Protein AF-A0ABD3RWS7-F1 (afdb_monomer_lite)

Organism: NCBI:txid382380

Radius of gyration: 50.82 Å; chains: 1; bounding box: 144×101×139 Å

Structure (mmCIF, N/CA/C/O backbone):
data_AF-A0ABD3RWS7-F1
#
_entry.id   AF-A0ABD3RWS7-F1
#
loop_
_atom_site.group_PDB
_atom_site.id
_atom_site.type_symbol
_atom_site.label_atom_id
_atom_site.label_alt_id
_atom_site.label_comp_id
_atom_site.label_asym_id
_atom_site.label_entity_id
_atom_site.label_seq_id
_atom_site.pdbx_PDB_ins_code
_atom_site.Cartn_x
_atom_site.Cartn_y
_atom_site.Cartn_z
_atom_site.occupancy
_atom_site.B_iso_or_equiv
_atom_site.auth_seq_id
_atom_site.auth_comp_id
_atom_site.auth_asym_id
_atom_site.auth_atom_id
_atom_site.pdbx_PDB_model_num
ATOM 1 N N . MET A 1 1 ? -53.230 1.427 -37.555 1.00 32.00 1 MET A N 1
ATOM 2 C CA . MET A 1 1 ? -52.772 2.805 -37.859 1.00 32.00 1 MET A CA 1
ATOM 3 C C . MET A 1 1 ? -53.613 3.784 -37.054 1.00 32.00 1 MET A C 1
ATOM 5 O O . MET A 1 1 ? -54.792 3.477 -36.909 1.00 32.00 1 MET A O 1
ATOM 9 N N . PRO A 1 2 ? -53.109 4.969 -36.666 1.00 50.69 2 PRO A N 1
ATOM 10 C CA . PRO A 1 2 ? -51.752 5.346 -36.219 1.00 50.69 2 PRO A CA 1
ATOM 11 C C . PRO A 1 2 ? -51.763 5.625 -34.684 1.00 50.69 2 PRO A C 1
ATOM 13 O O . PRO A 1 2 ? -52.795 6.000 -34.147 1.00 50.69 2 PRO A O 1
ATOM 16 N N . SER A 1 3 ? -50.764 5.333 -33.844 1.00 35.28 3 SER A N 1
ATOM 17 C CA . SER A 1 3 ? -49.322 5.664 -33.816 1.00 35.28 3 SER A CA 1
ATOM 18 C C . SER A 1 3 ? -48.985 7.128 -33.469 1.00 35.28 3 SER A C 1
ATOM 20 O O . SER A 1 3 ? -48.864 7.964 -34.362 1.00 35.28 3 SER A O 1
ATOM 22 N N . LEU A 1 4 ? -48.729 7.398 -32.182 1.00 39.44 4 LEU A N 1
ATOM 23 C CA . LEU A 1 4 ? -47.983 8.562 -31.680 1.00 39.44 4 LEU A CA 1
ATOM 24 C C . LEU A 1 4 ? -47.090 8.123 -30.503 1.00 39.44 4 LEU A C 1
ATOM 26 O O . LEU A 1 4 ? -47.588 7.621 -29.500 1.00 39.44 4 LEU A O 1
ATOM 30 N N . HIS A 1 5 ? -45.776 8.316 -30.640 1.00 29.91 5 HIS A N 1
ATOM 31 C CA . HIS A 1 5 ? -44.750 8.076 -29.615 1.00 29.91 5 HIS A CA 1
ATOM 32 C C . HIS A 1 5 ? -44.073 9.413 -29.268 1.00 29.91 5 HIS A C 1
ATOM 34 O O . HIS A 1 5 ? -43.698 10.135 -30.196 1.00 29.91 5 HIS A O 1
ATOM 40 N N . PRO A 1 6 ? -43.817 9.730 -27.987 1.00 49.00 6 PRO A N 1
ATOM 41 C CA . PRO A 1 6 ? -42.828 10.733 -27.612 1.00 49.00 6 PRO A CA 1
ATOM 42 C C . PRO A 1 6 ? -41.425 10.105 -27.520 1.00 49.00 6 PRO A C 1
ATOM 44 O O . PRO A 1 6 ? -41.260 8.986 -27.033 1.00 49.00 6 PRO A O 1
ATOM 47 N N . ARG A 1 7 ? -40.405 10.836 -27.987 1.00 31.69 7 ARG A N 1
ATOM 48 C CA . ARG A 1 7 ? -38.985 10.472 -27.845 1.00 31.69 7 ARG A CA 1
ATOM 49 C C . ARG A 1 7 ? -38.515 10.685 -26.402 1.00 31.69 7 ARG A C 1
ATOM 51 O O . ARG A 1 7 ? -38.758 11.749 -25.843 1.00 31.69 7 ARG A O 1
ATOM 58 N N . SER A 1 8 ? -37.748 9.739 -25.868 1.00 33.56 8 SER A N 1
ATOM 59 C CA . SER A 1 8 ? -36.838 9.959 -24.737 1.00 33.56 8 SER A CA 1
ATOM 60 C C . SER A 1 8 ? -35.396 9.923 -25.241 1.00 33.56 8 SER A C 1
ATOM 62 O O . SER A 1 8 ? -34.985 8.933 -25.847 1.00 33.56 8 SER A O 1
ATOM 64 N N . GLU A 1 9 ? -34.626 10.981 -25.002 1.00 32.50 9 GLU A N 1
ATOM 65 C CA . GLU A 1 9 ? -33.213 11.039 -25.381 1.00 32.50 9 GLU A CA 1
ATOM 66 C C . GLU A 1 9 ? -32.362 10.218 -24.401 1.00 32.50 9 GLU A C 1
ATOM 68 O O . GLU A 1 9 ? -32.265 10.540 -23.219 1.00 32.50 9 GLU A O 1
ATOM 73 N N . SER A 1 10 ? -31.738 9.144 -24.889 1.00 32.00 10 SER A N 1
ATOM 74 C CA . SER A 1 10 ? -30.767 8.356 -24.127 1.00 32.00 10 SER A CA 1
ATOM 75 C C . SER A 1 10 ? -29.351 8.876 -24.379 1.00 32.00 10 SER A C 1
ATOM 77 O O . SER A 1 10 ? -28.794 8.684 -25.463 1.00 32.00 10 SER A O 1
ATOM 79 N N . MET A 1 11 ? -28.751 9.508 -23.372 1.00 31.16 11 MET A N 1
ATOM 80 C CA . MET A 1 11 ? -27.372 9.993 -23.426 1.00 31.16 11 MET A CA 1
ATOM 81 C C . MET A 1 11 ? -26.392 8.817 -23.256 1.00 31.16 11 MET A C 1
ATOM 83 O O . MET A 1 11 ? -26.106 8.386 -22.143 1.00 31.16 11 MET A O 1
ATOM 87 N N . ILE A 1 12 ? -25.905 8.268 -24.372 1.00 31.70 12 ILE A N 1
ATOM 88 C CA . ILE A 1 12 ? -24.903 7.188 -24.387 1.00 31.70 12 ILE A CA 1
ATOM 89 C C . ILE A 1 12 ? -23.497 7.805 -24.240 1.00 31.70 12 ILE A C 1
ATOM 91 O O . ILE A 1 12 ? -23.168 8.715 -25.007 1.00 31.70 12 ILE A O 1
ATOM 95 N N . PRO A 1 13 ? -22.632 7.325 -23.321 1.00 34.03 13 PRO A N 1
ATOM 96 C CA . PRO A 1 13 ? -21.254 7.802 -23.228 1.00 34.03 13 PRO A CA 1
ATOM 97 C C . PRO A 1 13 ? -20.461 7.450 -24.493 1.00 34.03 13 PRO A C 1
ATOM 99 O O . PRO A 1 13 ? -20.461 6.302 -24.943 1.00 34.03 13 PRO A O 1
ATOM 102 N N . ARG A 1 14 ? -19.743 8.425 -25.062 1.00 31.91 14 ARG A N 1
ATOM 103 C CA . ARG A 1 14 ? -18.815 8.175 -26.174 1.00 31.91 14 ARG A CA 1
ATOM 104 C C . ARG A 1 14 ? -17.658 7.292 -25.702 1.00 31.91 14 ARG A C 1
ATOM 106 O O . ARG A 1 14 ? -16.770 7.760 -24.999 1.00 31.91 14 ARG A O 1
ATOM 113 N N . ARG A 1 15 ? -17.640 6.042 -26.166 1.00 31.73 15 ARG A N 1
ATOM 114 C CA . ARG A 1 15 ? -16.469 5.158 -26.117 1.00 31.73 15 ARG A CA 1
ATOM 115 C C . ARG A 1 15 ? -15.353 5.794 -26.957 1.00 31.73 15 ARG A C 1
ATOM 117 O O . ARG A 1 15 ? -15.526 5.987 -28.160 1.00 31.73 15 ARG A O 1
ATOM 124 N N . THR A 1 16 ? -14.247 6.172 -26.327 1.00 36.28 16 THR A N 1
ATOM 125 C CA . THR A 1 16 ? -13.119 6.860 -26.967 1.00 36.28 16 THR A CA 1
ATOM 126 C C . THR A 1 16 ? -12.395 5.944 -27.957 1.00 36.28 16 THR A C 1
ATOM 128 O O . THR A 1 16 ? -11.835 4.914 -27.591 1.00 36.28 16 THR A O 1
ATOM 131 N N . GLN A 1 17 ? -12.388 6.326 -29.237 1.00 35.00 17 GLN A N 1
ATOM 132 C CA . GLN A 1 17 ? -11.600 5.665 -30.281 1.00 35.00 17 GLN A CA 1
ATOM 133 C C . GLN A 1 17 ? -10.139 6.150 -30.245 1.00 35.00 17 GLN A C 1
ATOM 135 O O . GLN A 1 17 ? -9.739 6.966 -31.070 1.00 35.00 17 GLN A O 1
ATOM 140 N N . SER A 1 18 ? -9.335 5.649 -29.304 1.00 41.00 18 SER A N 1
ATOM 141 C CA . SER A 1 18 ? -7.865 5.808 -29.319 1.00 41.00 18 SER A CA 1
ATOM 142 C C . SER A 1 18 ? -7.128 4.528 -29.746 1.00 41.00 18 SER A C 1
ATOM 144 O O . SER A 1 18 ? -6.090 4.600 -30.395 1.00 41.00 18 SER A O 1
ATOM 146 N N . SER A 1 19 ? -7.708 3.350 -29.487 1.00 38.34 19 SER A N 1
ATOM 147 C CA . SER A 1 19 ? -7.075 2.031 -29.684 1.00 38.34 19 SER A CA 1
ATOM 148 C C . SER A 1 19 ? -6.775 1.618 -31.139 1.00 38.34 19 SER A C 1
ATOM 150 O O . SER A 1 19 ? -6.079 0.625 -31.339 1.00 38.34 19 SER A O 1
ATOM 152 N N . ILE A 1 20 ? -7.292 2.315 -32.157 1.00 39.31 20 ILE A N 1
ATOM 153 C CA . ILE A 1 20 ? -7.091 1.919 -33.568 1.00 39.31 20 ILE A CA 1
ATOM 154 C C . ILE A 1 20 ? -5.843 2.583 -34.180 1.00 39.31 20 ILE A C 1
ATOM 156 O O . ILE A 1 20 ? -5.241 2.016 -35.083 1.00 39.31 20 ILE A O 1
ATOM 160 N N . ARG A 1 21 ? -5.390 3.732 -33.657 1.00 38.69 21 ARG A N 1
ATOM 161 C CA . ARG A 1 21 ? -4.356 4.553 -34.318 1.00 38.69 21 ARG A CA 1
ATOM 162 C C . ARG A 1 21 ? -2.904 4.131 -34.043 1.00 38.69 21 ARG A C 1
ATOM 164 O O . ARG A 1 21 ? -2.014 4.598 -34.742 1.00 38.69 21 ARG A O 1
ATOM 171 N N . SER A 1 22 ? -2.646 3.255 -33.066 1.00 44.41 22 SER A N 1
ATOM 172 C CA . SER A 1 22 ? -1.286 2.755 -32.783 1.00 44.41 22 SER A CA 1
ATOM 173 C C . SER A 1 22 ? -0.865 1.570 -33.660 1.00 44.41 22 SER A C 1
ATOM 175 O O . SER A 1 22 ? 0.329 1.318 -33.799 1.00 44.41 22 SER A O 1
ATOM 177 N N . ARG A 1 23 ? -1.811 0.861 -34.297 1.00 40.34 23 ARG A N 1
ATOM 178 C CA . ARG A 1 23 ? -1.483 -0.235 -35.228 1.00 40.34 23 ARG A CA 1
ATOM 179 C C . ARG A 1 23 ? -0.907 0.259 -36.554 1.00 40.34 23 ARG A C 1
ATOM 181 O O . ARG A 1 23 ? -0.039 -0.409 -37.104 1.00 40.34 23 ARG A O 1
ATOM 188 N N . ASP A 1 24 ? -1.329 1.432 -37.017 1.00 43.31 24 ASP A N 1
ATOM 189 C CA . ASP A 1 24 ? -0.859 1.993 -38.288 1.00 43.31 24 ASP A CA 1
ATOM 190 C C . ASP A 1 24 ? 0.594 2.505 -38.183 1.00 43.31 24 ASP A C 1
ATOM 192 O O . ASP A 1 24 ? 1.385 2.314 -39.102 1.00 43.31 24 ASP A O 1
ATOM 196 N N . ALA A 1 25 ? 0.993 3.060 -37.030 1.00 47.25 25 ALA A N 1
ATOM 197 C CA . ALA A 1 25 ? 2.363 3.538 -36.801 1.00 47.25 25 ALA A CA 1
ATOM 198 C C . ALA A 1 25 ? 3.408 2.402 -36.743 1.00 47.25 25 ALA A C 1
ATOM 200 O O . ALA A 1 25 ? 4.542 2.576 -37.188 1.00 47.25 25 ALA A O 1
ATOM 201 N N . ALA A 1 26 ? 3.027 1.224 -36.237 1.00 42.00 26 ALA A N 1
ATOM 202 C CA . ALA A 1 26 ? 3.905 0.053 -36.216 1.00 42.00 26 ALA A CA 1
ATOM 203 C C . ALA A 1 26 ? 4.176 -0.508 -37.629 1.00 42.00 26 ALA A C 1
ATOM 205 O O . ALA A 1 26 ? 5.263 -1.023 -37.886 1.00 42.00 26 ALA A O 1
ATOM 206 N N . ALA A 1 27 ? 3.217 -0.376 -38.554 1.00 46.56 27 ALA A N 1
ATOM 207 C CA . ALA A 1 27 ? 3.355 -0.858 -39.928 1.00 46.56 27 ALA A CA 1
ATOM 208 C C . ALA A 1 27 ? 4.358 -0.027 -40.756 1.00 46.56 27 ALA A C 1
ATOM 210 O O . ALA A 1 27 ? 5.146 -0.594 -41.516 1.00 46.56 27 ALA A O 1
ATOM 211 N N . ASP A 1 28 ? 4.384 1.299 -40.574 1.00 48.34 28 ASP A N 1
ATOM 212 C CA . ASP A 1 28 ? 5.324 2.185 -41.283 1.00 48.34 28 ASP A CA 1
ATOM 213 C C . ASP A 1 28 ? 6.779 2.018 -40.803 1.00 48.34 28 ASP A C 1
ATOM 215 O O . ASP A 1 28 ? 7.719 2.135 -41.598 1.00 48.34 28 ASP A O 1
ATOM 219 N N . ALA A 1 29 ? 6.997 1.695 -39.523 1.00 49.06 29 ALA A N 1
ATOM 220 C CA . ALA A 1 29 ? 8.332 1.382 -39.008 1.00 49.06 29 ALA A CA 1
ATOM 221 C C . ALA A 1 29 ? 8.896 0.095 -39.641 1.00 49.06 29 ALA A C 1
ATOM 223 O O . ALA A 1 29 ? 10.037 0.075 -40.114 1.00 49.06 29 ALA A O 1
ATOM 224 N N . ASP A 1 30 ? 8.078 -0.958 -39.720 1.00 51.56 30 ASP A N 1
ATOM 225 C CA . ASP A 1 30 ? 8.487 -2.257 -40.263 1.00 51.56 30 ASP A CA 1
ATOM 226 C C . ASP A 1 30 ? 8.760 -2.185 -41.780 1.00 51.56 30 ASP A C 1
ATOM 228 O O . ASP A 1 30 ? 9.719 -2.777 -42.280 1.00 51.56 30 ASP A O 1
ATOM 232 N N . HIS A 1 31 ? 8.016 -1.360 -42.532 1.00 64.62 31 HIS A N 1
ATOM 233 C CA . HIS A 1 31 ? 8.267 -1.180 -43.969 1.00 64.62 31 HIS A CA 1
ATOM 234 C C . HIS A 1 31 ? 9.617 -0.492 -44.267 1.00 64.62 31 HIS A C 1
ATOM 236 O O . HIS A 1 31 ? 10.305 -0.862 -45.231 1.00 64.62 31 HIS A O 1
ATOM 242 N N . ASN A 1 32 ? 10.038 0.460 -43.427 1.00 59.16 32 ASN A N 1
ATOM 243 C CA . ASN A 1 32 ? 11.356 1.095 -43.528 1.00 59.16 32 ASN A CA 1
ATOM 244 C C . ASN A 1 32 ? 12.488 0.118 -43.162 1.00 59.16 32 ASN A C 1
ATOM 246 O O . ASN A 1 32 ? 13.497 0.055 -43.868 1.00 59.16 32 ASN A O 1
ATOM 250 N N . ILE A 1 33 ? 12.296 -0.704 -42.124 1.00 57.50 33 ILE A N 1
ATOM 251 C CA . ILE A 1 33 ? 13.251 -1.750 -41.722 1.00 57.50 33 ILE A CA 1
ATOM 252 C C . ILE A 1 33 ? 13.393 -2.819 -42.816 1.00 57.50 33 ILE A C 1
ATOM 254 O O . ILE A 1 33 ? 14.517 -3.172 -43.175 1.00 57.50 33 ILE A O 1
ATOM 258 N N . GLN A 1 34 ? 12.291 -3.279 -43.418 1.00 68.88 34 GLN A N 1
ATOM 259 C CA . GLN A 1 34 ? 12.309 -4.206 -44.560 1.00 68.88 34 GLN A CA 1
ATOM 260 C C . GLN A 1 34 ? 13.024 -3.613 -45.781 1.00 68.88 34 GLN A C 1
ATOM 262 O O . GLN A 1 34 ? 13.798 -4.310 -46.435 1.00 68.88 34 GLN A O 1
ATOM 267 N N . SER A 1 35 ? 12.819 -2.325 -46.072 1.00 67.88 35 SER A N 1
ATOM 268 C CA . SER A 1 35 ? 13.487 -1.644 -47.192 1.00 67.88 35 SER A CA 1
ATOM 269 C C . SER A 1 35 ? 14.997 -1.521 -46.964 1.00 67.88 35 SER A C 1
ATOM 271 O O . SER A 1 35 ? 15.782 -1.792 -47.875 1.00 67.88 35 SER A O 1
ATOM 273 N N . LEU A 1 36 ? 15.422 -1.202 -45.736 1.00 63.28 36 LEU A N 1
ATOM 274 C CA . LEU A 1 36 ? 16.834 -1.182 -45.353 1.00 63.28 36 LEU A CA 1
ATOM 275 C C . LEU A 1 36 ? 17.449 -2.591 -45.407 1.00 63.28 36 LEU A C 1
ATOM 277 O O . LEU A 1 36 ? 18.509 -2.770 -46.000 1.00 63.28 36 LEU A O 1
ATOM 281 N N . LEU A 1 37 ? 16.767 -3.610 -44.870 1.00 61.09 37 LEU A N 1
ATOM 282 C CA . LEU A 1 37 ? 17.191 -5.014 -44.944 1.00 61.09 37 LEU A CA 1
ATOM 283 C C . LEU A 1 37 ? 17.291 -5.523 -46.383 1.00 61.09 37 LEU A C 1
ATOM 285 O O . LEU A 1 37 ? 18.223 -6.260 -46.700 1.00 61.09 37 LEU A O 1
ATOM 289 N N . PHE A 1 38 ? 16.369 -5.132 -47.265 1.00 74.56 38 PHE A N 1
ATOM 290 C CA . PHE A 1 38 ? 16.441 -5.451 -48.688 1.00 74.56 38 PHE A CA 1
ATOM 291 C C . PHE A 1 38 ? 17.668 -4.804 -49.336 1.00 74.56 38 PHE A C 1
ATOM 293 O O . PHE A 1 38 ? 18.395 -5.479 -50.059 1.00 74.56 38 PHE A O 1
ATOM 300 N N . LEU A 1 39 ? 17.952 -3.535 -49.031 1.00 68.56 39 LEU A N 1
ATOM 301 C CA . LEU A 1 39 ? 19.107 -2.819 -49.574 1.00 68.56 39 LEU A CA 1
ATOM 302 C C . LEU A 1 39 ? 20.436 -3.390 -49.047 1.00 68.56 39 LEU A C 1
ATOM 304 O O . LEU A 1 39 ? 21.374 -3.581 -49.822 1.00 68.56 39 LEU A O 1
ATOM 308 N N . VAL A 1 40 ? 20.501 -3.774 -47.768 1.00 66.06 40 VAL A N 1
ATOM 309 C CA . VAL A 1 40 ? 21.649 -4.484 -47.174 1.00 66.06 40 VAL A CA 1
ATOM 310 C C . VAL A 1 40 ? 21.832 -5.864 -47.802 1.00 66.06 40 VAL A C 1
ATOM 312 O O . VAL A 1 40 ? 22.942 -6.194 -48.211 1.00 66.06 40 VAL A O 1
ATOM 315 N N . ARG A 1 41 ? 20.760 -6.653 -47.963 1.00 70.06 41 ARG A N 1
ATOM 316 C CA . ARG A 1 41 ? 20.810 -7.955 -48.653 1.00 70.06 41 ARG A CA 1
ATOM 317 C C . ARG A 1 41 ? 21.243 -7.807 -50.108 1.00 70.06 41 ARG A C 1
ATOM 319 O O . ARG A 1 41 ? 22.081 -8.579 -50.553 1.00 70.06 41 ARG A O 1
ATOM 326 N N . ALA A 1 42 ? 20.738 -6.807 -50.829 1.00 70.50 42 ALA A N 1
ATOM 327 C CA . ALA A 1 42 ? 21.148 -6.523 -52.199 1.00 70.50 42 ALA A CA 1
ATOM 328 C C . ALA A 1 42 ? 22.637 -6.150 -52.266 1.00 70.50 42 ALA A C 1
ATOM 330 O O . ALA A 1 42 ? 23.364 -6.724 -53.068 1.00 70.50 42 ALA A O 1
ATOM 331 N N . THR A 1 43 ? 23.117 -5.268 -51.385 1.00 66.62 43 THR A N 1
ATOM 332 C CA . THR A 1 43 ? 24.534 -4.864 -51.336 1.00 66.62 43 THR A CA 1
ATOM 333 C C . THR A 1 43 ? 25.438 -6.040 -50.953 1.00 66.62 43 THR A C 1
ATOM 335 O O . THR A 1 43 ? 26.476 -6.242 -51.574 1.00 66.62 43 THR A O 1
ATOM 338 N N . PHE A 1 44 ? 25.024 -6.873 -49.994 1.00 65.56 44 PHE A N 1
ATOM 339 C CA . PHE A 1 44 ? 25.741 -8.084 -49.590 1.00 65.56 44 PHE A CA 1
ATOM 340 C C . PHE A 1 44 ? 25.774 -9.138 -50.706 1.00 65.56 44 PHE A C 1
ATOM 342 O O . PHE A 1 44 ? 26.819 -9.732 -50.946 1.00 65.56 44 PHE A O 1
ATOM 349 N N . VAL A 1 45 ? 24.679 -9.320 -51.452 1.00 71.12 45 VAL A N 1
ATOM 350 C CA . VAL A 1 45 ? 24.647 -10.173 -52.652 1.00 71.12 45 VAL A CA 1
ATOM 351 C C . VAL A 1 45 ? 25.529 -9.594 -53.761 1.00 71.12 45 VAL A C 1
ATOM 353 O O . VAL A 1 45 ? 26.281 -10.345 -54.366 1.00 71.12 45 VAL A O 1
ATOM 356 N N . PHE A 1 46 ? 25.534 -8.278 -53.996 1.00 67.12 46 PHE A N 1
ATOM 357 C CA . PHE A 1 46 ? 26.452 -7.651 -54.956 1.00 67.12 46 PHE A CA 1
ATOM 358 C C . PHE A 1 46 ? 27.926 -7.811 -54.550 1.00 67.12 46 PHE A C 1
ATOM 360 O O . PHE A 1 46 ? 28.761 -8.087 -55.411 1.00 67.12 46 PHE A O 1
ATOM 367 N N . LEU A 1 47 ? 28.251 -7.709 -53.258 1.00 60.16 47 LEU A N 1
ATOM 368 C CA . LEU A 1 47 ? 29.601 -7.935 -52.734 1.00 60.16 47 LEU A CA 1
ATOM 369 C C . LEU A 1 47 ? 30.010 -9.414 -52.796 1.00 60.16 47 LEU A C 1
ATOM 371 O O . LEU A 1 47 ? 31.125 -9.713 -53.224 1.00 60.16 47 LEU A O 1
ATOM 375 N N . LEU A 1 48 ? 29.122 -10.350 -52.445 1.00 60.59 48 LEU A N 1
ATOM 376 C CA . LEU A 1 48 ? 29.376 -11.789 -52.568 1.00 60.59 48 LEU A CA 1
ATOM 377 C C . LEU A 1 48 ? 29.497 -12.221 -54.029 1.00 60.59 48 LEU A C 1
ATOM 379 O O . LEU A 1 48 ? 30.443 -12.921 -54.370 1.00 60.59 48 LEU A O 1
ATOM 383 N N . CYS A 1 49 ? 28.599 -11.793 -54.915 1.00 59.91 49 CYS A N 1
ATOM 384 C CA . CYS A 1 49 ? 28.679 -12.121 -56.337 1.00 59.91 49 CYS A CA 1
ATOM 385 C C . CYS A 1 49 ? 29.893 -11.457 -57.004 1.00 59.91 49 CYS A C 1
ATOM 387 O O . CYS A 1 49 ? 30.562 -12.109 -57.799 1.00 59.91 49 CYS A O 1
ATOM 389 N N . GLY A 1 50 ? 30.230 -10.211 -56.652 1.00 55.88 50 GLY A N 1
ATOM 390 C CA . GLY A 1 50 ? 31.422 -9.523 -57.159 1.00 55.88 50 GLY A CA 1
ATOM 391 C C . GLY A 1 50 ? 32.731 -10.180 -56.712 1.00 55.88 50 GLY A C 1
ATOM 392 O O . GLY A 1 50 ? 33.606 -10.441 -57.539 1.00 55.88 50 GLY A O 1
ATOM 393 N N . SER A 1 51 ? 32.850 -10.522 -55.425 1.00 49.44 51 SER A N 1
ATOM 394 C CA . SER A 1 51 ? 34.017 -11.243 -54.894 1.00 49.44 51 SER A CA 1
ATOM 395 C C . SER A 1 51 ? 34.095 -12.687 -55.398 1.00 49.44 51 SER A C 1
ATOM 397 O O . SER A 1 51 ? 35.181 -13.137 -55.751 1.00 49.44 51 SER A O 1
ATOM 399 N N . SER A 1 52 ? 32.966 -13.389 -55.541 1.00 46.62 52 SER A N 1
ATOM 400 C CA . SER A 1 52 ? 32.917 -14.744 -56.115 1.00 46.62 52 SER A CA 1
ATOM 401 C C . SER A 1 52 ? 33.260 -14.764 -57.604 1.00 46.62 52 SER A C 1
ATOM 403 O O . SER A 1 52 ? 33.901 -15.703 -58.062 1.00 46.62 52 SER A O 1
ATOM 405 N N . TYR A 1 53 ? 32.883 -13.733 -58.369 1.00 55.00 53 TYR A N 1
ATOM 406 C CA . TYR A 1 53 ? 33.263 -13.611 -59.779 1.00 55.00 53 TYR A CA 1
ATOM 407 C C . TYR A 1 53 ? 34.774 -13.374 -59.934 1.00 55.00 53 TYR A C 1
ATOM 409 O O . TYR A 1 53 ? 35.410 -13.977 -60.798 1.00 55.00 53 TYR A O 1
ATOM 417 N N . LEU A 1 54 ? 35.377 -12.567 -59.052 1.00 49.75 54 LEU A N 1
ATOM 418 C CA . LEU A 1 54 ? 36.830 -12.363 -59.008 1.00 49.75 54 LEU A CA 1
ATOM 419 C C . LEU A 1 54 ? 37.591 -13.610 -58.515 1.00 49.75 54 LEU A C 1
ATOM 421 O O . LEU A 1 54 ? 38.573 -14.004 -59.139 1.00 49.75 54 LEU A O 1
ATOM 425 N N . ALA A 1 55 ? 37.125 -14.276 -57.455 1.00 46.31 55 ALA A N 1
ATOM 426 C CA . ALA A 1 55 ? 37.775 -15.464 -56.892 1.00 46.31 55 ALA A CA 1
ATOM 427 C C . ALA A 1 55 ? 37.616 -16.714 -57.781 1.00 46.31 55 ALA A C 1
ATOM 429 O O . ALA A 1 55 ? 38.582 -17.442 -58.020 1.00 46.31 55 ALA A O 1
ATOM 430 N N . GLY A 1 56 ? 36.420 -16.932 -58.338 1.00 43.72 56 GLY A N 1
ATOM 431 C CA . GLY A 1 56 ? 36.131 -18.018 -59.281 1.00 43.72 56 GLY A CA 1
ATOM 432 C C . GLY A 1 56 ? 36.855 -17.877 -60.623 1.00 43.72 56 GLY A C 1
ATOM 433 O O . GLY A 1 56 ? 37.022 -18.866 -61.330 1.00 43.72 56 GLY A O 1
ATOM 434 N N . SER A 1 57 ? 37.350 -16.677 -60.947 1.00 51.97 57 SER A N 1
ATOM 435 C CA . SER A 1 57 ? 38.233 -16.451 -62.097 1.00 51.97 57 SER A CA 1
ATOM 436 C C . SER A 1 57 ? 39.685 -16.895 -61.856 1.00 51.97 57 SER A C 1
ATOM 438 O O . SER A 1 57 ? 40.457 -16.916 -62.812 1.00 51.97 57 SER A O 1
ATOM 440 N N . MET A 1 58 ? 40.088 -17.217 -60.614 1.00 47.19 58 MET A N 1
ATOM 441 C CA . MET A 1 58 ? 41.502 -17.458 -60.270 1.00 47.19 58 MET A CA 1
ATOM 442 C C . MET A 1 58 ? 41.802 -18.745 -59.486 1.00 47.19 58 MET A C 1
ATOM 444 O O . MET A 1 58 ? 42.916 -19.252 -59.600 1.00 47.19 58 MET A O 1
ATOM 448 N N . LEU A 1 59 ? 40.853 -19.332 -58.748 1.00 43.75 59 LEU A N 1
ATOM 449 C CA . LEU A 1 59 ? 41.092 -20.571 -57.983 1.00 43.75 59 LEU A CA 1
ATOM 450 C C . LEU A 1 59 ? 40.688 -21.843 -58.740 1.00 43.75 59 LEU A C 1
ATOM 452 O O . LEU A 1 59 ? 39.801 -22.595 -58.343 1.00 43.75 59 LEU A O 1
ATOM 456 N N . GLY A 1 60 ? 41.406 -22.096 -59.833 1.00 35.69 60 GLY A N 1
ATOM 457 C CA . GLY A 1 60 ? 41.349 -23.345 -60.587 1.00 35.69 60 GLY A CA 1
ATOM 458 C C . GLY A 1 60 ? 42.639 -24.164 -60.500 1.00 35.69 60 GLY A C 1
ATOM 459 O O . GLY A 1 60 ? 43.253 -24.350 -61.550 1.00 35.69 60 GLY A O 1
ATOM 460 N N . ARG A 1 61 ? 43.044 -24.634 -59.298 1.00 37.03 61 ARG A N 1
ATOM 461 C CA . ARG A 1 61 ? 43.915 -25.825 -59.083 1.00 37.03 61 ARG A CA 1
ATOM 462 C C . ARG A 1 61 ? 44.144 -26.232 -57.600 1.00 37.03 61 ARG A C 1
ATOM 464 O O . ARG A 1 61 ? 44.666 -25.448 -56.822 1.00 37.03 61 ARG A O 1
ATOM 471 N N . ASP A 1 62 ? 43.793 -27.493 -57.311 1.00 36.75 62 ASP A N 1
ATOM 472 C CA . ASP A 1 62 ? 44.416 -28.522 -56.435 1.00 36.75 62 ASP A CA 1
ATOM 473 C C . ASP A 1 62 ? 44.518 -28.414 -54.870 1.00 36.75 62 ASP A C 1
ATOM 475 O O . ASP A 1 62 ? 45.334 -27.685 -54.324 1.00 36.75 62 ASP A O 1
ATOM 479 N N . ALA A 1 63 ? 43.685 -29.237 -54.184 1.00 31.73 63 ALA A N 1
ATOM 480 C CA . ALA A 1 63 ? 43.895 -30.245 -53.087 1.00 31.73 63 ALA A CA 1
ATOM 481 C C . ALA A 1 63 ? 45.191 -30.292 -52.195 1.00 31.73 63 ALA A C 1
ATOM 483 O O . ALA A 1 63 ? 46.253 -29.930 -52.676 1.00 31.73 63 ALA A O 1
ATOM 484 N N . SER A 1 64 ? 45.277 -30.873 -50.962 1.00 33.00 64 SER A N 1
ATOM 485 C CA . SER A 1 64 ? 44.350 -31.488 -49.945 1.00 33.00 64 SER A CA 1
ATOM 486 C C . SER A 1 64 ? 45.102 -32.055 -48.684 1.00 33.00 64 SER A C 1
ATOM 488 O O . SER A 1 64 ? 46.219 -32.516 -48.883 1.00 33.00 64 SER A O 1
ATOM 490 N N . SER A 1 65 ? 44.442 -32.219 -47.503 1.00 33.75 65 SER A N 1
ATOM 491 C CA . SER A 1 65 ? 44.744 -33.155 -46.342 1.00 33.75 65 SER A CA 1
ATOM 492 C C . SER A 1 65 ? 46.111 -33.052 -45.585 1.00 33.75 65 SER A C 1
ATOM 494 O O . SER A 1 65 ? 47.060 -32.530 -46.149 1.00 33.75 65 SER A O 1
ATOM 496 N N . ASP A 1 66 ? 46.363 -33.516 -44.332 1.00 32.03 66 ASP A N 1
ATOM 497 C CA . ASP A 1 66 ? 45.592 -34.172 -43.229 1.00 32.03 66 ASP A CA 1
ATOM 498 C C . ASP A 1 66 ? 46.306 -34.037 -41.826 1.00 32.03 66 ASP A C 1
ATOM 500 O O . ASP A 1 66 ? 47.336 -33.376 -41.725 1.00 32.03 66 ASP A O 1
ATOM 504 N N . ARG A 1 67 ? 45.772 -34.674 -40.759 1.00 32.53 67 ARG A N 1
ATOM 505 C CA . ARG A 1 67 ? 46.099 -34.616 -39.294 1.00 32.53 67 ARG A CA 1
ATOM 506 C C . ARG A 1 67 ? 47.238 -35.536 -38.758 1.00 32.53 67 ARG A C 1
ATOM 508 O O . ARG A 1 67 ? 47.522 -36.560 -39.371 1.00 32.53 67 ARG A O 1
ATOM 515 N N . GLY A 1 68 ? 47.684 -35.336 -37.491 1.00 33.00 68 GLY A N 1
ATOM 516 C CA . GLY A 1 68 ? 47.952 -36.473 -36.554 1.00 33.00 68 GLY A CA 1
ATOM 517 C C . GLY A 1 68 ? 48.954 -36.331 -35.366 1.00 33.00 68 GLY A C 1
ATOM 518 O O . GLY A 1 68 ? 50.152 -36.237 -35.583 1.00 33.00 68 GLY A O 1
ATOM 519 N N . ALA A 1 69 ? 48.460 -36.450 -34.118 1.00 33.16 69 ALA A N 1
ATOM 520 C CA . ALA A 1 69 ? 49.109 -36.333 -32.781 1.00 33.16 69 ALA A CA 1
ATOM 521 C C . ALA A 1 69 ? 50.099 -37.442 -32.287 1.00 33.16 69 ALA A C 1
ATOM 523 O O . ALA A 1 69 ? 50.107 -38.532 -32.855 1.00 33.16 69 ALA A O 1
ATOM 524 N N . THR A 1 70 ? 50.827 -37.226 -31.152 1.00 30.20 70 THR A N 1
ATOM 525 C CA . THR A 1 70 ? 50.764 -37.999 -29.845 1.00 30.20 70 THR A CA 1
ATOM 526 C C . THR A 1 70 ? 51.971 -37.857 -28.853 1.00 30.20 70 THR A C 1
ATOM 528 O O . THR A 1 70 ? 53.109 -37.838 -29.298 1.00 30.20 70 THR A O 1
ATOM 531 N N . GLN A 1 71 ? 51.681 -37.891 -27.522 1.00 28.06 71 GLN A N 1
ATOM 532 C CA . GLN A 1 71 ? 52.500 -38.296 -26.318 1.00 28.06 71 GLN A CA 1
ATOM 533 C C . GLN A 1 71 ? 53.857 -37.592 -25.978 1.00 28.06 71 GLN A C 1
ATOM 535 O O . GLN A 1 71 ? 54.555 -37.142 -26.874 1.00 28.06 71 GLN A O 1
ATOM 540 N N . GLY A 1 72 ? 54.348 -37.491 -24.718 1.00 26.33 72 GLY A N 1
ATOM 541 C CA . GLY A 1 72 ? 53.818 -37.805 -23.364 1.00 26.33 72 GLY A CA 1
ATOM 542 C C . GLY A 1 72 ? 54.913 -37.839 -22.243 1.00 26.33 72 GLY A C 1
ATOM 543 O O . GLY A 1 72 ? 56.052 -38.160 -22.559 1.00 26.33 72 GLY A O 1
ATOM 544 N N . GLU A 1 73 ? 54.537 -37.569 -20.969 1.00 25.55 73 GLU A N 1
ATOM 545 C CA . GLU A 1 73 ? 55.240 -37.873 -19.668 1.00 25.55 73 GLU A CA 1
ATOM 546 C C . GLU A 1 73 ? 56.632 -37.181 -19.401 1.00 25.55 73 GLU A C 1
ATOM 548 O O . GLU A 1 73 ? 57.209 -36.612 -20.321 1.00 25.55 73 GLU A O 1
ATOM 553 N N . ASP A 1 74 ? 57.254 -37.070 -18.200 1.00 22.80 74 ASP A N 1
ATOM 554 C CA . ASP A 1 74 ? 57.055 -37.618 -16.828 1.00 22.80 74 ASP A CA 1
ATOM 555 C C . ASP A 1 74 ? 57.854 -36.812 -15.724 1.00 22.80 74 ASP A C 1
ATOM 557 O O . ASP A 1 74 ? 58.724 -36.023 -16.087 1.00 22.80 74 ASP A O 1
ATOM 561 N N . VAL A 1 75 ? 57.641 -37.088 -14.409 1.00 25.09 75 VAL A N 1
ATOM 562 C CA . VAL A 1 75 ? 58.438 -36.761 -13.158 1.00 25.09 75 VAL A CA 1
ATOM 563 C C . VAL A 1 75 ? 58.867 -35.292 -12.829 1.00 25.09 75 VAL A C 1
ATOM 565 O O . VAL A 1 75 ? 59.193 -34.514 -13.708 1.00 25.09 75 VAL A O 1
ATOM 568 N N . GLY A 1 76 ? 59.020 -34.800 -11.576 1.00 23.86 76 GLY A N 1
ATOM 569 C CA . GLY A 1 76 ? 58.707 -35.282 -10.210 1.00 23.86 76 GLY A CA 1
ATOM 570 C C . GLY A 1 76 ? 59.692 -34.811 -9.086 1.00 23.86 76 GLY A C 1
ATOM 571 O O . GLY A 1 76 ? 60.877 -34.639 -9.339 1.00 23.86 76 GLY A O 1
ATOM 572 N N . VAL A 1 77 ? 59.213 -34.736 -7.822 1.00 23.78 77 VAL A N 1
ATOM 573 C CA . VAL A 1 77 ? 59.957 -34.806 -6.513 1.00 23.78 77 VAL A CA 1
ATOM 574 C C . VAL A 1 77 ? 60.671 -33.566 -5.876 1.00 23.78 77 VAL A C 1
ATOM 576 O O . VAL A 1 77 ? 61.811 -33.264 -6.199 1.00 23.78 77 VAL A O 1
ATOM 579 N N . GLY A 1 78 ? 60.108 -33.072 -4.747 1.00 23.30 78 GLY A N 1
ATOM 580 C CA . GLY A 1 78 ? 60.808 -32.748 -3.463 1.00 23.30 78 GLY A CA 1
ATOM 581 C C . GLY A 1 78 ? 61.679 -31.467 -3.323 1.00 23.30 78 GLY A C 1
ATOM 582 O O . GLY A 1 78 ? 61.939 -30.800 -4.308 1.00 23.30 78 GLY A O 1
ATOM 583 N N . ARG A 1 79 ? 62.230 -31.063 -2.148 1.00 22.75 79 ARG A N 1
ATOM 584 C CA . ARG A 1 79 ? 61.988 -31.332 -0.692 1.00 22.75 79 ARG A CA 1
ATOM 585 C C . ARG A 1 79 ? 62.952 -30.455 0.182 1.00 22.75 79 ARG A C 1
ATOM 587 O O . ARG A 1 79 ? 64.118 -30.371 -0.179 1.00 22.75 79 ARG A O 1
ATOM 594 N N . LEU A 1 80 ? 62.541 -29.990 1.386 1.00 23.14 80 LEU A N 1
ATOM 595 C CA . LEU A 1 80 ? 63.345 -29.258 2.432 1.00 23.14 80 LEU A CA 1
ATOM 596 C C . LEU A 1 80 ? 63.786 -27.814 2.041 1.00 23.14 80 LEU A C 1
ATOM 598 O O . LEU A 1 80 ? 63.770 -27.506 0.861 1.00 23.14 80 LEU A O 1
ATOM 602 N N . ILE A 1 81 ? 64.127 -26.837 2.913 1.00 25.92 81 ILE A N 1
ATOM 603 C CA . ILE A 1 81 ? 64.788 -26.724 4.253 1.00 25.92 81 ILE A CA 1
ATOM 604 C C . ILE A 1 81 ? 64.169 -25.477 4.980 1.00 25.92 81 ILE A C 1
ATOM 606 O O . ILE A 1 81 ? 63.942 -24.486 4.303 1.00 25.92 81 ILE A O 1
ATOM 610 N N . ARG A 1 82 ? 63.662 -25.487 6.234 1.00 23.83 82 ARG A N 1
ATOM 611 C CA . ARG A 1 82 ? 64.270 -25.446 7.606 1.00 23.83 82 ARG A CA 1
ATOM 612 C C . ARG A 1 82 ? 64.857 -24.086 8.083 1.00 23.83 82 ARG A C 1
ATOM 614 O O . ARG A 1 82 ? 65.727 -23.542 7.418 1.00 23.83 82 ARG A O 1
ATOM 621 N N . GLY A 1 83 ? 64.482 -23.665 9.303 1.00 23.56 83 GLY A N 1
ATOM 622 C CA . GLY A 1 83 ? 65.049 -22.556 10.109 1.00 23.56 83 GLY A CA 1
ATOM 623 C C . GLY A 1 83 ? 63.922 -21.682 10.699 1.00 23.56 83 GLY A C 1
ATOM 624 O O . GLY A 1 83 ? 63.159 -21.127 9.920 1.00 23.56 83 GLY A O 1
ATOM 625 N N . ASP A 1 84 ? 63.584 -21.705 11.997 1.00 23.97 84 ASP A N 1
ATOM 626 C CA . ASP A 1 84 ? 64.336 -21.275 13.208 1.00 23.97 84 ASP A CA 1
ATOM 627 C C . ASP A 1 84 ? 64.586 -19.746 13.245 1.00 23.97 84 ASP A C 1
ATOM 629 O O . ASP A 1 84 ? 65.020 -19.194 12.241 1.00 23.97 84 ASP A O 1
ATOM 633 N N . ALA A 1 85 ? 64.416 -18.992 14.345 1.00 25.39 85 ALA A N 1
ATOM 634 C CA . ALA A 1 85 ? 63.834 -19.236 15.681 1.00 25.39 85 ALA A CA 1
ATOM 635 C C . ALA A 1 85 ? 63.708 -17.884 16.456 1.00 25.39 85 ALA A C 1
ATOM 637 O O . ALA A 1 85 ? 64.068 -16.840 15.919 1.00 25.39 85 ALA A O 1
ATOM 638 N N . SER A 1 86 ? 63.307 -17.932 17.741 1.00 26.36 86 SER A N 1
ATOM 639 C CA . SER A 1 86 ? 63.249 -16.850 18.766 1.00 26.36 86 SER A CA 1
ATOM 640 C C . SER A 1 86 ? 62.205 -15.730 18.556 1.00 26.36 86 SER A C 1
ATOM 642 O O . SER A 1 86 ? 62.158 -15.149 17.481 1.00 26.36 86 SER A O 1
ATOM 644 N N . ASP A 1 87 ? 61.275 -15.391 19.464 1.00 27.36 87 ASP A N 1
ATOM 645 C CA . ASP A 1 87 ? 61.094 -15.547 20.935 1.00 27.36 87 ASP A CA 1
ATOM 646 C C . ASP A 1 87 ? 61.681 -14.408 21.805 1.00 27.36 87 ASP A C 1
ATOM 648 O O . ASP A 1 87 ? 62.674 -13.781 21.443 1.00 27.36 87 ASP A O 1
ATOM 652 N N . THR A 1 88 ? 61.065 -14.198 22.979 1.00 27.66 88 THR A N 1
ATOM 653 C CA . THR A 1 88 ? 61.263 -13.150 24.012 1.00 27.66 88 THR A CA 1
ATOM 654 C C . THR A 1 88 ? 60.739 -11.738 23.686 1.00 27.66 88 THR A C 1
ATOM 656 O O . THR A 1 88 ? 60.783 -11.300 22.544 1.00 27.66 88 THR A O 1
ATOM 659 N N . SER A 1 89 ? 60.345 -10.876 24.636 1.00 27.53 89 SER A N 1
ATOM 660 C CA . SER A 1 89 ? 59.504 -10.953 25.857 1.00 27.53 89 SER A CA 1
ATOM 661 C C . SER A 1 89 ? 59.787 -9.720 26.738 1.00 27.53 89 SER A C 1
ATOM 663 O O . SER A 1 89 ? 60.950 -9.428 26.994 1.00 27.53 89 SER A O 1
ATOM 665 N N . MET A 1 90 ? 58.732 -9.142 27.321 1.00 27.89 90 MET A N 1
ATOM 666 C CA . MET A 1 90 ? 58.706 -8.405 28.604 1.00 27.89 90 MET A CA 1
ATOM 667 C C . MET A 1 90 ? 59.359 -7.006 28.790 1.00 27.89 90 MET A C 1
ATOM 669 O O . MET A 1 90 ? 60.559 -6.802 28.665 1.00 27.89 90 MET A O 1
ATOM 673 N N . ASP A 1 91 ? 58.487 -6.119 29.296 1.00 27.91 91 ASP A N 1
ATOM 674 C CA . ASP A 1 91 ? 58.613 -5.306 30.525 1.00 27.91 91 ASP A CA 1
ATOM 675 C C . ASP A 1 91 ? 59.107 -3.834 30.570 1.00 27.91 91 ASP A C 1
ATOM 677 O O . ASP A 1 91 ? 60.258 -3.483 30.349 1.00 27.91 91 ASP A O 1
ATOM 681 N N . GLU A 1 92 ? 58.161 -3.023 31.080 1.00 28.62 92 GLU A N 1
ATOM 682 C CA . GLU A 1 92 ? 58.246 -2.034 32.175 1.00 28.62 92 GLU A CA 1
ATOM 683 C C . GLU A 1 92 ? 58.969 -0.661 32.076 1.00 28.62 92 GLU A C 1
ATOM 685 O O . GLU A 1 92 ? 60.188 -0.557 32.009 1.00 28.62 92 GLU A O 1
ATOM 690 N N . ARG A 1 93 ? 58.167 0.371 32.446 1.00 29.55 93 ARG A N 1
ATOM 691 C CA . ARG A 1 93 ? 58.483 1.559 33.302 1.00 29.55 93 ARG A CA 1
ATOM 692 C C . ARG A 1 93 ? 59.349 2.689 32.683 1.00 29.55 93 ARG A C 1
ATOM 694 O O . ARG A 1 93 ? 60.375 2.437 32.088 1.00 29.55 93 ARG A O 1
ATOM 701 N N . ARG A 1 94 ? 59.108 4.000 32.887 1.00 30.67 94 ARG A N 1
ATOM 702 C CA . ARG A 1 94 ? 58.401 4.776 33.940 1.00 30.67 94 ARG A CA 1
ATOM 703 C C . ARG A 1 94 ? 58.457 6.294 33.621 1.00 30.67 94 ARG A C 1
ATOM 705 O O . ARG A 1 94 ? 59.481 6.718 33.108 1.00 30.67 94 ARG A O 1
ATOM 712 N N . SER A 1 95 ? 57.524 7.090 34.183 1.00 27.92 95 SER A N 1
ATOM 713 C CA . SER A 1 95 ? 57.679 8.530 34.568 1.00 27.92 95 SER A CA 1
ATOM 714 C C . SER A 1 95 ? 57.884 9.558 33.425 1.00 27.92 95 SER A C 1
ATOM 716 O O . SER A 1 95 ? 58.679 9.321 32.536 1.00 27.92 95 SER A O 1
ATOM 718 N N . GLY A 1 96 ? 57.292 10.761 33.367 1.00 28.44 96 GLY A N 1
ATOM 719 C CA . GLY A 1 96 ? 56.412 11.581 34.231 1.00 28.44 96 GLY A CA 1
ATOM 720 C C . GLY A 1 96 ? 56.443 13.043 33.690 1.00 28.44 96 GLY A C 1
ATOM 721 O O . GLY A 1 96 ? 57.104 13.276 32.686 1.00 28.44 96 GLY A O 1
ATOM 722 N N . ASN A 1 97 ? 55.865 14.110 34.260 1.00 30.56 97 ASN A N 1
ATOM 723 C CA . ASN A 1 97 ? 54.865 14.339 35.321 1.00 30.56 97 ASN A CA 1
ATOM 724 C C . ASN A 1 97 ? 54.708 15.879 35.512 1.00 30.56 97 ASN A C 1
ATOM 726 O O . ASN A 1 97 ? 55.746 16.490 35.741 1.00 30.56 97 ASN A O 1
ATOM 730 N N . HIS A 1 98 ? 53.496 16.485 35.508 1.00 30.14 98 HIS A N 1
ATOM 731 C CA . HIS A 1 98 ? 53.116 17.638 36.382 1.00 30.14 98 HIS A CA 1
ATOM 732 C C . HIS A 1 98 ? 51.713 18.276 36.155 1.00 30.14 98 HIS A C 1
ATOM 734 O O . HIS A 1 98 ? 51.447 18.907 35.141 1.00 30.14 98 HIS A O 1
ATOM 740 N N . ASN A 1 99 ? 50.889 18.218 37.211 1.00 31.73 99 ASN A N 1
ATOM 741 C CA . ASN A 1 99 ? 50.093 19.287 37.857 1.00 31.73 99 ASN A CA 1
ATOM 742 C C . ASN A 1 99 ? 49.382 20.417 37.068 1.00 31.73 99 ASN A C 1
ATOM 744 O O . ASN A 1 99 ? 50.006 21.382 36.636 1.00 31.73 99 ASN A O 1
ATOM 748 N N . THR A 1 100 ? 48.070 20.538 37.314 1.00 32.47 100 THR A N 1
ATOM 749 C CA . THR A 1 100 ? 47.541 21.575 38.240 1.00 32.47 100 THR A CA 1
ATOM 750 C C . THR A 1 100 ? 46.232 21.108 38.901 1.00 32.47 100 THR A C 1
ATOM 752 O O . THR A 1 100 ? 45.637 20.131 38.458 1.00 32.47 100 THR A O 1
ATOM 755 N N . ARG A 1 101 ? 45.848 21.710 40.039 1.00 31.67 101 ARG A N 1
ATOM 756 C CA . ARG A 1 101 ? 44.921 21.120 41.029 1.00 31.67 101 ARG A CA 1
ATOM 757 C C . ARG A 1 101 ? 43.858 22.115 41.503 1.00 31.67 101 ARG A C 1
ATOM 759 O O . ARG A 1 101 ? 44.215 23.207 41.934 1.00 31.67 101 ARG A O 1
ATOM 766 N N . ALA A 1 102 ? 42.605 21.667 41.572 1.00 29.44 102 ALA A N 1
ATOM 767 C CA . ALA A 1 102 ? 41.586 22.192 42.482 1.00 29.44 102 ALA A CA 1
ATOM 768 C C . ALA A 1 102 ? 40.683 21.029 42.938 1.00 29.44 102 ALA A C 1
ATOM 770 O O . ALA A 1 102 ? 40.106 20.332 42.109 1.00 29.44 102 ALA A O 1
ATOM 771 N N . ASP A 1 103 ? 40.620 20.784 44.249 1.00 35.22 103 ASP A N 1
ATOM 772 C CA . ASP A 1 103 ? 39.798 19.730 44.860 1.00 35.22 103 ASP A CA 1
ATOM 773 C C . ASP A 1 103 ? 38.353 20.199 45.071 1.00 35.22 103 ASP A C 1
ATOM 775 O O . ASP A 1 103 ? 38.140 21.317 45.534 1.00 35.22 103 ASP A O 1
ATOM 779 N N . CYS A 1 104 ? 37.390 19.297 44.854 1.00 28.98 104 CYS A N 1
ATOM 780 C CA . CYS A 1 104 ? 36.129 19.211 45.604 1.00 28.98 104 CYS A CA 1
ATOM 781 C C . CYS A 1 104 ? 35.494 17.826 45.383 1.00 28.98 104 CYS A C 1
ATOM 783 O O . CYS A 1 104 ? 34.649 17.646 44.510 1.00 28.98 104 CYS A O 1
ATOM 785 N N . LYS A 1 105 ? 35.910 16.831 46.178 1.00 40.00 105 LYS A N 1
ATOM 786 C CA . LYS A 1 105 ? 35.138 15.591 46.347 1.00 40.00 105 LYS A CA 1
ATOM 787 C C . LYS A 1 105 ? 34.069 15.817 47.413 1.00 40.00 105 LYS A C 1
ATOM 789 O O . LYS A 1 105 ? 34.417 16.066 48.562 1.00 40.00 105 LYS A O 1
ATOM 794 N N . MET A 1 106 ? 32.810 15.656 47.030 1.00 42.75 106 MET A N 1
ATOM 795 C CA . MET A 1 106 ? 31.708 15.293 47.922 1.00 42.75 106 MET A CA 1
ATOM 796 C C . MET A 1 106 ? 31.236 13.924 47.419 1.00 42.75 106 MET A C 1
ATOM 798 O O . MET A 1 106 ? 31.081 13.773 46.205 1.00 42.75 106 MET A O 1
ATOM 802 N N . THR A 1 107 ? 31.114 12.910 48.278 1.00 63.62 107 THR A N 1
ATOM 803 C CA . THR A 1 107 ? 30.673 11.578 47.819 1.00 63.62 107 THR A CA 1
ATOM 804 C C . THR A 1 107 ? 29.150 11.501 47.775 1.00 63.62 107 THR A C 1
ATOM 806 O O . THR A 1 107 ? 28.459 12.188 48.531 1.00 63.62 107 THR A O 1
ATOM 809 N N . ASP A 1 108 ? 28.605 10.663 46.890 1.00 56.16 108 ASP A N 1
ATOM 810 C CA . ASP A 1 108 ? 27.152 10.552 46.687 1.00 56.16 108 ASP A CA 1
ATOM 811 C C . ASP A 1 108 ? 26.396 10.143 47.969 1.00 56.16 108 ASP A C 1
ATOM 813 O O . ASP A 1 108 ? 25.225 10.478 48.148 1.00 56.16 108 ASP A O 1
ATOM 817 N N . GLU A 1 109 ? 27.081 9.493 48.914 1.00 64.31 109 GLU A N 1
ATOM 818 C CA . GLU A 1 109 ? 26.553 9.137 50.235 1.00 64.31 109 GLU A CA 1
ATOM 819 C C . GLU A 1 109 ? 26.217 10.371 51.096 1.00 64.31 109 GLU A C 1
ATOM 821 O O . GLU A 1 109 ? 25.171 10.392 51.751 1.00 64.31 109 GLU A O 1
ATOM 826 N N . GLU A 1 110 ? 27.028 11.436 51.045 1.00 63.34 110 GLU A N 1
ATOM 827 C CA . GLU A 1 110 ? 26.748 12.692 51.761 1.00 63.34 110 GLU A CA 1
ATOM 828 C C . GLU A 1 110 ? 25.527 13.416 51.167 1.00 63.34 110 GLU A C 1
ATOM 830 O O . GLU A 1 110 ? 24.730 14.019 51.893 1.00 63.34 110 GLU A O 1
ATOM 835 N N . LEU A 1 111 ? 25.330 13.312 49.846 1.00 62.00 111 LEU A N 1
ATOM 836 C CA . LEU A 1 111 ? 24.182 13.895 49.149 1.00 62.00 111 LEU A CA 1
ATOM 837 C C . LEU A 1 111 ? 22.870 13.168 49.501 1.00 62.00 111 LEU A C 1
ATOM 839 O O . LEU A 1 111 ? 21.834 13.811 49.704 1.00 62.00 111 LEU A O 1
ATOM 843 N N . ILE A 1 112 ? 22.921 11.837 49.630 1.00 70.81 112 ILE A N 1
ATOM 844 C CA . ILE A 1 112 ? 21.783 11.004 50.043 1.00 70.81 112 ILE A CA 1
ATOM 845 C C . ILE A 1 112 ? 21.390 11.296 51.501 1.00 70.81 112 ILE A C 1
ATOM 847 O O . ILE A 1 112 ? 20.197 11.452 51.793 1.00 70.81 112 ILE A O 1
ATOM 851 N N . GLU A 1 113 ? 22.356 11.444 52.418 1.00 72.56 113 GLU A N 1
ATOM 852 C CA . GLU A 1 113 ? 22.044 11.769 53.818 1.00 72.56 113 GLU A CA 1
ATOM 853 C C . GLU A 1 113 ? 21.411 13.167 53.964 1.00 72.56 113 GLU A C 1
ATOM 855 O O . GLU A 1 113 ? 20.468 13.358 54.746 1.00 72.56 113 GLU A O 1
ATOM 860 N N . LEU A 1 114 ? 21.862 14.142 53.163 1.00 72.12 114 LEU A N 1
ATOM 861 C CA . LEU A 1 114 ? 21.296 15.493 53.139 1.00 72.12 114 LEU A CA 1
ATOM 862 C C . LEU A 1 114 ? 19.812 15.483 52.722 1.00 72.12 114 LEU A C 1
ATOM 864 O O . LEU A 1 114 ? 18.970 16.111 53.375 1.00 72.12 114 LEU A O 1
ATOM 868 N N . TYR A 1 115 ? 19.477 14.720 51.676 1.00 74.25 115 TYR A N 1
ATOM 869 C CA . TYR A 1 115 ? 18.107 14.591 51.170 1.00 74.25 115 TYR A CA 1
ATOM 870 C C . TYR A 1 115 ? 17.173 13.908 52.182 1.00 74.25 115 TYR A C 1
ATOM 872 O O . TYR A 1 115 ? 16.040 14.355 52.397 1.00 74.25 115 TYR A O 1
ATOM 880 N N . ALA A 1 116 ? 17.661 12.868 52.868 1.00 75.12 116 ALA A N 1
ATOM 881 C CA . ALA A 1 116 ? 16.905 12.164 53.902 1.00 75.12 116 ALA A CA 1
ATOM 882 C C . ALA A 1 116 ? 16.550 13.076 55.095 1.00 75.12 116 ALA A C 1
ATOM 884 O O . ALA A 1 116 ? 15.417 13.044 55.592 1.00 75.12 116 ALA A O 1
ATOM 885 N N . ARG A 1 117 ? 17.478 13.944 55.531 1.00 76.38 117 ARG A N 1
ATOM 886 C CA . ARG A 1 117 ? 17.221 14.915 56.613 1.00 76.38 117 ARG A CA 1
ATOM 887 C C . ARG A 1 117 ? 16.167 15.960 56.225 1.00 76.38 117 ARG A C 1
ATOM 889 O O . ARG A 1 117 ? 15.327 16.302 57.062 1.00 76.38 117 ARG A O 1
ATOM 896 N N . MET A 1 118 ? 16.158 16.429 54.973 1.00 79.69 118 MET A N 1
ATOM 897 C CA . MET A 1 118 ? 15.197 17.436 54.495 1.00 79.69 118 MET A CA 1
ATOM 898 C C . MET A 1 118 ? 13.736 16.950 54.526 1.00 79.69 118 MET A C 1
ATOM 900 O O . MET A 1 118 ? 12.861 17.668 55.018 1.00 79.69 118 MET A O 1
ATOM 904 N N . GLU A 1 119 ? 13.448 15.727 54.068 1.00 79.44 119 GLU A N 1
ATOM 905 C CA . GLU A 1 119 ? 12.078 15.184 54.119 1.00 79.44 119 GLU A CA 1
ATOM 906 C C . GLU A 1 119 ? 11.616 14.851 55.551 1.00 79.44 119 GLU A C 1
ATOM 908 O O . GLU A 1 119 ? 10.431 14.984 55.881 1.00 79.44 119 GLU A O 1
ATOM 913 N N . LEU A 1 120 ? 12.538 14.497 56.455 1.00 81.19 120 LEU A N 1
ATOM 914 C CA . LEU A 1 120 ? 12.194 14.268 57.860 1.00 81.19 120 LEU A CA 1
ATOM 915 C C . LEU A 1 120 ? 11.785 15.572 58.579 1.00 81.19 120 LEU A C 1
ATOM 917 O O . LEU A 1 120 ? 10.827 15.580 59.358 1.00 81.19 120 LEU A O 1
ATOM 921 N N . GLU A 1 121 ? 12.467 16.685 58.287 1.00 75.94 121 GLU A N 1
ATOM 922 C CA . GLU A 1 121 ? 12.098 18.037 58.741 1.00 75.94 121 GLU A CA 1
ATOM 923 C C . GLU A 1 121 ? 10.718 18.459 58.208 1.00 75.94 121 GLU A C 1
ATOM 925 O O . GLU A 1 121 ? 9.862 18.923 58.966 1.00 75.94 121 GLU A O 1
ATOM 930 N N . LYS A 1 122 ? 10.455 18.232 56.917 1.00 80.62 122 LYS A N 1
ATOM 931 C CA . LYS A 1 122 ? 9.179 18.561 56.262 1.00 80.62 122 LYS A CA 1
ATOM 932 C C . LYS A 1 122 ? 7.996 17.821 56.901 1.00 80.62 122 LYS A C 1
ATOM 934 O O . LYS A 1 122 ? 6.983 18.446 57.229 1.00 80.62 122 LYS A O 1
ATOM 939 N N . LYS A 1 123 ? 8.148 16.524 57.202 1.00 73.62 123 LYS A N 1
ATOM 940 C CA . LYS A 1 123 ? 7.141 15.732 57.940 1.00 73.62 123 LYS A CA 1
ATOM 941 C C . LYS A 1 123 ? 6.958 16.191 59.395 1.00 73.62 123 LYS A C 1
ATOM 943 O O . LYS A 1 123 ? 5.830 16.182 59.892 1.00 73.62 123 LYS A O 1
ATOM 948 N N . LYS A 1 124 ? 8.018 16.648 60.077 1.00 77.06 124 LYS A N 1
ATOM 949 C CA . LYS A 1 124 ? 7.912 17.253 61.423 1.00 77.06 124 LYS A CA 1
ATOM 950 C C . LYS A 1 124 ? 7.156 18.585 61.411 1.00 77.06 124 LYS A C 1
ATOM 952 O O . LYS A 1 124 ? 6.380 18.834 62.332 1.00 77.06 124 LYS A O 1
ATOM 957 N N . ARG A 1 125 ? 7.331 19.416 60.378 1.00 70.38 125 ARG A N 1
ATOM 958 C CA . ARG A 1 125 ? 6.600 20.690 60.223 1.00 70.38 125 ARG A CA 1
ATOM 959 C C . ARG A 1 125 ? 5.115 20.461 59.935 1.00 70.38 125 ARG A C 1
ATOM 961 O O . ARG A 1 125 ? 4.286 21.067 60.606 1.00 70.38 125 ARG A O 1
ATOM 968 N N . ALA A 1 126 ? 4.773 19.511 59.061 1.00 64.88 126 ALA A N 1
ATOM 969 C CA . ALA A 1 126 ? 3.379 19.134 58.798 1.00 64.88 126 ALA A CA 1
ATOM 970 C C . ALA A 1 126 ? 2.631 18.673 60.068 1.00 64.88 126 ALA A C 1
ATOM 972 O O . ALA A 1 126 ? 1.488 19.063 60.288 1.00 64.88 126 ALA A O 1
ATOM 973 N N . ARG A 1 127 ? 3.291 17.915 60.959 1.00 61.59 127 ARG A N 1
ATOM 974 C CA . ARG A 1 127 ? 2.702 17.487 62.245 1.00 61.59 127 ARG A CA 1
ATOM 975 C C . ARG A 1 127 ? 2.529 18.604 63.282 1.00 61.59 127 ARG A C 1
ATOM 977 O O . ARG A 1 127 ? 1.777 18.410 64.228 1.00 61.59 127 ARG A O 1
ATOM 984 N N . ARG A 1 128 ? 3.206 19.748 63.136 1.00 58.62 128 ARG A N 1
ATOM 985 C CA . ARG A 1 128 ? 3.096 20.894 64.062 1.00 58.62 128 ARG A CA 1
ATOM 986 C C . ARG A 1 128 ? 2.033 21.921 63.656 1.00 58.62 128 ARG A C 1
ATOM 988 O O . ARG A 1 128 ? 1.722 22.787 64.459 1.00 58.62 128 ARG A O 1
ATOM 995 N N . ALA A 1 129 ? 1.478 21.822 62.447 1.00 53.84 129 ALA A N 1
ATOM 996 C CA . ALA A 1 129 ? 0.509 22.781 61.906 1.00 53.84 129 ALA A CA 1
ATOM 997 C C . ALA A 1 129 ? -0.965 22.324 61.998 1.00 53.84 129 ALA A C 1
ATOM 999 O O . ALA A 1 129 ? -1.844 23.019 61.503 1.00 53.84 129 ALA A O 1
ATOM 1000 N N . GLY A 1 130 ? -1.242 21.152 62.584 1.00 49.34 130 GLY A N 1
ATOM 1001 C CA . GLY A 1 130 ? -2.567 20.510 62.564 1.00 49.34 130 GLY A CA 1
ATOM 1002 C C . GLY A 1 130 ? -3.231 20.346 63.932 1.00 49.34 130 GLY A C 1
ATOM 1003 O O . GLY A 1 130 ? -3.895 19.336 64.145 1.00 49.34 130 GLY A O 1
ATOM 1004 N N . GLY A 1 131 ? -2.998 21.262 64.877 1.00 55.47 131 GLY A N 1
ATOM 1005 C CA . GLY A 1 131 ? -3.416 21.090 66.270 1.00 55.47 131 GLY A CA 1
ATOM 1006 C C . GLY A 1 131 ? -3.997 22.336 66.928 1.00 55.47 131 GLY A C 1
ATOM 1007 O O . GLY A 1 131 ? -3.347 22.869 67.813 1.00 55.47 131 GLY A O 1
ATOM 1008 N N . GLU A 1 132 ? -5.200 22.751 66.516 1.00 48.75 132 GLU A N 1
ATOM 1009 C CA . GLU A 1 132 ? -6.230 23.426 67.339 1.00 48.75 132 GLU A CA 1
ATOM 1010 C C . GLU A 1 132 ? -7.491 23.669 66.481 1.00 48.75 132 GLU A C 1
ATOM 1012 O O . GLU A 1 132 ? -7.362 24.096 65.336 1.00 48.75 132 GLU A O 1
ATOM 1017 N N . GLY A 1 133 ? -8.701 23.400 67.006 1.00 44.78 133 GLY A N 1
ATOM 1018 C CA . GLY A 1 133 ? -9.958 23.775 66.321 1.00 44.78 133 GLY A CA 1
ATOM 1019 C C . GLY A 1 133 ? -11.101 22.746 66.251 1.00 44.78 133 GLY A C 1
ATOM 1020 O O . GLY A 1 133 ? -11.564 22.463 65.157 1.00 44.78 133 GLY A O 1
ATOM 1021 N N . ASP A 1 134 ? -11.552 22.252 67.410 1.00 42.09 134 ASP A N 1
ATOM 1022 C CA . ASP A 1 134 ? -12.969 22.072 67.816 1.00 42.09 134 ASP A CA 1
ATOM 1023 C C . ASP A 1 134 ? -14.026 21.292 66.965 1.00 42.09 134 ASP A C 1
ATOM 1025 O O . ASP A 1 134 ? -13.997 21.173 65.746 1.00 42.09 134 ASP A O 1
ATOM 1029 N N . SER A 1 135 ? -15.071 20.853 67.678 1.00 45.88 135 SER A N 1
ATOM 1030 C CA . SER A 1 135 ? -16.398 20.386 67.242 1.00 45.88 135 SER A CA 1
ATOM 1031 C C . SER A 1 135 ? -16.540 18.952 66.694 1.00 45.88 135 SER A C 1
ATOM 1033 O O . SER A 1 135 ? -16.383 18.658 65.514 1.00 45.88 135 SER A O 1
ATOM 1035 N N . THR A 1 136 ? -16.968 18.056 67.597 1.00 54.53 136 THR A N 1
ATOM 1036 C CA . THR A 1 136 ? -17.703 16.798 67.328 1.00 54.53 136 THR A CA 1
ATOM 1037 C C . THR A 1 136 ? -17.225 15.983 66.119 1.00 54.53 136 THR A C 1
ATOM 1039 O O . THR A 1 136 ? -17.792 16.090 65.033 1.00 54.53 136 THR A O 1
ATOM 1042 N N . GLY A 1 137 ? -16.228 15.116 66.329 1.00 59.94 137 GLY A N 1
ATOM 1043 C CA . GLY A 1 137 ? -15.598 14.291 65.291 1.00 59.94 137 GLY A CA 1
ATOM 1044 C C . GLY A 1 137 ? -16.548 13.339 64.554 1.00 59.94 137 GLY A C 1
ATOM 1045 O O . GLY A 1 137 ? -16.613 12.154 64.867 1.00 59.94 137 GLY A O 1
ATOM 1046 N N . ARG A 1 138 ? -17.254 13.860 63.547 1.00 81.88 138 ARG A N 1
ATOM 1047 C CA . ARG A 1 138 ? -18.022 13.102 62.556 1.00 81.88 138 ARG A CA 1
ATOM 1048 C C . ARG A 1 138 ? -17.194 13.000 61.285 1.00 81.88 138 ARG A C 1
ATOM 1050 O O . ARG A 1 138 ? -17.100 13.952 60.510 1.00 81.88 138 ARG A O 1
ATOM 1057 N N . THR A 1 139 ? -16.576 11.846 61.078 1.00 91.25 139 THR A N 1
ATOM 1058 C CA . THR A 1 139 ? -15.797 11.576 59.869 1.00 91.25 139 THR A CA 1
ATOM 1059 C C . THR A 1 139 ? -16.744 11.517 58.671 1.00 91.25 139 THR A C 1
ATOM 1061 O O . THR A 1 139 ? -17.655 10.692 58.637 1.00 91.25 139 THR A O 1
ATOM 1064 N N . ARG A 1 140 ? -16.555 12.395 57.679 1.00 93.62 140 ARG A N 1
ATOM 1065 C CA . ARG A 1 140 ? -17.238 12.261 56.381 1.00 93.62 140 ARG A CA 1
ATOM 1066 C C . ARG A 1 140 ? -16.829 10.939 55.742 1.00 93.62 140 ARG A C 1
ATOM 1068 O O . ARG A 1 140 ? -15.640 10.625 55.720 1.00 93.62 140 ARG A O 1
ATOM 1075 N N . ARG A 1 141 ? -17.791 10.203 55.182 1.00 94.38 141 ARG A N 1
ATOM 1076 C CA . ARG A 1 141 ? -17.546 8.904 54.536 1.00 94.38 141 ARG A CA 1
ATOM 1077 C C . ARG A 1 141 ? -16.581 9.028 53.352 1.00 94.38 141 ARG A C 1
ATOM 1079 O O . ARG A 1 141 ? -15.780 8.129 53.115 1.00 94.38 141 ARG A O 1
ATOM 1086 N N . PHE A 1 142 ? -16.608 10.174 52.669 1.00 95.19 142 PHE A N 1
ATOM 1087 C CA . PHE A 1 142 ? -15.638 10.557 51.645 1.00 95.19 142 PHE A CA 1
ATOM 1088 C C . PHE A 1 142 ? -14.990 11.906 52.001 1.00 95.19 142 PHE A C 1
ATOM 1090 O O . PHE A 1 142 ? -15.712 12.866 52.295 1.00 95.19 142 PHE A O 1
ATOM 1097 N N . PRO A 1 143 ? -13.647 12.036 51.985 1.00 92.25 143 PRO A N 1
ATOM 1098 C CA . PRO A 1 143 ? -12.995 13.304 52.300 1.00 92.25 143 PRO A CA 1
ATOM 1099 C C . PRO A 1 143 ? -13.323 14.369 51.247 1.00 92.25 143 PRO A C 1
ATOM 1101 O O . PRO A 1 143 ? -13.006 14.217 50.066 1.00 92.25 143 PRO A O 1
ATOM 1104 N N . SER A 1 144 ? -13.916 15.485 51.674 1.00 88.69 144 SER A N 1
ATOM 1105 C CA . SER A 1 144 ? -14.331 16.574 50.776 1.00 88.69 144 SER A CA 1
ATOM 1106 C C . SER A 1 144 ? -13.164 17.195 49.999 1.00 88.69 144 SER A C 1
ATOM 1108 O O . SER A 1 144 ? -13.343 17.615 48.858 1.00 88.69 144 SER A O 1
ATOM 1110 N N . SER A 1 145 ? -11.960 17.199 50.578 1.00 88.69 145 SER A N 1
ATOM 1111 C CA . SER A 1 145 ? -10.739 17.747 49.974 1.00 88.69 145 SER A CA 1
ATOM 1112 C C . SER A 1 145 ? -10.189 16.933 48.798 1.00 88.69 145 SER A C 1
ATOM 1114 O O . SER A 1 145 ? -9.554 17.515 47.921 1.00 88.69 145 SER A O 1
ATOM 1116 N N . THR A 1 146 ? -10.419 15.615 48.756 1.00 89.25 146 THR A N 1
ATOM 1117 C CA . THR A 1 146 ? -9.888 14.726 47.704 1.00 89.25 146 THR A CA 1
ATOM 1118 C C . THR A 1 146 ? -10.977 14.134 46.814 1.00 89.25 146 THR A C 1
ATOM 1120 O O . THR A 1 146 ? -10.768 14.015 45.609 1.00 89.25 146 THR A O 1
ATOM 1123 N N . MET A 1 147 ? -12.141 13.792 47.374 1.00 89.31 147 MET A N 1
ATOM 1124 C CA . MET A 1 147 ? -13.224 13.107 46.661 1.00 89.31 147 MET A CA 1
ATOM 1125 C C . MET A 1 147 ? -14.469 13.965 46.425 1.00 89.31 147 MET A C 1
ATOM 1127 O O . MET A 1 147 ? -15.239 13.633 45.530 1.00 89.31 147 MET A O 1
ATOM 1131 N N . GLY A 1 148 ? -14.645 15.094 47.122 1.00 84.94 148 GLY A N 1
ATOM 1132 C CA . GLY A 1 148 ? -15.882 15.897 47.088 1.00 84.94 148 GLY A CA 1
ATOM 1133 C C . GLY A 1 148 ? -16.288 16.490 45.725 1.00 84.94 148 GLY A C 1
ATOM 1134 O O . GLY A 1 148 ? -17.380 17.037 45.600 1.00 84.94 148 GLY A O 1
ATOM 1135 N N . LYS A 1 149 ? -15.446 16.379 44.687 1.00 84.88 149 LYS A N 1
ATOM 1136 C CA . LYS A 1 149 ? -15.805 16.701 43.289 1.00 84.88 149 LYS A CA 1
ATOM 1137 C C . LYS A 1 149 ? -16.433 15.532 42.519 1.00 84.88 149 LYS A C 1
ATOM 1139 O O . LYS A 1 149 ? -17.074 15.767 41.501 1.00 84.88 149 LYS A O 1
ATOM 1144 N N . SER A 1 150 ? -16.223 14.302 42.982 1.00 86.69 150 SER A N 1
ATOM 1145 C CA . SER A 1 150 ? -16.607 13.061 42.296 1.00 86.69 150 SER A CA 1
ATOM 1146 C C . SER A 1 150 ? -17.586 12.215 43.111 1.00 86.69 150 SER A C 1
ATOM 1148 O O . SER A 1 150 ? -18.370 11.473 42.528 1.00 86.69 150 SER A O 1
ATOM 1150 N N . LEU A 1 151 ? -17.531 12.295 44.445 1.00 93.75 151 LEU A N 1
ATOM 1151 C CA . LEU A 1 151 ? -18.333 11.485 45.355 1.00 93.75 151 LEU A CA 1
ATOM 1152 C C . LEU A 1 151 ? -18.486 12.189 46.712 1.00 93.75 151 LEU A C 1
ATOM 1154 O O . LEU A 1 151 ? -17.494 12.502 47.369 1.00 93.75 151 LEU A O 1
ATOM 1158 N N . ASN A 1 152 ? -19.732 12.423 47.124 1.00 95.50 152 ASN A N 1
ATOM 1159 C CA . ASN A 1 152 ? -20.092 13.078 48.385 1.00 95.50 152 ASN A CA 1
ATOM 1160 C C . ASN A 1 152 ? -20.872 12.163 49.348 1.00 95.50 152 ASN A C 1
ATOM 1162 O O . ASN A 1 152 ? -20.867 12.421 50.547 1.00 95.50 152 ASN A O 1
ATOM 1166 N N . GLY A 1 153 ? -21.489 11.077 48.867 1.00 96.56 153 GLY A N 1
ATOM 1167 C CA . GLY A 1 153 ? -22.182 10.106 49.722 1.00 96.56 153 GLY A CA 1
ATOM 1168 C C . GLY A 1 153 ? -22.562 8.812 49.000 1.00 96.56 153 GLY A C 1
ATOM 1169 O O . GLY A 1 153 ? -22.419 8.716 47.779 1.00 96.56 153 GLY A O 1
ATOM 1170 N N . VAL A 1 154 ? -23.051 7.813 49.744 1.00 97.56 154 VAL A N 1
ATOM 1171 C CA . VAL A 1 154 ? -23.520 6.520 49.199 1.00 97.56 154 VAL A CA 1
ATOM 1172 C C . VAL A 1 154 ? -24.646 5.900 50.042 1.00 97.56 154 VAL A C 1
ATOM 1174 O O . VAL A 1 154 ? -24.607 5.982 51.268 1.00 97.56 154 VAL A O 1
ATOM 1177 N N . VAL A 1 155 ? -25.613 5.240 49.390 1.00 97.69 155 VAL A N 1
ATOM 1178 C CA . VAL A 1 155 ? -26.555 4.277 50.012 1.00 97.69 155 VAL A CA 1
ATOM 1179 C C . VAL A 1 155 ? -26.429 2.890 49.378 1.00 97.69 155 VAL A C 1
ATOM 1181 O O . VAL A 1 155 ? -25.938 2.753 48.255 1.00 97.69 155 VAL A O 1
ATOM 1184 N N . ARG A 1 156 ? -26.937 1.873 50.083 1.00 96.44 156 ARG A N 1
ATOM 1185 C CA . ARG A 1 156 ? -27.290 0.564 49.519 1.00 96.44 156 ARG A CA 1
ATOM 1186 C C . ARG A 1 156 ? -28.784 0.496 49.231 1.00 96.44 156 ARG A C 1
ATOM 1188 O O . ARG A 1 156 ? -29.585 1.014 50.004 1.00 96.44 156 ARG A O 1
ATOM 1195 N N . VAL A 1 157 ? -29.143 -0.183 48.152 1.00 95.06 157 VAL A N 1
ATOM 1196 C CA . VAL A 1 157 ? -30.520 -0.470 47.746 1.00 95.06 157 VAL A CA 1
ATOM 1197 C C . VAL A 1 157 ? -30.578 -1.930 47.316 1.00 95.06 157 VAL A C 1
ATOM 1199 O O . VAL A 1 157 ? -29.681 -2.387 46.614 1.00 95.06 157 VAL A O 1
ATOM 1202 N N . LYS A 1 158 ? -31.611 -2.682 47.699 1.00 93.25 158 LYS A N 1
ATOM 1203 C CA . LYS A 1 158 ? -31.723 -4.083 47.270 1.00 93.25 158 LYS A CA 1
ATOM 1204 C C . LYS A 1 158 ? -31.846 -4.183 45.748 1.00 93.25 158 LYS A C 1
ATOM 1206 O O . LYS A 1 158 ? -32.631 -3.451 45.145 1.00 93.25 158 LYS A O 1
ATOM 1211 N N . LYS A 1 159 ? -31.114 -5.127 45.147 1.00 88.56 159 LYS A N 1
ATOM 1212 C CA . LYS A 1 159 ? -31.140 -5.421 43.702 1.00 88.56 159 LYS A CA 1
ATOM 1213 C C . LYS A 1 159 ? -32.546 -5.716 43.185 1.00 88.56 159 LYS A C 1
ATOM 1215 O O . LYS A 1 159 ? -32.940 -5.152 42.172 1.00 88.56 159 LYS A O 1
ATOM 1220 N N . ASP A 1 160 ? -33.310 -6.560 43.873 1.00 86.75 160 ASP A N 1
ATOM 1221 C CA . ASP A 1 160 ? -34.655 -6.916 43.409 1.00 86.75 160 ASP A CA 1
ATOM 1222 C C . ASP A 1 160 ? -35.598 -5.699 43.445 1.00 86.75 160 ASP A C 1
ATOM 1224 O O . ASP A 1 160 ? -36.229 -5.400 42.434 1.00 86.75 160 ASP A O 1
ATOM 1228 N N . ASP A 1 161 ? -35.599 -4.927 44.539 1.00 91.44 161 ASP A N 1
ATOM 1229 C CA . ASP A 1 161 ? -36.411 -3.711 44.682 1.00 91.44 161 ASP A CA 1
ATOM 1230 C C . ASP A 1 161 ? -36.085 -2.663 43.590 1.00 91.44 161 ASP A C 1
ATOM 1232 O O . ASP A 1 161 ? -36.992 -2.053 43.019 1.00 91.44 161 ASP A O 1
ATOM 1236 N N . ILE A 1 162 ? -34.799 -2.428 43.272 1.00 91.31 162 ILE A N 1
ATOM 1237 C CA . ILE A 1 162 ? -34.405 -1.431 42.253 1.00 91.31 162 ILE A CA 1
ATOM 1238 C C . ILE A 1 162 ? -34.700 -1.907 40.824 1.00 91.31 162 ILE A C 1
ATOM 1240 O O . ILE A 1 162 ? -35.061 -1.083 39.985 1.00 91.31 162 ILE A O 1
ATOM 1244 N N . ASN A 1 163 ? -34.617 -3.215 40.564 1.00 84.69 163 ASN A N 1
ATOM 1245 C CA . ASN A 1 163 ? -35.005 -3.821 39.286 1.00 84.69 163 ASN A CA 1
ATOM 1246 C C . ASN A 1 163 ? -36.531 -3.872 39.096 1.00 84.69 163 ASN A C 1
ATOM 1248 O O . ASN A 1 163 ? -37.003 -3.887 37.964 1.00 84.69 163 ASN A O 1
ATOM 1252 N N . GLU A 1 164 ? -37.312 -3.910 40.181 1.00 87.44 164 GLU A N 1
ATOM 1253 C CA . GLU A 1 164 ? -38.774 -3.788 40.122 1.00 87.44 164 GLU A CA 1
ATOM 1254 C C . GLU A 1 164 ? -39.211 -2.329 39.896 1.00 87.44 164 GLU A C 1
ATOM 1256 O O . GLU A 1 164 ? -40.183 -2.088 39.180 1.00 87.44 164 GLU A O 1
ATOM 1261 N N . LEU A 1 165 ? -38.482 -1.346 40.445 1.00 90.50 165 LEU A N 1
ATOM 1262 C CA . LEU A 1 165 ? -38.779 0.075 40.219 1.00 90.50 165 LEU A CA 1
ATOM 1263 C C . LEU A 1 165 ? -38.339 0.579 38.830 1.00 90.50 165 LEU A C 1
ATOM 1265 O O . LEU A 1 165 ? -39.022 1.428 38.254 1.00 90.50 165 LEU A O 1
ATOM 1269 N N . PHE A 1 166 ? -37.214 0.090 38.299 1.00 88.12 166 PHE A N 1
ATOM 1270 C CA . PHE A 1 166 ? -36.643 0.539 37.026 1.00 88.12 166 PHE A CA 1
ATOM 1271 C C . PHE A 1 166 ? -36.452 -0.620 36.041 1.00 88.12 166 PHE A C 1
ATOM 1273 O O . PHE A 1 166 ? -35.633 -1.511 36.258 1.00 88.12 166 PHE A O 1
ATOM 1280 N N . ASP A 1 167 ? -37.144 -0.558 34.900 1.00 81.50 167 ASP A N 1
ATOM 1281 C CA . ASP A 1 167 ? -36.926 -1.495 33.793 1.00 81.50 167 ASP A CA 1
ATOM 1282 C C . ASP A 1 167 ? -35.602 -1.194 33.071 1.00 81.50 167 ASP A C 1
ATOM 1284 O O . ASP A 1 167 ? -35.509 -0.328 32.198 1.00 81.50 167 ASP A O 1
ATOM 1288 N N . PHE A 1 168 ? -34.560 -1.932 33.444 1.00 79.06 168 PHE A N 1
ATOM 1289 C CA . PHE A 1 168 ? -33.241 -1.846 32.824 1.00 79.06 168 PHE A CA 1
ATOM 1290 C C . PHE A 1 168 ? -33.135 -2.547 31.456 1.00 79.06 168 PHE A C 1
ATOM 1292 O O . PHE A 1 168 ? -32.050 -2.563 30.869 1.00 79.06 168 PHE A O 1
ATOM 1299 N N . GLY A 1 169 ? -34.213 -3.140 30.930 1.00 63.62 169 GLY A N 1
ATOM 1300 C CA . GLY A 1 169 ? -34.265 -3.748 29.595 1.00 63.62 169 GLY A CA 1
ATOM 1301 C C . GLY A 1 169 ? -33.435 -5.026 29.409 1.00 63.62 169 GLY A C 1
ATOM 1302 O O . GLY A 1 169 ? -33.398 -5.570 28.308 1.00 63.62 169 GLY A O 1
ATOM 1303 N N . ASN A 1 170 ? -32.783 -5.517 30.467 1.00 63.03 170 ASN A N 1
ATOM 1304 C CA . ASN A 1 170 ? -32.088 -6.800 30.505 1.00 63.03 170 ASN A CA 1
ATOM 1305 C C . ASN A 1 170 ? -32.868 -7.765 31.413 1.00 63.03 170 ASN A C 1
ATOM 1307 O O . ASN A 1 170 ? -33.309 -7.344 32.485 1.00 63.03 170 ASN A O 1
ATOM 1311 N N . PRO A 1 171 ? -32.995 -9.058 31.065 1.00 56.22 171 PRO A N 1
ATOM 1312 C CA . PRO A 1 171 ? -33.476 -10.064 32.003 1.00 56.22 171 PRO A CA 1
ATOM 1313 C C . PRO A 1 171 ? -32.424 -10.259 33.104 1.00 56.22 171 PRO A C 1
ATOM 1315 O O . PRO A 1 171 ? -31.422 -10.943 32.909 1.00 56.22 171 PRO A O 1
ATOM 1318 N N . ILE A 1 172 ? -32.631 -9.614 34.251 1.00 70.69 172 ILE A N 1
ATOM 1319 C CA . ILE A 1 172 ? -31.759 -9.751 35.419 1.00 70.69 172 ILE A CA 1
ATOM 1320 C C . ILE A 1 172 ? -32.249 -10.940 36.244 1.00 70.69 172 ILE A C 1
ATOM 1322 O O . ILE A 1 172 ? -33.425 -11.014 36.607 1.00 70.69 172 ILE A O 1
ATOM 1326 N N . GLU A 1 173 ? -31.348 -11.870 36.557 1.00 69.75 173 GLU A N 1
ATOM 1327 C CA . GLU A 1 173 ? -31.638 -12.950 37.498 1.00 69.75 173 GLU A CA 1
ATOM 1328 C C . GLU A 1 173 ? -31.969 -12.346 38.868 1.00 69.75 173 GLU A C 1
ATOM 1330 O O . GLU A 1 173 ? -31.166 -11.586 39.428 1.00 69.75 173 GLU A O 1
ATOM 1335 N N . ARG A 1 174 ? -33.160 -12.671 39.394 1.00 75.00 174 ARG A N 1
ATOM 1336 C CA . ARG A 1 174 ? -33.542 -12.332 40.772 1.00 75.00 174 ARG A CA 1
ATOM 1337 C C . ARG A 1 174 ? -32.469 -12.848 41.714 1.00 75.00 174 ARG A C 1
ATOM 1339 O O . ARG A 1 174 ? -32.010 -13.978 41.545 1.00 75.00 174 ARG A O 1
ATOM 1346 N N . GLY A 1 175 ? -32.073 -12.015 42.667 1.00 66.00 175 GLY A N 1
ATOM 1347 C CA . GLY A 1 175 ? -31.058 -12.410 43.629 1.00 66.00 175 GLY A CA 1
ATOM 1348 C C . GLY A 1 175 ? -31.522 -13.563 44.517 1.00 66.00 175 GLY A C 1
ATOM 1349 O O . GLY A 1 175 ? -32.710 -13.878 44.608 1.00 66.00 175 GLY A O 1
ATOM 1350 N N . GLU A 1 176 ? -30.591 -14.131 45.278 1.00 72.75 176 GLU A N 1
ATOM 1351 C CA . GLU A 1 176 ? -30.926 -15.019 46.402 1.00 72.75 176 GLU A CA 1
ATOM 1352 C C . GLU A 1 176 ? -31.516 -14.230 47.598 1.00 72.75 176 GLU A C 1
ATOM 1354 O O . GLU A 1 176 ? -31.717 -14.773 48.685 1.00 72.75 176 GLU A O 1
ATOM 1359 N N . GLY A 1 177 ? -31.779 -12.928 47.425 1.00 63.97 177 GLY A N 1
ATOM 1360 C CA . GLY A 1 177 ? -32.240 -12.013 48.469 1.00 63.97 177 GLY A CA 1
ATOM 1361 C C . GLY A 1 177 ? -31.157 -11.663 49.494 1.00 63.97 177 GLY A C 1
ATOM 1362 O O . GLY A 1 177 ? -31.476 -11.185 50.586 1.00 63.97 177 GLY A O 1
ATOM 1363 N N . THR A 1 178 ? -29.881 -11.922 49.183 1.00 69.31 178 THR A N 1
ATOM 1364 C CA . THR A 1 178 ? -28.768 -11.680 50.110 1.00 69.31 178 THR A CA 1
ATOM 1365 C C . THR A 1 178 ? -28.252 -10.234 50.019 1.00 69.31 178 THR A C 1
ATOM 1367 O O . THR A 1 178 ? -28.212 -9.668 48.927 1.00 69.31 178 THR A O 1
ATOM 1370 N N . PRO A 1 179 ? -27.755 -9.633 51.122 1.00 64.88 179 PRO A N 1
ATOM 1371 C CA . PRO A 1 179 ? -27.164 -8.284 51.097 1.00 64.88 179 PRO A CA 1
ATOM 1372 C C . PRO A 1 179 ? -25.881 -8.159 50.257 1.00 64.88 179 PRO A C 1
ATOM 1374 O O . PRO A 1 179 ? -25.338 -7.067 50.121 1.00 64.88 179 PRO A O 1
ATOM 1377 N N . VAL A 1 180 ? -25.355 -9.277 49.742 1.00 67.94 180 VAL A N 1
ATOM 1378 C CA . VAL A 1 180 ? -24.166 -9.321 48.875 1.00 67.94 180 VAL A CA 1
ATOM 1379 C C . VAL A 1 180 ? -24.481 -8.751 47.488 1.00 67.94 180 VAL A C 1
ATOM 1381 O O . VAL A 1 180 ? -23.582 -8.279 46.799 1.00 67.94 180 VAL A O 1
ATOM 1384 N N . GLU A 1 181 ? -25.757 -8.756 47.101 1.00 80.25 181 GLU A N 1
ATOM 1385 C CA . GLU A 1 181 ? -26.231 -8.276 45.805 1.00 80.25 181 GLU A CA 1
ATOM 1386 C C . GLU A 1 181 ? -26.788 -6.842 45.850 1.00 80.25 181 GLU A C 1
ATOM 1388 O O . GLU A 1 181 ? -27.292 -6.369 44.837 1.00 80.25 181 GLU A O 1
ATOM 1393 N N . ASP A 1 182 ? -26.717 -6.134 46.986 1.00 90.00 182 ASP A N 1
ATOM 1394 C CA . ASP A 1 182 ? -27.197 -4.747 47.101 1.00 90.00 182 ASP A CA 1
ATOM 1395 C C . ASP A 1 182 ? -26.543 -3.827 46.043 1.00 90.00 182 ASP A C 1
ATOM 1397 O O . ASP A 1 182 ? -25.318 -3.729 45.933 1.00 90.00 182 ASP A O 1
ATOM 1401 N N . ALA A 1 183 ? -27.363 -3.070 45.314 1.00 91.25 183 ALA A N 1
ATOM 1402 C CA . ALA A 1 183 ? -26.911 -1.993 44.446 1.00 91.25 183 ALA A CA 1
ATOM 1403 C C . ALA A 1 183 ? -26.391 -0.804 45.276 1.00 91.25 183 ALA A C 1
ATOM 1405 O O . ALA A 1 183 ? -26.981 -0.419 46.289 1.00 91.25 183 ALA A O 1
ATOM 1406 N N . LEU A 1 184 ? -25.304 -0.175 44.819 1.00 95.94 184 LEU A N 1
ATOM 1407 C CA . LEU A 1 184 ? -24.742 1.033 45.429 1.00 95.94 184 LEU A CA 1
ATOM 1408 C C . LEU A 1 184 ? -25.156 2.275 44.636 1.00 95.94 184 LEU A C 1
ATOM 1410 O O . LEU A 1 184 ? -24.777 2.423 43.474 1.00 95.94 184 LEU A O 1
ATOM 1414 N N . VAL A 1 185 ? -25.872 3.202 45.276 1.00 95.94 185 VAL A N 1
ATOM 1415 C CA . VAL A 1 185 ? -26.202 4.507 44.680 1.00 95.94 185 VAL A CA 1
ATOM 1416 C C . VAL A 1 185 ? -25.204 5.542 45.189 1.00 95.94 185 VAL A C 1
ATOM 1418 O O . VAL A 1 185 ? -25.149 5.842 46.383 1.00 95.94 185 VAL A O 1
ATOM 1421 N N . LEU A 1 186 ? -24.381 6.051 44.271 1.00 96.25 186 LEU A N 1
ATOM 1422 C CA . LEU A 1 186 ? -23.254 6.947 44.531 1.00 96.25 186 LEU A CA 1
ATOM 1423 C C . LEU A 1 186 ? -23.627 8.398 44.193 1.00 96.25 186 LEU A C 1
ATOM 1425 O O . LEU A 1 186 ? -23.826 8.741 43.027 1.00 96.25 186 LEU A O 1
ATOM 1429 N N . TYR A 1 187 ? -23.677 9.273 45.198 1.00 96.44 187 TYR A N 1
ATOM 1430 C CA . TYR A 1 187 ? -24.083 10.668 45.017 1.00 96.44 187 TYR A CA 1
ATOM 1431 C C . TYR A 1 187 ? -22.875 11.564 44.744 1.00 96.44 187 TYR A C 1
ATOM 1433 O O . TYR A 1 187 ? -22.007 11.747 45.599 1.00 96.44 187 TYR A O 1
ATOM 1441 N N . GLN A 1 188 ? -22.841 12.193 43.568 1.00 94.19 188 GLN A N 1
ATOM 1442 C CA . GLN A 1 188 ? -21.792 13.157 43.205 1.00 94.19 188 GLN A CA 1
ATOM 1443 C C . GLN A 1 188 ? -21.975 14.529 43.877 1.00 94.19 188 GLN A C 1
ATOM 1445 O O . GLN A 1 188 ? -21.035 15.318 43.925 1.00 94.19 188 GLN A O 1
ATOM 1450 N N . LYS A 1 189 ? -23.170 14.825 44.400 1.00 94.00 189 LYS A N 1
ATOM 1451 C CA . LYS A 1 189 ? -23.593 16.135 44.916 1.00 94.00 189 LYS A CA 1
ATOM 1452 C C . LYS A 1 189 ? -24.461 15.983 46.166 1.00 94.00 189 LYS A C 1
ATOM 1454 O O . LYS A 1 189 ? -25.225 15.025 46.248 1.00 94.00 189 LYS A O 1
ATOM 1459 N N . GLY A 1 190 ? -24.370 16.931 47.101 1.00 95.31 190 GLY A N 1
ATOM 1460 C CA . GLY A 1 190 ? -25.145 16.911 48.353 1.00 95.31 190 GLY A CA 1
ATOM 1461 C C . GLY A 1 190 ? -26.623 17.278 48.178 1.00 95.31 190 GLY A C 1
ATOM 1462 O O . GLY A 1 190 ? -27.467 16.916 48.994 1.00 95.31 190 GLY A O 1
ATOM 1463 N N . GLU A 1 191 ? -26.955 17.959 47.084 1.00 95.75 191 GLU A N 1
ATOM 1464 C CA . GLU A 1 191 ? -28.326 18.265 46.673 1.00 95.75 191 GLU A CA 1
ATOM 1465 C C . GLU A 1 191 ? -29.087 17.014 46.205 1.00 95.75 191 GLU A C 1
ATOM 1467 O O . GLU A 1 191 ? -30.308 16.986 46.282 1.00 95.75 191 GLU A O 1
ATOM 1472 N N . ALA A 1 192 ? -28.371 15.970 45.768 1.00 96.25 192 ALA A N 1
ATOM 1473 C CA . ALA A 1 192 ? -28.959 14.704 45.331 1.00 96.25 192 ALA A CA 1
ATOM 1474 C C . ALA A 1 192 ? -29.214 13.713 46.484 1.00 96.25 192 ALA A C 1
ATOM 1476 O O . ALA A 1 192 ? -29.767 12.644 46.244 1.00 96.25 192 ALA A O 1
ATOM 1477 N N . PHE A 1 193 ? -28.800 14.031 47.718 1.00 97.50 193 PHE A N 1
ATOM 1478 C CA . PHE A 1 193 ? -29.078 13.185 48.882 1.00 97.50 193 PHE A CA 1
ATOM 1479 C C . PHE A 1 193 ? -30.589 13.123 49.167 1.00 97.50 193 PHE A C 1
ATOM 1481 O O . PHE A 1 193 ? -31.276 14.128 48.953 1.00 97.50 193 PHE A O 1
ATOM 1488 N N . PRO A 1 194 ? -31.101 12.018 49.740 1.00 96.38 194 PRO A N 1
ATOM 1489 C CA . PRO A 1 194 ? -32.458 11.971 50.270 1.00 96.38 194 PRO A CA 1
ATOM 1490 C C . PRO A 1 194 ? -32.732 13.125 51.249 1.00 96.38 194 PRO A C 1
ATOM 1492 O O . PRO A 1 194 ? -31.862 13.563 52.007 1.00 96.38 194 PRO A O 1
ATOM 1495 N N . THR A 1 195 ? -33.954 13.634 51.197 1.00 95.62 195 THR A N 1
ATOM 1496 C CA . THR A 1 195 ? -34.504 14.723 52.020 1.00 95.62 195 THR A CA 1
ATOM 1497 C C . THR A 1 195 ? -35.715 14.285 52.838 1.00 95.62 195 THR A C 1
ATOM 1499 O O . THR A 1 195 ? -36.035 14.930 53.832 1.00 95.62 195 THR A O 1
ATOM 1502 N N . SER A 1 196 ? -36.373 13.190 52.454 1.00 93.94 196 SER A N 1
ATOM 1503 C CA . SER A 1 196 ? -37.488 12.596 53.197 1.00 93.94 196 SER A CA 1
ATOM 1504 C C . SER A 1 196 ? -37.079 11.989 54.551 1.00 93.94 196 SER A C 1
ATOM 1506 O O . SER A 1 196 ? -37.910 11.937 55.459 1.00 93.94 196 SER A O 1
ATOM 1508 N N . ASP A 1 197 ? -35.809 11.605 54.730 1.00 94.94 197 ASP A N 1
ATOM 1509 C CA . ASP A 1 197 ? -35.239 11.156 56.008 1.00 94.94 197 ASP A CA 1
ATOM 1510 C C . ASP A 1 197 ? -33.901 11.862 56.306 1.00 94.94 197 ASP A C 1
ATOM 1512 O O . ASP A 1 197 ? -32.863 11.580 55.704 1.00 94.94 197 ASP A O 1
ATOM 1516 N N . GLU A 1 198 ? -33.922 12.772 57.285 1.00 95.62 198 GLU A N 1
ATOM 1517 C CA . GLU A 1 198 ? -32.758 13.540 57.749 1.00 95.62 198 GLU A CA 1
ATOM 1518 C C . GLU A 1 198 ? -31.676 12.660 58.409 1.00 95.62 198 GLU A C 1
ATOM 1520 O O . GLU A 1 198 ? -30.488 12.988 58.363 1.00 95.62 198 GLU A O 1
ATOM 1525 N N . LYS A 1 199 ? -32.045 11.514 59.002 1.00 95.94 199 LYS A N 1
ATOM 1526 C CA . LYS A 1 199 ? -31.061 10.562 59.543 1.00 95.94 199 LYS A CA 1
ATOM 1527 C C . LYS A 1 199 ? -30.352 9.841 58.408 1.00 95.94 199 LYS A C 1
ATOM 1529 O O . LYS A 1 199 ? -29.126 9.774 58.421 1.00 95.94 199 LYS A O 1
ATOM 1534 N N . LEU A 1 200 ? -31.102 9.368 57.410 1.00 96.88 200 LEU A N 1
ATOM 1535 C CA . LEU A 1 200 ? -30.528 8.766 56.208 1.00 96.88 200 LEU A CA 1
ATOM 1536 C C . LEU A 1 200 ? -29.599 9.758 55.498 1.00 96.88 200 LEU A C 1
ATOM 1538 O O . LEU A 1 200 ? -28.450 9.419 55.225 1.00 96.88 200 LEU A O 1
ATOM 1542 N N . ARG A 1 201 ? -30.054 11.001 55.282 1.00 96.50 201 ARG A N 1
ATOM 1543 C CA . ARG A 1 201 ? -29.252 12.103 54.723 1.00 96.50 201 ARG A CA 1
ATOM 1544 C C . ARG A 1 201 ? -27.907 12.252 55.438 1.00 96.50 201 ARG A C 1
ATOM 1546 O O . ARG A 1 201 ? -26.868 12.359 54.790 1.00 96.50 201 ARG A O 1
ATOM 1553 N N . HIS A 1 202 ? -27.917 12.208 56.769 1.00 95.69 202 HIS A N 1
ATOM 1554 C CA . HIS A 1 202 ? -26.704 12.276 57.575 1.00 95.69 202 HIS A CA 1
ATOM 1555 C C . HIS A 1 202 ? -25.802 11.035 57.404 1.00 95.69 202 HIS A C 1
ATOM 1557 O O . HIS A 1 202 ? -24.606 11.188 57.161 1.00 95.69 202 HIS A O 1
ATOM 1563 N N . SER A 1 203 ? -26.345 9.816 57.484 1.00 96.50 203 SER A N 1
ATOM 1564 C CA . SER A 1 203 ? -25.588 8.553 57.334 1.00 96.50 203 SER A CA 1
ATOM 1565 C C . SER A 1 203 ? -25.043 8.306 55.912 1.00 96.50 203 SER A C 1
ATOM 1567 O O . SER A 1 203 ? -24.128 7.495 55.717 1.00 96.50 203 SER A O 1
ATOM 1569 N N . VAL A 1 204 ? -25.589 9.005 54.911 1.00 96.94 204 VAL A N 1
ATOM 1570 C CA . VAL A 1 204 ? -25.104 9.026 53.520 1.00 96.94 204 VAL A CA 1
ATOM 1571 C C . VAL A 1 204 ? -23.792 9.800 53.383 1.00 96.94 204 VAL A C 1
ATOM 1573 O O . VAL A 1 204 ? -22.885 9.336 52.688 1.00 96.94 204 VAL A O 1
ATOM 1576 N N . GLU A 1 205 ? -23.680 10.956 54.042 1.00 96.69 205 GLU A N 1
ATOM 1577 C CA . GLU A 1 205 ? -22.506 11.842 53.977 1.00 96.69 205 GLU A CA 1
ATOM 1578 C C . GLU A 1 205 ? -21.437 11.495 55.030 1.00 96.69 205 GLU A C 1
ATOM 1580 O O . GLU A 1 205 ? -20.233 11.612 54.776 1.00 96.69 205 GLU A O 1
ATOM 1585 N N . TYR A 1 206 ? -21.859 11.040 56.211 1.00 95.81 206 TYR A N 1
ATOM 1586 C CA . TYR A 1 206 ? -21.001 10.774 57.363 1.00 95.81 206 TYR A CA 1
ATOM 1587 C C . TYR A 1 206 ? -20.953 9.284 57.703 1.00 95.81 206 TYR A C 1
ATOM 1589 O O . TYR A 1 206 ? -21.934 8.562 57.540 1.00 95.81 206 TYR A O 1
ATOM 1597 N N . ASP A 1 207 ? -19.802 8.824 58.192 1.00 93.81 207 ASP A N 1
ATOM 1598 C CA . ASP A 1 207 ? -19.683 7.487 58.760 1.00 93.81 207 ASP A CA 1
ATOM 1599 C C . ASP A 1 207 ? -20.134 7.512 60.225 1.00 93.81 207 ASP A C 1
ATOM 1601 O O . ASP A 1 207 ? -19.495 8.114 61.089 1.00 93.81 207 ASP A O 1
ATOM 1605 N N . ASP A 1 208 ? -21.278 6.888 60.486 1.00 93.12 208 ASP A N 1
ATOM 1606 C CA . ASP A 1 208 ? -21.893 6.731 61.806 1.00 93.12 208 ASP A CA 1
ATOM 1607 C C . ASP A 1 208 ? -21.509 5.403 62.488 1.00 93.12 208 ASP A C 1
ATOM 1609 O O . ASP A 1 208 ? -21.982 5.106 63.585 1.00 93.12 208 ASP A O 1
ATOM 1613 N N . GLY A 1 209 ? -20.647 4.604 61.846 1.00 92.88 209 GLY A N 1
ATOM 1614 C CA . GLY A 1 209 ? -20.264 3.263 62.289 1.00 92.88 209 GLY A CA 1
ATOM 1615 C C . GLY A 1 209 ? -21.263 2.163 61.907 1.00 92.88 209 GLY A C 1
ATOM 1616 O O . GLY A 1 209 ? -20.987 0.992 62.159 1.00 92.88 209 GLY A O 1
ATOM 1617 N N . GLY A 1 210 ? -22.391 2.499 61.269 1.00 92.44 210 GLY A N 1
ATOM 1618 C CA . GLY A 1 210 ? -23.397 1.546 60.784 1.00 92.44 210 GLY A CA 1
ATOM 1619 C C . GLY A 1 210 ? -23.070 0.900 59.430 1.00 92.44 210 GLY A C 1
ATOM 1620 O O . GLY A 1 210 ? -23.859 0.105 58.918 1.00 92.44 210 GLY A O 1
ATOM 1621 N N . GLY A 1 211 ? -21.923 1.235 58.829 1.00 93.12 211 GLY A N 1
ATOM 1622 C CA . GLY A 1 211 ? -21.605 0.891 57.441 1.00 93.12 211 GLY A CA 1
ATOM 1623 C C . GLY A 1 211 ? -22.386 1.761 56.451 1.00 93.12 211 GLY A C 1
ATOM 1624 O O . GLY A 1 211 ? -22.815 2.861 56.787 1.00 93.12 211 GLY A O 1
ATOM 1625 N N . ILE A 1 212 ? -22.558 1.297 55.209 1.00 96.38 212 ILE A N 1
ATOM 1626 C CA . ILE A 1 212 ? -23.358 2.027 54.211 1.00 96.38 212 ILE A CA 1
ATOM 1627 C C . ILE A 1 212 ? -24.851 1.827 54.529 1.00 96.38 212 ILE A C 1
ATOM 1629 O O . ILE A 1 212 ? -25.289 0.664 54.562 1.00 96.38 212 ILE A O 1
ATOM 1633 N N . PRO A 1 213 ? -25.640 2.903 54.728 1.00 96.75 213 PRO A N 1
ATOM 1634 C CA . PRO A 1 213 ? -27.044 2.785 55.102 1.00 96.75 213 PRO A CA 1
ATOM 1635 C C . PRO A 1 213 ? -27.872 2.156 53.966 1.00 96.75 213 PRO A C 1
ATOM 1637 O O . PRO A 1 213 ? -27.726 2.565 52.808 1.00 96.75 213 PRO A O 1
ATOM 1640 N N . PRO A 1 214 ? -28.728 1.161 54.265 1.00 96.50 214 PRO A N 1
ATOM 1641 C CA . PRO A 1 214 ? -29.701 0.641 53.315 1.00 96.50 214 PRO A CA 1
ATOM 1642 C C . PRO A 1 214 ? -30.915 1.576 53.223 1.00 96.50 214 PRO A C 1
ATOM 1644 O O . PRO A 1 214 ? -31.333 2.161 54.221 1.00 96.50 214 PRO A O 1
ATOM 1647 N N . THR A 1 215 ? -31.510 1.684 52.040 1.00 97.12 215 THR A N 1
ATOM 1648 C CA . THR A 1 215 ? -32.776 2.391 51.812 1.00 97.12 215 THR A CA 1
ATOM 1649 C C . THR A 1 215 ? -33.534 1.766 50.635 1.00 97.12 215 THR A C 1
ATOM 1651 O O . THR A 1 215 ? -32.993 0.919 49.921 1.00 97.12 215 THR A O 1
ATOM 1654 N N . ASP A 1 216 ? -34.791 2.155 50.437 1.00 96.44 216 ASP A N 1
ATOM 1655 C CA . ASP A 1 216 ? -35.572 1.731 49.277 1.00 96.44 216 ASP A CA 1
ATOM 1656 C C . ASP A 1 216 ? -35.187 2.530 48.006 1.00 96.44 216 ASP A C 1
ATOM 1658 O O . ASP A 1 216 ? -34.684 3.658 48.099 1.00 96.44 216 ASP A O 1
ATOM 1662 N N . PRO A 1 217 ? -35.424 1.990 46.796 1.00 95.81 217 PRO A N 1
ATOM 1663 C CA . PRO A 1 217 ? -34.965 2.623 45.561 1.00 95.81 217 PRO A CA 1
ATOM 1664 C C . PRO A 1 217 ? -35.634 3.969 45.257 1.00 95.81 217 PRO A C 1
ATOM 1666 O O . PRO A 1 217 ? -35.050 4.801 44.560 1.00 95.81 217 PRO A O 1
ATOM 1669 N N . LYS A 1 218 ? -36.848 4.207 45.771 1.00 96.19 218 LYS A N 1
ATOM 1670 C CA . LYS A 1 218 ? -37.589 5.453 45.553 1.00 96.19 218 LYS A CA 1
ATOM 1671 C C . LYS A 1 218 ? -37.009 6.566 46.424 1.00 96.19 218 LYS A C 1
ATOM 1673 O O . LYS A 1 218 ? -36.724 7.642 45.905 1.00 96.19 218 LYS A O 1
ATOM 1678 N N . THR A 1 219 ? -36.748 6.287 47.699 1.00 96.94 219 THR A N 1
ATOM 1679 C CA . THR A 1 219 ? -36.050 7.209 48.610 1.00 96.94 219 THR A CA 1
ATOM 1680 C C . THR A 1 219 ? -34.618 7.484 48.139 1.00 96.94 219 THR A C 1
ATOM 1682 O O . THR A 1 219 ? -34.172 8.627 48.179 1.00 96.94 219 THR A O 1
ATOM 1685 N N . ALA A 1 220 ? -33.902 6.480 47.615 1.00 96.88 220 ALA A N 1
ATOM 1686 C CA . ALA A 1 220 ? -32.555 6.665 47.058 1.00 96.88 220 ALA A CA 1
ATOM 1687 C C . ALA A 1 220 ? -32.491 7.592 45.829 1.00 96.88 220 ALA A C 1
ATOM 1689 O O . ALA A 1 220 ? -31.436 8.153 45.540 1.00 96.88 220 ALA A O 1
ATOM 1690 N N . THR A 1 221 ? -33.584 7.724 45.071 1.00 96.38 221 THR A N 1
ATOM 1691 C CA . THR A 1 221 ? -33.589 8.426 43.774 1.00 96.38 221 THR A CA 1
ATOM 1692 C C . THR A 1 221 ? -34.480 9.669 43.733 1.00 96.38 221 THR A C 1
ATOM 1694 O O . THR A 1 221 ? -34.534 10.335 42.698 1.00 96.38 221 THR A O 1
ATOM 1697 N N . GLU A 1 222 ? -35.133 10.042 44.844 1.00 95.00 222 GLU A N 1
ATOM 1698 C CA . GLU A 1 222 ? -36.113 11.144 44.888 1.00 95.00 222 GLU A CA 1
ATOM 1699 C C . GLU A 1 222 ? -35.548 12.471 44.339 1.00 95.00 222 GLU A C 1
ATOM 1701 O O . GLU A 1 222 ? -36.180 13.121 43.496 1.00 95.00 222 GLU A O 1
ATOM 1706 N N . ASN A 1 223 ? -34.306 12.797 44.715 1.00 95.62 223 ASN A N 1
ATOM 1707 C CA . ASN A 1 223 ? -33.591 14.022 44.342 1.00 95.62 223 ASN A CA 1
ATOM 1708 C C . ASN A 1 223 ? -32.583 13.824 43.192 1.00 95.62 223 ASN A C 1
ATOM 1710 O O . ASN A 1 223 ? -31.752 14.693 42.927 1.00 95.62 223 ASN A O 1
ATOM 1714 N N . CYS A 1 224 ? -32.634 12.692 42.482 1.00 94.94 224 CYS A N 1
ATOM 1715 C CA . CYS A 1 224 ? -31.773 12.449 41.326 1.00 94.94 224 CYS A CA 1
ATOM 1716 C C . CYS A 1 224 ? -32.397 12.999 40.033 1.00 94.94 224 CYS A C 1
ATOM 1718 O O . CYS A 1 224 ? -33.368 12.450 39.516 1.00 94.94 224 CYS A O 1
ATOM 1720 N N . ASP A 1 225 ? -31.794 14.041 39.458 1.00 91.69 225 ASP A N 1
ATOM 1721 C CA . ASP A 1 225 ? -32.143 14.556 38.120 1.00 91.69 225 ASP A CA 1
ATOM 1722 C C . ASP A 1 225 ? -31.728 13.608 36.981 1.00 91.69 225 ASP A C 1
ATOM 1724 O O . ASP A 1 225 ? -32.376 13.531 35.931 1.00 91.69 225 ASP A O 1
ATOM 1728 N N . ALA A 1 226 ? -30.622 12.893 37.192 1.00 89.00 226 ALA A N 1
ATOM 1729 C CA . ALA A 1 226 ? -30.086 11.888 36.290 1.00 89.00 226 ALA A CA 1
ATOM 1730 C C . ALA A 1 226 ? -29.389 10.773 37.079 1.00 89.00 226 ALA A C 1
ATOM 1732 O O . ALA A 1 226 ? -28.759 11.033 38.105 1.00 89.00 226 ALA A O 1
ATOM 1733 N N . MET A 1 227 ? -29.463 9.544 36.570 1.00 91.56 227 MET A N 1
ATOM 1734 C CA . MET A 1 227 ? -28.823 8.362 37.146 1.00 91.56 227 MET A CA 1
ATOM 1735 C C . MET A 1 227 ? -28.059 7.602 36.056 1.00 91.56 227 MET A C 1
ATOM 1737 O O . MET A 1 227 ? -28.573 7.367 34.963 1.00 91.56 227 MET A O 1
ATOM 1741 N N . ASN A 1 228 ? -26.817 7.229 36.363 1.00 86.88 228 ASN A N 1
ATOM 1742 C CA . ASN A 1 228 ? -25.946 6.437 35.500 1.00 86.88 228 ASN A CA 1
ATOM 1743 C C . ASN A 1 228 ? -25.797 5.043 36.114 1.00 86.88 228 ASN A C 1
ATOM 1745 O O . ASN A 1 228 ? -25.331 4.929 37.246 1.00 86.88 228 ASN A O 1
ATOM 1749 N N . VAL A 1 229 ? -26.180 4.002 35.379 1.00 85.62 229 VAL A N 1
ATOM 1750 C CA . VAL A 1 229 ? -26.209 2.619 35.873 1.00 85.62 229 VAL A CA 1
ATOM 1751 C C . VAL A 1 229 ? -25.113 1.802 35.198 1.00 85.62 229 VAL A C 1
ATOM 1753 O O . VAL A 1 229 ? -24.983 1.806 33.971 1.00 85.62 229 VAL A O 1
ATOM 1756 N N . ILE A 1 230 ? -24.321 1.113 36.020 1.00 87.38 230 ILE A N 1
ATOM 1757 C CA . ILE A 1 230 ? -23.237 0.215 35.618 1.00 87.38 230 ILE A CA 1
ATOM 1758 C C . ILE A 1 230 ? -23.577 -1.167 36.170 1.00 87.38 230 ILE A C 1
ATOM 1760 O O . ILE A 1 230 ? -23.636 -1.341 37.385 1.00 87.38 230 ILE A O 1
ATOM 1764 N N . PHE A 1 231 ? -23.774 -2.147 35.291 1.00 81.44 231 PHE A N 1
ATOM 1765 C CA . PHE A 1 231 ? -23.915 -3.539 35.709 1.00 81.44 231 PHE A CA 1
ATOM 1766 C C . PHE A 1 231 ? -22.533 -4.122 35.981 1.00 81.44 231 PHE A C 1
ATOM 1768 O O . PHE A 1 231 ? -21.684 -4.169 35.090 1.00 81.44 231 PHE A O 1
ATOM 1775 N N . THR A 1 232 ? -22.314 -4.559 37.217 1.00 81.94 232 THR A N 1
ATOM 1776 C CA . THR A 1 232 ? -21.123 -5.303 37.624 1.00 81.94 232 THR A CA 1
ATOM 1777 C C . THR A 1 232 ? -21.538 -6.698 38.054 1.00 81.94 232 THR A C 1
ATOM 1779 O O . THR A 1 232 ? -22.389 -6.834 38.928 1.00 81.94 232 THR A O 1
ATOM 1782 N N . ASP A 1 233 ? -20.897 -7.708 37.485 1.00 76.25 233 ASP A N 1
ATOM 1783 C CA . ASP A 1 233 ? -20.962 -9.092 37.951 1.00 76.25 233 ASP A CA 1
ATOM 1784 C C . ASP A 1 233 ? -19.576 -9.508 38.475 1.00 76.25 233 ASP A C 1
ATOM 1786 O O . ASP A 1 233 ? -18.561 -8.968 38.021 1.00 76.25 233 ASP A O 1
ATOM 1790 N N . ASN A 1 234 ? -19.541 -10.454 39.417 1.00 70.56 234 ASN A N 1
ATOM 1791 C CA . ASN A 1 234 ? -18.334 -11.147 39.871 1.00 70.56 234 ASN A CA 1
ATOM 1792 C C . ASN A 1 234 ? -18.499 -12.665 39.664 1.00 70.56 234 ASN A C 1
ATOM 1794 O O . ASN A 1 234 ? -18.665 -13.420 40.635 1.00 70.56 234 ASN A O 1
ATOM 1798 N N . PRO A 1 235 ? -18.463 -13.130 38.401 1.00 61.22 235 PRO A N 1
ATOM 1799 C CA . PRO A 1 235 ? -18.745 -14.516 38.070 1.00 61.22 235 PRO A CA 1
ATOM 1800 C C . PRO A 1 235 ? -17.685 -15.434 38.687 1.00 61.22 235 PRO A C 1
ATOM 1802 O O . PRO A 1 235 ? -16.522 -15.453 38.283 1.00 61.22 235 PRO A O 1
ATOM 1805 N N . GLY A 1 236 ? -18.101 -16.237 39.669 1.00 58.34 236 GLY A N 1
ATOM 1806 C CA . GLY A 1 236 ? -17.234 -17.203 40.347 1.00 58.34 236 GLY A CA 1
ATOM 1807 C C . GLY A 1 236 ? -16.497 -16.686 41.587 1.00 58.34 236 GLY A C 1
ATOM 1808 O O . GLY A 1 236 ? -15.517 -17.315 41.980 1.00 58.34 236 GLY A O 1
ATOM 1809 N N . ASN A 1 237 ? -16.964 -15.600 42.220 1.00 67.06 237 ASN A N 1
ATOM 1810 C CA . ASN A 1 237 ? -16.438 -15.095 43.502 1.00 67.06 237 ASN A CA 1
ATOM 1811 C C . ASN A 1 237 ? -14.922 -14.800 43.455 1.00 67.06 237 ASN A C 1
ATOM 1813 O O . ASN A 1 237 ? -14.141 -15.191 44.326 1.00 67.06 237 ASN A O 1
ATOM 1817 N N . THR A 1 238 ? -14.491 -14.143 42.379 1.00 59.53 238 THR A N 1
ATOM 1818 C CA . THR A 1 238 ? -13.089 -13.787 42.149 1.00 59.53 238 THR A CA 1
ATOM 1819 C C . THR A 1 238 ? -12.702 -12.517 42.915 1.00 59.53 238 THR A C 1
ATOM 1821 O O . THR A 1 238 ? -13.554 -11.753 43.376 1.00 59.53 238 THR A O 1
ATOM 1824 N N . ARG A 1 239 ? -11.395 -12.258 43.062 1.00 69.75 239 ARG A N 1
ATOM 1825 C CA . ARG A 1 239 ? -10.874 -11.016 43.667 1.00 69.75 239 ARG A CA 1
ATOM 1826 C C . ARG A 1 239 ? -10.944 -9.859 42.662 1.00 69.75 239 ARG A C 1
ATOM 1828 O O . ARG A 1 239 ? -9.922 -9.422 42.140 1.00 69.75 239 ARG A O 1
ATOM 1835 N N . GLN A 1 240 ? -12.158 -9.405 42.373 1.00 62.31 240 GLN A N 1
ATOM 1836 C CA . GLN A 1 240 ? -12.442 -8.356 41.400 1.00 62.31 240 GLN A CA 1
ATOM 1837 C C . GLN A 1 240 ? -12.521 -6.975 42.063 1.00 62.31 240 GLN A C 1
ATOM 1839 O O . GLN A 1 240 ? -13.126 -6.813 43.121 1.00 62.31 240 GLN A O 1
ATOM 1844 N N . CYS A 1 241 ? -11.943 -5.968 41.407 1.00 70.50 241 CYS A N 1
ATOM 1845 C CA . CYS A 1 241 ? -12.029 -4.563 41.801 1.00 70.50 241 CYS A CA 1
ATOM 1846 C C . CYS A 1 241 ? -12.680 -3.755 40.673 1.00 70.50 241 CYS A C 1
ATOM 1848 O O . CYS A 1 241 ? -12.296 -3.900 39.514 1.00 70.50 241 CYS A O 1
ATOM 1850 N N . THR A 1 242 ? -13.611 -2.863 41.014 1.00 76.88 242 THR A N 1
ATOM 1851 C CA . THR A 1 242 ? -14.282 -1.976 40.051 1.00 76.88 242 THR A CA 1
ATOM 1852 C C . THR A 1 242 ? -13.796 -0.543 40.241 1.00 76.88 242 THR A C 1
ATOM 1854 O O . THR A 1 242 ? -13.902 0.008 41.335 1.00 76.88 242 THR A O 1
ATOM 1857 N N . ALA A 1 243 ? -13.285 0.078 39.176 1.00 76.00 243 ALA A N 1
ATOM 1858 C CA . ALA A 1 243 ? -12.867 1.478 39.174 1.00 76.00 243 ALA A CA 1
ATOM 1859 C C . ALA A 1 243 ? -13.874 2.339 38.397 1.00 76.00 243 ALA A C 1
ATOM 1861 O O . ALA A 1 243 ? -14.145 2.079 37.226 1.00 76.00 243 ALA A O 1
ATOM 1862 N N . ILE A 1 244 ? -14.401 3.385 39.037 1.00 78.25 244 ILE A N 1
ATOM 1863 C CA . ILE A 1 244 ? -15.289 4.371 38.406 1.00 78.25 244 ILE A CA 1
ATOM 1864 C C . ILE A 1 244 ? -14.473 5.642 38.165 1.00 78.25 244 ILE A C 1
ATOM 1866 O O . ILE A 1 244 ? -14.123 6.355 39.105 1.00 78.25 244 ILE A O 1
ATOM 1870 N N . ILE A 1 245 ? -14.145 5.909 36.900 1.00 66.81 245 ILE A N 1
ATOM 1871 C CA . ILE A 1 245 ? -13.333 7.060 36.488 1.00 66.81 245 ILE A CA 1
ATOM 1872 C C . ILE A 1 245 ? -14.266 8.166 35.982 1.00 66.81 245 ILE A C 1
ATOM 1874 O O . ILE A 1 245 ? -15.085 7.944 35.092 1.00 66.81 245 ILE A O 1
ATOM 1878 N N . GLY A 1 246 ? -14.153 9.365 36.560 1.00 67.69 246 GLY A N 1
ATOM 1879 C CA . GLY A 1 246 ? -14.929 10.532 36.132 1.00 67.69 246 GLY A CA 1
ATOM 1880 C C . GLY A 1 246 ? -14.572 10.998 34.714 1.00 67.69 246 GLY A C 1
ATOM 1881 O O . GLY A 1 246 ? -13.483 10.729 34.215 1.00 67.69 246 GLY A O 1
ATOM 1882 N N . ASN A 1 247 ? -15.483 11.742 34.083 1.00 57.44 247 ASN A N 1
ATOM 1883 C CA . ASN A 1 247 ? -15.339 12.333 32.741 1.00 57.44 247 ASN A CA 1
ATOM 1884 C C . ASN A 1 247 ? -15.178 11.347 31.561 1.00 57.44 247 ASN A C 1
ATOM 1886 O O . ASN A 1 247 ? -14.934 11.797 30.444 1.00 57.44 247 ASN A O 1
ATOM 1890 N N . PHE A 1 248 ? -15.351 10.037 31.762 1.00 54.97 248 PHE A N 1
ATOM 1891 C CA . PHE A 1 248 ? -15.337 9.054 30.674 1.00 54.97 248 PHE A CA 1
ATOM 1892 C C . PHE A 1 248 ? -16.763 8.610 30.303 1.00 54.97 248 PHE A C 1
ATOM 1894 O O . PHE A 1 248 ? -17.405 7.861 31.041 1.00 54.97 248 PHE A O 1
ATOM 1901 N N . GLU A 1 249 ? -17.272 9.056 29.149 1.00 57.12 249 GLU A N 1
ATOM 1902 C CA . GLU A 1 249 ? -18.552 8.581 28.601 1.00 57.12 249 GLU A CA 1
ATOM 1903 C C . GLU A 1 249 ? -18.395 7.156 28.037 1.00 57.12 249 GLU A C 1
ATOM 1905 O O . GLU A 1 249 ? -18.063 6.953 26.871 1.00 57.12 249 GLU A O 1
ATOM 1910 N N . SER A 1 250 ? -18.617 6.145 28.882 1.00 54.19 250 SER A N 1
ATOM 1911 C CA . SER A 1 250 ? -18.544 4.733 28.483 1.00 54.19 250 SER A CA 1
ATOM 1912 C C . SER A 1 250 ? -19.842 4.239 27.835 1.00 54.19 250 SER A C 1
ATOM 1914 O O . SER A 1 250 ? -20.938 4.397 28.374 1.00 54.19 250 SER A O 1
ATOM 1916 N N . TYR A 1 251 ? -19.709 3.532 26.709 1.00 59.50 251 TYR A N 1
ATOM 1917 C CA . TYR A 1 251 ? -20.813 2.933 25.945 1.00 59.50 251 TYR A CA 1
ATOM 1918 C C . TYR A 1 251 ? -21.577 1.807 26.670 1.00 59.50 251 TYR A C 1
ATOM 1920 O O . TYR A 1 251 ? -22.571 1.311 26.134 1.00 59.50 251 TYR A O 1
ATOM 1928 N N . HIS A 1 252 ? -21.121 1.409 27.861 1.00 65.44 252 HIS A N 1
ATOM 1929 C CA . HIS A 1 252 ? -21.724 0.369 28.703 1.00 65.44 252 HIS A CA 1
ATOM 1930 C C . HIS A 1 252 ? -22.596 0.929 29.843 1.00 65.44 252 HIS A C 1
ATOM 1932 O O . HIS A 1 252 ? -23.183 0.156 30.593 1.00 65.44 252 HIS A O 1
ATOM 1938 N N . VAL A 1 253 ? -22.693 2.256 29.977 1.00 75.38 253 VAL A N 1
ATOM 1939 C CA . VAL A 1 253 ? -23.486 2.920 31.022 1.00 75.38 253 VAL A CA 1
ATOM 1940 C C . VAL A 1 253 ? -24.900 3.189 30.508 1.00 75.38 253 VAL A C 1
ATOM 1942 O O . VAL A 1 253 ? -25.076 3.838 29.474 1.00 75.38 253 VAL A O 1
ATOM 1945 N N . GLN A 1 254 ? -25.922 2.726 31.231 1.00 74.44 254 GLN A N 1
ATOM 1946 C CA . GLN A 1 254 ? -27.301 3.149 30.968 1.00 74.44 254 GLN A CA 1
ATOM 1947 C C . GLN A 1 254 ? -27.562 4.501 31.634 1.00 74.44 254 GLN A C 1
ATOM 1949 O O . GLN A 1 254 ? -27.208 4.702 32.796 1.00 74.44 254 GLN A O 1
ATOM 1954 N N . ARG A 1 255 ? -28.195 5.426 30.906 1.00 80.50 255 ARG A N 1
ATOM 1955 C CA . ARG A 1 255 ? -28.467 6.790 31.372 1.00 80.50 255 ARG A CA 1
ATOM 1956 C C . ARG A 1 255 ? -29.965 7.001 31.545 1.00 80.50 255 ARG A C 1
ATOM 1958 O O . ARG A 1 255 ? -30.734 6.825 30.603 1.00 80.50 255 ARG A O 1
ATOM 1965 N N . TRP A 1 256 ? -30.346 7.429 32.737 1.00 83.44 256 TRP A N 1
ATOM 1966 C CA . TRP A 1 256 ? -31.708 7.769 33.129 1.00 83.44 256 TRP A CA 1
ATOM 1967 C C . TRP A 1 256 ? -31.775 9.262 33.438 1.00 83.44 256 TRP A C 1
ATOM 1969 O O . TRP A 1 256 ? -30.839 9.801 34.030 1.00 83.44 256 TRP A O 1
ATOM 1979 N N . MET A 1 257 ? -32.838 9.950 33.025 1.00 83.88 257 MET A N 1
ATOM 1980 C CA . MET A 1 257 ? -33.018 11.392 33.251 1.00 83.88 257 MET A CA 1
ATOM 1981 C C . MET A 1 257 ? -34.491 11.721 33.498 1.00 83.88 257 MET A C 1
ATOM 1983 O O . MET A 1 257 ? -35.365 11.084 32.914 1.00 83.88 257 MET A O 1
ATOM 1987 N N . LYS A 1 258 ? -34.775 12.734 34.323 1.00 84.56 258 LYS A N 1
ATOM 1988 C CA . LYS A 1 258 ? -36.137 13.253 34.524 1.00 84.56 258 LYS A CA 1
ATOM 1989 C C . LYS A 1 258 ? -36.548 14.162 33.356 1.00 84.56 258 LYS A C 1
ATOM 1991 O O . LYS A 1 258 ? -36.405 15.382 33.426 1.00 84.56 258 LYS A O 1
ATOM 1996 N N . VAL A 1 259 ? -36.967 13.574 32.234 1.00 82.44 259 VAL A N 1
ATOM 1997 C CA . VAL A 1 259 ? -37.286 14.287 30.978 1.00 82.44 259 VAL A CA 1
ATOM 1998 C C . VAL A 1 259 ? -38.516 13.703 30.287 1.00 82.44 259 VAL A C 1
ATOM 2000 O O . VAL A 1 259 ? -38.772 12.506 30.362 1.00 82.44 259 VAL A O 1
ATOM 2003 N N . ASP A 1 260 ? -39.246 14.533 29.545 1.00 84.38 260 ASP A N 1
ATOM 2004 C CA . ASP A 1 260 ? -40.273 14.066 28.617 1.00 84.38 260 ASP A CA 1
ATOM 2005 C C . ASP A 1 260 ? -39.586 13.555 27.343 1.00 84.38 260 ASP A C 1
ATOM 2007 O O . ASP A 1 260 ? -39.088 14.335 26.526 1.00 84.38 260 ASP A O 1
ATOM 2011 N N . THR A 1 261 ? -39.541 12.233 27.175 1.00 75.69 261 THR A N 1
ATOM 2012 C CA . THR A 1 261 ? -38.947 11.570 26.004 1.00 75.69 261 THR A CA 1
ATOM 2013 C C . THR A 1 261 ? -39.811 11.660 24.745 1.00 75.69 261 THR A C 1
ATOM 2015 O O . THR A 1 261 ? -39.284 11.465 23.651 1.00 75.69 261 THR A O 1
ATOM 2018 N N . VAL A 1 262 ? -41.100 11.992 24.858 1.00 74.75 262 VAL A N 1
ATOM 2019 C CA . VAL A 1 262 ? -42.013 12.168 23.717 1.00 74.75 262 VAL A CA 1
ATOM 2020 C C . VAL A 1 262 ? -41.792 13.539 23.078 1.00 74.75 262 VAL A C 1
ATOM 2022 O O . VAL A 1 262 ? -41.639 13.643 21.859 1.00 74.75 262 VAL A O 1
ATOM 2025 N N . HIS A 1 263 ? -41.709 14.587 23.900 1.00 77.56 263 HIS A N 1
ATOM 2026 C CA . HIS A 1 263 ? -41.538 15.974 23.454 1.00 77.56 263 HIS A CA 1
ATOM 2027 C C . HIS A 1 263 ? -40.082 16.467 23.492 1.00 77.56 263 HIS A C 1
ATOM 2029 O O . HIS A 1 263 ? -39.790 17.551 22.988 1.00 77.56 263 HIS A O 1
ATOM 2035 N N . SER A 1 264 ? -39.155 15.661 24.022 1.00 71.00 264 SER A N 1
ATOM 2036 C CA . SER A 1 264 ? -37.726 15.969 24.161 1.00 71.00 264 SER A CA 1
ATOM 2037 C C . SER A 1 264 ? -37.454 17.209 25.033 1.00 71.00 264 SER A C 1
ATOM 2039 O O . SER A 1 264 ? -36.760 18.137 24.606 1.00 71.00 264 SER A O 1
ATOM 2041 N N . SER A 1 265 ? -37.998 17.236 26.256 1.00 78.88 265 SER A N 1
ATOM 2042 C CA . SER A 1 265 ? -37.854 18.374 27.180 1.00 78.88 265 SER A CA 1
ATOM 2043 C C . SER A 1 265 ? -36.440 18.537 27.761 1.00 78.88 265 SER A C 1
ATOM 2045 O O . SER A 1 265 ? -35.617 17.617 27.778 1.00 78.88 265 SER A O 1
ATOM 2047 N N . THR A 1 266 ? -36.170 19.710 28.338 1.00 81.44 266 THR A N 1
ATOM 2048 C CA . THR A 1 266 ? -35.109 19.856 29.347 1.00 81.44 266 THR A CA 1
ATOM 2049 C C . THR A 1 266 ? -35.407 18.989 30.574 1.00 81.44 266 THR A C 1
ATOM 2051 O O . THR A 1 266 ? -36.546 18.555 30.763 1.00 81.44 266 THR A O 1
ATOM 2054 N N . VAL A 1 267 ? -34.396 18.762 31.419 1.00 80.44 267 VAL A N 1
ATOM 2055 C CA . VAL A 1 267 ? -34.589 18.122 32.730 1.00 80.44 267 VAL A CA 1
ATOM 2056 C C . VAL A 1 267 ? -35.653 18.891 33.515 1.00 80.44 267 VAL A C 1
ATOM 2058 O O . VAL A 1 267 ? -35.539 20.108 33.668 1.00 80.44 267 VAL A O 1
ATOM 2061 N N . ASN A 1 268 ? -36.685 18.183 33.970 1.00 84.25 268 ASN A N 1
ATOM 2062 C CA . ASN A 1 268 ? -37.728 18.691 34.851 1.00 84.25 268 ASN A CA 1
ATOM 2063 C C . ASN A 1 268 ? -37.763 17.809 36.115 1.00 84.25 268 ASN A C 1
ATOM 2065 O O . ASN A 1 268 ? -38.181 16.656 36.007 1.00 84.25 268 ASN A O 1
ATOM 2069 N N . PRO A 1 269 ? -37.373 18.325 37.298 1.00 84.56 269 PRO A N 1
ATOM 2070 C CA . PRO A 1 269 ? -37.341 17.561 38.550 1.00 84.56 269 PRO A CA 1
ATOM 2071 C C . PRO A 1 269 ? -38.672 16.909 38.968 1.00 84.56 269 PRO A C 1
ATOM 2073 O O . PRO A 1 269 ? -38.652 15.965 39.763 1.00 84.56 269 PRO A O 1
ATOM 2076 N N . GLU A 1 270 ? -39.802 17.395 38.440 1.00 88.88 270 GLU A N 1
ATOM 2077 C CA . GLU A 1 270 ? -41.156 16.874 38.687 1.00 88.88 270 GLU A CA 1
ATOM 2078 C C . GLU A 1 270 ? -41.479 15.588 37.902 1.00 88.88 270 GLU A C 1
ATOM 2080 O O . GLU A 1 270 ? -42.426 14.879 38.243 1.00 88.88 270 GLU A O 1
ATOM 2085 N N . LEU A 1 271 ? -40.721 15.277 36.844 1.00 88.31 271 LEU A N 1
ATOM 2086 C CA . LEU A 1 271 ? -40.920 14.069 36.039 1.00 88.31 271 LEU A CA 1
ATOM 2087 C C . LEU A 1 271 ? -40.227 12.848 36.673 1.00 88.31 271 LEU A C 1
ATOM 2089 O O . LEU A 1 271 ? -39.212 12.998 37.358 1.00 88.31 271 LEU A O 1
ATOM 2093 N N . PRO A 1 272 ? -40.721 11.619 36.433 1.00 87.56 272 PRO A N 1
ATOM 2094 C CA . PRO A 1 272 ? -40.000 10.410 36.819 1.00 87.56 272 PRO A CA 1
ATOM 2095 C C . PRO A 1 272 ? -38.695 10.267 36.023 1.00 87.56 272 PRO A C 1
ATOM 2097 O O . PRO A 1 272 ? -38.585 10.731 34.886 1.00 87.56 272 PRO A O 1
ATOM 2100 N N . LEU A 1 273 ? -37.710 9.578 36.606 1.00 83.88 273 LEU A N 1
ATOM 2101 C CA . LEU A 1 273 ? -36.519 9.136 35.877 1.00 83.88 273 LEU A CA 1
ATOM 2102 C C . LEU A 1 273 ? -36.935 8.145 34.783 1.00 83.88 273 LEU A C 1
ATOM 2104 O O . LEU A 1 273 ? -37.536 7.114 35.077 1.00 83.88 273 LEU A O 1
ATOM 2108 N N . VAL A 1 274 ? -36.574 8.434 33.534 1.00 85.75 274 VAL A N 1
ATOM 2109 C CA . VAL A 1 274 ? -36.817 7.554 32.382 1.00 85.75 274 VAL A CA 1
ATOM 2110 C C . VAL A 1 274 ? -35.519 7.256 31.640 1.00 85.75 274 VAL A C 1
ATOM 2112 O O . VAL A 1 274 ? -34.615 8.095 31.583 1.00 85.75 274 VAL A O 1
ATOM 2115 N N . LEU A 1 275 ? -35.418 6.055 31.067 1.00 82.06 275 LEU A N 1
ATOM 2116 C CA . LEU A 1 275 ? -34.279 5.637 30.255 1.00 82.06 275 LEU A CA 1
ATOM 2117 C C . LEU A 1 275 ? -34.176 6.529 29.007 1.00 82.06 275 LEU A C 1
ATOM 2119 O O . LEU A 1 275 ? -35.113 6.616 28.210 1.00 82.06 275 LEU A O 1
ATOM 2123 N N . VAL A 1 276 ? -33.026 7.179 28.812 1.00 78.06 276 VAL A N 1
ATOM 2124 C CA . VAL A 1 276 ? -32.780 8.043 27.650 1.00 78.06 276 VAL A CA 1
ATOM 2125 C C . VAL A 1 276 ? -31.791 7.419 26.673 1.00 78.06 276 VAL A C 1
ATOM 2127 O O . VAL A 1 276 ? -30.821 6.759 27.042 1.00 78.06 276 VAL A O 1
ATOM 2130 N N . SER A 1 277 ? -32.009 7.663 25.379 1.00 71.00 277 SER A N 1
ATOM 2131 C CA . SER A 1 277 ? -31.067 7.229 24.344 1.00 71.00 277 SER A CA 1
ATOM 2132 C C . SER A 1 277 ? -29.702 7.909 24.513 1.00 71.00 277 SER A C 1
ATOM 2134 O O . SER A 1 277 ? -29.637 9.080 24.886 1.00 71.00 277 SER A O 1
ATOM 2136 N N . ARG A 1 278 ? -28.620 7.220 24.130 1.00 68.19 278 ARG A N 1
ATOM 2137 C CA . ARG A 1 278 ? -27.220 7.680 24.271 1.00 68.19 278 ARG A CA 1
ATOM 2138 C C . ARG A 1 278 ? -26.941 9.092 23.723 1.00 68.19 278 ARG A C 1
ATOM 2140 O O . ARG A 1 278 ? -26.034 9.757 24.199 1.00 68.19 278 ARG A O 1
ATOM 2147 N N . GLY A 1 279 ? -27.716 9.552 22.737 1.00 59.97 279 GLY A N 1
ATOM 2148 C CA . GLY A 1 279 ? -27.594 10.884 22.133 1.00 59.97 279 GLY A CA 1
ATOM 2149 C C . GLY A 1 279 ? -28.393 12.004 22.815 1.00 59.97 279 GLY A C 1
ATOM 2150 O O . GLY A 1 279 ? -28.479 13.090 22.242 1.00 59.97 279 GLY A O 1
ATOM 2151 N N . TYR A 1 280 ? -29.008 11.769 23.981 1.00 63.53 280 TYR A N 1
ATOM 2152 C CA . TYR A 1 280 ? -29.814 12.765 24.701 1.00 63.53 280 TYR A CA 1
ATOM 2153 C C . TYR A 1 280 ? -28.928 13.796 25.426 1.00 63.53 280 TYR A C 1
ATOM 2155 O O . TYR A 1 280 ? -28.812 13.825 26.651 1.00 63.53 280 TYR A O 1
ATOM 2163 N N . ALA A 1 281 ? -28.256 14.641 24.645 1.00 58.09 281 ALA A N 1
ATOM 2164 C CA . ALA A 1 281 ? -27.464 15.755 25.150 1.00 58.09 281 ALA A CA 1
ATOM 2165 C C . ALA A 1 281 ? -28.366 16.965 25.437 1.00 58.09 281 ALA A C 1
ATOM 2167 O O . ALA A 1 281 ? -29.015 17.499 24.534 1.00 58.09 281 ALA A O 1
ATOM 2168 N N . GLN A 1 282 ? -28.381 17.421 26.691 1.00 54.25 282 GLN A N 1
ATOM 2169 C CA . GLN A 1 282 ? -29.073 18.643 27.089 1.00 54.25 282 GLN A CA 1
ATOM 2170 C C . GLN A 1 282 ? -28.355 19.853 26.476 1.00 54.25 282 GLN A C 1
ATOM 2172 O O . GLN A 1 282 ? -27.208 20.144 26.810 1.00 54.25 282 GLN A O 1
ATOM 2177 N N . ILE A 1 283 ? -29.019 20.548 25.553 1.00 51.72 283 ILE A N 1
ATOM 2178 C CA . ILE A 1 283 ? -28.435 21.701 24.866 1.00 51.72 283 ILE A CA 1
ATOM 2179 C C . ILE A 1 283 ? -28.635 22.966 25.705 1.00 51.72 283 ILE A C 1
ATOM 2181 O O . ILE A 1 283 ? -29.766 23.346 26.007 1.00 51.72 283 ILE A O 1
ATOM 2185 N N . GLY A 1 284 ? -27.533 23.643 26.041 1.00 47.62 284 GLY A N 1
ATOM 2186 C CA . GLY A 1 284 ? -27.569 24.990 26.614 1.00 47.62 284 GLY A CA 1
ATOM 2187 C C . GLY A 1 284 ? -28.222 25.992 25.653 1.00 47.62 284 GLY A C 1
ATOM 2188 O O . GLY A 1 284 ? -28.060 25.879 24.439 1.00 47.62 284 GLY A O 1
ATOM 2189 N N . HIS A 1 285 ? -28.975 26.951 26.202 1.00 46.12 285 HIS A N 1
ATOM 2190 C CA . HIS A 1 285 ? -29.828 27.908 25.481 1.00 46.12 285 HIS A CA 1
ATOM 2191 C C . HIS A 1 285 ? -29.331 28.311 24.073 1.00 46.12 285 HIS A C 1
ATOM 2193 O O . HIS A 1 285 ? -28.425 29.128 23.937 1.00 46.12 285 HIS A O 1
ATOM 2199 N N . GLY A 1 286 ? -29.997 27.807 23.022 1.00 48.50 286 GLY A N 1
ATOM 2200 C CA . GLY A 1 286 ? -29.948 28.398 21.674 1.00 48.50 286 GLY A CA 1
ATOM 2201 C C . GLY A 1 286 ? -29.648 27.460 20.497 1.00 48.50 286 GLY A C 1
ATOM 2202 O O . GLY A 1 286 ? -29.996 27.801 19.367 1.00 48.50 286 GLY A O 1
ATOM 2203 N N . MET A 1 287 ? -29.057 26.279 20.706 1.00 47.09 287 MET A N 1
ATOM 2204 C CA . MET A 1 287 ? -28.785 25.334 19.605 1.00 47.09 287 MET A CA 1
ATOM 2205 C C . MET A 1 287 ? -29.944 24.347 19.361 1.00 47.09 287 MET A C 1
ATOM 2207 O O . MET A 1 287 ? -30.596 23.873 20.288 1.00 47.09 287 MET A O 1
ATOM 2211 N N . LYS A 1 288 ? -30.208 24.012 18.090 1.00 48.81 288 LYS A N 1
ATOM 2212 C CA . LYS A 1 288 ? -31.261 23.050 17.709 1.00 48.81 288 LYS A CA 1
ATOM 2213 C C . LYS A 1 288 ? -30.831 21.608 18.011 1.00 48.81 288 LYS A C 1
ATOM 2215 O O . LYS A 1 288 ? -29.699 21.221 17.723 1.00 48.81 288 LYS A O 1
ATOM 2220 N N . THR A 1 289 ? -31.756 20.809 18.542 1.00 47.59 289 THR A N 1
ATOM 2221 C CA . THR A 1 289 ? -31.542 19.422 18.984 1.00 47.59 289 THR A CA 1
ATOM 2222 C C . THR A 1 289 ? -31.032 18.502 17.871 1.00 47.59 289 THR A C 1
ATOM 2224 O O . THR A 1 289 ? -31.708 18.265 16.871 1.00 47.59 289 THR A O 1
ATOM 2227 N N . ARG A 1 290 ? -29.820 17.951 18.056 1.00 46.62 290 ARG A N 1
ATOM 2228 C CA . ARG A 1 290 ? -29.245 16.901 17.189 1.00 46.62 290 ARG A CA 1
ATOM 2229 C C . ARG A 1 290 ? -29.497 15.474 17.688 1.00 46.62 290 ARG A C 1
ATOM 2231 O O . ARG A 1 290 ? -29.397 14.547 16.891 1.00 46.62 290 ARG A O 1
ATOM 2238 N N . GLY A 1 291 ? -29.873 15.298 18.954 1.00 49.50 291 GLY A N 1
ATOM 2239 C CA . GLY A 1 291 ? -30.422 14.048 19.478 1.00 49.50 291 GLY A CA 1
ATOM 2240 C C . GLY A 1 291 ? -31.939 14.145 19.591 1.00 49.50 291 GLY A C 1
ATOM 2241 O O . GLY A 1 291 ? -32.435 14.841 20.469 1.00 49.50 291 GLY A O 1
ATOM 2242 N N . LYS A 1 292 ? -32.678 13.463 18.710 1.00 51.84 292 LYS A N 1
ATOM 2243 C CA . LYS A 1 292 ? -34.091 13.143 18.963 1.00 51.84 292 LYS A CA 1
ATOM 2244 C C . LYS A 1 292 ? -34.162 11.876 19.815 1.00 51.84 292 LYS A C 1
ATOM 2246 O O . LYS A 1 292 ? -33.293 11.013 19.696 1.00 51.84 292 LYS A O 1
ATOM 2251 N N . ALA A 1 293 ? -35.213 11.737 20.620 1.00 52.03 293 ALA A N 1
ATOM 2252 C CA . ALA A 1 293 ? -35.532 10.474 21.273 1.00 52.03 293 ALA A CA 1
ATOM 2253 C C . ALA A 1 293 ? -35.836 9.405 20.204 1.00 52.03 293 ALA A C 1
ATOM 2255 O O . ALA A 1 293 ? -36.887 9.416 19.565 1.00 52.03 293 ALA A O 1
ATOM 2256 N N . ASN A 1 294 ? -34.888 8.497 19.967 1.00 47.06 294 ASN A N 1
ATOM 2257 C CA . ASN A 1 294 ? -34.923 7.565 18.831 1.00 47.06 294 ASN A CA 1
ATOM 2258 C C . ASN A 1 294 ? -35.815 6.321 19.043 1.00 47.06 294 ASN A C 1
ATOM 2260 O O . ASN A 1 294 ? -35.666 5.342 18.318 1.00 47.06 294 ASN A O 1
ATOM 2264 N N . PHE A 1 295 ? -36.754 6.364 19.994 1.00 48.75 295 PHE A N 1
ATOM 2265 C CA . PHE A 1 295 ? -37.705 5.280 20.278 1.00 48.75 295 PHE A CA 1
ATOM 2266 C C . PHE A 1 295 ? -39.167 5.752 20.314 1.00 48.75 295 PHE A C 1
ATOM 2268 O O . PHE A 1 295 ? -39.989 5.209 21.045 1.00 48.75 295 PHE A O 1
ATOM 2275 N N . ILE A 1 296 ? -39.530 6.727 19.472 1.00 47.91 296 ILE A N 1
ATOM 2276 C CA . ILE A 1 296 ? -40.936 6.853 19.066 1.00 47.91 296 ILE A CA 1
ATOM 2277 C C . ILE A 1 296 ? -41.275 5.576 18.289 1.00 47.91 296 ILE A C 1
ATOM 2279 O O . ILE A 1 296 ? -40.750 5.370 17.190 1.00 47.91 296 ILE A O 1
ATOM 2283 N N . ALA A 1 297 ? -42.126 4.718 18.861 1.00 51.56 297 ALA A N 1
ATOM 2284 C CA . ALA A 1 297 ? -42.695 3.575 18.153 1.00 51.56 297 ALA A CA 1
ATOM 2285 C C . ALA A 1 297 ? -43.269 4.087 16.818 1.00 51.56 297 ALA A C 1
ATOM 2287 O O . ALA A 1 297 ? -44.073 5.024 16.848 1.00 51.56 297 ALA A O 1
ATOM 2288 N N . PRO A 1 298 ? -42.827 3.577 15.648 1.00 53.44 298 PRO A N 1
ATOM 2289 C CA . PRO A 1 298 ? -43.178 4.213 14.387 1.00 53.44 298 PRO A CA 1
ATOM 2290 C C . PRO A 1 298 ? -44.702 4.224 14.239 1.00 53.44 298 PRO A C 1
ATOM 2292 O O . PRO A 1 298 ? -45.305 3.168 14.445 1.00 53.44 298 PRO A O 1
ATOM 2295 N N . PRO A 1 299 ? -45.327 5.373 13.911 1.00 55.59 299 PRO A N 1
ATOM 2296 C CA . PRO A 1 299 ? -46.777 5.500 13.938 1.00 55.59 299 PRO A CA 1
ATOM 2297 C C . PRO A 1 299 ? -47.419 4.385 13.113 1.00 55.59 299 PRO A C 1
ATOM 2299 O O . PRO A 1 299 ? -47.051 4.155 11.957 1.00 55.59 299 PRO A O 1
ATOM 2302 N N . SER A 1 300 ? -48.354 3.674 13.743 1.00 54.09 300 SER A N 1
ATOM 2303 C CA . SER A 1 300 ? -49.039 2.501 13.189 1.00 54.09 300 SER A CA 1
ATOM 2304 C C . SER A 1 300 ? -49.838 2.827 11.926 1.00 54.09 300 SER A C 1
ATOM 2306 O O . SER A 1 300 ? -50.087 1.945 11.104 1.00 54.09 300 SER A O 1
ATOM 2308 N N . GLU A 1 301 ? -50.209 4.093 11.741 1.00 51.47 301 GLU A N 1
ATOM 2309 C CA . GLU A 1 301 ? -51.081 4.549 10.667 1.00 51.47 301 GLU A CA 1
ATOM 2310 C C . GLU A 1 301 ? -50.292 5.179 9.509 1.00 51.47 301 GLU A C 1
ATOM 2312 O O . GLU A 1 301 ? -49.741 6.276 9.605 1.00 51.47 301 GLU A O 1
ATOM 2317 N N . GLY A 1 302 ? -50.263 4.473 8.374 1.00 62.62 302 GLY A N 1
ATOM 2318 C CA . GLY A 1 302 ? -49.759 4.986 7.098 1.00 62.62 302 GLY A CA 1
ATOM 2319 C C . GLY A 1 302 ? -49.051 3.930 6.247 1.00 62.62 302 GLY A C 1
ATOM 2320 O O . GLY A 1 302 ? -48.207 3.181 6.734 1.00 62.62 302 GLY A O 1
ATOM 2321 N N . LYS A 1 303 ? -49.320 3.913 4.930 1.00 56.72 303 LYS A N 1
ATOM 2322 C CA . LYS A 1 303 ? -48.671 2.995 3.960 1.00 56.72 303 LYS A CA 1
ATOM 2323 C C . LYS A 1 303 ? -47.141 3.133 3.881 1.00 56.72 303 LYS A C 1
ATOM 2325 O O . LYS A 1 303 ? -46.481 2.278 3.301 1.00 56.72 303 LYS A O 1
ATOM 2330 N N . SER A 1 304 ? -46.585 4.204 4.441 1.00 56.62 304 SER A N 1
ATOM 2331 C CA . SER A 1 304 ? -45.152 4.496 4.513 1.00 56.62 304 SER A CA 1
ATOM 2332 C C . SER A 1 304 ? -44.548 4.277 5.906 1.00 56.62 304 SER A C 1
ATOM 2334 O O . SER A 1 304 ? -43.420 4.718 6.136 1.00 56.62 304 SER A O 1
ATOM 2336 N N . SER A 1 305 ? -45.256 3.632 6.847 1.00 68.81 305 SER A N 1
ATOM 2337 C CA . SER A 1 305 ? -44.662 3.329 8.153 1.00 68.81 305 SER A CA 1
ATOM 2338 C C . SER A 1 305 ? -43.462 2.379 7.978 1.00 68.81 305 SER A C 1
ATOM 2340 O O . SER A 1 305 ? -43.525 1.431 7.183 1.00 68.81 305 SER A O 1
ATOM 2342 N N . PRO A 1 306 ? -42.347 2.597 8.705 1.00 66.94 306 PRO A N 1
ATOM 2343 C CA . PRO A 1 306 ? -41.222 1.668 8.705 1.00 66.94 306 PRO A CA 1
ATOM 2344 C C . PRO A 1 306 ? -41.651 0.232 9.024 1.00 66.94 306 PRO A C 1
ATOM 2346 O O . PRO A 1 306 ? -41.141 -0.694 8.404 1.00 66.94 306 PRO A O 1
ATOM 2349 N N . VAL A 1 307 ? -42.632 0.052 9.918 1.00 69.06 307 VAL A N 1
ATOM 2350 C CA . VAL A 1 307 ? -43.176 -1.263 10.292 1.00 69.06 307 VAL A CA 1
ATOM 2351 C C . VAL A 1 307 ? -43.770 -1.980 9.081 1.00 69.06 307 VAL A C 1
ATOM 2353 O O . VAL A 1 307 ? -43.378 -3.111 8.822 1.00 69.06 307 VAL A O 1
ATOM 2356 N N . MET A 1 308 ? -44.613 -1.327 8.272 1.00 73.94 308 MET A N 1
ATOM 2357 C CA . MET A 1 308 ? -45.163 -1.951 7.056 1.00 73.94 308 MET A CA 1
ATOM 2358 C C . MET A 1 308 ? -44.076 -2.256 6.018 1.00 73.94 308 MET A C 1
ATOM 2360 O O . MET A 1 308 ? -44.150 -3.262 5.317 1.00 73.94 308 MET A O 1
ATOM 2364 N N . LYS A 1 309 ? -43.019 -1.436 5.943 1.00 75.75 309 LYS A N 1
ATOM 2365 C CA . LYS A 1 309 ? -41.862 -1.722 5.082 1.00 75.75 309 LYS A CA 1
ATOM 2366 C C . LYS A 1 309 ? -41.067 -2.949 5.548 1.00 75.75 309 LYS A C 1
ATOM 2368 O O . LYS A 1 309 ? -40.577 -3.688 4.699 1.00 75.75 309 LYS A O 1
ATOM 2373 N N . HIS A 1 310 ? -40.932 -3.159 6.857 1.00 73.50 310 HIS A N 1
ATOM 2374 C CA . HIS A 1 310 ? -40.326 -4.370 7.415 1.00 73.50 310 HIS A CA 1
ATOM 2375 C C . HIS A 1 310 ? -41.250 -5.581 7.229 1.00 73.50 310 HIS A C 1
ATOM 2377 O O . HIS A 1 310 ? -40.808 -6.596 6.706 1.00 73.50 310 HIS A O 1
ATOM 2383 N N . TRP A 1 311 ? -42.547 -5.452 7.513 1.00 79.00 311 TRP A N 1
ATOM 2384 C CA . TRP A 1 311 ? -43.534 -6.515 7.302 1.00 79.00 311 TRP A CA 1
ATOM 2385 C C . TRP A 1 311 ? -43.558 -7.021 5.854 1.00 79.00 311 TRP A C 1
ATOM 2387 O O . TRP A 1 311 ? -43.521 -8.223 5.617 1.00 79.00 311 TRP A O 1
ATOM 2397 N N . ASN A 1 312 ? -43.503 -6.117 4.871 1.00 82.12 312 ASN A N 1
ATOM 2398 C CA . ASN A 1 312 ? -43.436 -6.482 3.452 1.00 82.12 312 ASN A CA 1
ATOM 2399 C C . ASN A 1 312 ? -42.133 -7.203 3.044 1.00 82.12 312 ASN A C 1
ATOM 2401 O O . ASN A 1 312 ? -42.105 -7.807 1.977 1.00 82.12 312 ASN A O 1
ATOM 2405 N N . ARG A 1 313 ? -41.063 -7.137 3.851 1.00 79.12 313 ARG A N 1
ATOM 2406 C CA . ARG A 1 313 ? -39.828 -7.926 3.660 1.00 79.12 313 ARG A CA 1
ATOM 2407 C C . ARG A 1 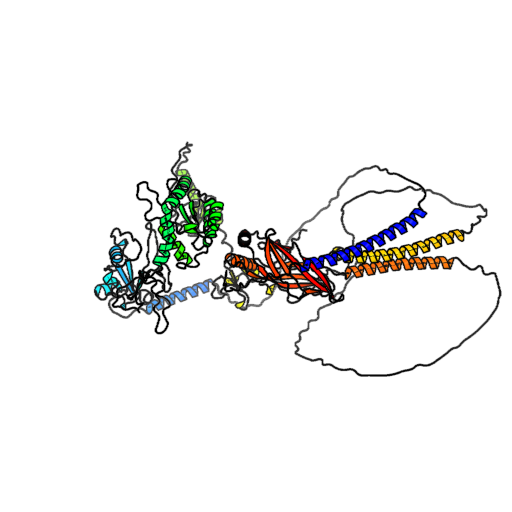313 ? -39.890 -9.289 4.344 1.00 79.12 313 ARG A C 1
ATOM 2409 O O . ARG A 1 313 ? -39.316 -10.239 3.837 1.00 79.12 313 ARG A O 1
ATOM 2416 N N . LEU A 1 314 ? -40.602 -9.375 5.465 1.00 80.31 314 LEU A N 1
ATOM 2417 C CA . LEU A 1 314 ? -40.803 -10.616 6.216 1.00 80.31 314 LEU A CA 1
ATOM 2418 C C . LEU A 1 314 ? -41.897 -11.500 5.611 1.00 80.31 314 LEU A C 1
ATOM 2420 O O . LEU A 1 314 ? -41.884 -12.711 5.797 1.00 80.31 314 LEU A O 1
ATOM 2424 N N . LEU A 1 315 ? -42.848 -10.911 4.882 1.00 86.06 315 LEU A N 1
ATOM 2425 C CA . LEU A 1 315 ? -43.942 -11.647 4.257 1.00 86.06 315 LEU A CA 1
ATOM 2426 C C . LEU A 1 315 ? -43.443 -12.733 3.275 1.00 86.06 315 LEU A C 1
ATOM 2428 O O . LEU A 1 315 ? -43.909 -13.860 3.424 1.00 86.06 315 LEU A O 1
ATOM 2432 N N . PRO A 1 316 ? -42.474 -12.480 2.365 1.00 85.69 316 PRO A N 1
ATOM 2433 C CA . PRO A 1 316 ? -41.820 -13.538 1.588 1.00 85.69 316 PRO A CA 1
ATOM 2434 C C . PRO A 1 316 ? -41.202 -14.651 2.445 1.00 85.69 316 PRO A C 1
ATOM 2436 O O . PRO A 1 316 ? -41.360 -15.823 2.114 1.00 85.69 316 PRO A O 1
ATOM 2439 N N . PHE A 1 317 ? -40.565 -14.320 3.572 1.00 85.56 317 PHE A N 1
ATOM 2440 C CA . PHE A 1 317 ? -39.948 -15.322 4.446 1.00 85.56 317 PHE A CA 1
ATOM 2441 C C . PHE A 1 317 ? -41.007 -16.233 5.075 1.00 85.56 317 PHE A C 1
ATOM 2443 O O . PHE A 1 317 ? -40.919 -17.453 4.969 1.00 85.56 317 PHE A O 1
ATOM 2450 N N . PHE A 1 318 ? -42.071 -15.654 5.639 1.00 86.50 318 PHE A N 1
ATOM 2451 C CA . PHE A 1 318 ? -43.181 -16.429 6.199 1.00 86.50 318 PHE A CA 1
ATOM 2452 C C . PHE A 1 318 ? -43.982 -17.202 5.142 1.00 86.50 318 PHE A C 1
ATOM 2454 O O . PHE A 1 318 ? -44.532 -18.251 5.458 1.00 86.50 318 PHE A O 1
ATOM 2461 N N . GLN A 1 319 ? -44.047 -16.719 3.898 1.00 90.81 319 GLN A N 1
ATOM 2462 C CA . GLN A 1 319 ? -44.702 -17.426 2.789 1.00 90.81 319 GLN A CA 1
ATOM 2463 C C . GLN A 1 319 ? -43.901 -18.630 2.278 1.00 90.81 319 GLN A C 1
ATOM 2465 O O . GLN A 1 319 ? -44.500 -19.548 1.729 1.00 90.81 319 GLN A O 1
ATOM 2470 N N . ASN A 1 320 ? -42.579 -18.637 2.469 1.00 90.25 320 ASN A N 1
ATOM 2471 C CA . ASN A 1 320 ? -41.686 -19.707 2.017 1.00 90.25 320 ASN A CA 1
ATOM 2472 C C . ASN A 1 320 ? -41.142 -20.580 3.166 1.00 90.25 320 ASN A C 1
ATOM 2474 O O . ASN A 1 320 ? -40.339 -21.474 2.912 1.00 90.25 320 ASN A O 1
ATOM 2478 N N . VAL A 1 321 ? -41.567 -20.349 4.417 1.00 90.50 321 VAL A N 1
ATOM 2479 C CA . VAL A 1 321 ? -40.966 -20.969 5.614 1.00 90.50 321 VAL A CA 1
ATOM 2480 C C . VAL A 1 321 ? -40.939 -22.499 5.567 1.00 90.50 321 VAL A C 1
ATOM 2482 O O . VAL A 1 321 ? -39.938 -23.086 5.963 1.00 90.50 321 VAL A O 1
ATOM 2485 N N . ASP A 1 322 ? -41.973 -23.144 5.024 1.00 91.69 322 ASP A N 1
ATOM 2486 C CA . ASP A 1 322 ? -42.014 -24.606 4.903 1.00 91.69 322 ASP A CA 1
ATOM 2487 C C . ASP A 1 322 ? -40.944 -25.125 3.921 1.00 91.69 322 ASP A C 1
ATOM 2489 O O . ASP A 1 322 ? -40.230 -26.072 4.241 1.00 91.69 322 ASP A O 1
ATOM 2493 N N . SER A 1 323 ? -40.740 -24.444 2.784 1.00 93.06 323 SER A N 1
ATOM 2494 C CA . SER A 1 323 ? -39.669 -24.773 1.824 1.00 93.06 323 SER A CA 1
ATOM 2495 C C . SER A 1 323 ? -38.282 -24.568 2.436 1.00 93.06 323 SER A C 1
ATOM 2497 O O . SER A 1 323 ? -37.411 -25.420 2.292 1.00 93.06 323 SER A O 1
ATOM 2499 N N . ILE A 1 324 ? -38.096 -23.466 3.174 1.00 92.62 324 ILE A N 1
ATOM 2500 C CA . ILE A 1 324 ? -36.846 -23.164 3.888 1.00 92.62 324 ILE A CA 1
ATOM 2501 C C . ILE A 1 324 ? -36.536 -24.264 4.914 1.00 92.62 324 ILE A C 1
ATOM 2503 O O . ILE A 1 324 ? -35.382 -24.662 5.072 1.00 92.62 324 ILE A O 1
ATOM 2507 N N . LEU A 1 325 ? -37.554 -24.763 5.623 1.00 92.12 325 LEU A N 1
ATOM 2508 C CA . LEU A 1 325 ? -37.403 -25.836 6.604 1.00 92.12 325 LEU A CA 1
ATOM 2509 C C . LEU A 1 325 ? -37.083 -27.186 5.956 1.00 92.12 325 LEU A C 1
ATOM 2511 O O . LEU A 1 325 ? -36.252 -27.912 6.504 1.00 92.12 325 LEU A O 1
ATOM 2515 N N . ASP A 1 326 ? -37.690 -27.512 4.814 1.00 94.50 326 ASP A N 1
ATOM 2516 C CA . ASP A 1 326 ? -37.388 -28.735 4.064 1.00 94.50 326 ASP A CA 1
ATOM 2517 C C . ASP A 1 326 ? -35.940 -28.727 3.537 1.00 94.50 326 ASP A C 1
ATOM 2519 O O . ASP A 1 326 ? -35.197 -29.682 3.789 1.00 94.50 326 ASP A O 1
ATOM 2523 N N . ASP A 1 327 ? -35.488 -27.627 2.926 1.00 94.31 327 ASP A N 1
ATOM 2524 C CA . ASP A 1 327 ? -34.106 -27.477 2.445 1.00 94.31 327 ASP A CA 1
ATOM 2525 C C . ASP A 1 327 ? -33.084 -27.518 3.600 1.00 94.31 327 ASP A C 1
ATOM 2527 O O . ASP A 1 327 ? -32.079 -28.242 3.552 1.00 94.31 327 ASP A O 1
ATOM 2531 N N . LEU A 1 328 ? -33.354 -26.792 4.695 1.00 95.50 328 LEU A N 1
ATOM 2532 C CA . LEU A 1 328 ? -32.514 -26.821 5.897 1.00 95.50 328 LEU A CA 1
ATOM 2533 C C . LEU A 1 328 ? -32.480 -28.207 6.549 1.00 95.50 328 LEU A C 1
ATOM 2535 O O . LEU A 1 328 ? -31.444 -28.582 7.098 1.00 95.50 328 LEU A O 1
ATOM 2539 N N . SER A 1 329 ? -33.562 -28.987 6.484 1.00 95.94 329 SER A N 1
ATOM 2540 C CA . SER A 1 329 ? -33.650 -30.336 7.062 1.00 95.94 329 SER A CA 1
ATOM 2541 C C . SER A 1 329 ? -32.509 -31.234 6.578 1.00 95.94 329 SER A C 1
ATOM 2543 O O . SER A 1 329 ? -31.863 -31.916 7.379 1.00 95.94 329 SER A O 1
ATOM 2545 N N . ASP A 1 330 ? -32.210 -31.208 5.279 1.00 94.94 330 ASP A N 1
ATOM 2546 C CA . ASP A 1 330 ? -31.175 -32.048 4.669 1.00 94.94 330 ASP A CA 1
ATOM 2547 C C . ASP A 1 330 ? -29.749 -31.531 4.879 1.00 94.94 330 ASP A C 1
ATOM 2549 O O . ASP A 1 330 ? -28.802 -32.325 4.874 1.00 94.94 330 ASP A O 1
ATOM 2553 N N . ILE A 1 331 ? -29.577 -30.231 5.123 1.00 97.25 331 ILE A N 1
ATOM 2554 C CA . ILE A 1 331 ? -28.297 -29.654 5.553 1.00 97.25 331 ILE A CA 1
ATOM 2555 C C . ILE A 1 331 ? -28.041 -30.021 7.021 1.00 97.25 331 ILE A C 1
ATOM 2557 O O . ILE A 1 331 ? -27.003 -30.602 7.346 1.00 97.25 331 ILE A O 1
ATOM 2561 N N . LEU A 1 332 ? -29.017 -29.774 7.901 1.00 96.44 332 LEU A N 1
ATOM 2562 C CA . LEU A 1 332 ? -28.939 -30.030 9.343 1.00 96.44 332 LEU A CA 1
ATOM 2563 C C . LEU A 1 332 ? -28.652 -31.506 9.657 1.00 96.44 332 LEU A C 1
ATOM 2565 O O . LEU A 1 332 ? -27.803 -31.784 10.504 1.00 96.44 332 LEU A O 1
ATOM 2569 N N . LYS A 1 333 ? -29.257 -32.459 8.930 1.00 96.50 333 LYS A N 1
ATOM 2570 C CA . LYS A 1 333 ? -28.951 -33.903 9.051 1.00 96.50 333 LYS A CA 1
ATOM 2571 C C . LYS A 1 333 ? -27.475 -34.242 8.795 1.00 96.50 333 LYS A C 1
ATOM 2573 O O . LYS A 1 333 ? -26.977 -35.208 9.368 1.00 96.50 333 LYS A O 1
ATOM 2578 N N . LYS A 1 334 ? -26.777 -33.484 7.939 1.00 96.75 334 LYS A N 1
ATOM 2579 C CA . LYS A 1 334 ? -25.363 -33.719 7.583 1.00 96.75 334 LYS A CA 1
ATOM 2580 C C . LYS A 1 334 ? -24.406 -33.086 8.594 1.00 96.75 334 LYS A C 1
ATOM 2582 O O . LYS A 1 334 ? -23.391 -33.696 8.941 1.00 96.75 334 LYS A O 1
ATOM 2587 N N . ILE A 1 335 ? -24.723 -31.879 9.066 1.00 97.31 335 ILE A N 1
ATOM 2588 C CA . ILE A 1 335 ? -23.820 -31.078 9.907 1.00 97.31 335 ILE A CA 1
ATOM 2589 C C . ILE A 1 335 ? -24.035 -31.250 11.408 1.00 97.31 335 ILE A C 1
ATOM 2591 O O . ILE A 1 335 ? -23.108 -31.019 12.177 1.00 97.31 335 ILE A O 1
ATOM 2595 N N . ALA A 1 336 ? -25.217 -31.676 11.861 1.00 96.25 336 ALA A N 1
ATOM 2596 C CA . ALA A 1 336 ? -25.463 -31.838 13.290 1.00 96.25 336 ALA A CA 1
ATOM 2597 C C . ALA A 1 336 ? -24.431 -32.790 13.921 1.00 96.25 336 ALA A C 1
ATOM 2599 O O . ALA A 1 336 ? -24.194 -33.909 13.450 1.00 96.25 336 ALA A O 1
ATOM 2600 N N . ARG A 1 337 ? -23.807 -32.341 15.013 1.00 95.56 337 ARG A N 1
ATOM 2601 C CA . ARG A 1 337 ? -22.910 -33.147 15.850 1.00 95.56 337 ARG A CA 1
ATOM 2602 C C . ARG A 1 337 ? -23.466 -33.122 17.260 1.00 95.56 337 ARG A C 1
ATOM 2604 O O . ARG A 1 337 ? -23.651 -32.052 17.826 1.00 95.56 337 ARG A O 1
ATOM 2611 N N . ASN A 1 338 ? -23.785 -34.291 17.815 1.00 94.12 338 ASN A N 1
ATOM 2612 C CA . ASN A 1 338 ? -24.404 -34.421 19.142 1.00 94.12 338 ASN A CA 1
ATOM 2613 C C . ASN A 1 338 ? -25.691 -33.575 19.311 1.00 94.12 338 ASN A C 1
ATOM 2615 O O . ASN A 1 338 ? -25.924 -33.001 20.370 1.00 94.12 338 ASN A O 1
ATOM 2619 N N . ASN A 1 339 ? -26.512 -33.480 18.255 1.00 91.50 339 ASN A N 1
ATOM 2620 C CA . ASN A 1 339 ? -27.699 -32.609 18.159 1.00 91.50 339 ASN A CA 1
ATOM 2621 C C . ASN A 1 339 ? -27.422 -31.098 18.328 1.00 91.50 339 ASN A C 1
ATOM 2623 O O . ASN A 1 339 ? -28.347 -30.337 18.601 1.00 91.50 339 ASN A O 1
ATOM 2627 N N . ALA A 1 340 ? -26.176 -30.655 18.136 1.00 93.06 340 ALA A N 1
ATOM 2628 C CA . ALA A 1 340 ? -25.784 -29.251 18.129 1.00 93.06 340 ALA A CA 1
ATOM 2629 C C . ALA A 1 340 ? -25.324 -28.802 16.731 1.00 93.06 340 ALA A C 1
ATOM 2631 O O . ALA A 1 340 ? -24.679 -29.557 15.995 1.00 93.06 340 ALA A O 1
ATOM 2632 N N . VAL A 1 341 ? -25.645 -27.550 16.400 1.00 95.50 341 VAL A N 1
ATOM 2633 C CA . VAL A 1 341 ? -25.215 -26.817 15.201 1.00 95.50 341 VAL A CA 1
ATOM 2634 C C . VAL A 1 341 ? -24.875 -25.394 15.637 1.00 95.50 341 VAL A C 1
ATOM 2636 O O . VAL A 1 341 ? -25.620 -24.792 16.410 1.00 95.50 341 VAL A O 1
ATOM 2639 N N . VAL A 1 342 ? -23.755 -24.858 15.157 1.00 94.88 342 VAL A N 1
ATOM 2640 C CA . VAL A 1 342 ? -23.380 -23.452 15.357 1.00 94.88 342 VAL A CA 1
ATOM 2641 C C . VAL A 1 342 ? -23.892 -22.662 14.163 1.00 94.88 342 VAL A C 1
ATOM 2643 O O . VAL A 1 342 ? -23.535 -22.967 13.029 1.00 94.88 342 VAL A O 1
ATOM 2646 N N . VAL A 1 343 ? -24.730 -21.657 14.407 1.00 96.12 343 VAL A N 1
ATOM 2647 C CA . VAL A 1 343 ? -25.319 -20.828 13.350 1.00 96.12 343 VAL A CA 1
ATOM 2648 C C . VAL A 1 343 ? -24.626 -19.471 13.307 1.00 96.12 343 VAL A C 1
ATOM 2650 O O . VAL A 1 343 ? -24.519 -18.792 14.327 1.00 96.12 343 VAL A O 1
ATOM 2653 N N . LEU A 1 344 ? -24.174 -19.076 12.119 1.00 96.00 344 LEU A N 1
ATOM 2654 C CA . LEU A 1 344 ? -23.581 -17.774 11.826 1.00 96.00 344 LEU A CA 1
ATOM 2655 C C . LEU A 1 344 ? -24.392 -17.076 10.729 1.00 96.00 344 LEU A C 1
ATOM 2657 O O . LEU A 1 344 ? -24.875 -17.725 9.805 1.00 96.00 344 LEU A O 1
ATOM 2661 N N . THR A 1 345 ? -24.479 -15.751 10.775 1.00 94.00 345 THR A N 1
ATOM 2662 C CA . THR A 1 345 ? -24.954 -14.926 9.652 1.00 94.00 345 THR A CA 1
ATOM 2663 C C . THR A 1 345 ? -23.815 -14.011 9.232 1.00 94.00 345 THR A C 1
ATOM 2665 O O . THR A 1 345 ? -23.114 -13.480 10.093 1.00 94.00 345 THR A O 1
ATOM 2668 N N . CYS A 1 346 ? -23.594 -13.857 7.929 1.00 94.75 346 CYS A N 1
ATOM 2669 C CA . CYS A 1 346 ? -22.464 -13.097 7.399 1.00 94.75 346 CYS A CA 1
ATOM 2670 C C . CYS A 1 346 ? -22.868 -12.350 6.122 1.00 94.75 346 CYS A C 1
ATOM 2672 O O . CYS A 1 346 ? -23.657 -12.867 5.332 1.00 94.75 346 CYS A O 1
ATOM 2674 N N . ASN A 1 347 ? -22.309 -11.162 5.901 1.00 94.00 347 ASN A N 1
ATOM 2675 C CA . ASN A 1 347 ? -22.379 -10.456 4.620 1.00 94.00 347 ASN A CA 1
ATOM 2676 C C . ASN A 1 347 ? -20.989 -10.214 4.032 1.00 94.00 347 ASN A C 1
ATOM 2678 O O . ASN A 1 347 ? -19.983 -10.415 4.717 1.00 94.00 347 ASN A O 1
ATOM 2682 N N . MET A 1 348 ? -20.918 -9.723 2.791 1.00 93.06 348 MET A N 1
ATOM 2683 C CA . MET A 1 348 ? -19.631 -9.507 2.120 1.00 93.06 348 MET A CA 1
ATOM 2684 C C . MET A 1 348 ? -18.706 -8.558 2.900 1.00 93.06 348 MET A C 1
ATOM 2686 O O . MET A 1 348 ? -17.489 -8.715 2.869 1.00 93.06 348 MET A O 1
ATOM 2690 N N . GLY A 1 349 ? -19.254 -7.611 3.665 1.00 89.25 349 GLY A N 1
ATOM 2691 C CA . GLY A 1 349 ? -18.483 -6.767 4.582 1.00 89.25 349 GLY A CA 1
ATOM 2692 C C . GLY A 1 349 ? -17.883 -7.497 5.794 1.00 89.25 349 GLY A C 1
ATOM 2693 O O . GLY A 1 349 ? -16.868 -7.069 6.329 1.00 89.25 349 GLY A O 1
ATOM 2694 N N . GLN A 1 350 ? -18.476 -8.611 6.220 1.00 91.44 350 GLN A N 1
ATOM 2695 C CA . GLN A 1 350 ? -18.010 -9.455 7.328 1.00 91.44 350 GLN A CA 1
ATOM 2696 C C . GLN A 1 350 ? -17.184 -10.671 6.861 1.00 91.44 350 GLN A C 1
ATOM 2698 O O . GLN A 1 350 ? -16.646 -11.402 7.694 1.00 91.44 350 GLN A O 1
ATOM 2703 N N . SER A 1 351 ? -17.024 -10.859 5.547 1.00 91.88 351 SER A N 1
ATOM 2704 C CA . SER A 1 351 ? -16.229 -11.920 4.904 1.00 91.88 351 SER A CA 1
ATOM 2705 C C . SER A 1 351 ? -14.848 -12.143 5.542 1.00 91.88 351 SER A C 1
ATOM 2707 O O . SER A 1 351 ? -14.499 -13.273 5.888 1.00 91.88 351 SER A O 1
ATOM 2709 N N . MET A 1 352 ? -14.088 -11.070 5.793 1.00 88.38 352 MET A N 1
ATOM 2710 C CA . MET A 1 352 ? -12.772 -11.139 6.444 1.00 88.38 352 MET A CA 1
ATOM 2711 C C . MET A 1 352 ? -12.837 -11.702 7.871 1.00 88.38 352 MET A C 1
ATOM 2713 O O . MET A 1 352 ? -11.950 -12.450 8.278 1.00 88.38 352 MET A O 1
ATOM 2717 N N . LEU A 1 353 ? -13.886 -11.383 8.639 1.00 92.00 353 LEU A N 1
ATOM 2718 C CA . LEU A 1 353 ? -14.081 -11.934 9.985 1.00 92.00 353 LEU A CA 1
ATOM 2719 C C . LEU A 1 353 ? -14.414 -13.428 9.923 1.00 92.00 353 LEU A C 1
ATOM 2721 O O . LEU A 1 353 ? -13.877 -14.193 10.723 1.00 92.00 353 LEU A O 1
ATOM 2725 N N . LEU A 1 354 ? -15.234 -13.852 8.955 1.00 95.62 354 LEU A N 1
ATOM 2726 C CA . LEU A 1 354 ? -15.563 -15.262 8.733 1.00 95.62 354 LEU A CA 1
ATOM 2727 C C . LEU A 1 354 ? -14.325 -16.081 8.332 1.00 95.62 354 LEU A C 1
ATOM 2729 O O . LEU A 1 354 ? -14.090 -17.151 8.894 1.00 95.62 354 LEU A O 1
ATOM 2733 N N . MET A 1 355 ? -13.499 -15.555 7.423 1.00 95.00 355 MET A N 1
ATOM 2734 C CA . MET A 1 355 ? -12.235 -16.176 7.016 1.00 95.00 355 MET A CA 1
ATOM 2735 C C . MET A 1 355 ? -11.245 -16.269 8.183 1.00 95.00 355 MET A C 1
ATOM 2737 O O . MET A 1 355 ? -10.716 -17.347 8.461 1.00 95.00 355 MET A O 1
ATOM 2741 N N . ASN A 1 356 ? -11.048 -15.175 8.927 1.00 94.00 356 ASN A N 1
ATOM 2742 C CA . ASN A 1 356 ? -10.194 -15.166 10.115 1.00 94.00 356 ASN A CA 1
ATOM 2743 C C . ASN A 1 356 ? -10.681 -16.163 11.175 1.00 94.00 356 ASN A C 1
ATOM 2745 O O . ASN A 1 356 ? -9.870 -16.895 11.745 1.00 94.00 356 ASN A O 1
ATOM 2749 N N . PHE A 1 357 ? -11.993 -16.243 11.410 1.00 96.31 357 PHE A N 1
ATOM 2750 C CA . PHE A 1 357 ? -12.597 -17.230 12.301 1.00 96.31 357 PHE A CA 1
ATOM 2751 C C . PHE A 1 357 ? -12.311 -18.664 11.833 1.00 96.31 357 PHE A C 1
ATOM 2753 O O . PHE A 1 357 ? -11.731 -19.435 12.599 1.00 96.31 357 PHE A O 1
ATOM 2760 N N . ALA A 1 358 ? -12.639 -19.013 10.584 1.00 96.38 358 ALA A N 1
ATOM 2761 C CA . ALA A 1 358 ? -12.473 -20.366 10.052 1.00 96.38 358 ALA A CA 1
ATOM 2762 C C . ALA A 1 358 ? -11.002 -20.822 10.077 1.00 96.38 358 ALA A C 1
ATOM 2764 O O . ALA A 1 358 ? -10.693 -21.911 10.567 1.00 96.38 358 ALA A O 1
ATOM 2765 N N . CYS A 1 359 ? -10.074 -19.968 9.636 1.00 94.38 359 CYS A N 1
ATOM 2766 C CA . CYS A 1 359 ? -8.639 -20.254 9.658 1.00 94.38 359 CYS A CA 1
ATOM 2767 C C . CYS A 1 359 ? -8.090 -20.375 11.091 1.00 94.38 359 CYS A C 1
ATOM 2769 O O . CYS A 1 359 ? -7.333 -21.302 11.391 1.00 94.38 359 CYS A O 1
ATOM 2771 N N . SER A 1 360 ? -8.493 -19.483 12.004 1.00 93.19 360 SER A N 1
ATOM 2772 C CA . SER A 1 360 ? -8.062 -19.519 13.410 1.00 93.19 360 SER A CA 1
ATOM 2773 C C . SER A 1 360 ? -8.620 -20.735 14.158 1.00 93.19 360 SER A C 1
ATOM 2775 O O . SER A 1 360 ? -7.923 -21.333 14.980 1.00 93.19 360 SER A O 1
ATOM 2777 N N . ALA A 1 361 ? -9.856 -21.135 13.853 1.00 94.75 361 ALA A N 1
ATOM 2778 C CA . ALA A 1 361 ? -10.498 -22.313 14.416 1.00 94.75 361 ALA A CA 1
ATOM 2779 C C . ALA A 1 361 ? -9.842 -23.609 13.901 1.00 94.75 361 ALA A C 1
ATOM 2781 O O . ALA A 1 361 ? -9.411 -24.433 14.711 1.00 94.75 361 ALA A O 1
ATOM 2782 N N . ARG A 1 362 ? -9.630 -23.734 12.581 1.00 95.06 362 ARG A N 1
ATOM 2783 C CA . ARG A 1 362 ? -8.905 -24.864 11.969 1.00 95.06 362 ARG A CA 1
ATOM 2784 C C . ARG A 1 362 ? -7.483 -25.006 12.522 1.00 95.06 362 ARG A C 1
ATOM 2786 O O . ARG A 1 362 ? -7.088 -26.107 12.891 1.00 95.06 362 ARG A O 1
ATOM 2793 N N . ARG A 1 363 ? -6.734 -23.902 12.667 1.00 92.69 363 ARG A N 1
ATOM 2794 C CA . ARG A 1 363 ? -5.377 -23.902 13.259 1.00 92.69 363 ARG A CA 1
ATOM 2795 C C . ARG A 1 363 ? -5.349 -24.400 14.712 1.00 92.69 363 ARG A C 1
ATOM 2797 O O . ARG A 1 363 ? -4.328 -24.917 15.152 1.00 92.69 363 ARG A O 1
ATOM 2804 N N . ARG A 1 364 ? -6.449 -24.250 15.456 1.00 96.50 364 ARG A N 1
ATOM 2805 C CA . ARG A 1 364 ? -6.610 -24.758 16.831 1.00 96.50 364 ARG A CA 1
ATOM 2806 C C . ARG A 1 364 ? -7.223 -26.165 16.900 1.00 96.50 364 ARG A C 1
ATOM 2808 O O . ARG A 1 364 ? -7.469 -26.647 18.000 1.00 96.50 364 ARG A O 1
ATOM 2815 N N . GLY A 1 365 ? -7.466 -26.820 15.762 1.00 94.19 365 GLY A N 1
ATOM 2816 C CA . GLY A 1 365 ? -8.045 -28.165 15.708 1.00 94.19 365 GLY A CA 1
ATOM 2817 C C . GLY A 1 365 ? -9.551 -28.228 15.981 1.00 94.19 365 GLY A C 1
ATOM 2818 O O . GLY A 1 365 ? -10.054 -29.302 16.301 1.00 94.19 365 GLY A O 1
ATOM 2819 N N . PHE A 1 366 ? -10.283 -27.113 15.868 1.00 94.19 366 PHE A N 1
ATOM 2820 C CA . PHE A 1 366 ? -11.745 -27.147 15.936 1.00 94.19 366 PHE A CA 1
ATOM 2821 C C . PHE A 1 366 ? -12.331 -27.736 14.646 1.00 94.19 366 PHE A C 1
ATOM 2823 O O . PHE A 1 366 ? -12.005 -27.278 13.548 1.00 94.19 366 PHE A O 1
ATOM 2830 N N . ASP A 1 367 ? -13.220 -28.722 14.789 1.00 95.12 367 ASP A N 1
ATOM 2831 C CA . ASP A 1 367 ? -14.066 -29.200 13.693 1.00 95.12 367 ASP A CA 1
ATOM 2832 C C . ASP A 1 367 ? -15.053 -28.093 13.295 1.00 95.12 367 ASP A C 1
ATOM 2834 O O . ASP A 1 367 ? -15.734 -27.523 14.147 1.00 95.12 367 ASP A O 1
ATOM 2838 N N . LEU A 1 368 ? -15.106 -27.781 12.000 1.00 97.06 368 LEU A N 1
ATOM 2839 C CA . LEU A 1 368 ? -16.021 -26.790 11.424 1.00 97.06 368 LEU A CA 1
ATOM 2840 C C . LEU A 1 368 ? -17.257 -27.450 10.790 1.00 97.06 368 LEU A C 1
ATOM 2842 O O . LEU A 1 368 ? -18.175 -26.757 10.358 1.00 97.06 368 LEU A O 1
ATOM 2846 N N . GLY A 1 369 ? -17.308 -28.786 10.748 1.00 96.88 369 GLY A N 1
ATOM 2847 C CA . GLY A 1 369 ? -18.370 -29.563 10.111 1.00 96.88 369 GLY A CA 1
ATOM 2848 C C . GLY A 1 369 ? -19.740 -29.478 10.790 1.00 96.88 369 GLY A C 1
ATOM 2849 O O . GLY A 1 369 ? -20.688 -30.063 10.272 1.00 96.88 369 GLY A O 1
ATOM 2850 N N . ASN A 1 370 ? -19.856 -28.768 11.919 1.00 97.19 370 ASN A N 1
ATOM 2851 C CA . ASN A 1 370 ? -21.115 -28.446 12.599 1.00 97.19 370 ASN A CA 1
ATOM 2852 C C . ASN A 1 370 ? -21.532 -26.968 12.481 1.00 97.19 370 ASN A C 1
ATOM 2854 O O . ASN A 1 370 ? -22.446 -26.541 13.192 1.00 97.19 370 ASN A O 1
ATOM 2858 N N . ILE A 1 371 ? -20.867 -26.190 11.623 1.00 97.81 371 ILE A N 1
ATOM 2859 C CA . ILE A 1 371 ? -21.128 -24.761 11.435 1.00 97.81 371 ILE A CA 1
ATOM 2860 C C . ILE A 1 371 ? -21.987 -24.546 10.185 1.00 97.81 371 ILE A C 1
ATOM 2862 O O . ILE A 1 371 ? -21.628 -24.986 9.093 1.00 97.81 371 ILE A O 1
ATOM 2866 N N . LEU A 1 372 ? -23.104 -23.835 10.359 1.00 98.00 372 LEU A N 1
ATOM 2867 C CA . LEU A 1 372 ? -23.993 -23.371 9.299 1.00 98.00 372 LEU A CA 1
ATOM 2868 C C . LEU A 1 372 ? -23.893 -21.852 9.160 1.00 98.00 372 LEU A C 1
ATOM 2870 O O . LEU A 1 372 ? -24.166 -21.119 10.111 1.00 98.00 372 LEU A O 1
ATOM 2874 N N . VAL A 1 373 ? -23.548 -21.380 7.968 1.00 97.69 373 VAL A N 1
ATOM 2875 C CA . VAL A 1 373 ? -23.531 -19.960 7.616 1.00 97.69 373 VAL A CA 1
ATOM 2876 C C . VAL A 1 373 ? -24.780 -19.624 6.804 1.00 97.69 373 VAL A C 1
ATOM 2878 O O . VAL A 1 373 ? -25.074 -20.268 5.801 1.00 97.69 373 VAL A O 1
ATOM 2881 N N . PHE A 1 374 ? -25.483 -18.573 7.209 1.00 96.81 374 PHE A N 1
ATOM 2882 C CA . PHE A 1 374 ? -26.506 -17.888 6.425 1.00 96.81 374 PHE A CA 1
ATOM 2883 C C . PHE A 1 374 ? -25.866 -16.642 5.786 1.00 96.81 374 PHE A C 1
ATOM 2885 O O . PHE A 1 374 ? -25.805 -15.587 6.428 1.00 96.81 374 PHE A O 1
ATOM 2892 N N . PRO A 1 375 ? -25.284 -16.751 4.579 1.00 96.31 375 PRO A N 1
ATOM 2893 C CA . PRO A 1 375 ? -24.760 -15.603 3.851 1.00 96.31 375 PRO A CA 1
ATOM 2894 C C . PRO A 1 375 ? -25.903 -14.696 3.376 1.00 96.31 375 PRO A C 1
ATOM 2896 O O . PRO A 1 375 ? -26.933 -15.179 2.918 1.00 96.31 375 PRO A O 1
ATOM 2899 N N . SER A 1 376 ? -25.730 -13.376 3.421 1.00 94.25 376 SER A N 1
ATOM 2900 C CA . SER A 1 376 ? -26.712 -12.439 2.849 1.00 94.25 376 SER A CA 1
ATOM 2901 C C . SER A 1 376 ? -26.592 -12.260 1.334 1.00 94.25 376 SER A C 1
ATOM 2903 O O . SER A 1 376 ? -27.454 -11.654 0.701 1.00 94.25 376 SER A O 1
ATOM 2905 N N . ASP A 1 377 ? -25.504 -12.743 0.743 1.00 94.50 377 ASP A N 1
ATOM 2906 C CA . ASP A 1 377 ? -25.145 -12.537 -0.654 1.00 94.50 377 ASP A CA 1
ATOM 2907 C C . ASP A 1 377 ? -24.341 -13.724 -1.200 1.00 94.50 377 ASP A C 1
ATOM 2909 O O . ASP A 1 377 ? -23.734 -14.487 -0.443 1.00 94.50 377 ASP A O 1
ATOM 2913 N N . ILE A 1 378 ? -24.378 -13.898 -2.524 1.00 95.56 378 ILE A N 1
ATOM 2914 C CA . ILE A 1 378 ? -23.770 -15.046 -3.204 1.00 95.56 378 ILE A CA 1
ATOM 2915 C C . ILE A 1 378 ? -22.245 -15.082 -3.025 1.00 95.56 378 ILE A C 1
ATOM 2917 O O . ILE A 1 378 ? -21.688 -16.152 -2.812 1.00 95.56 378 ILE A O 1
ATOM 2921 N N . GLU A 1 379 ? -21.585 -13.922 -2.987 1.00 95.44 379 GLU A N 1
ATOM 2922 C CA . GLU A 1 379 ? -20.138 -13.811 -2.780 1.00 95.44 379 GLU A CA 1
ATOM 2923 C C . GLU A 1 379 ? -19.721 -14.366 -1.402 1.00 95.44 379 GLU A C 1
ATOM 2925 O O . GLU A 1 379 ? -18.757 -15.125 -1.283 1.00 95.44 379 GLU A O 1
ATOM 2930 N N . THR A 1 380 ? -20.489 -14.063 -0.349 1.00 95.75 380 THR A N 1
ATOM 2931 C CA . THR A 1 380 ? -20.261 -14.629 0.992 1.00 95.75 380 THR A CA 1
ATOM 2932 C C . THR A 1 380 ? -20.585 -16.122 1.052 1.00 95.75 380 THR A C 1
ATOM 2934 O O . THR A 1 380 ? -19.960 -16.849 1.828 1.00 95.75 380 THR A O 1
ATOM 2937 N N . ARG A 1 381 ? -21.539 -16.602 0.240 1.00 97.19 381 ARG A N 1
ATOM 2938 C CA . ARG A 1 381 ? -21.848 -18.035 0.125 1.00 97.19 381 ARG A CA 1
ATOM 2939 C C . ARG A 1 381 ? -20.664 -18.803 -0.457 1.00 97.19 381 ARG A C 1
ATOM 2941 O O . ARG A 1 381 ? -20.216 -19.766 0.159 1.00 97.19 381 ARG A O 1
ATOM 2948 N N . GLU A 1 382 ? -20.143 -18.347 -1.591 1.00 97.44 382 GLU A N 1
ATOM 2949 C CA . GLU A 1 382 ? -18.996 -18.953 -2.276 1.00 97.44 382 GLU A CA 1
ATOM 2950 C C . GLU A 1 382 ? -17.752 -18.970 -1.376 1.00 97.44 382 GLU A C 1
ATOM 2952 O O . GLU A 1 382 ? -17.083 -19.998 -1.263 1.00 97.44 382 GLU A O 1
ATOM 2957 N N . LEU A 1 383 ? -17.491 -17.878 -0.644 1.00 96.44 383 LEU A N 1
ATOM 2958 C CA . LEU A 1 383 ? -16.411 -17.830 0.344 1.00 96.44 383 LEU A CA 1
ATOM 2959 C C . LEU A 1 383 ? -16.609 -18.843 1.484 1.00 96.44 383 LEU A C 1
ATOM 2961 O O . LEU A 1 383 ? -15.668 -19.540 1.857 1.00 96.44 383 LEU A O 1
ATOM 2965 N N . ALA A 1 384 ? -17.810 -18.929 2.062 1.00 97.69 384 ALA A N 1
ATOM 2966 C CA . ALA A 1 384 ? -18.093 -19.855 3.158 1.00 97.69 384 ALA A CA 1
ATOM 2967 C C . ALA A 1 384 ? -17.970 -21.328 2.716 1.00 97.69 384 ALA A C 1
ATOM 2969 O O . ALA A 1 384 ? -17.360 -22.129 3.430 1.00 97.69 384 ALA A O 1
ATOM 2970 N N . GLU A 1 385 ? -18.465 -21.660 1.519 1.00 97.69 385 GLU A N 1
ATOM 2971 C CA . GLU A 1 385 ? -18.299 -22.975 0.882 1.00 97.69 385 GLU A CA 1
ATOM 2972 C C . GLU A 1 385 ? -16.817 -23.289 0.621 1.00 97.69 385 GLU A C 1
ATOM 2974 O O . GLU A 1 385 ? -16.343 -24.364 0.992 1.00 97.69 385 GLU A O 1
ATOM 2979 N N . GLY A 1 386 ? -16.048 -22.333 0.083 1.00 96.44 386 GLY A N 1
ATOM 2980 C CA . GLY A 1 386 ? -14.602 -22.467 -0.138 1.00 96.44 386 GLY A CA 1
ATOM 2981 C C . GLY A 1 386 ? -13.787 -22.631 1.152 1.00 96.44 386 GLY A C 1
ATOM 2982 O O . GLY A 1 386 ? -12.771 -23.327 1.172 1.00 96.44 386 GLY A O 1
ATOM 2983 N N . LEU A 1 387 ? -14.261 -22.068 2.268 1.00 96.75 387 LEU A N 1
ATOM 2984 C CA . LEU A 1 387 ? -13.696 -22.301 3.601 1.00 96.75 387 LEU A CA 1
ATOM 2985 C C . LEU A 1 387 ? -14.070 -23.675 4.185 1.00 96.75 387 LEU A C 1
ATOM 2987 O O . LEU A 1 387 ? -13.514 -24.054 5.219 1.00 96.75 387 LEU A O 1
ATOM 2991 N N . GLY A 1 388 ? -14.948 -24.445 3.537 1.00 96.56 388 GLY A N 1
ATOM 2992 C CA . GLY A 1 388 ? -15.423 -25.750 4.003 1.00 96.56 388 GLY A CA 1
ATOM 2993 C C . GLY A 1 388 ? -16.495 -25.667 5.094 1.00 96.56 388 GLY A C 1
ATOM 2994 O O . GLY A 1 388 ? -16.607 -26.586 5.904 1.00 96.56 388 GLY A O 1
ATOM 2995 N N . LEU A 1 389 ? -17.241 -24.560 5.150 1.00 97.94 389 LEU A N 1
ATOM 2996 C CA . LEU A 1 389 ? -18.405 -24.386 6.020 1.00 97.94 389 LEU A CA 1
ATOM 2997 C C . LEU A 1 389 ? -19.674 -24.790 5.262 1.00 97.94 389 LEU A C 1
ATOM 2999 O O . LEU A 1 389 ? -19.750 -24.625 4.045 1.00 97.94 389 LEU A O 1
ATOM 3003 N N . ALA A 1 390 ? -20.693 -25.283 5.967 1.00 98.12 390 ALA A N 1
ATOM 3004 C CA . ALA A 1 390 ? -21.997 -25.471 5.342 1.00 98.12 390 ALA A CA 1
ATOM 3005 C C . ALA A 1 390 ? -22.729 -24.132 5.228 1.00 98.12 390 ALA A C 1
ATOM 3007 O O . ALA A 1 390 ? -22.640 -23.280 6.114 1.00 98.12 390 ALA A O 1
ATOM 3008 N N . THR A 1 391 ? -23.485 -23.966 4.152 1.00 97.81 391 THR A N 1
ATOM 3009 C CA . THR A 1 391 ? -24.201 -22.737 3.809 1.00 97.81 391 THR A CA 1
ATOM 3010 C C . THR A 1 391 ? -25.686 -23.007 3.612 1.00 97.81 391 THR A C 1
ATOM 3012 O O . THR A 1 391 ? -26.084 -24.079 3.158 1.00 97.81 391 THR A O 1
ATOM 3015 N N . TYR A 1 392 ? -26.515 -22.009 3.911 1.00 97.50 392 TYR A N 1
ATOM 3016 C CA . TYR A 1 392 ? -27.880 -21.929 3.400 1.00 97.50 392 TYR A CA 1
ATOM 3017 C C . TYR A 1 392 ? -28.128 -20.528 2.841 1.00 97.50 392 TYR A C 1
ATOM 3019 O O . TYR A 1 392 ? -28.126 -19.552 3.590 1.00 97.50 392 TYR A O 1
ATOM 3027 N N . TYR A 1 393 ? -28.330 -20.435 1.525 1.00 96.25 393 TYR A N 1
ATOM 3028 C CA . TYR A 1 393 ? -28.622 -19.183 0.833 1.00 96.25 393 TYR A CA 1
ATOM 3029 C C . TYR A 1 393 ? -29.946 -19.284 0.089 1.00 96.25 393 TYR A C 1
ATOM 3031 O O . TYR A 1 393 ? -30.094 -20.113 -0.805 1.00 96.25 393 TYR A O 1
ATOM 3039 N N . ASP A 1 394 ? -30.862 -18.384 0.421 1.00 94.56 394 ASP A N 1
ATOM 3040 C CA . ASP A 1 394 ? -32.112 -18.184 -0.299 1.00 94.56 394 ASP A CA 1
ATOM 3041 C C . ASP A 1 394 ? -32.093 -16.784 -0.918 1.00 94.56 394 ASP A C 1
ATOM 3043 O O . ASP A 1 394 ? -32.200 -15.778 -0.214 1.00 94.56 394 ASP A O 1
ATOM 3047 N N . GLU A 1 395 ? -31.946 -16.712 -2.240 1.00 93.56 395 GLU A N 1
ATOM 3048 C CA . GLU A 1 395 ? -31.899 -15.447 -2.976 1.00 93.56 395 GLU A CA 1
ATOM 3049 C C . GLU A 1 395 ? -33.188 -14.622 -2.801 1.00 93.56 395 GLU A C 1
ATOM 3051 O O . GLU A 1 395 ? -33.120 -13.393 -2.726 1.00 93.56 395 GLU A O 1
ATOM 3056 N N . MET A 1 396 ? -34.353 -15.269 -2.665 1.00 90.31 396 MET A N 1
ATOM 3057 C CA . MET A 1 396 ? -35.642 -14.582 -2.550 1.00 90.31 396 MET A CA 1
ATOM 3058 C C . MET A 1 396 ? -35.757 -13.819 -1.229 1.00 90.31 396 MET A C 1
ATOM 3060 O O . MET A 1 396 ? -36.238 -12.683 -1.207 1.00 90.31 396 MET A O 1
ATOM 3064 N N . ASN A 1 397 ? -35.291 -14.426 -0.137 1.00 89.25 397 ASN A N 1
ATOM 3065 C CA . ASN A 1 397 ? -35.369 -13.837 1.198 1.00 89.25 397 ASN A CA 1
ATOM 3066 C C . ASN A 1 397 ? -34.122 -13.023 1.575 1.00 89.25 397 ASN A C 1
ATOM 3068 O O . ASN A 1 397 ? -34.240 -11.986 2.228 1.00 89.25 397 ASN A O 1
ATOM 3072 N N . MET A 1 398 ? -32.933 -13.439 1.133 1.00 90.19 398 MET A N 1
ATOM 3073 C CA . MET A 1 398 ? -31.658 -12.836 1.540 1.00 90.19 398 MET A CA 1
ATOM 3074 C C . MET A 1 398 ? -31.080 -11.870 0.504 1.00 90.19 398 MET A C 1
ATOM 3076 O O . MET A 1 398 ? -30.426 -10.906 0.891 1.00 90.19 398 MET A O 1
ATOM 3080 N N . GLY A 1 399 ? -31.388 -12.013 -0.790 1.00 87.25 399 GLY A N 1
ATOM 3081 C CA . GLY A 1 399 ? -30.814 -11.182 -1.862 1.00 87.25 399 GLY A CA 1
ATOM 3082 C C . GLY A 1 399 ? -31.116 -9.675 -1.778 1.00 87.25 399 GLY A C 1
ATOM 3083 O O . GLY A 1 399 ? -30.474 -8.876 -2.459 1.00 87.25 399 GLY A O 1
ATOM 3084 N N . THR A 1 400 ? -32.060 -9.251 -0.925 1.00 87.62 400 THR A N 1
ATOM 3085 C CA . THR A 1 400 ? -32.361 -7.823 -0.672 1.00 87.62 400 THR A CA 1
ATOM 3086 C C . THR A 1 400 ? -31.620 -7.218 0.532 1.00 87.62 400 THR A C 1
ATOM 3088 O O . THR A 1 400 ? -31.766 -6.017 0.812 1.00 87.62 400 THR A O 1
ATOM 3091 N N . LEU A 1 401 ? -30.831 -8.025 1.246 1.00 87.50 401 LEU A N 1
ATOM 3092 C CA . LEU A 1 401 ? -29.987 -7.598 2.359 1.00 87.50 401 LEU A CA 1
ATOM 3093 C C . LEU A 1 401 ? -28.754 -6.813 1.855 1.00 87.50 401 LEU A C 1
ATOM 3095 O O . LEU A 1 401 ? -28.302 -6.990 0.722 1.00 87.50 401 LEU A O 1
ATOM 3099 N N . PRO A 1 402 ? -28.199 -5.890 2.661 1.00 86.00 402 PRO A N 1
ATOM 3100 C CA . PRO A 1 402 ? -27.058 -5.087 2.246 1.00 86.00 402 PRO A CA 1
ATOM 3101 C C . PRO A 1 402 ? -25.755 -5.894 2.325 1.00 86.00 402 PRO A C 1
ATOM 3103 O O . PRO A 1 402 ? -25.328 -6.283 3.410 1.00 86.00 402 PRO A O 1
ATOM 3106 N N . LYS A 1 403 ? -25.076 -6.048 1.180 1.00 89.19 403 LYS A N 1
ATOM 3107 C CA . LYS A 1 403 ? -23.763 -6.719 1.086 1.00 89.19 403 LYS A CA 1
ATOM 3108 C C . LYS A 1 403 ? -22.660 -6.035 1.910 1.00 89.19 403 LYS A C 1
ATOM 3110 O O . LYS A 1 403 ? -21.740 -6.680 2.395 1.00 89.19 403 LYS A O 1
ATOM 3115 N N . GLY A 1 404 ? -22.718 -4.707 2.034 1.00 81.56 404 GLY A N 1
ATOM 3116 C CA . GLY A 1 404 ? -21.685 -3.914 2.709 1.00 81.56 404 GLY A CA 1
ATOM 3117 C C . GLY A 1 404 ? -21.753 -3.998 4.235 1.00 81.56 404 GLY A C 1
ATOM 3118 O O . GLY A 1 404 ? -22.835 -4.093 4.814 1.00 81.56 404 GLY A O 1
ATOM 3119 N N . GLU A 1 405 ? -20.599 -3.893 4.891 1.00 82.38 405 GLU A N 1
ATOM 3120 C CA . GLU A 1 405 ? -20.490 -3.877 6.354 1.00 82.38 405 GLU A CA 1
ATOM 3121 C C . GLU A 1 405 ? -21.335 -2.772 7.014 1.00 82.38 405 GLU A C 1
ATOM 3123 O O . GLU A 1 405 ? -21.685 -1.747 6.412 1.00 82.38 405 GLU A O 1
ATOM 3128 N N . ALA A 1 406 ? -21.633 -2.975 8.295 1.00 72.56 406 ALA A N 1
ATOM 3129 C CA . ALA A 1 406 ? -22.036 -1.902 9.187 1.00 72.56 406 ALA A CA 1
ATOM 3130 C C . ALA A 1 406 ? -20.799 -1.087 9.587 1.00 72.56 406 ALA A C 1
ATOM 3132 O O . ALA A 1 406 ? -19.951 -1.570 10.332 1.00 72.56 406 ALA A O 1
ATOM 3133 N N . ARG A 1 407 ? -20.725 0.173 9.153 1.00 64.50 407 ARG A N 1
ATOM 3134 C CA . ARG A 1 407 ? -19.641 1.103 9.522 1.00 64.50 407 ARG A CA 1
ATOM 3135 C C . ARG A 1 407 ? -19.740 1.569 10.971 1.00 64.50 407 ARG A C 1
ATOM 3137 O O . ARG A 1 407 ? -18.772 2.076 11.530 1.00 64.50 407 ARG A O 1
ATOM 3144 N N . ARG A 1 408 ? -20.933 1.485 11.565 1.00 57.28 408 ARG A N 1
ATOM 3145 C CA . ARG A 1 408 ? -21.172 1.755 12.989 1.00 57.28 408 ARG A CA 1
ATOM 3146 C C . ARG A 1 408 ? -22.422 1.038 13.484 1.00 57.28 408 ARG A C 1
ATOM 3148 O O . ARG A 1 408 ? -23.395 0.871 12.747 1.00 57.28 408 ARG A O 1
ATOM 3155 N N . TYR A 1 409 ? -22.417 0.698 14.770 1.00 44.91 409 TYR A N 1
ATOM 3156 C CA . TYR A 1 409 ? -23.581 0.151 15.463 1.00 44.91 409 TYR A CA 1
ATOM 3157 C C . TYR A 1 409 ? -24.811 1.052 15.257 1.00 44.91 409 TYR A C 1
ATOM 3159 O O . TYR A 1 409 ? -24.733 2.272 15.426 1.00 44.91 409 TYR A O 1
ATOM 3167 N N . GLY A 1 410 ? -25.941 0.460 14.867 1.00 53.22 410 GLY A N 1
ATOM 3168 C CA . GLY A 1 410 ? -27.180 1.192 14.586 1.00 53.22 410 GLY A CA 1
ATOM 3169 C C . GLY A 1 410 ? -27.207 1.992 13.274 1.00 53.22 410 GLY A C 1
ATOM 3170 O O . GLY A 1 410 ? -28.126 2.787 13.078 1.00 53.22 410 GLY A O 1
ATOM 3171 N N . ASP A 1 411 ? -26.250 1.818 12.350 1.00 63.12 411 ASP A N 1
ATOM 3172 C CA . ASP A 1 411 ? -26.412 2.355 10.991 1.00 63.12 411 ASP A CA 1
ATOM 3173 C C . ASP A 1 411 ? -27.475 1.600 10.172 1.00 63.12 411 ASP A C 1
ATOM 3175 O O . ASP A 1 411 ? -28.136 0.679 10.652 1.00 63.12 411 ASP A O 1
ATOM 3179 N N . LYS A 1 412 ? -27.689 2.020 8.922 1.00 70.44 412 LYS A N 1
ATOM 3180 C CA . LYS A 1 412 ? -28.724 1.448 8.053 1.00 70.44 412 LYS A CA 1
ATOM 3181 C C . LYS A 1 412 ? -28.437 -0.005 7.646 1.00 70.44 412 LYS A C 1
ATOM 3183 O O . LYS A 1 412 ? -29.398 -0.726 7.404 1.00 70.44 412 LYS A O 1
ATOM 3188 N N . ASN A 1 413 ? -27.174 -0.427 7.575 1.00 73.38 413 ASN A N 1
ATOM 3189 C CA . ASN A 1 413 ? -26.809 -1.807 7.254 1.00 73.38 413 ASN A CA 1
ATOM 3190 C C . ASN A 1 413 ? -26.961 -2.678 8.505 1.00 73.38 413 ASN A C 1
ATOM 3192 O O . ASN A 1 413 ? -27.671 -3.681 8.459 1.00 73.38 413 ASN A O 1
ATOM 3196 N N . PHE A 1 414 ? -26.423 -2.220 9.643 1.00 66.38 414 PHE A N 1
ATOM 3197 C CA . PHE A 1 414 ? -26.599 -2.862 10.950 1.00 66.38 414 PHE A CA 1
ATOM 3198 C C . PHE A 1 414 ? -28.078 -3.057 11.297 1.00 66.38 414 PHE A C 1
ATOM 3200 O O . PHE A 1 414 ? -28.503 -4.139 11.677 1.00 66.38 414 PHE A O 1
ATOM 3207 N N . SER A 1 415 ? -28.885 -2.010 11.115 1.00 67.31 415 SER A N 1
ATOM 3208 C CA . SER A 1 415 ? -30.319 -2.021 11.427 1.00 67.31 415 SER A CA 1
ATOM 3209 C C . SER A 1 415 ? -31.160 -2.804 10.415 1.00 67.31 415 SER A C 1
ATOM 3211 O O . SER A 1 415 ? -32.380 -2.862 10.580 1.00 67.31 415 SER A O 1
ATOM 3213 N N . VAL A 1 416 ? -30.565 -3.332 9.343 1.00 71.75 416 VAL A N 1
ATOM 3214 C CA . VAL A 1 416 ? -31.208 -4.320 8.470 1.00 71.75 416 VAL A CA 1
ATOM 3215 C C . VAL A 1 416 ? -30.753 -5.713 8.899 1.00 71.75 416 VAL A C 1
ATOM 3217 O O . VAL A 1 416 ? -31.605 -6.460 9.359 1.00 71.75 416 VAL A O 1
ATOM 3220 N N . LEU A 1 417 ? -29.442 -6.005 8.920 1.00 64.88 417 LEU A N 1
ATOM 3221 C CA . LEU A 1 417 ? -28.941 -7.313 9.375 1.00 64.88 417 LEU A CA 1
ATOM 3222 C C . LEU A 1 417 ? -29.466 -7.694 10.765 1.00 64.88 417 LEU A C 1
ATOM 3224 O O . LEU A 1 417 ? -30.101 -8.728 10.894 1.00 64.88 417 LEU A O 1
ATOM 3228 N N . GLY A 1 418 ? -29.260 -6.849 11.782 1.00 57.84 418 GLY A N 1
ATOM 3229 C CA . GLY A 1 418 ? -29.583 -7.172 13.176 1.00 57.84 418 GLY A CA 1
ATOM 3230 C C . GLY A 1 418 ? -31.054 -7.535 13.400 1.00 57.84 418 GLY A C 1
ATOM 3231 O O . GLY A 1 418 ? -31.355 -8.502 14.096 1.00 57.84 418 GLY A O 1
ATOM 3232 N N . ARG A 1 419 ? -31.973 -6.814 12.743 1.00 60.50 419 ARG A N 1
ATOM 3233 C CA . ARG A 1 419 ? -33.420 -7.067 12.858 1.00 60.50 419 ARG A CA 1
ATOM 3234 C C . ARG A 1 419 ? -33.892 -8.279 12.066 1.00 60.50 419 ARG A C 1
ATOM 3236 O O . ARG A 1 419 ? -34.879 -8.890 12.461 1.00 60.50 419 ARG A O 1
ATOM 3243 N N . ASP A 1 420 ? -33.196 -8.627 10.990 1.00 55.53 420 ASP A N 1
ATOM 3244 C CA . ASP A 1 420 ? -33.505 -9.822 10.211 1.00 55.53 420 ASP A CA 1
ATOM 3245 C C . ASP A 1 420 ? -32.843 -11.075 10.858 1.00 55.53 420 ASP A C 1
ATOM 3247 O O . ASP A 1 420 ? -33.413 -12.162 10.803 1.00 55.53 420 ASP A O 1
ATOM 3251 N N . THR A 1 421 ? -31.725 -10.936 11.597 1.00 50.66 421 THR A N 1
ATOM 3252 C CA . THR A 1 421 ? -31.094 -12.029 12.377 1.00 50.66 421 THR A CA 1
ATOM 3253 C C . THR A 1 421 ? -31.798 -12.373 13.691 1.00 50.66 421 THR A C 1
ATOM 3255 O O . THR A 1 421 ? -31.863 -13.548 14.050 1.00 50.66 421 THR A O 1
ATOM 3258 N N . GLU A 1 422 ? -32.359 -11.391 14.408 1.00 46.28 422 GLU A N 1
ATOM 3259 C CA . GLU A 1 422 ? -33.074 -11.620 15.681 1.00 46.28 422 GLU A CA 1
ATOM 3260 C C . GLU A 1 422 ? -34.337 -12.492 15.525 1.00 46.28 422 GLU A C 1
ATOM 3262 O O . GLU A 1 422 ? -34.876 -12.987 16.514 1.00 46.28 422 GLU A O 1
ATOM 3267 N N . MET A 1 423 ? -34.811 -12.717 14.294 1.00 50.06 423 MET A N 1
ATOM 3268 C CA . MET A 1 423 ? -36.069 -13.418 14.025 1.00 50.06 423 MET A CA 1
ATOM 3269 C C . MET A 1 423 ? -35.954 -14.947 13.935 1.00 50.06 423 MET A C 1
ATOM 3271 O O . MET A 1 423 ? -36.970 -15.640 14.003 1.00 50.06 423 MET A O 1
ATOM 3275 N N . PHE A 1 424 ? -34.740 -15.492 13.820 1.00 49.88 424 PHE A N 1
ATOM 3276 C CA . PHE A 1 424 ? -34.521 -16.924 13.581 1.00 49.88 424 PHE A CA 1
ATOM 3277 C C . PHE A 1 424 ? -34.792 -17.904 14.754 1.00 49.88 424 PHE A C 1
ATOM 3279 O O . PHE A 1 424 ? -35.057 -19.067 14.449 1.00 49.88 424 PHE A O 1
ATOM 3286 N N . PRO A 1 425 ? -34.774 -17.539 16.060 1.00 37.72 425 PRO A N 1
ATOM 3287 C CA . PRO A 1 425 ? -34.887 -18.543 17.133 1.00 37.72 425 PRO A CA 1
ATOM 3288 C C . PRO A 1 425 ? -36.242 -18.639 17.859 1.00 37.72 425 PRO A C 1
ATOM 3290 O O . PRO A 1 425 ? -36.420 -19.546 18.667 1.00 37.72 425 PRO A O 1
ATOM 3293 N N . GLY A 1 426 ? -37.193 -17.726 17.630 1.00 33.25 426 GLY A N 1
ATOM 3294 C CA . GLY A 1 426 ? -38.304 -17.510 18.574 1.00 33.25 426 GLY A CA 1
ATOM 3295 C C . GLY A 1 426 ? -39.383 -18.605 18.665 1.00 33.25 426 GLY A C 1
ATOM 3296 O O . GLY A 1 426 ? -39.785 -18.964 19.766 1.00 33.25 426 GLY A O 1
ATOM 3297 N N . ASN A 1 427 ? -39.895 -19.109 17.532 1.00 30.81 427 ASN A N 1
ATOM 3298 C CA . ASN A 1 427 ? -41.179 -19.848 17.502 1.00 30.81 427 ASN A CA 1
ATOM 3299 C C . ASN A 1 427 ? -41.181 -21.177 16.715 1.00 30.81 427 ASN A C 1
ATOM 3301 O O . ASN A 1 427 ? -42.216 -21.836 16.638 1.00 30.81 427 ASN A O 1
ATOM 3305 N N . ILE A 1 428 ? -40.059 -21.588 16.118 1.00 40.03 428 ILE A N 1
ATOM 3306 C CA . ILE A 1 428 ? -40.061 -22.603 15.044 1.00 40.03 428 ILE A CA 1
ATOM 3307 C C . ILE A 1 428 ? -40.050 -24.068 15.546 1.00 40.03 428 ILE A C 1
ATOM 3309 O O . ILE A 1 428 ? -40.382 -24.972 14.784 1.00 40.03 428 ILE A O 1
ATOM 3313 N N . MET A 1 429 ? -39.754 -24.347 16.825 1.00 32.72 429 MET A N 1
ATOM 3314 C CA . MET A 1 429 ? -39.690 -25.732 17.342 1.00 32.72 429 MET A CA 1
ATOM 3315 C C . MET A 1 429 ? -40.464 -25.967 18.649 1.00 32.72 429 MET A C 1
ATOM 3317 O O . MET A 1 429 ? -39.890 -26.121 19.723 1.00 32.72 429 MET A O 1
ATOM 3321 N N . THR A 1 430 ? -41.790 -26.103 18.547 1.00 29.92 430 THR A N 1
ATOM 3322 C CA . THR A 1 430 ? -42.667 -26.551 19.649 1.00 29.92 430 THR A CA 1
ATOM 3323 C C . THR A 1 430 ? -43.148 -28.002 19.481 1.00 29.92 430 THR A C 1
ATOM 3325 O O . THR A 1 430 ? -44.345 -28.283 19.436 1.00 29.92 430 THR A O 1
ATOM 3328 N N . LYS A 1 431 ? -42.210 -28.964 19.433 1.00 26.53 431 LYS A N 1
ATOM 3329 C CA . LYS A 1 431 ? -42.442 -30.391 19.772 1.00 26.53 431 LYS A CA 1
ATOM 3330 C C . LYS A 1 431 ? -41.117 -31.104 20.121 1.00 26.53 431 LYS A C 1
ATOM 3332 O O . LYS A 1 431 ? -40.055 -30.649 19.707 1.00 26.53 431 LYS A O 1
ATOM 3337 N N . PRO A 1 432 ? -41.131 -32.157 20.962 1.00 32.59 432 PRO A N 1
ATOM 3338 C CA . PRO A 1 432 ? -40.088 -32.286 21.983 1.00 32.59 432 PRO A CA 1
ATOM 3339 C C . PRO A 1 432 ? -38.901 -33.185 21.600 1.00 32.59 432 PRO A C 1
ATOM 3341 O O . PRO A 1 432 ? -38.883 -34.367 21.944 1.00 32.59 432 PRO A O 1
ATOM 3344 N N . ARG A 1 433 ? -37.850 -32.601 21.010 1.00 28.64 433 ARG A N 1
ATOM 3345 C CA . ARG A 1 433 ? -36.448 -33.019 21.228 1.00 28.64 433 ARG A CA 1
ATOM 3346 C C . ARG A 1 433 ? -35.559 -31.774 21.272 1.00 28.64 433 ARG A C 1
ATOM 3348 O O . ARG A 1 433 ? -35.551 -31.005 20.322 1.00 28.64 433 ARG A O 1
ATOM 3355 N N . MET A 1 434 ? -34.861 -31.563 22.391 1.00 26.22 434 MET A N 1
ATOM 3356 C CA . MET A 1 434 ? -34.045 -30.363 22.615 1.00 26.22 434 MET A CA 1
ATOM 3357 C C . MET A 1 434 ? -32.903 -30.250 21.598 1.00 26.22 434 MET A C 1
ATOM 3359 O O . MET A 1 434 ? -32.057 -31.139 21.516 1.00 26.22 434 MET A O 1
ATOM 3363 N N . ILE A 1 435 ? -32.868 -29.119 20.895 1.00 29.73 435 ILE A N 1
ATOM 3364 C CA . ILE A 1 435 ? -31.717 -28.596 20.158 1.00 29.73 435 ILE A CA 1
ATOM 3365 C C . ILE A 1 435 ? -31.477 -27.195 20.728 1.00 29.73 435 ILE A C 1
ATOM 3367 O O . ILE A 1 435 ? -32.326 -26.318 20.580 1.00 29.73 435 ILE A O 1
ATOM 3371 N N . SER A 1 436 ? -30.358 -26.988 21.425 1.00 23.59 436 SER A N 1
ATOM 3372 C CA . SER A 1 436 ? -29.972 -25.659 21.916 1.00 23.59 436 SER A CA 1
ATOM 3373 C C . SER A 1 436 ? -29.196 -24.914 20.836 1.00 23.59 436 SER A C 1
ATOM 3375 O O . SER A 1 436 ? -28.135 -25.369 20.414 1.00 23.59 436 SER A O 1
ATOM 3377 N N . ILE A 1 437 ? -29.705 -23.751 20.433 1.00 30.05 437 ILE A N 1
ATOM 3378 C CA . ILE A 1 437 ? -29.009 -22.809 19.552 1.00 30.05 437 ILE A CA 1
ATOM 3379 C C . ILE A 1 437 ? -28.350 -21.744 20.435 1.00 30.05 437 ILE A C 1
ATOM 3381 O O . ILE A 1 437 ? -29.029 -21.090 21.224 1.00 30.05 437 ILE A O 1
ATOM 3385 N N . ILE A 1 438 ? -27.032 -21.576 20.308 1.00 28.06 438 ILE A N 1
ATOM 3386 C CA . ILE A 1 438 ? -26.259 -20.538 21.005 1.00 28.06 438 ILE A CA 1
ATOM 3387 C C . ILE A 1 438 ? -25.800 -19.515 19.964 1.00 28.06 438 ILE A C 1
ATOM 3389 O O . ILE A 1 438 ? -25.029 -19.853 19.067 1.00 28.06 438 ILE A O 1
ATOM 3393 N N . PHE A 1 439 ? -26.252 -18.267 20.094 1.00 29.44 439 PHE A N 1
ATOM 3394 C CA . PHE A 1 439 ? -25.768 -17.156 19.272 1.00 29.44 439 PHE A CA 1
ATOM 3395 C C . PHE A 1 439 ? -24.463 -16.607 19.850 1.00 29.44 439 PHE A C 1
ATOM 3397 O O . PHE A 1 439 ? -24.415 -16.199 21.009 1.00 29.44 439 PHE A O 1
ATOM 3404 N N . PHE A 1 440 ? -23.412 -16.558 19.030 1.00 31.58 440 PHE A N 1
ATOM 3405 C CA . PHE A 1 440 ? -22.129 -15.960 19.397 1.00 31.58 440 PHE A CA 1
ATOM 3406 C C . PHE A 1 440 ? -21.952 -14.578 18.756 1.00 31.58 440 PHE A C 1
ATOM 3408 O O . PHE A 1 440 ? -21.431 -14.449 17.650 1.00 31.58 440 PHE A O 1
ATOM 3415 N N . THR A 1 441 ? -22.276 -13.521 19.501 1.00 31.47 441 THR A N 1
ATOM 3416 C CA . THR A 1 441 ? -21.509 -12.268 19.402 1.00 31.47 441 THR A CA 1
ATOM 3417 C C . THR A 1 441 ? -20.166 -12.488 20.096 1.00 31.47 441 THR A C 1
ATOM 3419 O O . THR A 1 441 ? -20.133 -12.945 21.236 1.00 31.47 441 THR A O 1
ATOM 3422 N N . VAL A 1 442 ? -19.054 -12.220 19.405 1.00 30.91 442 VAL A N 1
ATOM 3423 C CA . VAL A 1 442 ? -17.714 -12.668 19.826 1.00 30.91 442 VAL A CA 1
ATOM 3424 C C . VAL A 1 442 ? -17.272 -12.028 21.151 1.00 30.91 442 VAL A C 1
ATOM 3426 O O . VAL A 1 442 ? -16.798 -10.895 21.186 1.00 30.91 442 VAL A O 1
ATOM 3429 N N . GLY A 1 443 ? -17.359 -12.808 22.229 1.00 26.44 443 GLY A N 1
ATOM 3430 C CA . GLY A 1 443 ? -16.711 -12.575 23.518 1.00 26.44 443 GLY A CA 1
ATOM 3431 C C . GLY A 1 443 ? -16.101 -13.889 24.006 1.00 26.44 443 GLY A C 1
ATOM 3432 O O . GLY A 1 443 ? -16.818 -14.859 24.238 1.00 26.44 443 GLY A O 1
ATOM 3433 N N . ILE A 1 444 ? -14.771 -13.958 24.095 1.00 29.30 444 ILE A N 1
ATOM 3434 C CA . ILE A 1 444 ? -14.051 -15.203 24.402 1.00 29.30 444 ILE A CA 1
ATOM 3435 C C . ILE A 1 444 ? -13.990 -15.411 25.918 1.00 29.30 444 ILE A C 1
ATOM 3437 O O . ILE A 1 444 ? -13.389 -14.607 26.626 1.00 29.30 444 ILE A O 1
ATOM 3441 N N . LEU A 1 445 ? -14.525 -16.535 26.399 1.00 24.30 445 LEU A N 1
ATOM 3442 C CA . LEU A 1 445 ? -14.345 -17.005 27.774 1.00 24.30 445 LEU A CA 1
ATOM 3443 C C . LEU A 1 445 ? -14.069 -18.515 27.765 1.00 24.30 445 LEU A C 1
ATOM 3445 O O . LEU A 1 445 ? -14.925 -19.325 27.414 1.00 24.30 445 LEU A O 1
ATOM 3449 N N . LEU A 1 446 ? -12.833 -18.889 28.102 1.00 27.81 446 LEU A N 1
ATOM 3450 C CA . LEU A 1 446 ? -12.368 -20.277 28.123 1.00 27.81 446 LEU A CA 1
ATOM 3451 C C . LEU A 1 446 ? -12.698 -20.939 29.46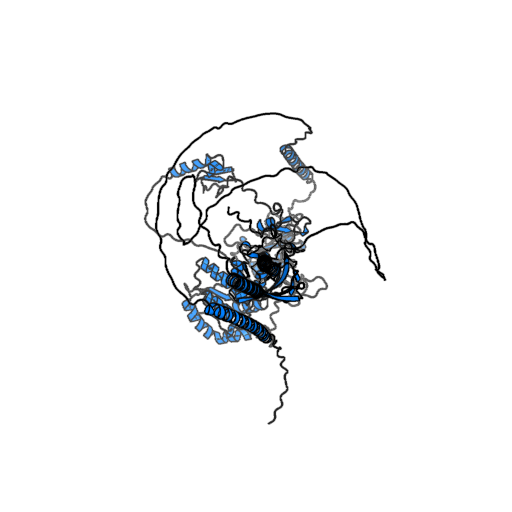6 1.00 27.81 446 LEU A C 1
ATOM 3453 O O . LEU A 1 446 ? -12.329 -20.426 30.521 1.00 27.81 446 LEU A O 1
ATOM 3457 N N . ARG A 1 447 ? -13.302 -22.132 29.428 1.00 25.08 447 ARG A N 1
ATOM 3458 C CA . ARG A 1 447 ? -13.415 -23.029 30.588 1.00 25.08 447 ARG A CA 1
ATOM 3459 C C . ARG A 1 447 ? -13.073 -24.457 30.159 1.00 25.08 447 ARG A C 1
ATOM 3461 O O . ARG A 1 447 ? -13.788 -25.051 29.359 1.00 25.08 447 ARG A O 1
ATOM 3468 N N . LEU A 1 448 ? -11.968 -24.990 30.677 1.00 32.41 448 LEU A N 1
ATOM 3469 C CA . LEU A 1 448 ? -11.536 -26.376 30.468 1.00 32.41 448 LEU A CA 1
ATOM 3470 C C . LEU A 1 448 ? -12.066 -27.269 31.605 1.00 32.41 448 LEU A C 1
ATOM 3472 O O . LEU A 1 448 ? -11.848 -26.925 32.768 1.00 32.41 448 LEU A O 1
ATOM 3476 N N . PRO A 1 449 ? -12.691 -28.422 31.314 1.00 34.69 449 PRO A N 1
ATOM 3477 C CA . PRO A 1 449 ? -12.828 -29.523 32.261 1.00 34.69 449 PRO A CA 1
ATOM 3478 C C . PRO A 1 449 ? -11.776 -30.621 32.007 1.00 34.69 449 PRO A C 1
ATOM 3480 O O . PRO A 1 449 ? -11.262 -30.776 30.900 1.00 34.69 449 PRO A O 1
ATOM 3483 N N . GLY A 1 450 ? -11.427 -31.362 33.061 1.00 31.23 450 GLY A N 1
ATOM 3484 C CA . GLY A 1 450 ? -10.276 -32.270 33.075 1.00 31.23 450 GLY A CA 1
ATOM 3485 C C . GLY A 1 450 ? -10.446 -33.580 32.296 1.00 31.23 450 GLY A C 1
ATOM 3486 O O . GLY A 1 450 ? -11.548 -34.103 32.135 1.00 31.23 450 GLY A O 1
ATOM 3487 N N . ILE A 1 451 ? -9.311 -34.143 31.874 1.00 30.47 451 ILE A N 1
ATOM 3488 C CA . ILE A 1 451 ? -9.213 -35.473 31.261 1.00 30.47 451 ILE A CA 1
ATOM 3489 C C . ILE A 1 451 ? -9.216 -36.542 32.361 1.00 30.47 451 ILE A C 1
ATOM 3491 O O . ILE A 1 451 ? -8.411 -36.494 33.292 1.00 30.47 451 ILE A O 1
ATOM 3495 N N . ALA A 1 452 ? -10.112 -37.521 32.238 1.00 30.17 452 ALA A N 1
ATOM 3496 C CA . ALA A 1 452 ? -10.182 -38.664 33.140 1.00 30.17 452 ALA A CA 1
ATOM 3497 C C . ALA A 1 452 ? -9.127 -39.737 32.804 1.00 30.17 452 ALA A C 1
ATOM 3499 O O . ALA A 1 452 ? -8.764 -39.954 31.650 1.00 30.17 452 ALA A O 1
ATOM 3500 N N . SER A 1 453 ? -8.665 -40.420 33.852 1.00 31.17 453 SER A N 1
ATOM 3501 C CA . SER A 1 453 ? -7.633 -41.463 33.831 1.00 31.17 453 SER A CA 1
ATOM 3502 C C . SER A 1 453 ? -7.909 -42.614 32.849 1.00 31.17 453 SER A C 1
ATOM 3504 O O . SER A 1 453 ? -9.000 -43.182 32.835 1.00 31.17 453 SER A O 1
ATOM 3506 N N . SER A 1 454 ? -6.865 -43.038 32.126 1.00 28.56 454 SER A N 1
ATOM 3507 C CA . SER A 1 454 ? -6.754 -44.398 31.582 1.00 28.56 454 SER A CA 1
ATOM 3508 C C . SER A 1 454 ? -5.563 -45.119 32.234 1.00 28.56 454 SER A C 1
ATOM 3510 O O . SER A 1 454 ? -4.626 -44.482 32.719 1.00 28.56 454 SER A O 1
ATOM 3512 N N . ARG A 1 455 ? -5.645 -46.448 32.328 1.00 37.00 455 ARG A N 1
ATOM 3513 C CA . ARG A 1 455 ? -4.959 -47.262 33.344 1.00 37.00 455 ARG A CA 1
ATOM 3514 C C . ARG A 1 455 ? -4.096 -48.339 32.686 1.00 37.00 455 ARG A C 1
ATOM 3516 O O . ARG A 1 455 ? -4.648 -49.305 32.168 1.00 37.00 455 ARG A O 1
ATOM 3523 N N . SER A 1 456 ? -2.768 -48.257 32.791 1.00 30.12 456 SER A N 1
ATOM 3524 C CA . SER A 1 456 ? -1.893 -49.386 32.436 1.00 30.12 456 SER A CA 1
ATOM 3525 C C . SER A 1 456 ? -0.585 -49.440 33.231 1.00 30.12 456 SER A C 1
ATOM 3527 O O . SER A 1 456 ? 0.263 -48.574 33.069 1.00 30.12 456 SER A O 1
ATOM 3529 N N . HIS A 1 457 ? -0.449 -50.527 34.000 1.00 30.05 457 HIS A N 1
ATOM 3530 C CA . HIS A 1 457 ? 0.781 -51.240 34.383 1.00 30.05 457 HIS A CA 1
ATOM 3531 C C . HIS A 1 457 ? 1.928 -50.447 35.035 1.00 30.05 457 HIS A C 1
ATOM 3533 O O . HIS A 1 457 ? 2.571 -49.598 34.430 1.00 30.05 457 HIS A O 1
ATOM 3539 N N . GLY A 1 458 ? 2.215 -50.795 36.292 1.00 32.41 458 GLY A N 1
ATOM 3540 C CA . GLY A 1 458 ? 3.289 -50.191 37.072 1.00 32.41 458 GLY A CA 1
ATOM 3541 C C . GLY A 1 458 ? 4.621 -50.929 36.959 1.00 32.41 458 GLY A C 1
ATOM 3542 O O . GLY A 1 458 ? 4.667 -52.131 36.707 1.00 32.41 458 GLY A O 1
ATOM 3543 N N . HIS A 1 459 ? 5.689 -50.194 37.257 1.00 30.36 459 HIS A N 1
ATOM 3544 C CA . HIS A 1 459 ? 6.910 -50.741 37.832 1.00 30.36 459 HIS A CA 1
ATOM 3545 C C . HIS A 1 459 ? 7.097 -50.090 39.203 1.00 30.36 459 HIS A C 1
ATOM 3547 O O . HIS A 1 459 ? 7.120 -48.866 39.323 1.00 30.36 459 HIS A O 1
ATOM 3553 N N . GLU A 1 460 ? 7.164 -50.914 40.241 1.00 33.91 460 GLU A N 1
ATOM 3554 C CA . GLU A 1 460 ? 7.251 -50.476 41.629 1.00 33.91 460 GLU A CA 1
ATOM 3555 C C . GLU A 1 460 ? 8.710 -50.139 41.969 1.00 33.91 460 GLU A C 1
ATOM 3557 O O . GLU A 1 460 ? 9.557 -51.023 42.072 1.00 33.91 460 GLU A O 1
ATOM 3562 N N . VAL A 1 461 ? 9.014 -48.844 42.103 1.00 35.50 461 VAL A N 1
ATOM 3563 C CA . VAL A 1 461 ? 10.301 -48.346 42.611 1.00 35.50 461 VAL A CA 1
ATOM 3564 C C . VAL A 1 461 ? 10.020 -47.530 43.865 1.00 35.50 461 VAL A C 1
ATOM 3566 O O . VAL A 1 461 ? 9.710 -46.343 43.805 1.00 35.50 461 VAL A O 1
ATOM 3569 N N . THR A 1 462 ? 10.106 -48.186 45.019 1.00 35.59 462 THR A N 1
ATOM 3570 C CA . THR A 1 462 ? 9.979 -47.548 46.332 1.00 35.59 462 THR A CA 1
ATOM 3571 C C . THR A 1 462 ? 11.299 -46.895 46.744 1.00 35.59 462 THR A C 1
ATOM 3573 O O . THR A 1 462 ? 12.020 -47.425 47.590 1.00 35.59 462 THR A O 1
ATOM 3576 N N . THR A 1 463 ? 11.627 -45.737 46.166 1.00 41.53 463 THR A N 1
ATOM 3577 C CA . THR A 1 463 ? 12.581 -44.803 46.789 1.00 41.53 463 THR A CA 1
ATOM 3578 C C . THR A 1 463 ? 11.922 -44.143 47.997 1.00 41.53 463 THR A C 1
ATOM 3580 O O . THR A 1 463 ? 10.753 -43.753 47.958 1.00 41.53 463 THR A O 1
ATOM 3583 N N . SER A 1 464 ? 12.647 -44.066 49.113 1.00 41.03 464 SER A N 1
ATOM 3584 C CA . SER A 1 464 ? 12.059 -43.605 50.373 1.00 41.03 464 SER A CA 1
ATOM 3585 C C . SER A 1 464 ? 11.884 -42.083 50.389 1.00 41.03 464 SER A C 1
ATOM 3587 O O . SER A 1 464 ? 12.739 -41.344 49.904 1.00 41.03 464 SER A O 1
ATOM 3589 N N . ILE A 1 465 ? 10.808 -41.593 51.014 1.00 51.31 465 ILE A N 1
ATOM 3590 C CA . ILE A 1 465 ? 10.523 -40.148 51.147 1.00 51.31 465 ILE A CA 1
ATOM 3591 C C . ILE A 1 465 ? 11.671 -39.389 51.853 1.00 51.31 465 ILE A C 1
ATOM 3593 O O . ILE A 1 465 ? 11.874 -38.201 51.604 1.00 51.31 465 ILE A O 1
ATOM 3597 N N . ASN A 1 466 ? 12.483 -40.085 52.655 1.00 47.38 466 ASN A N 1
ATOM 3598 C CA . ASN A 1 466 ? 13.643 -39.511 53.336 1.00 47.38 466 ASN A CA 1
ATOM 3599 C C . ASN A 1 466 ? 14.793 -39.125 52.379 1.00 47.38 466 ASN A C 1
ATOM 3601 O O . ASN A 1 466 ? 15.553 -38.218 52.708 1.00 47.38 466 ASN A O 1
ATOM 3605 N N . GLU A 1 467 ? 14.909 -39.741 51.195 1.00 51.03 467 GLU A N 1
ATOM 3606 C CA . GLU A 1 467 ? 15.901 -39.343 50.174 1.00 51.03 467 GLU A CA 1
ATOM 3607 C C . GLU A 1 467 ? 15.472 -38.112 49.360 1.00 51.03 467 GLU A C 1
ATOM 3609 O O . GLU A 1 467 ? 16.309 -37.459 48.738 1.00 51.03 467 GLU A O 1
ATOM 3614 N N . LEU A 1 468 ? 14.177 -37.765 49.352 1.00 50.41 468 LEU A N 1
ATOM 3615 C CA . LEU A 1 468 ? 13.721 -36.517 48.732 1.00 50.41 468 LEU A CA 1
ATOM 3616 C C . LEU A 1 468 ? 13.999 -35.305 49.626 1.00 50.41 468 LEU A C 1
ATOM 3618 O O . LEU A 1 468 ? 14.410 -34.268 49.108 1.00 50.41 468 LEU A O 1
ATOM 3622 N N . TYR A 1 469 ? 13.828 -35.437 50.945 1.00 53.03 469 TYR A N 1
ATOM 3623 C CA . TYR A 1 469 ? 14.093 -34.343 51.885 1.00 53.03 469 TYR A CA 1
ATOM 3624 C C . TYR A 1 469 ? 15.578 -33.960 51.939 1.00 53.03 469 TYR A C 1
ATOM 3626 O O . TYR A 1 469 ? 15.899 -32.778 51.849 1.00 53.03 469 TYR A O 1
ATOM 3634 N N . SER A 1 470 ? 16.494 -34.936 51.953 1.00 53.81 470 SER A N 1
ATOM 3635 C CA . SER A 1 470 ? 17.946 -34.674 51.939 1.00 53.81 470 SER A CA 1
ATOM 3636 C C . SER A 1 470 ? 18.457 -33.998 50.658 1.00 53.81 470 SER A C 1
ATOM 3638 O O . SER A 1 470 ? 19.605 -33.560 50.608 1.00 53.81 470 SER A O 1
ATOM 3640 N N . ARG A 1 471 ? 17.623 -33.891 49.614 1.00 52.91 471 ARG A N 1
ATOM 3641 C CA . ARG A 1 471 ? 17.967 -33.231 48.348 1.00 52.91 471 ARG A CA 1
ATOM 3642 C C . ARG A 1 471 ? 17.568 -31.752 48.303 1.00 52.91 471 ARG A C 1
ATOM 3644 O O . ARG A 1 471 ? 18.078 -31.028 47.450 1.00 52.91 471 ARG A O 1
ATOM 3651 N N . TRP A 1 472 ? 16.685 -31.296 49.196 1.00 57.00 472 TRP A N 1
ATOM 3652 C CA . TRP A 1 472 ? 16.179 -29.915 49.207 1.00 57.00 472 TRP A CA 1
ATOM 3653 C C . TRP A 1 472 ? 17.126 -28.956 49.945 1.00 57.00 472 TRP A C 1
ATOM 3655 O O . TRP A 1 472 ? 17.335 -27.840 49.472 1.00 57.00 472 TRP A O 1
ATOM 3665 N N . ASP A 1 473 ? 17.798 -29.427 51.002 1.00 60.97 473 ASP A N 1
ATOM 3666 C CA . ASP A 1 473 ? 18.785 -28.650 51.778 1.00 60.97 473 ASP A CA 1
ATOM 3667 C C . ASP A 1 473 ? 20.028 -28.225 50.962 1.00 60.97 473 ASP A C 1
ATOM 3669 O O . ASP A 1 473 ? 20.776 -27.337 51.373 1.00 60.97 473 ASP A O 1
ATOM 3673 N N . SER A 1 474 ? 20.249 -28.828 49.786 1.00 76.31 474 SER A N 1
ATOM 3674 C CA . SER A 1 474 ? 21.403 -28.526 48.924 1.00 76.31 474 SER A CA 1
ATOM 3675 C C . SER A 1 474 ? 21.312 -27.193 48.173 1.00 76.31 474 SER A C 1
ATOM 3677 O O . SER A 1 474 ? 22.344 -26.656 47.789 1.00 76.31 474 SER A O 1
ATOM 3679 N N . CYS A 1 475 ? 20.116 -26.624 47.970 1.00 86.44 475 CYS A N 1
ATOM 3680 C CA . CYS A 1 475 ? 20.010 -25.334 47.277 1.00 86.44 475 CYS A CA 1
ATOM 3681 C C . CYS A 1 475 ? 20.347 -24.153 48.202 1.00 86.44 475 CYS A C 1
ATOM 3683 O O . CYS A 1 475 ? 20.980 -23.195 47.767 1.00 86.44 475 CYS A O 1
ATOM 3685 N N . SER A 1 476 ? 19.999 -24.238 49.490 1.00 86.38 476 SER A N 1
ATOM 3686 C CA . SER A 1 476 ? 20.233 -23.175 50.481 1.00 86.38 476 SER A CA 1
ATOM 3687 C C . SER A 1 476 ? 21.708 -22.900 50.800 1.00 86.38 476 SER A C 1
ATOM 3689 O O . SER A 1 476 ? 22.003 -21.909 51.459 1.00 86.38 476 SER A O 1
ATOM 3691 N N . THR A 1 477 ? 22.640 -23.744 50.344 1.00 88.44 477 THR A N 1
ATOM 3692 C CA . THR A 1 477 ? 24.087 -23.540 50.532 1.00 88.44 477 THR A CA 1
ATOM 3693 C C . THR A 1 477 ? 24.741 -22.655 49.465 1.00 88.44 477 THR A C 1
ATOM 3695 O O . THR A 1 477 ? 25.934 -22.381 49.565 1.00 88.44 477 THR A O 1
ATOM 3698 N N . HIS A 1 478 ? 24.004 -22.207 48.442 1.00 91.50 478 HIS A N 1
ATOM 3699 C CA . HIS A 1 478 ? 24.533 -21.308 47.411 1.00 91.50 478 HIS A CA 1
ATOM 3700 C C . HIS A 1 478 ? 24.245 -19.841 47.759 1.00 91.50 478 HIS A C 1
ATOM 3702 O O . HIS A 1 478 ? 23.122 -19.365 47.607 1.00 91.50 478 HIS A O 1
ATOM 3708 N N . GLU A 1 479 ? 25.278 -19.116 48.194 1.00 90.69 479 GLU A N 1
ATOM 3709 C CA . GLU A 1 479 ? 25.176 -17.716 48.646 1.00 90.69 479 GLU A CA 1
ATOM 3710 C C . GLU A 1 479 ? 25.131 -16.681 47.504 1.00 90.69 479 GLU A C 1
ATOM 3712 O O . GLU A 1 479 ? 24.921 -15.496 47.754 1.00 90.69 479 GLU A O 1
ATOM 3717 N N . ASN A 1 480 ? 25.332 -17.094 46.247 1.00 90.88 480 ASN A N 1
ATOM 3718 C CA . ASN A 1 480 ? 25.285 -16.202 45.087 1.00 90.88 480 ASN A CA 1
ATOM 3719 C C . ASN A 1 480 ? 24.494 -16.804 43.914 1.00 90.88 480 ASN A C 1
ATOM 3721 O O . ASN A 1 480 ? 24.373 -18.023 43.765 1.00 90.88 480 ASN A O 1
ATOM 3725 N N . CYS A 1 481 ? 23.972 -15.924 43.056 1.00 89.75 481 CYS A N 1
ATOM 3726 C CA . CYS A 1 481 ? 23.120 -16.300 41.929 1.00 89.75 481 CYS A CA 1
ATOM 3727 C C . CYS A 1 481 ? 23.824 -17.238 40.932 1.00 89.75 481 CYS A C 1
ATOM 3729 O O . CYS A 1 481 ? 23.209 -18.187 40.439 1.00 89.75 481 CYS A O 1
ATOM 3731 N N . THR A 1 482 ? 25.106 -17.007 40.641 1.00 91.62 482 THR A N 1
ATOM 3732 C CA . THR A 1 482 ? 25.863 -17.771 39.637 1.00 91.62 482 THR A CA 1
ATOM 3733 C C . THR A 1 482 ? 26.028 -19.234 40.053 1.00 91.62 482 THR A C 1
ATOM 3735 O O . THR A 1 482 ? 25.691 -20.129 39.279 1.00 91.62 482 THR A O 1
ATOM 3738 N N . ASP A 1 483 ? 26.438 -19.490 41.299 1.00 91.56 483 ASP A N 1
ATOM 3739 C CA . ASP A 1 483 ? 26.488 -20.848 41.854 1.00 91.56 483 ASP A CA 1
ATOM 3740 C C . ASP A 1 483 ? 25.088 -21.466 41.906 1.00 91.56 483 ASP A C 1
ATOM 3742 O O . ASP A 1 483 ? 24.885 -22.592 41.451 1.00 91.56 483 ASP A O 1
ATOM 3746 N N . CYS A 1 484 ? 24.094 -20.707 42.372 1.00 92.56 484 CYS A N 1
ATOM 3747 C CA . CYS A 1 484 ? 22.717 -21.178 42.474 1.00 92.56 484 CYS A CA 1
ATOM 3748 C C . CYS A 1 484 ? 22.122 -21.635 41.130 1.00 92.56 484 CYS A C 1
ATOM 3750 O O . CYS A 1 484 ? 21.426 -22.648 41.057 1.00 92.56 484 CYS A O 1
ATOM 3752 N N . THR A 1 485 ? 22.385 -20.895 40.051 1.00 88.19 485 THR A N 1
ATOM 3753 C CA . THR A 1 485 ? 21.864 -21.203 38.709 1.00 88.19 485 THR A CA 1
ATOM 3754 C C . THR A 1 485 ? 22.680 -22.258 37.966 1.00 88.19 485 THR A C 1
ATOM 3756 O O . THR A 1 485 ? 22.149 -22.876 37.042 1.00 88.19 485 THR A O 1
ATOM 3759 N N . SER A 1 486 ? 23.916 -22.538 38.399 1.00 89.62 486 SER A N 1
ATOM 3760 C CA . SER A 1 486 ? 24.705 -23.671 37.897 1.00 89.62 486 SER A CA 1
ATOM 3761 C C . SER A 1 486 ? 24.103 -25.036 38.284 1.00 89.62 486 SER A C 1
ATOM 3763 O O . SER A 1 486 ? 24.263 -26.020 37.558 1.00 89.62 486 SER A O 1
ATOM 3765 N N . HIS A 1 487 ? 23.340 -25.098 39.382 1.00 90.81 487 HIS A N 1
ATOM 3766 C CA . HIS A 1 487 ? 22.664 -26.311 39.838 1.00 90.81 487 HIS A CA 1
ATOM 3767 C C . HIS A 1 487 ? 21.263 -26.458 39.223 1.00 90.81 487 HIS A C 1
ATOM 3769 O O . HIS A 1 487 ? 20.331 -25.722 39.536 1.00 90.81 487 HIS A O 1
ATOM 3775 N N . VAL A 1 488 ? 21.078 -27.490 38.391 1.00 90.12 488 VAL A N 1
ATOM 3776 C CA . VAL A 1 488 ? 19.848 -27.741 37.604 1.00 90.12 488 VAL A CA 1
ATOM 3777 C C . VAL A 1 488 ? 18.543 -27.848 38.414 1.00 90.12 488 VAL A C 1
ATOM 3779 O O . VAL A 1 488 ? 17.459 -27.627 37.867 1.00 90.12 488 VAL A O 1
ATOM 3782 N N . THR A 1 489 ? 18.632 -28.185 39.704 1.00 91.56 489 THR A N 1
ATOM 3783 C CA . THR A 1 489 ? 17.501 -28.292 40.644 1.00 91.56 489 THR A CA 1
ATOM 3784 C C . THR A 1 489 ? 17.187 -26.995 41.390 1.00 91.56 489 THR A C 1
ATOM 3786 O O . THR A 1 489 ? 16.145 -26.920 42.040 1.00 91.56 489 THR A O 1
ATOM 3789 N N . CYS A 1 490 ? 18.047 -25.982 41.301 1.00 93.19 490 CYS A N 1
ATOM 3790 C CA . CYS A 1 490 ? 17.960 -24.751 42.074 1.00 93.19 490 CYS A CA 1
ATOM 3791 C C . CYS A 1 490 ? 17.637 -23.535 41.182 1.00 93.19 490 CYS A C 1
ATOM 3793 O O . CYS A 1 490 ? 17.618 -23.609 39.946 1.00 93.19 490 CYS A O 1
ATOM 3795 N N . HIS A 1 491 ? 17.277 -22.417 41.807 1.00 92.38 491 HIS A N 1
ATOM 3796 C CA . HIS A 1 491 ? 17.044 -21.139 41.143 1.00 92.38 491 HIS A CA 1
ATOM 3797 C C . HIS A 1 491 ? 17.195 -19.978 42.131 1.00 92.38 491 HIS A C 1
ATOM 3799 O O . HIS A 1 491 ? 16.879 -20.119 43.312 1.00 92.38 491 HIS A O 1
ATOM 3805 N N . TRP A 1 492 ? 17.663 -18.830 41.644 1.00 93.56 492 TRP A N 1
ATOM 3806 C CA . TRP A 1 492 ? 17.806 -17.625 42.456 1.00 93.56 492 TRP A CA 1
ATOM 3807 C C . TRP A 1 492 ? 16.493 -16.844 42.493 1.00 93.56 492 TRP A C 1
ATOM 3809 O O . TRP A 1 492 ? 15.906 -16.590 41.435 1.00 93.56 492 TRP A O 1
ATOM 3819 N N . CYS A 1 493 ? 16.033 -16.460 43.683 1.00 91.62 493 CYS A N 1
ATOM 3820 C CA . CYS A 1 493 ? 14.866 -15.601 43.842 1.00 91.62 493 CYS A CA 1
ATOM 3821 C C . CYS A 1 493 ? 15.293 -14.172 44.190 1.00 91.62 493 CYS A C 1
ATOM 3823 O O . CYS A 1 493 ? 15.837 -13.898 45.255 1.00 91.62 493 CYS A O 1
ATOM 3825 N N . ASP A 1 494 ? 14.989 -13.242 43.287 1.00 86.88 494 ASP A N 1
ATOM 3826 C CA . ASP A 1 494 ? 15.305 -11.812 43.425 1.00 86.88 494 ASP A CA 1
ATOM 3827 C C . ASP A 1 494 ? 14.514 -11.130 44.562 1.00 86.88 494 ASP A C 1
ATOM 3829 O O . ASP A 1 494 ? 14.831 -10.020 44.980 1.00 86.88 494 ASP A O 1
ATOM 3833 N N . HIS A 1 495 ? 13.458 -11.783 45.067 1.00 84.75 495 HIS A N 1
ATOM 3834 C CA . HIS A 1 495 ? 12.614 -11.238 46.132 1.00 84.75 495 HIS A CA 1
ATOM 3835 C C . HIS A 1 495 ? 13.282 -11.287 47.512 1.00 84.75 495 HIS A C 1
ATOM 3837 O O . HIS A 1 495 ? 13.095 -10.369 48.310 1.00 84.75 495 HIS A O 1
ATOM 3843 N N . ASP A 1 496 ? 14.052 -12.342 47.790 1.00 88.56 496 ASP A N 1
ATOM 3844 C CA . ASP A 1 496 ? 14.753 -12.551 49.061 1.00 88.56 496 ASP A CA 1
ATOM 3845 C C . ASP A 1 496 ? 16.279 -12.678 48.914 1.00 88.56 496 ASP A C 1
ATOM 3847 O O . ASP A 1 496 ? 16.974 -12.795 49.922 1.00 88.56 496 ASP A O 1
ATOM 3851 N N . ASN A 1 497 ? 16.806 -12.575 47.685 1.00 90.19 497 ASN A N 1
ATOM 3852 C CA . ASN A 1 497 ? 18.223 -12.752 47.350 1.00 90.19 497 ASN A CA 1
ATOM 3853 C C . ASN A 1 497 ? 18.789 -14.081 47.873 1.00 90.19 497 ASN A C 1
ATOM 3855 O O . ASN A 1 497 ? 19.891 -14.126 48.421 1.00 90.19 497 ASN A O 1
ATOM 3859 N N . ALA A 1 498 ? 18.019 -15.160 47.713 1.00 92.19 498 ALA A N 1
ATOM 3860 C CA . ALA A 1 498 ? 18.402 -16.495 48.146 1.00 92.19 498 ALA A CA 1
ATOM 3861 C C . ALA A 1 498 ? 18.211 -17.553 47.049 1.00 92.19 498 ALA A C 1
ATOM 3863 O O . ALA A 1 498 ? 17.464 -17.384 46.077 1.00 92.19 498 ALA A O 1
ATOM 3864 N N . CYS A 1 499 ? 18.906 -18.677 47.225 1.00 92.88 499 CYS A N 1
ATOM 3865 C CA . CYS A 1 499 ? 18.824 -19.827 46.340 1.00 92.88 499 CYS A CA 1
ATOM 3866 C C . CYS A 1 499 ? 17.801 -20.858 46.835 1.00 92.88 499 CYS A C 1
ATOM 3868 O O . CYS A 1 499 ? 17.901 -21.369 47.950 1.00 92.88 499 CYS A O 1
ATOM 3870 N N . HIS A 1 500 ? 16.844 -21.215 45.977 1.00 91.56 500 HIS A N 1
ATOM 3871 C CA . HIS A 1 500 ? 15.727 -22.102 46.310 1.00 91.56 500 HIS A CA 1
ATOM 3872 C C . HIS A 1 500 ? 15.646 -23.305 45.373 1.00 91.56 500 HIS A C 1
ATOM 3874 O O . HIS A 1 500 ? 15.965 -23.219 44.185 1.00 91.56 500 HIS A O 1
ATOM 3880 N N . ALA A 1 501 ? 15.119 -24.426 45.865 1.00 89.56 501 ALA A N 1
ATOM 3881 C CA . ALA A 1 501 ? 14.737 -25.542 45.001 1.00 89.56 501 ALA A CA 1
ATOM 3882 C C . ALA A 1 501 ? 13.634 -25.109 44.013 1.00 89.56 501 ALA A C 1
ATOM 3884 O O . ALA A 1 501 ? 12.664 -24.444 44.389 1.00 89.56 501 ALA A O 1
ATOM 3885 N N . ARG A 1 502 ? 13.767 -25.476 42.733 1.00 86.00 502 ARG A N 1
ATOM 3886 C CA . ARG A 1 502 ? 12.749 -25.197 41.705 1.00 86.00 502 ARG A CA 1
ATOM 3887 C C . ARG A 1 502 ? 11.426 -25.866 42.080 1.00 86.00 502 ARG A C 1
ATOM 3889 O O . ARG A 1 502 ? 11.381 -27.074 42.290 1.00 86.00 502 ARG A O 1
ATOM 3896 N N . GLY A 1 503 ? 10.355 -25.075 42.147 1.00 78.25 503 GLY A N 1
ATOM 3897 C CA . GLY A 1 503 ? 9.031 -25.535 42.581 1.00 78.25 503 GLY A CA 1
ATOM 3898 C C . GLY A 1 503 ? 8.807 -25.545 44.100 1.00 78.25 503 GLY A C 1
ATOM 3899 O O . GLY A 1 503 ? 7.775 -26.049 44.538 1.00 78.25 503 GLY A O 1
ATOM 3900 N N . SER A 1 504 ? 9.728 -24.992 44.900 1.00 77.62 504 SER A N 1
ATOM 3901 C CA . SER A 1 504 ? 9.539 -24.793 46.346 1.00 77.62 504 SER A CA 1
ATOM 3902 C C . SER A 1 504 ? 8.282 -23.949 46.636 1.00 77.62 504 SER A C 1
ATOM 3904 O O . SER A 1 504 ? 8.211 -22.803 46.187 1.00 77.62 504 SER A O 1
ATOM 3906 N N . PRO A 1 505 ? 7.297 -24.451 47.408 1.00 62.22 505 PRO A N 1
ATOM 3907 C CA . PRO A 1 505 ? 6.086 -23.711 47.763 1.00 62.22 505 PRO A CA 1
ATOM 3908 C C . PRO A 1 505 ? 6.318 -22.789 48.975 1.00 62.22 505 PRO A C 1
ATOM 3910 O O . PRO A 1 505 ? 5.516 -22.759 49.910 1.00 62.22 505 PRO A O 1
ATOM 3913 N N . TYR A 1 506 ? 7.437 -22.058 48.997 1.00 61.41 506 TYR A N 1
ATOM 3914 C CA . TYR A 1 506 ? 7.723 -21.103 50.068 1.00 61.41 506 TYR A CA 1
ATOM 3915 C C . TYR A 1 506 ? 6.708 -19.946 50.011 1.00 61.41 506 TYR A C 1
ATOM 3917 O O . TYR A 1 506 ? 6.426 -19.456 48.915 1.00 61.41 506 TYR A O 1
ATOM 3925 N N . PRO A 1 507 ? 6.152 -19.467 51.144 1.00 55.38 507 PRO A N 1
ATOM 3926 C CA . PRO A 1 507 ? 4.976 -18.583 51.152 1.00 55.38 507 PRO A CA 1
ATOM 3927 C C . PRO A 1 507 ? 5.152 -17.206 50.482 1.00 55.38 507 PRO A C 1
ATOM 3929 O O . PRO A 1 507 ? 4.164 -16.493 50.323 1.00 55.38 507 PRO A O 1
ATOM 3932 N N . PHE A 1 508 ? 6.374 -16.847 50.071 1.00 59.00 508 PHE A N 1
ATOM 3933 C CA . PHE A 1 508 ? 6.706 -15.628 49.321 1.00 59.00 508 PHE A CA 1
ATOM 3934 C C . PHE A 1 508 ? 7.708 -15.879 48.167 1.00 59.00 508 PHE A C 1
ATOM 3936 O O . PHE A 1 508 ? 8.301 -14.938 47.651 1.00 59.00 508 PHE A O 1
ATOM 3943 N N . GLY A 1 509 ? 7.934 -17.142 47.778 1.00 55.31 509 GLY A N 1
ATOM 3944 C CA . GLY A 1 509 ? 9.004 -17.531 46.850 1.00 55.31 509 GLY A CA 1
ATOM 3945 C C . GLY A 1 509 ? 8.685 -17.327 45.364 1.00 55.31 509 GLY A C 1
ATOM 3946 O O . GLY A 1 509 ? 7.546 -17.480 44.915 1.00 55.31 509 GLY A O 1
ATOM 3947 N N . CYS A 1 510 ? 9.721 -17.033 44.578 1.00 73.06 510 CYS A N 1
ATOM 3948 C CA . CYS A 1 510 ? 9.659 -16.973 43.121 1.00 73.06 510 CYS A CA 1
ATOM 3949 C C . CYS A 1 510 ? 9.360 -18.371 42.540 1.00 73.06 510 CYS A C 1
ATOM 3951 O O . CYS A 1 510 ? 10.044 -19.335 42.856 1.00 73.06 510 CYS A O 1
ATOM 3953 N N . LEU A 1 511 ? 8.375 -18.505 41.645 1.00 74.06 511 LEU A N 1
ATOM 3954 C CA . LEU A 1 511 ? 8.110 -19.784 40.953 1.00 74.06 511 LEU A CA 1
ATOM 3955 C C . LEU A 1 511 ? 9.100 -20.075 39.809 1.00 74.06 511 LEU A C 1
ATOM 3957 O O . LEU A 1 511 ? 9.222 -21.216 39.364 1.00 74.06 511 LEU A O 1
ATOM 3961 N N . VAL A 1 512 ? 9.792 -19.040 39.328 1.00 75.62 512 VAL A N 1
ATOM 3962 C CA . VAL A 1 512 ? 10.807 -19.077 38.268 1.00 75.62 512 VAL A CA 1
ATOM 3963 C C . VAL A 1 512 ? 11.934 -18.138 38.694 1.00 75.62 512 VAL A C 1
ATOM 3965 O O . VAL A 1 512 ? 11.655 -17.048 39.192 1.00 75.62 512 VAL A O 1
ATOM 3968 N N . GLY A 1 513 ? 13.191 -18.556 38.537 1.00 79.69 513 GLY A N 1
ATOM 3969 C CA . GLY A 1 513 ? 14.337 -17.760 38.982 1.00 79.69 513 GLY A CA 1
ATOM 3970 C C . GLY A 1 513 ? 14.715 -16.608 38.063 1.00 79.69 513 GLY A C 1
ATOM 3971 O O . GLY A 1 513 ? 14.456 -16.645 36.859 1.00 79.69 513 GLY A O 1
ATOM 3972 N N . ALA A 1 514 ? 15.369 -15.610 38.652 1.00 79.75 514 ALA A N 1
ATOM 3973 C CA . ALA A 1 514 ? 15.960 -14.492 37.930 1.00 79.75 514 ALA A CA 1
ATOM 3974 C C . ALA A 1 514 ? 17.257 -14.900 37.202 1.00 79.75 514 ALA A C 1
ATOM 3976 O O . ALA A 1 514 ? 17.933 -15.860 37.575 1.00 79.75 514 ALA A O 1
ATOM 3977 N N . SER A 1 515 ? 17.601 -14.148 36.154 1.00 79.31 515 SER A N 1
ATOM 3978 C CA . SER A 1 515 ? 18.890 -14.250 35.460 1.00 79.31 515 SER A CA 1
ATOM 3979 C C . SER A 1 515 ? 19.966 -13.495 36.240 1.00 79.31 515 SER A C 1
ATOM 3981 O O . SER A 1 515 ? 19.770 -12.334 36.584 1.00 79.31 515 SER A O 1
ATOM 3983 N N . CYS A 1 516 ? 21.124 -14.122 36.455 1.00 80.25 516 CYS A N 1
ATOM 3984 C CA . CYS A 1 516 ? 22.225 -13.541 37.235 1.00 80.25 516 CYS A CA 1
ATOM 3985 C C . CYS A 1 516 ? 22.987 -12.419 36.524 1.00 80.25 516 CYS A C 1
ATOM 3987 O O . CYS A 1 516 ? 23.756 -11.697 37.154 1.00 80.25 516 CYS A O 1
ATOM 3989 N N . SER A 1 517 ? 22.778 -12.257 35.218 1.00 65.25 517 SER A N 1
ATOM 3990 C CA . SER A 1 517 ? 23.129 -11.022 34.527 1.00 65.25 517 SER A CA 1
ATOM 3991 C C . SER A 1 517 ? 21.915 -10.094 34.568 1.00 65.25 517 SER A C 1
ATOM 3993 O O . SER A 1 517 ? 20.874 -10.490 34.023 1.00 65.25 517 SER A O 1
ATOM 3995 N N . PRO A 1 518 ? 22.015 -8.876 35.145 1.00 54.62 518 PRO A N 1
ATOM 3996 C CA . PRO A 1 518 ? 21.003 -7.860 34.903 1.00 54.62 518 PRO A CA 1
ATOM 3997 C C . PRO A 1 518 ? 20.940 -7.652 33.384 1.00 54.62 518 PRO A C 1
ATOM 3999 O O . PRO A 1 518 ? 21.995 -7.475 32.763 1.00 54.62 518 PRO A O 1
ATOM 4002 N N . PRO A 1 519 ? 19.754 -7.731 32.753 1.00 50.81 519 PRO A N 1
ATOM 4003 C CA . PRO A 1 519 ? 19.667 -7.560 31.313 1.00 50.81 519 PRO A CA 1
ATOM 4004 C C . PRO A 1 519 ? 20.243 -6.183 30.956 1.00 50.81 519 PRO A C 1
ATOM 4006 O O . PRO A 1 519 ? 19.921 -5.210 31.651 1.00 50.81 519 PRO A O 1
ATOM 4009 N N . PRO A 1 520 ? 21.092 -6.073 29.912 1.00 60.62 520 PRO A N 1
ATOM 4010 C CA . PRO A 1 520 ? 21.562 -4.774 29.455 1.00 60.62 520 PRO A CA 1
ATOM 4011 C C . PRO A 1 520 ? 20.335 -3.897 29.231 1.00 60.62 520 PRO A C 1
ATOM 4013 O O . PRO A 1 520 ? 19.367 -4.327 28.598 1.00 60.62 520 PRO A O 1
ATOM 4016 N N . ARG A 1 521 ? 20.341 -2.711 29.850 1.00 64.81 521 ARG A N 1
ATOM 4017 C CA . ARG A 1 521 ? 19.181 -1.820 29.894 1.00 64.81 521 ARG A CA 1
ATOM 4018 C C . ARG A 1 521 ? 18.722 -1.588 28.459 1.00 64.81 521 ARG A C 1
ATOM 4020 O O . ARG A 1 521 ? 19.464 -0.988 27.688 1.00 64.81 521 ARG A O 1
ATOM 4027 N N . ALA A 1 522 ? 17.546 -2.115 28.109 1.00 71.62 522 ALA A N 1
ATOM 4028 C CA . ALA A 1 522 ? 17.037 -2.016 26.748 1.00 71.62 522 ALA A CA 1
ATOM 4029 C C . ALA A 1 522 ? 17.038 -0.535 26.336 1.00 71.62 522 ALA A C 1
ATOM 4031 O O . ALA A 1 522 ? 16.561 0.284 27.135 1.00 71.62 522 ALA A O 1
ATOM 4032 N N . PRO A 1 523 ? 17.603 -0.187 25.164 1.00 82.62 523 PRO A N 1
ATOM 4033 C CA . PRO A 1 523 ? 17.713 1.200 24.755 1.00 82.62 523 PRO A CA 1
ATOM 4034 C C . PRO A 1 523 ? 16.321 1.827 24.732 1.00 82.62 523 PRO A C 1
ATOM 4036 O O . PRO A 1 523 ? 15.337 1.244 24.267 1.00 82.62 523 PRO A O 1
ATOM 4039 N N . THR A 1 524 ? 16.228 2.998 25.342 1.00 91.25 524 THR A N 1
ATOM 4040 C CA . THR A 1 524 ? 15.028 3.822 25.330 1.00 91.25 524 THR A CA 1
ATOM 4041 C C . THR A 1 524 ? 14.950 4.553 23.995 1.00 91.25 524 THR A C 1
ATOM 4043 O O . THR A 1 524 ? 15.969 4.743 23.339 1.00 91.25 524 THR A O 1
ATOM 4046 N N . CYS A 1 525 ? 13.765 5.029 23.594 1.00 92.31 525 CYS A N 1
ATOM 4047 C CA . CYS A 1 525 ? 13.643 5.763 22.329 1.00 92.31 525 CYS A CA 1
ATOM 4048 C C . CYS A 1 525 ? 14.665 6.915 22.225 1.00 92.31 525 CYS A C 1
ATOM 4050 O O . CYS A 1 525 ? 15.290 7.069 21.187 1.00 92.31 525 CYS A O 1
ATOM 4052 N N . GLY A 1 526 ? 14.934 7.637 23.321 1.00 91.00 526 GLY A N 1
ATOM 4053 C CA . GLY A 1 526 ? 15.906 8.739 23.344 1.00 91.00 526 GLY A CA 1
ATOM 4054 C C . GLY A 1 526 ? 17.380 8.343 23.165 1.00 91.00 526 GLY A C 1
ATOM 4055 O O . GLY A 1 526 ? 18.209 9.227 22.965 1.00 91.00 526 GLY A O 1
ATOM 4056 N N . ASP A 1 527 ? 17.721 7.051 23.213 1.00 92.38 527 ASP A N 1
ATOM 4057 C CA . ASP A 1 527 ? 19.075 6.563 22.922 1.00 92.38 527 ASP A CA 1
ATOM 4058 C C . ASP A 1 527 ? 19.344 6.475 21.402 1.00 92.38 527 ASP A C 1
ATOM 4060 O O . ASP A 1 527 ? 20.500 6.444 20.974 1.00 92.38 527 ASP A O 1
ATOM 4064 N N . HIS A 1 528 ? 18.293 6.504 20.571 1.00 91.94 528 HIS A N 1
ATOM 4065 C CA . HIS A 1 528 ? 18.386 6.457 19.111 1.00 91.94 528 HIS A CA 1
ATOM 4066 C C . HIS A 1 528 ? 18.539 7.865 18.523 1.00 91.94 528 HIS A C 1
ATOM 4068 O O . HIS A 1 528 ? 17.605 8.670 18.520 1.00 91.94 528 HIS A O 1
ATOM 4074 N N . LYS A 1 529 ? 19.746 8.159 18.026 1.00 91.44 529 LYS A N 1
ATOM 4075 C CA . LYS A 1 529 ? 20.149 9.488 17.528 1.00 91.44 529 LYS A CA 1
ATOM 4076 C C . LYS A 1 529 ? 19.962 9.691 16.028 1.00 91.44 529 LYS A C 1
ATOM 4078 O O . LYS A 1 529 ? 20.202 10.793 15.544 1.00 91.44 529 LYS A O 1
ATOM 4083 N N . THR A 1 530 ? 19.562 8.658 15.297 1.00 88.12 530 THR A N 1
ATOM 4084 C CA . THR A 1 530 ? 19.197 8.763 13.884 1.00 88.12 530 THR A CA 1
ATOM 4085 C C . THR A 1 530 ? 17.753 8.323 13.688 1.00 88.12 530 THR A C 1
ATOM 4087 O O . THR A 1 530 ? 17.182 7.587 14.501 1.00 88.12 530 THR A O 1
ATOM 4090 N N . CYS A 1 531 ? 17.153 8.789 12.597 1.00 85.12 531 CYS A N 1
ATOM 4091 C CA . CYS A 1 531 ? 15.794 8.411 12.237 1.00 85.12 531 CYS A CA 1
ATOM 4092 C C . CYS A 1 531 ? 15.691 6.895 11.994 1.00 85.12 531 CYS A C 1
ATOM 4094 O O . CYS A 1 531 ? 14.764 6.238 12.466 1.00 85.12 531 CYS A O 1
ATOM 4096 N N . ASP A 1 532 ? 16.701 6.331 11.340 1.00 82.19 532 ASP A N 1
ATOM 4097 C CA . ASP A 1 532 ? 16.746 4.929 10.941 1.00 82.19 532 ASP A CA 1
ATOM 4098 C C . ASP A 1 532 ? 16.872 4.023 12.178 1.00 82.19 532 ASP A C 1
ATOM 4100 O O . ASP A 1 532 ? 16.059 3.111 12.355 1.00 82.19 532 ASP A O 1
ATOM 4104 N N . ASP A 1 533 ? 17.772 4.360 13.116 1.00 85.25 533 ASP A N 1
ATOM 4105 C CA . ASP A 1 533 ? 17.857 3.717 14.438 1.00 85.25 533 ASP A CA 1
ATOM 4106 C C . ASP A 1 533 ? 16.520 3.809 15.187 1.00 85.25 533 ASP A C 1
ATOM 4108 O O . ASP A 1 533 ? 16.056 2.843 15.788 1.00 85.25 533 ASP A O 1
ATOM 4112 N N . CYS A 1 534 ? 15.869 4.974 15.146 1.00 88.56 534 CYS A N 1
ATOM 4113 C CA . CYS A 1 534 ? 14.596 5.183 15.823 1.00 88.56 534 CYS A CA 1
ATOM 4114 C C . CYS A 1 534 ? 13.489 4.284 15.263 1.00 88.56 534 CYS A C 1
ATOM 4116 O O . CYS A 1 534 ? 12.762 3.651 16.030 1.00 88.56 534 CYS A O 1
ATOM 4118 N N . SER A 1 535 ? 13.378 4.209 13.935 1.00 81.50 535 SER A N 1
ATOM 4119 C CA . SER A 1 535 ? 12.357 3.417 13.245 1.00 81.50 535 SER A CA 1
ATOM 4120 C C . SER A 1 535 ? 12.560 1.905 13.406 1.00 81.50 535 SER A C 1
ATOM 4122 O O . SER A 1 535 ? 11.583 1.170 13.539 1.00 81.50 535 SER A O 1
ATOM 4124 N N . SER A 1 536 ? 13.817 1.452 13.462 1.00 80.25 536 SER A N 1
ATOM 4125 C CA . SER A 1 536 ? 14.187 0.039 13.608 1.00 80.25 536 SER A CA 1
ATOM 4126 C C . SER A 1 536 ? 14.181 -0.452 15.064 1.00 80.25 536 SER A C 1
ATOM 4128 O O . SER A 1 536 ? 13.916 -1.628 15.312 1.00 80.25 536 SER A O 1
ATOM 4130 N N . SER A 1 537 ? 14.416 0.435 16.041 1.00 82.00 537 SER A N 1
ATOM 4131 C CA . SER A 1 537 ? 14.555 0.081 17.464 1.00 82.00 537 SER A CA 1
ATOM 4132 C C . SER A 1 537 ? 13.332 -0.591 18.095 1.00 82.00 537 SER A C 1
ATOM 4134 O O . SER A 1 537 ? 13.459 -1.612 18.774 1.00 82.00 537 SER A O 1
ATOM 4136 N N . SER A 1 538 ? 12.135 -0.019 17.921 1.00 75.44 538 SER A N 1
ATOM 4137 C CA . SER A 1 538 ? 10.879 -0.644 18.333 1.00 75.44 538 SER A CA 1
ATOM 4138 C C . SER A 1 538 ? 9.654 0.043 17.734 1.00 75.44 538 SER A C 1
ATOM 4140 O O . SER A 1 538 ? 9.597 1.263 17.599 1.00 75.44 538 SER A O 1
ATOM 4142 N N . PHE A 1 539 ? 8.581 -0.732 17.574 1.00 77.75 539 PHE A N 1
ATOM 4143 C CA . PHE A 1 539 ? 7.229 -0.259 17.244 1.00 77.75 539 PHE A CA 1
ATOM 4144 C C . PHE A 1 539 ? 6.605 0.716 18.269 1.00 77.75 539 PHE A C 1
ATOM 4146 O O . PHE A 1 539 ? 5.457 1.127 18.102 1.00 77.75 539 PHE A O 1
ATOM 4153 N N . LYS A 1 540 ? 7.305 1.041 19.366 1.00 87.81 540 LYS A N 1
ATOM 4154 C CA . LYS A 1 540 ? 6.885 2.024 20.377 1.00 87.81 540 LYS A CA 1
ATOM 4155 C C . LYS A 1 540 ? 7.603 3.364 20.238 1.00 87.81 540 LYS A C 1
ATOM 4157 O O . LYS A 1 540 ? 7.219 4.301 20.935 1.00 87.81 540 LYS A O 1
ATOM 4162 N N . CYS A 1 541 ? 8.612 3.459 19.378 1.00 90.81 541 CYS A N 1
ATOM 4163 C CA . CYS A 1 541 ? 9.367 4.677 19.127 1.00 90.81 541 CYS A CA 1
ATOM 4164 C C . CYS A 1 541 ? 8.933 5.330 17.806 1.00 90.81 541 CYS A C 1
ATOM 4166 O O . CYS A 1 541 ? 8.384 4.673 16.923 1.00 90.81 541 CYS A O 1
ATOM 4168 N N . HIS A 1 542 ? 9.129 6.640 17.686 1.00 89.88 542 HIS A N 1
ATOM 4169 C CA . HIS A 1 542 ? 8.883 7.395 16.462 1.00 89.88 542 HIS A CA 1
ATOM 4170 C C . HIS A 1 542 ? 9.811 8.612 16.390 1.00 89.88 542 HIS A C 1
ATOM 4172 O O . HIS A 1 542 ? 10.112 9.229 17.413 1.00 89.88 542 HIS A O 1
ATOM 4178 N N . TRP A 1 543 ? 10.240 8.990 15.187 1.00 91.62 543 TRP A N 1
ATOM 4179 C CA . TRP A 1 543 ? 11.063 10.182 14.993 1.00 91.62 543 TRP A CA 1
ATOM 4180 C C . TRP A 1 543 ? 10.195 11.431 14.873 1.00 91.62 543 TRP A C 1
ATOM 4182 O O . TRP A 1 543 ? 9.239 11.445 14.095 1.00 91.62 543 TRP A O 1
ATOM 4192 N N . CYS A 1 544 ? 10.521 12.489 15.609 1.00 90.56 544 CYS A N 1
ATOM 4193 C CA . CYS A 1 544 ? 9.817 13.762 15.527 1.00 90.56 544 CYS A CA 1
ATOM 4194 C C . CYS A 1 544 ? 10.747 14.848 14.986 1.00 90.56 544 CYS A C 1
ATOM 4196 O O . CYS A 1 544 ? 11.678 15.270 15.653 1.00 90.56 544 CYS A O 1
ATOM 4198 N N . GLU A 1 545 ? 10.488 15.322 13.770 1.00 85.50 545 GLU A N 1
ATOM 4199 C CA . GLU A 1 545 ? 11.275 16.399 13.152 1.00 85.50 545 GLU A CA 1
ATOM 4200 C C . GLU A 1 545 ? 10.888 17.794 13.670 1.00 85.50 545 GLU A C 1
ATOM 4202 O O . GLU A 1 545 ? 11.693 18.721 13.639 1.00 85.50 545 GLU A O 1
ATOM 4207 N N . SER A 1 546 ? 9.671 17.959 14.204 1.00 82.75 546 SER A N 1
ATOM 4208 C CA . SER A 1 546 ? 9.183 19.262 14.675 1.00 82.75 546 SER A CA 1
ATOM 4209 C C . SER A 1 546 ? 9.696 19.679 16.058 1.00 82.75 546 SER A C 1
ATOM 4211 O O . SER A 1 546 ? 9.315 20.746 16.532 1.00 82.75 546 SER A O 1
ATOM 4213 N N . ASP A 1 547 ? 10.517 18.865 16.727 1.00 82.56 547 ASP A N 1
ATOM 4214 C CA . ASP A 1 547 ? 11.151 19.232 18.004 1.00 82.56 547 ASP A CA 1
ATOM 4215 C C . ASP A 1 547 ? 12.402 20.122 17.833 1.00 82.56 547 ASP A C 1
ATOM 4217 O O . ASP A 1 547 ? 13.011 20.545 18.816 1.00 82.56 547 ASP A O 1
ATOM 4221 N N . GLY A 1 548 ? 12.754 20.454 16.584 1.00 76.69 548 GLY A N 1
ATOM 4222 C CA . GLY A 1 548 ? 13.821 21.390 16.225 1.00 76.69 548 GLY A CA 1
ATOM 4223 C C . GLY A 1 548 ? 15.224 20.784 16.195 1.00 76.69 548 GLY A C 1
ATOM 4224 O O . GLY A 1 548 ? 16.141 21.438 15.703 1.00 76.69 548 GLY A O 1
ATOM 4225 N N . TYR A 1 549 ? 15.387 19.546 16.668 1.00 78.31 549 TYR A N 1
ATOM 4226 C CA . TYR A 1 549 ? 16.662 18.823 16.651 1.00 78.31 549 TYR A CA 1
ATOM 4227 C C . TYR A 1 549 ? 16.575 17.473 15.931 1.00 78.31 549 TYR A C 1
ATOM 4229 O O . TYR A 1 549 ? 17.609 16.941 15.536 1.00 78.31 549 TYR A O 1
ATOM 4237 N N . GLY A 1 550 ? 15.365 16.943 15.732 1.00 86.62 550 GLY A N 1
ATOM 4238 C CA . GLY A 1 550 ? 15.141 15.585 15.268 1.00 86.62 550 GLY A CA 1
ATOM 4239 C C . GLY A 1 550 ? 15.515 14.605 16.371 1.00 86.62 550 GLY A C 1
ATOM 4240 O O . GLY A 1 550 ? 16.668 14.192 16.462 1.00 86.62 550 GLY A O 1
ATOM 4241 N N . ALA A 1 551 ? 14.557 14.233 17.219 1.00 91.50 551 ALA A N 1
ATOM 4242 C CA . ALA A 1 551 ? 14.777 13.197 18.221 1.00 91.50 551 ALA A CA 1
ATOM 4243 C C . ALA A 1 551 ? 13.760 12.057 18.129 1.00 91.50 551 ALA A C 1
ATOM 4245 O O . ALA A 1 551 ? 12.661 12.166 17.572 1.00 91.50 551 ALA A O 1
ATOM 4246 N N . CYS A 1 552 ? 14.158 10.926 18.702 1.00 93.12 552 CYS A N 1
ATOM 4247 C CA . CYS A 1 552 ? 13.350 9.727 18.788 1.00 93.12 552 CYS A CA 1
ATOM 4248 C C . CYS A 1 552 ? 12.562 9.688 20.106 1.00 93.12 552 CYS A C 1
ATOM 4250 O O . CYS A 1 552 ? 13.128 9.683 21.200 1.00 93.12 552 CYS A O 1
ATOM 4252 N N . HIS A 1 553 ? 11.234 9.633 20.010 1.00 92.12 553 HIS A N 1
ATOM 4253 C CA . HIS A 1 553 ? 10.317 9.689 21.151 1.00 92.12 553 HIS A CA 1
ATOM 4254 C C . HIS A 1 553 ? 9.489 8.417 21.270 1.00 92.12 553 HIS A C 1
ATOM 4256 O O . HIS A 1 553 ? 9.193 7.752 20.281 1.00 92.12 553 HIS A O 1
ATOM 4262 N N . ALA A 1 554 ? 9.023 8.112 22.480 1.00 90.31 554 ALA A N 1
ATOM 4263 C CA . ALA A 1 554 ? 7.965 7.123 22.648 1.00 90.31 554 ALA A CA 1
ATOM 4264 C C . ALA A 1 554 ? 6.647 7.635 22.033 1.00 90.31 554 ALA A C 1
ATOM 4266 O O . ALA A 1 554 ? 6.280 8.801 22.200 1.00 90.31 554 ALA A O 1
ATOM 4267 N N . LEU A 1 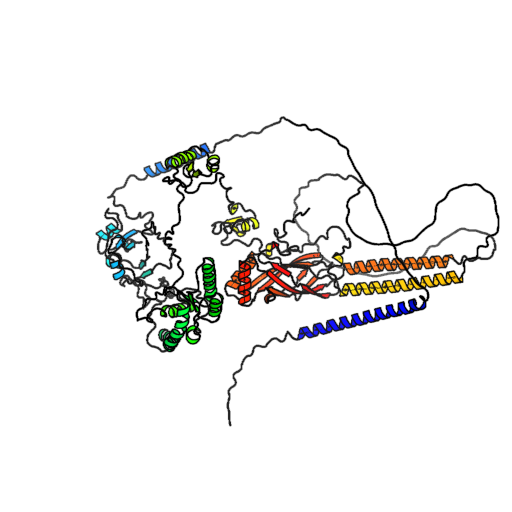555 ? 5.909 6.762 21.347 1.00 84.38 555 LEU A N 1
ATOM 4268 C CA . LEU A 1 555 ? 4.545 7.024 20.877 1.00 84.38 555 LEU A CA 1
ATOM 4269 C C . LEU A 1 555 ? 3.648 7.447 22.053 1.00 84.38 555 LEU A C 1
ATOM 4271 O O . LEU A 1 555 ? 3.516 6.724 23.039 1.00 84.38 555 LEU A O 1
ATOM 4275 N N . GLY A 1 556 ? 3.050 8.638 21.946 1.00 80.69 556 GLY A N 1
ATOM 4276 C CA . GLY A 1 556 ? 2.266 9.264 23.019 1.00 80.69 556 GLY A CA 1
ATOM 4277 C C . GLY A 1 556 ? 3.064 10.130 24.009 1.00 80.69 556 GLY A C 1
ATOM 4278 O O . GLY A 1 556 ? 2.490 10.590 24.995 1.00 80.69 556 GLY A O 1
ATOM 4279 N N . SER A 1 557 ? 4.359 10.377 23.772 1.00 83.50 557 SER A N 1
ATOM 4280 C CA . SER A 1 557 ? 5.156 11.349 24.537 1.00 83.50 557 SER A CA 1
ATOM 4281 C C . SER A 1 557 ? 4.571 12.764 24.444 1.00 83.50 557 SER A C 1
ATOM 4283 O O . SER A 1 557 ? 4.310 13.261 23.353 1.00 83.50 557 SER A O 1
ATOM 4285 N N . ILE A 1 558 ? 4.456 13.457 25.584 1.00 77.94 558 ILE A N 1
ATOM 4286 C CA . ILE A 1 558 ? 4.095 14.889 25.650 1.00 77.94 558 ILE A CA 1
ATOM 4287 C C . ILE A 1 558 ? 5.143 15.805 24.984 1.00 77.94 558 ILE A C 1
ATOM 4289 O O . ILE A 1 558 ? 4.841 16.947 24.652 1.00 77.94 558 ILE A O 1
ATOM 4293 N N . HIS A 1 559 ? 6.365 15.307 24.785 1.00 68.00 559 HIS A N 1
ATOM 4294 C CA . HIS A 1 559 ? 7.477 16.045 24.181 1.00 68.00 559 HIS A CA 1
ATOM 4295 C C . HIS A 1 559 ? 7.673 15.749 22.685 1.00 68.00 559 HIS A C 1
ATOM 4297 O O . HIS A 1 559 ? 8.634 16.244 22.106 1.00 68.00 559 HIS A O 1
ATOM 4303 N N . GLY A 1 560 ? 6.791 14.952 22.069 1.00 63.41 560 GLY A N 1
ATOM 4304 C CA . GLY A 1 560 ? 6.926 14.500 20.685 1.00 63.41 560 GLY A CA 1
ATOM 4305 C C . GLY A 1 560 ? 5.688 14.742 19.823 1.00 63.41 560 GLY A C 1
ATOM 4306 O O . GLY A 1 560 ? 4.616 15.137 20.286 1.00 63.41 560 GLY A O 1
ATOM 4307 N N . CYS A 1 561 ? 5.859 14.478 18.534 1.00 71.69 561 CYS A N 1
ATOM 4308 C CA . CYS A 1 561 ? 4.825 14.523 17.516 1.00 71.69 561 CYS A CA 1
ATOM 4309 C C . CYS A 1 561 ? 3.708 13.509 17.844 1.00 71.69 561 CYS A C 1
ATOM 4311 O O . CYS A 1 561 ? 3.976 12.410 18.325 1.00 71.69 561 CYS A O 1
ATOM 4313 N N . ALA A 1 562 ? 2.443 13.817 17.530 1.00 73.31 562 ALA A N 1
ATOM 4314 C CA . ALA A 1 562 ? 1.344 12.854 17.727 1.00 73.31 562 ALA A CA 1
ATOM 4315 C C . ALA A 1 562 ? 1.516 11.570 16.880 1.00 73.31 562 ALA A C 1
ATOM 4317 O O . ALA A 1 562 ? 1.050 10.496 17.257 1.00 73.31 562 ALA A O 1
ATOM 4318 N N . SER A 1 563 ? 2.219 11.697 15.755 1.00 74.44 563 SER A N 1
ATOM 4319 C CA . SER A 1 563 ? 2.743 10.627 14.909 1.00 74.44 563 SER A CA 1
ATOM 4320 C C . SER A 1 563 ? 4.121 11.054 14.415 1.00 74.44 563 SER A C 1
ATOM 4322 O O . SER A 1 563 ? 4.280 12.214 14.032 1.00 74.44 563 SER A O 1
ATOM 4324 N N . GLY A 1 564 ? 5.101 10.151 14.386 1.00 74.75 564 GLY A N 1
ATOM 4325 C CA . GLY A 1 564 ? 6.409 10.483 13.822 1.00 74.75 564 GLY A CA 1
ATOM 4326 C C . GLY A 1 564 ? 6.380 10.730 12.318 1.00 74.75 564 GLY A C 1
ATOM 4327 O O . GLY A 1 564 ? 5.454 10.307 11.622 1.00 74.75 564 GLY A O 1
ATOM 4328 N N . VAL A 1 565 ? 7.414 11.404 11.823 1.00 78.88 565 VAL A N 1
ATOM 4329 C CA . VAL A 1 565 ? 7.665 11.520 10.383 1.00 78.88 565 VAL A CA 1
ATOM 4330 C C . VAL A 1 565 ? 8.223 10.201 9.843 1.00 78.88 565 VAL A C 1
ATOM 4332 O O . VAL A 1 565 ? 8.891 9.457 10.563 1.00 78.88 565 VAL A O 1
ATOM 4335 N N . ASN A 1 566 ? 7.965 9.904 8.568 1.00 73.00 566 ASN A N 1
ATOM 4336 C CA . ASN A 1 566 ? 8.636 8.795 7.892 1.00 73.00 566 ASN A CA 1
ATOM 4337 C C . ASN A 1 566 ? 10.105 9.179 7.658 1.00 73.00 566 ASN A C 1
ATOM 4339 O O . ASN A 1 566 ? 10.385 10.193 7.019 1.00 73.00 566 ASN A O 1
ATOM 4343 N N . CYS A 1 567 ? 11.029 8.366 8.166 1.00 68.44 567 CYS A N 1
ATOM 4344 C CA . CYS A 1 567 ? 12.465 8.619 8.088 1.00 68.44 567 CYS A CA 1
ATOM 4345 C C . CYS A 1 567 ? 13.002 8.699 6.665 1.00 68.44 567 CYS A C 1
ATOM 4347 O O . CYS A 1 567 ? 13.827 9.567 6.372 1.00 68.44 567 CYS A O 1
ATOM 4349 N N . HIS A 1 568 ? 12.434 7.885 5.776 1.00 69.19 568 HIS A N 1
ATOM 435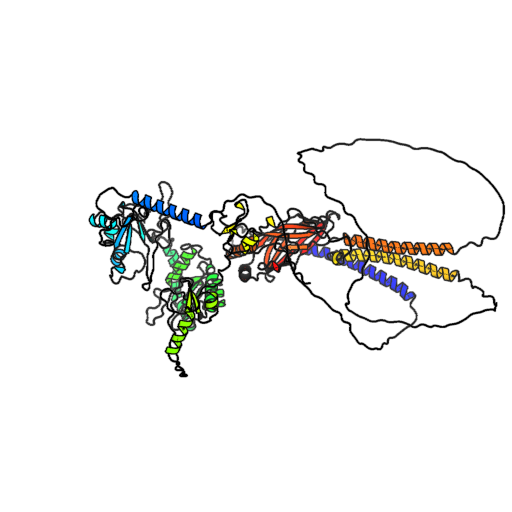0 C CA . HIS A 1 568 ? 12.695 7.912 4.342 1.00 69.19 568 HIS A CA 1
ATOM 4351 C C . HIS A 1 568 ? 11.444 8.434 3.623 1.00 69.19 568 HIS A C 1
ATOM 4353 O O . HIS A 1 568 ? 10.859 7.784 2.756 1.00 69.19 568 HIS A O 1
ATOM 4359 N N . ALA A 1 569 ? 10.972 9.612 4.039 1.00 73.31 569 ALA A N 1
ATOM 4360 C CA . ALA A 1 569 ? 10.060 10.392 3.218 1.00 73.31 569 ALA A CA 1
ATOM 4361 C C . ALA A 1 569 ? 10.771 10.777 1.909 1.00 73.31 569 ALA A C 1
ATOM 4363 O O . ALA A 1 569 ? 11.934 11.174 1.923 1.00 73.31 569 ALA A O 1
ATOM 4364 N N . ILE A 1 570 ? 10.058 10.673 0.785 1.00 81.56 570 ILE A N 1
ATOM 4365 C CA . ILE A 1 570 ? 10.606 10.759 -0.583 1.00 81.56 570 ILE A CA 1
ATOM 4366 C C . ILE A 1 570 ? 11.532 11.969 -0.786 1.00 81.56 570 ILE A C 1
ATOM 4368 O O . ILE A 1 570 ? 12.621 11.829 -1.332 1.00 81.56 570 ILE A O 1
ATOM 4372 N N . HIS A 1 571 ? 11.149 13.132 -0.257 1.00 83.06 571 HIS A N 1
ATOM 4373 C CA . HIS A 1 571 ? 11.902 14.385 -0.366 1.00 83.06 571 HIS A CA 1
ATOM 4374 C C . HIS A 1 571 ? 13.287 14.380 0.315 1.00 83.06 571 HIS A C 1
ATOM 4376 O O . HIS A 1 571 ? 14.074 15.283 0.058 1.00 83.06 571 HIS A O 1
ATOM 4382 N N . ARG A 1 572 ? 13.593 13.411 1.193 1.00 81.62 572 ARG A N 1
ATOM 4383 C CA . ARG A 1 572 ? 14.931 13.238 1.792 1.00 81.62 572 ARG A CA 1
ATOM 4384 C C . ARG A 1 572 ? 15.850 12.344 0.965 1.00 81.62 572 ARG A C 1
ATOM 4386 O O . ARG A 1 572 ? 17.062 12.490 1.057 1.00 81.62 572 ARG A O 1
ATOM 4393 N N . CYS A 1 573 ? 15.281 11.414 0.199 1.00 87.25 573 CYS A N 1
ATOM 4394 C CA . CYS A 1 573 ? 16.044 10.561 -0.710 1.00 87.25 573 CYS A CA 1
ATOM 4395 C C . CYS A 1 573 ? 16.151 11.139 -2.121 1.00 87.25 573 CYS A C 1
ATOM 4397 O O . CYS A 1 573 ? 17.011 10.702 -2.870 1.00 87.25 573 CYS A O 1
ATOM 4399 N N . GLN A 1 574 ? 15.290 12.086 -2.495 1.00 93.25 574 GLN A N 1
ATOM 4400 C CA . GLN A 1 574 ? 15.348 12.730 -3.798 1.00 93.25 574 GLN A CA 1
ATOM 4401 C C . GLN A 1 574 ? 16.596 13.615 -3.920 1.00 93.25 574 GLN A C 1
ATOM 4403 O O . GLN A 1 574 ? 16.722 14.634 -3.237 1.00 93.25 574 GLN A O 1
ATOM 4408 N N . ARG A 1 575 ? 17.474 13.274 -4.865 1.00 93.75 575 ARG A N 1
ATOM 4409 C CA . ARG A 1 575 ? 18.510 14.169 -5.389 1.00 93.75 575 ARG A CA 1
ATOM 4410 C C . ARG A 1 575 ? 17.865 15.439 -5.954 1.00 93.75 575 ARG A C 1
ATOM 4412 O O . ARG A 1 575 ? 17.156 15.386 -6.957 1.00 93.75 575 ARG A O 1
ATOM 4419 N N . LEU A 1 576 ? 18.124 16.584 -5.320 1.00 94.12 576 LEU A N 1
ATOM 4420 C CA . LEU A 1 576 ? 17.716 17.899 -5.838 1.00 94.12 576 LEU A CA 1
ATOM 4421 C C . LEU A 1 576 ? 18.583 18.349 -7.024 1.00 94.12 576 LEU A C 1
ATOM 4423 O O . LEU A 1 576 ? 18.107 19.067 -7.900 1.00 94.12 576 LEU A O 1
ATOM 4427 N N . GLU A 1 577 ? 19.840 17.908 -7.051 1.00 95.94 577 GLU A N 1
ATOM 4428 C CA . GLU A 1 577 ? 20.787 18.105 -8.146 1.00 95.94 577 GLU A CA 1
ATOM 4429 C C . GLU A 1 577 ? 21.226 16.723 -8.661 1.00 95.94 577 GLU A C 1
ATOM 4431 O O . GLU A 1 577 ? 21.497 15.848 -7.834 1.00 95.94 577 GLU A O 1
ATOM 4436 N N . PRO A 1 578 ? 21.280 16.483 -9.987 1.00 96.81 578 PRO A N 1
ATOM 4437 C CA . PRO A 1 578 ? 21.706 15.198 -10.537 1.00 96.81 578 PRO A CA 1
ATOM 4438 C C . PRO A 1 578 ? 23.099 14.786 -10.049 1.00 96.81 578 PRO A C 1
ATOM 4440 O O . PRO A 1 578 ? 24.043 15.566 -10.149 1.00 96.81 578 PRO A O 1
ATOM 4443 N N . GLU A 1 579 ? 23.236 13.550 -9.568 1.00 95.81 579 GLU A N 1
ATOM 4444 C CA . GLU A 1 579 ? 24.515 13.004 -9.102 1.00 95.81 579 GLU A CA 1
ATOM 4445 C C . GLU A 1 579 ? 25.341 12.574 -10.324 1.00 95.81 579 GLU A C 1
ATOM 4447 O O . GLU A 1 579 ? 24.930 11.636 -11.017 1.00 95.81 579 GLU A O 1
ATOM 4452 N N . PRO A 1 580 ? 26.466 13.241 -10.647 1.00 95.44 580 PRO A N 1
ATOM 4453 C CA . PRO A 1 580 ? 27.316 12.814 -11.748 1.00 95.44 580 PRO A CA 1
ATOM 4454 C C . PRO A 1 580 ? 27.980 11.485 -11.384 1.00 95.44 580 PRO A C 1
ATOM 4456 O O . PRO A 1 580 ? 28.612 11.371 -10.335 1.00 95.44 580 PRO A O 1
ATOM 4459 N N . ILE A 1 581 ? 27.881 10.489 -12.264 1.00 93.19 581 ILE A N 1
ATOM 4460 C CA . ILE A 1 581 ? 28.693 9.283 -12.122 1.00 93.19 581 ILE A CA 1
ATOM 4461 C C . ILE A 1 581 ? 30.095 9.620 -12.623 1.00 93.19 581 ILE A C 1
ATOM 4463 O O . ILE A 1 581 ? 30.316 9.850 -13.815 1.00 93.19 581 ILE A O 1
ATOM 4467 N N . GLU A 1 582 ? 31.055 9.640 -11.703 1.00 87.38 582 GLU A N 1
ATOM 4468 C CA . GLU A 1 582 ? 32.463 9.572 -12.068 1.00 87.38 582 GLU A CA 1
ATOM 4469 C C . GLU A 1 582 ? 32.742 8.180 -12.644 1.00 87.38 582 GLU A C 1
ATOM 4471 O O . GLU A 1 582 ? 32.907 7.212 -11.903 1.00 87.38 582 GLU A O 1
ATOM 4476 N N . ASP A 1 583 ? 32.780 8.072 -13.978 1.00 77.44 583 ASP A N 1
ATOM 4477 C CA . ASP A 1 583 ? 33.288 6.884 -14.671 1.00 77.44 583 ASP A CA 1
ATOM 4478 C C . ASP A 1 583 ? 34.712 6.598 -14.161 1.00 77.44 583 ASP A C 1
ATOM 4480 O O . ASP A 1 583 ? 35.676 7.263 -14.565 1.00 77.44 583 ASP A O 1
ATOM 4484 N N . GLY A 1 584 ? 34.840 5.639 -13.243 1.00 63.25 584 GLY A N 1
ATOM 4485 C CA . GLY A 1 584 ? 36.057 5.429 -12.467 1.00 63.25 584 GLY A CA 1
ATOM 4486 C C . GLY A 1 584 ? 37.287 5.209 -13.348 1.00 63.25 584 GLY A C 1
ATOM 4487 O O . GLY A 1 584 ? 37.447 4.154 -13.953 1.00 63.25 584 GLY A O 1
ATOM 4488 N N . GLY A 1 585 ? 38.189 6.192 -13.382 1.00 54.22 585 GLY A N 1
ATOM 4489 C CA . GLY A 1 585 ? 39.526 6.022 -13.950 1.00 54.22 585 GLY A CA 1
ATOM 4490 C C . GLY A 1 585 ? 39.613 5.949 -15.481 1.00 54.22 585 GLY A C 1
ATOM 4491 O O . GLY A 1 585 ? 40.125 4.983 -16.036 1.00 54.22 585 GLY A O 1
ATOM 4492 N N . GLY A 1 586 ? 39.264 7.039 -16.168 1.00 52.66 586 GLY A N 1
ATOM 4493 C CA . GLY A 1 586 ? 40.032 7.464 -17.347 1.00 52.66 586 GLY A CA 1
ATOM 4494 C C . GLY A 1 586 ? 39.878 6.649 -18.639 1.00 52.66 586 GLY A C 1
ATOM 4495 O O . GLY A 1 586 ? 40.823 6.018 -19.102 1.00 52.66 586 GLY A O 1
ATOM 4496 N N . GLY A 1 587 ? 38.740 6.810 -19.319 1.00 57.12 587 GLY A N 1
ATOM 4497 C CA . GLY A 1 587 ? 38.675 6.820 -20.792 1.00 57.12 587 GLY A CA 1
ATOM 4498 C C . GLY A 1 587 ? 39.005 5.528 -21.552 1.00 57.12 587 GLY A C 1
ATOM 4499 O O . GLY A 1 587 ? 39.055 5.563 -22.782 1.00 57.12 587 GLY A O 1
ATOM 4500 N N . THR A 1 588 ? 39.214 4.402 -20.872 1.00 65.19 588 THR A N 1
ATOM 4501 C CA . THR A 1 588 ? 39.395 3.103 -21.525 1.00 65.19 588 THR A CA 1
ATOM 4502 C C . THR A 1 588 ? 38.066 2.618 -22.110 1.00 65.19 588 THR A C 1
ATOM 4504 O O . THR A 1 588 ? 37.007 2.715 -21.491 1.00 65.19 588 THR A O 1
ATOM 4507 N N . PHE A 1 589 ? 38.096 2.126 -23.350 1.00 70.06 589 PHE A N 1
ATOM 4508 C CA . PHE A 1 589 ? 36.901 1.634 -24.040 1.00 70.06 589 PHE A CA 1
ATOM 4509 C C . PHE A 1 589 ? 36.529 0.237 -23.524 1.00 70.06 589 PHE A C 1
ATOM 4511 O O . PHE A 1 589 ? 36.893 -0.769 -24.132 1.00 70.06 589 PHE A O 1
ATOM 4518 N N . SER A 1 590 ? 35.825 0.176 -22.388 1.00 74.81 590 SER A N 1
ATOM 4519 C CA . SER A 1 590 ? 35.316 -1.081 -21.825 1.00 74.81 590 SER A CA 1
ATOM 4520 C C . SER A 1 590 ? 34.274 -1.735 -22.744 1.00 74.81 590 SER A C 1
ATOM 4522 O O . SER A 1 590 ? 33.600 -1.068 -23.535 1.00 74.81 590 SER A O 1
ATOM 4524 N N . TYR A 1 591 ? 34.100 -3.054 -22.624 1.00 77.75 591 TYR A N 1
ATOM 4525 C CA . TYR A 1 591 ? 33.066 -3.796 -23.359 1.00 77.75 591 TYR A CA 1
ATOM 4526 C C . TYR A 1 591 ? 31.646 -3.276 -23.059 1.00 77.75 591 TYR A C 1
ATOM 4528 O O . TYR A 1 591 ? 30.794 -3.224 -23.949 1.00 77.75 591 TYR A O 1
ATOM 4536 N N . GLU A 1 592 ? 31.412 -2.795 -21.837 1.00 74.00 592 GLU A N 1
ATOM 4537 C CA . GLU A 1 592 ? 30.159 -2.165 -21.399 1.00 74.00 592 GLU A CA 1
ATOM 4538 C C . GLU A 1 592 ? 29.830 -0.914 -22.222 1.00 74.00 592 GLU A C 1
ATOM 4540 O O . GLU A 1 592 ? 28.664 -0.650 -22.499 1.00 74.00 592 GLU A O 1
ATOM 4545 N N . SER A 1 593 ? 30.837 -0.199 -22.745 1.00 70.81 593 SER A N 1
ATOM 4546 C CA . SER A 1 593 ? 30.599 0.928 -23.657 1.00 70.81 593 SER A CA 1
ATOM 4547 C C . SER A 1 593 ? 29.952 0.534 -24.996 1.00 70.81 593 SER A C 1
ATOM 4549 O O . SER A 1 593 ? 29.499 1.413 -25.736 1.00 70.81 593 SER A O 1
ATOM 4551 N N . PHE A 1 594 ? 29.883 -0.762 -25.306 1.00 78.25 594 PHE A N 1
ATOM 4552 C CA . PHE A 1 594 ? 29.156 -1.312 -26.451 1.00 78.25 594 PHE A CA 1
ATOM 4553 C C . PHE A 1 594 ? 27.827 -1.975 -26.049 1.00 78.25 594 PHE A C 1
ATOM 4555 O O . PHE A 1 594 ? 26.992 -2.242 -26.921 1.00 78.25 594 PHE A O 1
ATOM 4562 N N . GLN A 1 595 ? 27.586 -2.211 -24.758 1.00 77.38 595 GLN A N 1
ATOM 4563 C CA . GLN A 1 595 ? 26.263 -2.560 -24.240 1.00 77.38 595 GLN A CA 1
ATOM 4564 C C . GLN A 1 595 ? 25.366 -1.300 -24.244 1.00 77.38 595 GLN A C 1
ATOM 4566 O O . GLN A 1 595 ? 25.848 -0.173 -24.361 1.00 77.38 595 GLN A O 1
ATOM 4571 N N . GLY A 1 596 ? 24.044 -1.473 -24.306 1.00 77.19 596 GLY A N 1
ATOM 4572 C CA . GLY A 1 596 ? 23.080 -0.360 -24.406 1.00 77.19 596 GLY A CA 1
ATOM 4573 C C . GLY A 1 596 ? 22.991 0.386 -25.755 1.00 77.19 596 GLY A C 1
ATOM 4574 O O . GLY A 1 596 ? 21.960 0.993 -26.038 1.00 77.19 596 GLY A O 1
ATOM 4575 N N . VAL A 1 597 ? 23.998 0.324 -26.643 1.00 85.69 597 VAL A N 1
ATOM 4576 C CA . VAL A 1 597 ? 23.863 0.892 -28.005 1.00 85.69 597 VAL A CA 1
ATOM 4577 C C . VAL A 1 597 ? 22.917 0.021 -28.841 1.00 85.69 597 VAL A C 1
ATOM 4579 O O . VAL A 1 597 ? 23.164 -1.178 -29.027 1.00 85.69 597 VAL A O 1
ATOM 4582 N N . GLY A 1 598 ? 21.849 0.635 -29.359 1.00 83.19 598 GLY A N 1
ATOM 4583 C CA . GLY A 1 598 ? 20.769 -0.055 -30.068 1.00 83.19 598 GLY A CA 1
ATOM 4584 C C . GLY A 1 598 ? 21.225 -0.823 -31.323 1.00 83.19 598 GLY A C 1
ATOM 4585 O O . GLY A 1 598 ? 22.172 -0.408 -32.003 1.00 83.19 598 GLY A O 1
ATOM 4586 N N . PRO A 1 599 ? 20.545 -1.931 -31.685 1.00 84.00 599 PRO A N 1
ATOM 4587 C CA . PRO A 1 599 ? 20.978 -2.819 -32.767 1.00 84.00 599 PRO A CA 1
ATOM 4588 C C . PRO A 1 599 ? 21.030 -2.117 -34.129 1.00 84.00 599 PRO A C 1
ATOM 4590 O O . PRO A 1 599 ? 21.942 -2.372 -34.910 1.00 84.00 599 PRO A O 1
ATOM 4593 N N . VAL A 1 600 ? 20.113 -1.180 -34.395 1.00 83.62 600 VAL A N 1
ATOM 4594 C CA . VAL A 1 600 ? 20.105 -0.383 -35.635 1.00 83.62 600 VAL A CA 1
ATOM 4595 C C . VAL A 1 600 ? 21.377 0.460 -35.756 1.00 83.62 600 VAL A C 1
ATOM 4597 O O . VAL A 1 600 ? 22.014 0.441 -36.806 1.00 83.62 600 VAL A O 1
ATOM 4600 N N . ALA A 1 601 ? 21.796 1.140 -34.684 1.00 85.44 601 ALA A N 1
ATOM 4601 C CA . ALA A 1 601 ? 23.017 1.945 -34.687 1.00 85.44 601 ALA A CA 1
ATOM 4602 C C . ALA A 1 601 ? 24.263 1.070 -34.903 1.00 85.44 601 ALA A C 1
ATOM 4604 O O . ALA A 1 601 ? 25.081 1.387 -35.764 1.00 85.44 601 ALA A O 1
ATOM 4605 N N . LYS A 1 602 ? 24.361 -0.077 -34.211 1.00 86.06 602 LYS A N 1
ATOM 4606 C CA . LYS A 1 602 ? 25.437 -1.069 -34.413 1.00 86.06 602 LYS A CA 1
ATOM 4607 C C . LYS A 1 602 ? 25.517 -1.555 -35.861 1.00 86.06 602 LYS A C 1
ATOM 4609 O O . LYS A 1 602 ? 26.602 -1.580 -36.437 1.00 86.06 602 LYS A O 1
ATOM 4614 N N . VAL A 1 603 ? 24.378 -1.910 -36.458 1.00 89.06 603 VAL A N 1
ATOM 4615 C CA . VAL A 1 603 ? 24.304 -2.387 -37.847 1.00 89.06 603 VAL A CA 1
ATOM 4616 C C . VAL A 1 603 ? 24.674 -1.280 -38.834 1.00 89.06 603 VAL A C 1
ATOM 4618 O O . VAL A 1 603 ? 25.487 -1.522 -39.719 1.00 89.06 603 VAL A O 1
ATOM 4621 N N . VAL A 1 604 ? 24.151 -0.060 -38.678 1.00 89.19 604 VAL A N 1
ATOM 4622 C CA . VAL A 1 604 ? 24.470 1.065 -39.575 1.00 89.19 604 VAL A CA 1
ATOM 4623 C C . VAL A 1 604 ? 25.949 1.449 -39.484 1.00 89.19 604 VAL A C 1
ATOM 4625 O O . VAL A 1 604 ? 26.604 1.561 -40.519 1.00 89.19 604 VAL A O 1
ATOM 4628 N N . LEU A 1 605 ? 26.506 1.591 -38.276 1.00 89.19 605 LEU A N 1
ATOM 4629 C CA . LEU A 1 605 ? 27.921 1.933 -38.100 1.00 89.19 605 LEU A CA 1
ATOM 4630 C C . LEU A 1 605 ? 28.836 0.807 -38.608 1.00 89.19 605 LEU A C 1
ATOM 4632 O O . LEU A 1 605 ? 29.811 1.077 -39.306 1.00 89.19 605 LEU A O 1
ATOM 4636 N N . GLY A 1 606 ? 28.492 -0.454 -38.328 1.00 89.94 606 GLY A N 1
ATOM 4637 C CA . GLY A 1 606 ? 29.221 -1.626 -38.815 1.00 89.94 606 GLY A CA 1
ATOM 4638 C C . GLY A 1 606 ? 29.194 -1.767 -40.340 1.00 89.94 606 GLY A C 1
ATOM 4639 O O . GLY A 1 606 ? 30.225 -2.061 -40.940 1.00 89.94 606 GLY A O 1
ATOM 4640 N N . LEU A 1 607 ? 28.055 -1.497 -40.986 1.00 91.88 607 LEU A N 1
ATOM 4641 C CA . LEU A 1 607 ? 27.931 -1.502 -42.448 1.00 91.88 607 LEU A CA 1
ATOM 4642 C C . LEU A 1 607 ? 28.709 -0.357 -43.101 1.00 91.88 607 LEU A C 1
ATOM 4644 O O . LEU A 1 607 ? 29.362 -0.582 -44.116 1.00 91.88 607 LEU A O 1
ATOM 4648 N N . LEU A 1 608 ? 28.673 0.849 -42.527 1.00 90.69 608 LEU A N 1
ATOM 4649 C CA . LEU A 1 608 ? 29.449 1.986 -43.029 1.00 90.69 608 LEU A CA 1
ATOM 4650 C C . LEU A 1 608 ? 30.956 1.723 -42.905 1.00 90.69 608 LEU A C 1
ATOM 4652 O O . LEU A 1 608 ? 31.676 1.851 -43.895 1.00 90.69 608 LEU A O 1
ATOM 4656 N N . THR A 1 609 ? 31.428 1.275 -41.738 1.00 91.94 609 THR A N 1
ATOM 4657 C CA . THR A 1 609 ? 32.832 0.886 -41.537 1.00 91.94 609 THR A CA 1
ATOM 4658 C C . THR A 1 609 ? 33.231 -0.264 -42.461 1.00 91.94 609 THR A C 1
ATOM 4660 O O . THR A 1 609 ? 34.268 -0.186 -43.117 1.00 91.94 609 THR A O 1
ATOM 4663 N N . GLY A 1 610 ? 32.393 -1.297 -42.588 1.00 91.88 610 GLY A N 1
ATOM 4664 C CA . GLY A 1 610 ? 32.622 -2.428 -43.487 1.00 91.88 610 GLY A CA 1
ATOM 4665 C C . GLY A 1 610 ? 32.702 -2.019 -44.960 1.00 91.88 610 GLY A C 1
ATOM 4666 O O . GLY A 1 610 ? 33.579 -2.497 -45.675 1.00 91.88 610 GLY A O 1
ATOM 4667 N N . LEU A 1 611 ? 31.852 -1.091 -45.410 1.00 92.31 611 LEU A N 1
ATOM 4668 C CA . LEU A 1 611 ? 31.878 -0.561 -46.774 1.00 92.31 611 LEU A CA 1
ATOM 4669 C C . LEU A 1 611 ? 33.141 0.269 -47.031 1.00 92.31 611 LEU A C 1
ATOM 4671 O O . LEU A 1 611 ? 33.786 0.071 -48.058 1.00 92.31 611 LEU A O 1
ATOM 4675 N N . VAL A 1 612 ? 33.541 1.149 -46.106 1.00 91.50 612 VAL A N 1
ATOM 4676 C CA . VAL A 1 612 ? 34.779 1.936 -46.260 1.00 91.50 612 VAL A CA 1
ATOM 4677 C C . VAL A 1 612 ? 36.008 1.024 -46.259 1.00 91.50 612 VAL A C 1
ATOM 4679 O O . VAL A 1 612 ? 36.854 1.157 -47.142 1.00 91.50 612 VAL A O 1
ATOM 4682 N N . LEU A 1 613 ? 36.086 0.052 -45.343 1.00 91.00 613 LEU A N 1
ATOM 4683 C CA . LEU A 1 613 ? 37.172 -0.931 -45.316 1.00 91.00 613 LEU A CA 1
ATOM 4684 C C . LEU A 1 613 ? 37.196 -1.791 -46.587 1.00 91.00 613 LEU A C 1
ATOM 4686 O O . LEU A 1 613 ? 38.272 -1.998 -47.139 1.00 91.00 613 LEU A O 1
ATOM 4690 N N . CYS A 1 614 ? 36.040 -2.225 -47.101 1.00 92.06 614 CYS A N 1
ATOM 4691 C CA . CYS A 1 614 ? 35.943 -2.964 -48.362 1.00 92.06 614 CYS A CA 1
ATOM 4692 C C . CYS A 1 614 ? 36.423 -2.129 -49.562 1.00 92.06 614 CYS A C 1
ATOM 4694 O O . CYS A 1 614 ? 37.166 -2.620 -50.409 1.00 92.06 614 CYS A O 1
ATOM 4696 N N . CYS A 1 615 ? 36.039 -0.855 -49.647 1.00 89.94 615 CYS A N 1
ATOM 4697 C CA . CYS A 1 615 ? 36.537 0.044 -50.688 1.00 89.94 615 CYS A CA 1
ATOM 4698 C C . CYS A 1 615 ? 38.060 0.242 -50.575 1.00 89.94 615 CYS A C 1
ATOM 4700 O O . CYS A 1 615 ? 38.767 0.152 -51.580 1.00 89.94 615 CYS A O 1
ATOM 4702 N N . SER A 1 616 ? 38.583 0.443 -49.361 1.00 89.00 616 SER A N 1
ATOM 4703 C CA . SER A 1 616 ? 40.025 0.556 -49.109 1.00 89.00 616 SER A CA 1
ATOM 4704 C C . SER A 1 616 ? 40.796 -0.721 -49.471 1.00 89.00 616 SER A C 1
ATOM 4706 O O . SER A 1 616 ? 41.848 -0.623 -50.106 1.00 89.00 616 SER A O 1
ATOM 4708 N N . THR A 1 617 ? 40.291 -1.915 -49.128 1.00 90.56 617 THR A N 1
ATOM 4709 C CA . THR A 1 617 ? 40.943 -3.195 -49.469 1.00 90.56 617 THR A CA 1
ATOM 4710 C C . THR A 1 617 ? 40.930 -3.460 -50.968 1.00 90.56 617 THR A C 1
ATOM 4712 O O . THR A 1 617 ? 41.949 -3.891 -51.501 1.00 90.56 617 THR A O 1
ATOM 4715 N N . LEU A 1 618 ? 39.835 -3.156 -51.673 1.00 91.00 618 LEU A N 1
ATOM 4716 C CA . LEU A 1 618 ? 39.764 -3.289 -53.131 1.00 91.00 618 LEU A CA 1
ATOM 4717 C C . LEU A 1 618 ? 40.758 -2.349 -53.829 1.00 91.00 618 LEU A C 1
ATOM 4719 O O . LEU A 1 618 ? 41.504 -2.791 -54.702 1.00 91.00 618 LEU A O 1
ATOM 4723 N N . CYS A 1 619 ? 40.842 -1.084 -53.406 1.00 87.94 619 CYS A N 1
ATOM 4724 C CA . CYS A 1 619 ? 41.829 -0.132 -53.925 1.00 87.94 619 CYS A CA 1
ATOM 4725 C C . CYS A 1 619 ? 43.277 -0.595 -53.680 1.00 87.94 619 CYS A C 1
ATOM 4727 O O . CYS A 1 619 ? 44.106 -0.541 -54.591 1.00 87.94 619 CYS A O 1
ATOM 4729 N N . PHE A 1 620 ? 43.586 -1.089 -52.476 1.00 90.25 620 PHE A N 1
ATOM 4730 C CA . PHE A 1 620 ? 44.916 -1.607 -52.144 1.00 90.25 620 PHE A CA 1
ATOM 4731 C C . PHE A 1 620 ? 45.248 -2.911 -52.893 1.00 90.25 620 PHE A C 1
ATOM 4733 O O . PHE A 1 620 ? 46.369 -3.085 -53.375 1.00 90.25 620 PHE A O 1
ATOM 4740 N N . GLY A 1 621 ? 44.267 -3.803 -53.056 1.00 88.75 621 GLY A N 1
ATOM 4741 C CA . GLY A 1 621 ? 44.389 -5.034 -53.833 1.00 88.75 621 GLY A CA 1
ATOM 4742 C C . GLY A 1 621 ? 44.695 -4.748 -55.300 1.00 88.75 621 GLY A C 1
ATOM 4743 O O . GLY A 1 621 ? 45.675 -5.266 -55.828 1.00 88.75 621 GLY A O 1
ATOM 4744 N N . VAL A 1 622 ? 43.939 -3.848 -55.940 1.00 86.81 622 VAL A N 1
ATOM 4745 C CA . VAL A 1 622 ? 44.197 -3.406 -57.323 1.00 86.81 622 VAL A CA 1
ATOM 4746 C C . VAL A 1 622 ? 45.604 -2.812 -57.464 1.00 86.81 622 VAL A C 1
ATOM 4748 O O . VAL A 1 622 ? 46.329 -3.189 -58.384 1.00 86.81 622 VAL A O 1
ATOM 4751 N N . ALA A 1 623 ? 46.037 -1.949 -56.538 1.00 85.12 623 ALA A N 1
ATOM 4752 C CA . ALA A 1 623 ? 47.397 -1.400 -56.549 1.00 85.12 623 ALA A CA 1
ATOM 4753 C C . ALA A 1 623 ? 48.483 -2.487 -56.400 1.00 85.12 623 ALA A C 1
ATOM 4755 O O . ALA A 1 623 ? 49.537 -2.401 -57.032 1.00 85.12 623 ALA A O 1
ATOM 4756 N N . SER A 1 624 ? 48.214 -3.528 -55.608 1.00 85.38 624 SER A N 1
ATOM 4757 C CA . SER A 1 624 ? 49.117 -4.668 -55.411 1.00 85.38 624 SER A CA 1
ATOM 4758 C C . SER A 1 624 ? 49.196 -5.559 -56.656 1.00 85.38 624 SER A C 1
ATOM 4760 O O . SER A 1 624 ? 50.297 -5.903 -57.078 1.00 85.38 624 SER A O 1
ATOM 4762 N N . PHE A 1 625 ? 48.066 -5.849 -57.312 1.00 86.12 625 PHE A N 1
ATOM 4763 C CA . PHE A 1 625 ? 48.044 -6.564 -58.595 1.00 86.12 625 PHE A CA 1
ATOM 4764 C C . PHE A 1 625 ? 48.789 -5.802 -59.696 1.00 86.12 625 PHE A C 1
ATOM 4766 O O . PHE A 1 625 ? 49.573 -6.404 -60.426 1.00 86.12 625 PHE A O 1
ATOM 4773 N N . PHE A 1 626 ? 48.603 -4.479 -59.793 1.00 83.06 626 PHE A N 1
ATOM 4774 C CA . PHE A 1 626 ? 49.373 -3.654 -60.729 1.00 83.06 626 PHE A CA 1
ATOM 4775 C C . PHE A 1 626 ? 50.872 -3.692 -60.439 1.00 83.06 626 PHE A C 1
ATOM 4777 O O . PHE A 1 626 ? 51.659 -3.718 -61.381 1.00 83.06 626 PHE A O 1
ATOM 4784 N N . LYS A 1 627 ? 51.278 -3.726 -59.163 1.00 82.75 627 LYS A N 1
ATOM 4785 C CA . LYS A 1 627 ? 52.685 -3.900 -58.802 1.00 82.75 627 LYS A CA 1
ATOM 4786 C C . LYS A 1 627 ? 53.214 -5.256 -59.281 1.00 82.75 627 LYS A C 1
ATOM 4788 O O . LYS A 1 627 ? 54.192 -5.258 -60.014 1.00 82.75 627 LYS A O 1
ATOM 4793 N N . CYS A 1 628 ? 52.560 -6.370 -58.945 1.00 81.00 628 CYS A N 1
ATOM 4794 C CA . CYS A 1 628 ? 52.995 -7.703 -59.383 1.00 81.00 628 CYS A CA 1
ATOM 4795 C C . CYS A 1 628 ? 53.089 -7.806 -60.914 1.00 81.00 628 CYS A C 1
ATOM 4797 O O . CYS A 1 628 ? 54.108 -8.243 -61.431 1.00 81.00 628 CYS A O 1
ATOM 4799 N N . ALA A 1 629 ? 52.086 -7.306 -61.643 1.00 82.88 629 ALA A N 1
ATOM 4800 C CA . ALA A 1 629 ? 52.106 -7.299 -63.106 1.00 82.88 629 ALA A CA 1
ATOM 4801 C C . ALA A 1 629 ? 53.241 -6.438 -63.694 1.00 82.88 629 ALA A C 1
ATOM 4803 O O . ALA A 1 629 ? 53.758 -6.755 -64.763 1.00 82.88 629 ALA A O 1
ATOM 4804 N N . VAL A 1 630 ? 53.631 -5.346 -63.025 1.00 82.56 630 VAL A N 1
ATOM 4805 C CA . VAL A 1 630 ? 54.779 -4.520 -63.429 1.00 82.56 630 VAL A CA 1
ATOM 4806 C C . VAL A 1 630 ? 56.104 -5.190 -63.073 1.00 82.56 630 VAL A C 1
ATOM 4808 O O . VAL A 1 630 ? 57.013 -5.151 -63.896 1.00 82.56 630 VAL A O 1
ATOM 4811 N N . ASP A 1 631 ? 56.217 -5.816 -61.903 1.00 78.25 631 ASP A N 1
ATOM 4812 C CA . ASP A 1 631 ? 57.419 -6.545 -61.490 1.00 78.25 631 ASP A CA 1
ATOM 4813 C C . ASP A 1 631 ? 57.677 -7.736 -62.454 1.00 78.25 631 ASP A C 1
ATOM 4815 O O . ASP A 1 631 ? 58.794 -7.878 -62.959 1.00 78.25 631 ASP A O 1
ATOM 4819 N N . ASP A 1 632 ? 56.630 -8.476 -62.853 1.00 79.62 632 ASP A N 1
ATOM 4820 C CA . ASP A 1 632 ? 56.679 -9.522 -63.896 1.00 79.62 632 ASP A CA 1
ATOM 4821 C C . ASP A 1 632 ? 57.065 -8.971 -65.289 1.00 79.62 632 ASP A C 1
ATOM 4823 O O . ASP A 1 632 ? 57.822 -9.601 -66.029 1.00 79.62 632 ASP A O 1
ATOM 4827 N N . LEU A 1 633 ? 56.547 -7.794 -65.672 1.00 77.19 633 LEU A N 1
ATOM 4828 C CA . LEU A 1 633 ? 56.821 -7.156 -66.973 1.00 77.19 633 LEU A CA 1
ATOM 4829 C C . LEU A 1 633 ? 58.216 -6.533 -67.076 1.00 77.19 633 LEU A C 1
ATOM 4831 O O . LEU A 1 633 ? 58.759 -6.427 -68.178 1.00 77.19 633 LEU A O 1
ATOM 4835 N N . VAL A 1 634 ? 58.765 -6.050 -65.962 1.00 79.06 634 VAL A N 1
ATOM 4836 C CA . VAL A 1 634 ? 60.108 -5.458 -65.912 1.00 79.06 634 VAL A CA 1
ATOM 4837 C C . VAL A 1 634 ? 61.171 -6.556 -65.915 1.00 79.06 634 VAL A C 1
ATOM 4839 O O . VAL A 1 634 ? 62.216 -6.359 -66.536 1.00 79.06 634 VAL A O 1
ATOM 4842 N N . GLY A 1 635 ? 60.867 -7.704 -65.297 1.00 58.12 635 GLY A N 1
ATOM 4843 C CA . GLY A 1 635 ? 61.758 -8.850 -65.168 1.00 58.12 635 GLY A CA 1
ATOM 4844 C C . GLY A 1 635 ? 62.898 -8.575 -64.190 1.00 58.12 635 GLY A C 1
ATOM 4845 O O . GLY A 1 635 ? 63.527 -7.514 -64.221 1.00 58.12 635 GLY A O 1
ATOM 4846 N N . GLU A 1 636 ? 63.211 -9.538 -63.321 1.00 55.00 636 GLU A N 1
ATOM 4847 C CA . GLU A 1 636 ? 64.455 -9.438 -62.561 1.00 55.00 636 GLU A CA 1
ATOM 4848 C C . GLU A 1 636 ? 65.643 -9.455 -63.538 1.00 55.00 636 GLU A C 1
ATOM 4850 O O . GLU A 1 636 ? 65.700 -10.317 -64.426 1.00 55.00 636 GLU A O 1
ATOM 4855 N N . PRO A 1 637 ? 66.593 -8.507 -63.428 1.00 54.31 637 PRO A N 1
ATOM 4856 C CA . PRO A 1 637 ? 67.800 -8.557 -64.231 1.00 54.31 637 PRO A CA 1
ATOM 4857 C C . PRO A 1 637 ? 68.566 -9.821 -63.847 1.00 54.31 637 PRO A C 1
ATOM 4859 O O . PRO A 1 637 ? 69.020 -9.954 -62.714 1.00 54.31 637 PRO A O 1
ATOM 4862 N N . VAL A 1 638 ? 68.702 -10.745 -64.799 1.00 48.38 638 VAL A N 1
ATOM 4863 C CA . VAL A 1 638 ? 69.461 -11.984 -64.613 1.00 48.38 638 VAL A CA 1
ATOM 4864 C C . VAL A 1 638 ? 70.908 -11.620 -64.282 1.00 48.38 638 VAL A C 1
ATOM 4866 O O . VAL A 1 638 ? 71.680 -11.255 -65.172 1.00 48.38 638 VAL A O 1
ATOM 4869 N N . GLU A 1 639 ? 71.279 -11.712 -63.004 1.00 46.28 639 GLU A N 1
ATOM 4870 C CA . GLU A 1 639 ? 72.674 -11.620 -62.584 1.00 46.28 639 GLU A CA 1
ATOM 4871 C C . GLU A 1 639 ? 73.425 -12.818 -63.173 1.00 46.28 639 GLU A C 1
ATOM 4873 O O . GLU A 1 639 ? 73.305 -13.955 -62.713 1.00 46.28 639 GLU A O 1
ATOM 4878 N N . MET A 1 640 ? 74.185 -12.568 -64.240 1.00 43.16 640 MET A N 1
ATOM 4879 C CA . MET A 1 640 ? 75.090 -13.565 -64.797 1.00 43.16 640 MET A CA 1
ATOM 4880 C C . MET A 1 640 ? 76.245 -13.773 -63.818 1.00 43.16 640 MET A C 1
ATOM 4882 O O . MET A 1 640 ? 77.155 -12.950 -63.732 1.00 43.16 640 MET A O 1
ATOM 4886 N N . VAL A 1 641 ? 76.189 -14.878 -63.078 1.00 40.19 641 VAL A N 1
ATOM 4887 C CA . VAL A 1 641 ? 77.285 -15.345 -62.226 1.00 40.19 641 VAL A CA 1
ATOM 4888 C C . VAL A 1 641 ? 78.448 -15.782 -63.118 1.00 40.19 641 VAL A C 1
ATOM 4890 O O . VAL A 1 641 ? 78.308 -16.703 -63.920 1.00 40.19 641 VAL A O 1
ATOM 4893 N N . GLU A 1 642 ? 79.590 -15.112 -62.977 1.00 46.62 642 GLU A N 1
ATOM 4894 C CA . GLU A 1 642 ? 80.837 -15.423 -63.682 1.00 46.62 642 GLU A CA 1
ATOM 4895 C C . GLU A 1 642 ? 81.753 -16.273 -62.772 1.00 46.62 642 GLU A C 1
ATOM 4897 O O . GLU A 1 642 ? 81.922 -15.973 -61.588 1.00 46.62 642 GLU A O 1
ATOM 4902 N N . ASP A 1 643 ? 82.305 -17.369 -63.302 1.00 47.16 643 ASP A N 1
ATOM 4903 C CA . ASP A 1 643 ? 83.048 -18.382 -62.532 1.00 47.16 643 ASP A CA 1
ATOM 4904 C C . ASP A 1 643 ? 84.397 -17.875 -61.970 1.00 47.16 643 ASP A C 1
ATOM 4906 O O . ASP A 1 643 ? 85.227 -17.335 -62.703 1.00 47.16 643 ASP A O 1
ATOM 4910 N N . GLY A 1 644 ? 84.697 -18.151 -60.688 1.00 39.03 644 GLY A N 1
ATOM 4911 C CA . GLY A 1 644 ? 86.002 -17.809 -60.090 1.00 39.03 644 GLY A CA 1
ATOM 4912 C C . GLY A 1 644 ? 86.246 -18.294 -58.649 1.00 39.03 644 GLY A C 1
ATOM 4913 O O . GLY A 1 644 ? 85.853 -17.654 -57.681 1.00 39.03 644 GLY A O 1
ATOM 4914 N N . VAL A 1 645 ? 86.972 -19.405 -58.496 1.00 38.03 645 VAL A N 1
ATOM 4915 C CA . VAL A 1 645 ? 87.365 -20.099 -57.238 1.00 38.03 645 VAL A CA 1
ATOM 4916 C C . VAL A 1 645 ? 88.912 -20.270 -57.256 1.00 38.03 645 VAL A C 1
ATOM 4918 O O . VAL A 1 645 ? 89.418 -20.316 -58.381 1.00 38.03 645 VAL A O 1
ATOM 4921 N N . PRO A 1 646 ? 89.723 -20.422 -56.157 1.00 59.66 646 PRO A N 1
ATOM 4922 C CA . PRO A 1 646 ? 89.453 -20.623 -54.707 1.00 59.66 646 PRO A CA 1
ATOM 4923 C C . PRO A 1 646 ? 90.312 -19.774 -53.697 1.00 59.66 646 PRO A C 1
ATOM 4925 O O . PRO A 1 646 ? 91.147 -18.961 -54.077 1.00 59.66 646 PRO A O 1
ATOM 4928 N N . VAL A 1 647 ? 90.221 -20.157 -52.401 1.00 36.88 647 VAL A N 1
ATOM 4929 C CA . VAL A 1 647 ? 91.195 -20.023 -51.269 1.00 36.88 647 VAL A CA 1
ATOM 4930 C C . VAL A 1 647 ? 91.017 -18.799 -50.339 1.00 36.88 647 VAL A C 1
ATOM 4932 O O . VAL A 1 647 ? 91.160 -17.669 -50.774 1.00 36.88 647 VAL A O 1
ATOM 4935 N N . GLY A 1 648 ? 90.805 -18.946 -49.016 1.00 33.31 648 GLY A N 1
ATOM 4936 C CA . GLY A 1 648 ? 90.581 -20.159 -48.202 1.00 33.31 648 GLY A CA 1
ATOM 4937 C C . GLY A 1 648 ? 90.639 -19.933 -46.668 1.00 33.31 648 GLY A C 1
ATOM 4938 O O . GLY A 1 648 ? 91.066 -18.874 -46.224 1.00 33.31 648 GLY A O 1
ATOM 4939 N N . ARG A 1 649 ? 90.307 -20.986 -45.881 1.00 34.09 649 ARG A N 1
ATOM 4940 C CA . ARG A 1 649 ? 90.183 -21.064 -44.386 1.00 34.09 649 ARG A CA 1
ATOM 4941 C C . ARG A 1 649 ? 89.013 -20.233 -43.809 1.00 34.09 649 ARG A C 1
ATOM 4943 O O . ARG A 1 649 ? 88.923 -19.058 -44.109 1.00 34.09 649 ARG A O 1
ATOM 4950 N N . GLY A 1 650 ? 88.114 -20.707 -42.937 1.00 31.61 650 GLY A N 1
ATOM 4951 C CA . GLY A 1 650 ? 87.860 -21.974 -42.209 1.00 31.61 650 GLY A CA 1
ATOM 4952 C C . GLY A 1 650 ? 86.989 -21.636 -40.963 1.00 31.61 650 GLY A C 1
ATOM 4953 O O . GLY A 1 650 ? 86.959 -20.472 -40.590 1.00 31.61 650 GLY A O 1
ATOM 4954 N N . ARG A 1 651 ? 86.284 -22.520 -40.234 1.00 36.44 651 ARG A N 1
ATOM 4955 C CA . ARG A 1 651 ? 86.084 -23.983 -40.295 1.00 36.44 651 ARG A CA 1
ATOM 4956 C C . ARG A 1 651 ? 84.987 -24.377 -39.258 1.00 36.44 651 ARG A C 1
ATOM 4958 O O . ARG A 1 651 ? 85.172 -24.013 -38.105 1.00 36.44 651 ARG A O 1
ATOM 4965 N N . TRP A 1 652 ? 83.975 -25.189 -39.625 1.00 30.73 652 TRP A N 1
ATOM 4966 C CA . TRP A 1 652 ? 83.011 -25.897 -38.722 1.00 30.73 652 TRP A CA 1
ATOM 4967 C C . TRP A 1 652 ? 82.052 -25.003 -37.861 1.00 30.73 652 TRP A C 1
ATOM 4969 O O . TRP A 1 652 ? 82.386 -23.865 -37.579 1.00 30.73 652 TRP A O 1
ATOM 4979 N N . GLN A 1 653 ? 80.844 -25.396 -37.402 1.00 33.69 653 GLN A N 1
ATOM 4980 C CA . GLN A 1 653 ? 80.074 -26.653 -37.519 1.00 33.69 653 GLN A CA 1
ATOM 4981 C C . GLN A 1 653 ? 78.538 -26.444 -37.294 1.00 33.69 653 GLN A C 1
ATOM 4983 O O . GLN A 1 653 ? 78.131 -25.994 -36.233 1.00 33.69 653 GLN A O 1
ATOM 4988 N N . GLN A 1 654 ? 77.703 -26.878 -38.254 1.00 34.97 654 GLN A N 1
ATOM 4989 C CA . GLN A 1 654 ? 76.530 -27.772 -38.063 1.00 34.97 654 GLN A CA 1
ATOM 4990 C C . GLN A 1 654 ? 75.334 -27.405 -37.131 1.00 34.97 654 GLN A C 1
ATOM 4992 O O . GLN A 1 654 ? 75.405 -27.641 -35.929 1.00 34.97 654 GLN A O 1
ATOM 4997 N N . ARG A 1 655 ? 74.178 -27.035 -37.733 1.00 32.34 655 ARG A N 1
ATOM 4998 C CA . ARG A 1 655 ? 72.754 -27.438 -37.454 1.00 32.34 655 ARG A CA 1
ATOM 4999 C C . ARG A 1 655 ? 71.779 -26.517 -38.241 1.00 32.34 655 ARG A C 1
ATOM 5001 O O . ARG A 1 655 ? 72.162 -25.386 -38.502 1.00 32.34 655 ARG A O 1
ATOM 5008 N N . GLN A 1 656 ? 70.517 -26.844 -38.559 1.00 30.47 656 GLN A N 1
ATOM 5009 C CA . GLN A 1 656 ? 69.878 -28.070 -39.091 1.00 30.47 656 GLN A CA 1
ATOM 5010 C C . GLN A 1 656 ? 68.474 -27.683 -39.650 1.00 30.47 656 GLN A C 1
ATOM 5012 O O . GLN A 1 656 ? 67.898 -26.710 -39.174 1.00 30.47 656 GLN A O 1
ATOM 5017 N N . TYR A 1 657 ? 67.936 -28.420 -40.635 1.00 32.03 657 TYR A N 1
ATOM 5018 C CA . TYR A 1 657 ? 66.536 -28.335 -41.131 1.00 32.03 657 TYR A CA 1
ATOM 5019 C C . TYR A 1 657 ? 65.515 -28.513 -39.969 1.00 32.03 657 TYR A C 1
ATOM 5021 O O . TYR A 1 657 ? 65.794 -29.302 -39.068 1.00 32.03 657 TYR A O 1
ATOM 5029 N N . GLU A 1 658 ? 64.454 -27.699 -39.817 1.00 33.81 658 GLU A N 1
ATOM 5030 C CA . GLU A 1 658 ? 63.172 -27.626 -40.578 1.00 33.81 658 GLU A CA 1
ATOM 5031 C C . GLU A 1 658 ? 62.146 -28.722 -40.181 1.00 33.81 658 GLU A C 1
ATOM 5033 O O . GLU A 1 658 ? 62.493 -29.897 -40.291 1.00 33.81 658 GLU A O 1
ATOM 5038 N N . ARG A 1 659 ? 60.905 -28.337 -39.764 1.00 28.52 659 ARG A N 1
ATOM 5039 C CA . ARG A 1 659 ? 59.581 -28.948 -40.131 1.00 28.52 659 ARG A CA 1
ATOM 5040 C C . ARG A 1 659 ? 58.356 -28.538 -39.247 1.00 28.52 659 ARG A C 1
ATOM 5042 O O . ARG A 1 659 ? 58.265 -28.966 -38.107 1.00 28.52 659 ARG A O 1
ATOM 5049 N N . ILE A 1 660 ? 57.414 -27.799 -39.858 1.00 35.06 660 ILE A N 1
ATOM 5050 C CA . ILE A 1 660 ? 55.918 -27.916 -39.911 1.00 35.06 660 ILE A CA 1
ATOM 5051 C C . ILE A 1 660 ? 55.047 -28.196 -38.641 1.00 35.06 660 ILE A C 1
ATOM 5053 O O . ILE A 1 660 ? 55.018 -29.313 -38.139 1.00 35.06 660 ILE A O 1
ATOM 5057 N N . ASP A 1 661 ? 54.257 -27.169 -38.273 1.00 37.38 661 ASP A N 1
ATOM 5058 C CA . ASP A 1 661 ? 52.799 -26.994 -37.976 1.00 37.38 661 ASP A CA 1
ATOM 5059 C C . ASP A 1 661 ? 51.849 -27.909 -37.128 1.00 37.38 661 ASP A C 1
ATOM 5061 O O . ASP A 1 661 ? 51.872 -29.135 -37.167 1.00 37.38 661 ASP A O 1
ATOM 5065 N N . PHE A 1 662 ? 50.853 -27.189 -36.553 1.00 34.47 662 PHE A N 1
ATOM 5066 C CA . PHE A 1 662 ? 49.434 -27.497 -36.200 1.00 34.47 662 PHE A CA 1
ATOM 5067 C C . PHE A 1 662 ? 48.976 -27.977 -34.788 1.00 34.47 662 PHE A C 1
ATOM 5069 O O . PHE A 1 662 ? 48.792 -29.159 -34.528 1.00 34.47 662 PHE A O 1
ATOM 5076 N N . ALA A 1 663 ? 48.653 -26.976 -33.945 1.00 42.81 663 ALA A N 1
ATOM 5077 C CA . ALA A 1 663 ? 47.399 -26.698 -33.192 1.00 42.81 663 ALA A CA 1
ATOM 5078 C C . ALA A 1 663 ? 46.536 -27.781 -32.482 1.00 42.81 663 ALA A C 1
ATOM 5080 O O . ALA A 1 663 ? 45.995 -28.668 -33.137 1.00 42.81 663 ALA A O 1
ATOM 5081 N N . SER A 1 664 ? 46.184 -27.501 -31.208 1.00 31.78 664 SER A N 1
ATOM 5082 C CA . SER A 1 664 ? 44.794 -27.402 -30.673 1.00 31.78 664 SER A CA 1
ATOM 5083 C C . SER A 1 664 ? 44.763 -26.884 -29.210 1.00 31.78 664 SER A C 1
ATOM 5085 O O . SER A 1 664 ? 45.734 -27.130 -28.506 1.00 31.78 664 SER A O 1
ATOM 5087 N N . GLU A 1 665 ? 43.681 -26.175 -28.824 1.00 32.34 665 GLU A N 1
ATOM 5088 C CA . GLU A 1 665 ? 42.903 -26.129 -27.535 1.00 32.34 665 GLU A CA 1
ATOM 5089 C C . GLU A 1 665 ? 43.572 -26.545 -26.185 1.00 32.34 665 GLU A C 1
ATOM 5091 O O . GLU A 1 665 ? 44.416 -27.430 -26.156 1.00 32.34 665 GLU A O 1
ATOM 5096 N N . GLU A 1 666 ? 43.239 -26.036 -24.985 1.00 31.69 666 GLU A N 1
ATOM 5097 C CA . GLU A 1 666 ? 42.214 -25.098 -24.459 1.00 31.69 666 GLU A CA 1
ATOM 5098 C C . GLU A 1 666 ? 42.675 -24.569 -23.058 1.00 31.69 666 GLU A C 1
ATOM 5100 O O . GLU A 1 666 ? 43.762 -24.921 -22.609 1.00 31.69 666 GLU A O 1
ATOM 5105 N N . GLU A 1 667 ? 41.867 -23.711 -22.412 1.00 30.64 667 GLU A N 1
ATOM 5106 C CA . GLU A 1 667 ? 41.697 -23.412 -20.955 1.00 30.64 667 GLU A CA 1
ATOM 5107 C C . GLU A 1 667 ? 42.597 -24.114 -19.875 1.00 30.64 667 GLU A C 1
ATOM 5109 O O . GLU A 1 667 ? 42.913 -25.292 -19.985 1.00 30.64 667 GLU A O 1
ATOM 5114 N N . VAL A 1 668 ? 42.990 -23.529 -18.719 1.00 29.95 668 VAL A N 1
ATOM 5115 C CA . VAL A 1 668 ? 42.464 -22.384 -17.926 1.00 29.95 668 VAL A CA 1
ATOM 5116 C C . VAL A 1 668 ? 43.487 -21.903 -16.846 1.00 29.95 668 VAL A C 1
ATOM 5118 O O . VAL A 1 668 ? 44.392 -22.652 -16.499 1.00 29.95 668 VAL A O 1
ATOM 5121 N N . GLU A 1 669 ? 43.313 -20.667 -16.334 1.00 29.86 669 GLU A N 1
ATOM 5122 C CA . GLU A 1 669 ? 43.828 -20.003 -15.090 1.00 29.86 669 GLU A CA 1
ATOM 5123 C C . GLU A 1 669 ? 45.222 -20.308 -14.471 1.00 29.86 669 GLU A C 1
ATOM 5125 O O . GLU A 1 669 ? 45.569 -21.450 -14.181 1.00 29.86 669 GLU A O 1
ATOM 5130 N N . GLY A 1 670 ? 45.972 -19.256 -14.063 1.00 28.69 670 GLY A N 1
ATOM 5131 C CA . GLY A 1 670 ? 47.197 -19.483 -13.266 1.00 28.69 670 GLY A CA 1
ATOM 5132 C C . GLY A 1 670 ? 48.125 -18.342 -12.788 1.00 28.69 670 GLY A C 1
ATOM 5133 O O . GLY A 1 670 ? 49.313 -18.612 -12.692 1.00 28.69 670 GLY A O 1
ATOM 5134 N N . ARG A 1 671 ? 47.617 -17.159 -12.393 1.00 28.86 671 ARG A N 1
ATOM 5135 C CA . ARG A 1 671 ? 48.228 -16.225 -11.392 1.00 28.86 671 ARG A CA 1
ATOM 5136 C C . ARG A 1 671 ? 49.577 -15.470 -11.611 1.00 28.86 671 ARG A C 1
ATOM 5138 O O . ARG A 1 671 ? 50.531 -15.948 -12.206 1.00 28.86 671 ARG A O 1
ATOM 5145 N N . ASP A 1 672 ? 49.589 -14.306 -10.943 1.00 30.45 672 ASP A N 1
ATOM 5146 C CA . ASP A 1 672 ? 50.658 -13.562 -10.236 1.00 30.45 672 ASP A CA 1
ATOM 5147 C C . ASP A 1 672 ? 51.826 -12.835 -10.967 1.00 30.45 672 ASP A C 1
ATOM 5149 O O . ASP A 1 672 ? 52.754 -13.422 -11.511 1.00 30.45 672 ASP A O 1
ATOM 5153 N N . GLU A 1 673 ? 51.751 -11.496 -10.865 1.00 40.66 673 GLU A N 1
ATOM 5154 C CA . GLU A 1 673 ? 52.767 -10.516 -10.406 1.00 40.66 673 GLU A CA 1
ATOM 5155 C C . GLU A 1 673 ? 54.240 -10.561 -10.884 1.00 40.66 673 GLU A C 1
ATOM 5157 O O . GLU A 1 673 ? 54.988 -11.484 -10.582 1.00 40.66 673 GLU A O 1
ATOM 5162 N N . LEU A 1 674 ? 54.696 -9.435 -11.468 1.00 29.06 674 LEU A N 1
ATOM 5163 C CA . LEU A 1 674 ? 56.024 -8.802 -11.270 1.00 29.06 674 LEU A CA 1
ATOM 5164 C C . LEU A 1 674 ? 55.959 -7.373 -11.886 1.00 29.06 674 LEU A C 1
ATOM 5166 O O . LEU A 1 674 ? 55.748 -7.241 -13.088 1.00 29.06 674 LEU A O 1
ATOM 5170 N N . GLU A 1 675 ? 55.822 -6.273 -11.135 1.00 26.31 675 GLU A N 1
ATOM 5171 C CA . GLU A 1 675 ? 56.792 -5.541 -10.283 1.00 26.31 675 GLU A CA 1
ATOM 5172 C C . GLU A 1 675 ? 57.747 -4.545 -10.998 1.00 26.31 675 GLU A C 1
ATOM 5174 O O . GLU A 1 675 ? 58.520 -4.930 -11.870 1.00 26.31 675 GLU A O 1
ATOM 5179 N N . ILE A 1 676 ? 57.784 -3.305 -10.452 1.00 30.27 676 ILE A N 1
ATOM 5180 C CA . ILE A 1 676 ? 58.942 -2.364 -10.365 1.00 30.27 676 ILE A CA 1
ATOM 5181 C C . ILE A 1 676 ? 59.331 -1.601 -11.675 1.00 30.27 676 ILE A C 1
ATOM 5183 O O . ILE A 1 676 ? 59.178 -2.169 -12.753 1.00 30.27 676 ILE A O 1
ATOM 5187 N N . PRO A 1 677 ? 59.853 -0.332 -11.657 1.00 30.20 677 PRO A N 1
ATOM 5188 C CA . PRO A 1 677 ? 60.295 0.521 -10.527 1.00 30.20 677 PRO A CA 1
ATOM 5189 C C . PRO A 1 677 ? 59.728 1.971 -10.414 1.00 30.20 677 PRO A C 1
ATOM 5191 O O . PRO A 1 677 ? 59.424 2.632 -11.398 1.00 30.20 677 PRO A O 1
ATOM 5194 N N . LEU A 1 678 ? 59.751 2.473 -9.168 1.00 27.28 678 LEU A N 1
ATOM 5195 C CA . LEU A 1 678 ? 60.265 3.775 -8.662 1.00 27.28 678 LEU A CA 1
ATOM 5196 C C . LEU A 1 678 ? 60.270 5.057 -9.534 1.00 27.28 678 LEU A C 1
ATOM 5198 O O . LEU A 1 678 ? 60.912 5.099 -10.577 1.00 27.28 678 LEU A O 1
ATOM 5202 N N . LEU A 1 679 ? 59.759 6.150 -8.939 1.00 29.47 679 LEU A N 1
ATOM 5203 C CA . LEU A 1 679 ? 60.378 7.489 -8.720 1.00 29.47 679 LEU A CA 1
ATOM 5204 C C . LEU A 1 679 ? 59.318 8.326 -7.952 1.00 29.47 679 LEU A C 1
ATOM 5206 O O . LEU A 1 679 ? 58.200 8.444 -8.434 1.00 29.47 679 LEU A O 1
ATOM 5210 N N . GLU A 1 680 ? 59.444 8.752 -6.691 1.00 29.06 680 GLU A N 1
ATOM 5211 C CA . GLU A 1 680 ? 60.453 9.547 -5.957 1.00 29.06 680 GLU A CA 1
ATOM 5212 C C . GLU A 1 680 ? 59.878 10.935 -5.564 1.00 29.06 680 GLU A C 1
ATOM 5214 O O . GLU A 1 680 ? 59.606 11.760 -6.424 1.00 29.06 680 GLU A O 1
ATOM 5219 N N . ASN A 1 681 ? 59.732 11.147 -4.244 1.00 29.12 681 ASN A N 1
ATOM 5220 C CA . ASN A 1 681 ? 59.707 12.394 -3.445 1.00 29.12 681 ASN A CA 1
ATOM 5221 C C . ASN A 1 681 ? 58.934 13.662 -3.892 1.00 29.12 681 ASN A C 1
ATOM 5223 O O . ASN A 1 681 ? 59.115 14.201 -4.977 1.00 29.12 681 ASN A O 1
ATOM 5227 N N . GLY A 1 682 ? 58.213 14.273 -2.934 1.00 28.84 682 GLY A N 1
ATOM 5228 C CA . GLY A 1 682 ? 57.601 15.601 -3.114 1.00 28.84 682 GLY A CA 1
ATOM 5229 C C . GLY A 1 682 ? 56.845 16.174 -1.905 1.00 28.84 682 GLY A C 1
ATOM 5230 O O . GLY A 1 682 ? 55.688 16.553 -2.034 1.00 28.84 682 GLY A O 1
ATOM 5231 N N . THR A 1 683 ? 57.464 16.239 -0.723 1.00 28.56 683 THR A N 1
ATOM 5232 C CA . THR A 1 683 ? 56.917 16.952 0.454 1.00 28.56 683 THR A CA 1
ATOM 5233 C C . THR A 1 683 ? 56.911 18.477 0.269 1.00 28.56 683 THR A C 1
ATOM 5235 O O . THR A 1 683 ? 57.973 19.000 -0.066 1.00 28.56 683 THR A O 1
ATOM 5238 N N . LEU A 1 684 ? 55.828 19.189 0.637 1.00 29.59 684 LEU A N 1
ATOM 5239 C CA . LEU A 1 684 ? 55.911 20.340 1.568 1.00 29.59 684 LEU A CA 1
ATOM 5240 C C . LEU A 1 684 ? 54.546 20.867 2.086 1.00 29.59 684 LEU A C 1
ATOM 5242 O O . LEU A 1 684 ? 53.677 21.224 1.304 1.00 29.59 684 LEU A O 1
ATOM 5246 N N . GLU A 1 685 ? 54.456 20.916 3.418 1.00 30.75 685 GLU A N 1
ATOM 5247 C CA . GLU A 1 685 ? 53.867 21.917 4.341 1.00 30.75 685 GLU A CA 1
ATOM 5248 C C . GLU A 1 685 ? 52.517 22.643 4.121 1.00 30.75 685 GLU A C 1
ATOM 5250 O O . GLU A 1 685 ? 52.158 23.153 3.063 1.00 30.75 685 GLU A O 1
ATOM 5255 N N . GLU A 1 686 ? 51.831 22.780 5.263 1.00 37.22 686 GLU A N 1
ATOM 5256 C CA . GLU A 1 686 ? 50.701 23.665 5.554 1.00 37.22 686 GLU A CA 1
ATOM 5257 C C . GLU A 1 686 ? 51.034 25.159 5.392 1.00 37.22 686 GLU A C 1
ATOM 5259 O O . GLU A 1 686 ? 52.125 25.602 5.750 1.00 37.22 686 GLU A O 1
ATOM 5264 N N . VAL A 1 687 ? 50.021 25.973 5.065 1.00 30.70 687 VAL A N 1
ATOM 5265 C CA . VAL A 1 687 ? 49.907 27.341 5.605 1.00 30.70 687 VAL A CA 1
ATOM 5266 C C . VAL A 1 687 ? 48.458 27.601 6.030 1.00 30.70 687 VAL A C 1
ATOM 5268 O O . VAL A 1 687 ? 47.526 27.454 5.241 1.00 30.70 687 VAL A O 1
ATOM 5271 N N . VAL A 1 688 ? 48.283 28.007 7.289 1.00 39.19 688 VAL A N 1
ATOM 5272 C CA . VAL A 1 688 ? 47.007 28.416 7.903 1.00 39.19 688 VAL A CA 1
ATOM 5273 C C . VAL A 1 688 ? 46.645 29.852 7.496 1.00 39.19 688 VAL A C 1
ATOM 5275 O O . VAL A 1 688 ? 47.528 30.703 7.405 1.00 39.19 688 VAL A O 1
ATOM 5278 N N . GLY A 1 689 ? 45.351 30.156 7.329 1.00 30.00 689 GLY A N 1
ATOM 5279 C CA . GLY A 1 689 ? 44.871 31.528 7.123 1.00 30.00 689 GLY A CA 1
ATOM 5280 C C . GLY A 1 689 ? 43.393 31.734 7.477 1.00 30.00 689 GLY A C 1
ATOM 5281 O O . GLY A 1 689 ? 42.513 31.305 6.737 1.00 30.00 689 GLY A O 1
ATOM 5282 N N . GLU A 1 690 ? 43.132 32.415 8.595 1.00 34.84 690 GLU A N 1
ATOM 5283 C CA . GLU A 1 690 ? 41.826 33.010 8.939 1.00 34.84 690 GLU A CA 1
ATOM 5284 C C . GLU A 1 690 ? 41.476 34.192 8.009 1.00 34.84 690 GLU A C 1
ATOM 5286 O O . GLU A 1 690 ? 42.376 34.825 7.454 1.00 34.84 690 GLU A O 1
ATOM 5291 N N . GLY A 1 691 ? 40.195 34.588 7.936 1.00 31.33 691 GLY A N 1
ATOM 5292 C CA . GLY A 1 691 ? 39.848 35.965 7.544 1.00 31.33 691 GLY A CA 1
ATOM 5293 C C . GLY A 1 691 ? 38.469 36.194 6.915 1.00 31.33 691 GLY A C 1
ATOM 5294 O O . GLY A 1 691 ? 38.215 35.787 5.788 1.00 31.33 691 GLY A O 1
ATOM 5295 N N . ASP A 1 692 ? 37.622 36.932 7.635 1.00 32.91 692 ASP A N 1
ATOM 5296 C CA . ASP A 1 692 ? 36.329 37.515 7.232 1.00 32.91 692 ASP A CA 1
ATOM 5297 C C . ASP A 1 692 ? 36.294 38.250 5.867 1.00 32.91 692 ASP A C 1
ATOM 5299 O O . ASP A 1 692 ? 37.304 38.800 5.430 1.00 32.91 692 ASP A O 1
ATOM 5303 N N . GLY A 1 693 ? 35.093 38.461 5.283 1.00 31.73 693 GLY A N 1
ATOM 5304 C CA . GLY A 1 693 ? 34.898 39.649 4.418 1.00 31.73 693 GLY A CA 1
ATOM 5305 C C . GLY A 1 693 ? 33.805 39.686 3.332 1.00 31.73 693 GLY A C 1
ATOM 5306 O O . GLY A 1 693 ? 34.109 39.669 2.149 1.00 31.73 693 GLY A O 1
ATOM 5307 N N . VAL A 1 694 ? 32.542 39.868 3.727 1.00 34.09 694 VAL A N 1
ATOM 5308 C CA . VAL A 1 694 ? 31.554 40.832 3.162 1.00 34.09 694 VAL A CA 1
ATOM 5309 C C . VAL A 1 694 ? 31.637 41.288 1.667 1.00 34.09 694 VAL A C 1
ATOM 5311 O O . VAL A 1 694 ? 32.391 42.188 1.316 1.00 34.09 694 VAL A O 1
ATOM 5314 N N . ALA A 1 695 ? 30.627 40.846 0.894 1.00 33.94 695 ALA A N 1
ATOM 5315 C CA . ALA A 1 695 ? 29.813 41.567 -0.121 1.00 33.94 695 ALA A CA 1
ATOM 5316 C C . ALA A 1 695 ? 30.317 41.990 -1.535 1.00 33.94 695 ALA A C 1
ATOM 5318 O O . ALA A 1 695 ? 31.311 42.679 -1.707 1.00 33.94 695 ALA A O 1
ATOM 5319 N N . ASN A 1 696 ? 29.397 41.771 -2.499 1.00 34.62 696 ASN A N 1
ATOM 5320 C CA . ASN A 1 696 ? 29.103 42.530 -3.737 1.00 34.62 696 ASN A CA 1
ATOM 5321 C C . ASN A 1 696 ? 30.193 42.727 -4.817 1.00 34.62 696 ASN A C 1
ATOM 5323 O O . ASN A 1 696 ? 31.192 43.388 -4.579 1.00 34.62 696 ASN A O 1
ATOM 5327 N N . TYR A 1 697 ? 29.853 42.425 -6.083 1.00 29.02 697 TYR A N 1
ATOM 5328 C CA . TYR A 1 697 ? 29.477 43.476 -7.057 1.00 29.02 697 TYR A CA 1
ATOM 5329 C C . TYR A 1 697 ? 28.791 42.923 -8.326 1.00 29.02 697 TYR A C 1
ATOM 5331 O O . TYR A 1 697 ? 28.978 41.773 -8.710 1.00 29.02 697 TYR A O 1
ATOM 5339 N N . GLN A 1 698 ? 27.982 43.764 -8.980 1.00 30.91 698 GLN A N 1
ATOM 5340 C CA . GLN A 1 698 ? 27.337 43.475 -10.271 1.00 30.91 698 GLN A CA 1
ATOM 5341 C C . GLN A 1 698 ? 28.324 43.565 -11.446 1.00 30.91 698 GLN A C 1
ATOM 5343 O O . GLN A 1 698 ? 29.178 44.450 -11.459 1.00 30.91 698 GLN A O 1
ATOM 5348 N N . VAL A 1 699 ? 28.090 42.783 -12.508 1.00 34.62 699 VAL A N 1
ATOM 5349 C CA . VAL A 1 699 ? 28.615 43.068 -13.858 1.00 34.62 699 VAL A CA 1
ATOM 5350 C C . VAL A 1 699 ? 27.454 43.354 -14.811 1.00 34.62 699 VAL A C 1
ATOM 5352 O O . VAL A 1 699 ? 26.419 42.690 -14.784 1.00 34.62 699 VAL A O 1
ATOM 5355 N N . LYS A 1 700 ? 27.624 44.392 -15.634 1.00 29.52 700 LYS A N 1
ATOM 5356 C CA . LYS A 1 700 ? 26.587 45.022 -16.455 1.00 29.52 700 LYS A CA 1
ATOM 5357 C C . LYS A 1 700 ? 27.086 45.139 -17.904 1.00 29.52 700 LYS A C 1
ATOM 5359 O O . LYS A 1 700 ? 28.132 45.730 -18.146 1.00 29.52 700 LYS A O 1
ATOM 5364 N N . LEU A 1 701 ? 26.323 44.576 -18.841 1.00 41.47 701 LEU A N 1
ATOM 5365 C CA . LEU A 1 701 ? 26.373 44.796 -20.305 1.00 41.47 701 LEU A CA 1
ATOM 5366 C C . LEU A 1 701 ? 26.149 46.293 -20.673 1.00 41.47 701 LEU A C 1
ATOM 5368 O O . LEU A 1 701 ? 25.692 47.022 -19.786 1.00 41.47 701 LEU A O 1
ATOM 5372 N N . PRO A 1 702 ? 26.282 46.783 -21.940 1.00 50.47 702 PRO A N 1
ATOM 5373 C CA . PRO A 1 702 ? 26.798 46.234 -23.227 1.00 50.47 702 PRO A CA 1
ATOM 5374 C C . PRO A 1 702 ? 27.741 47.292 -23.929 1.00 50.47 702 PRO A C 1
ATOM 5376 O O . PRO A 1 702 ? 28.480 47.932 -23.185 1.00 50.47 702 PRO A O 1
ATOM 5379 N N . PRO A 1 703 ? 27.671 47.677 -25.242 1.00 54.38 703 PRO A N 1
ATOM 5380 C CA . PRO A 1 703 ? 27.553 46.979 -26.548 1.00 54.38 703 PRO A CA 1
ATOM 5381 C C . PRO A 1 703 ? 28.695 47.300 -27.579 1.00 54.38 703 PRO A C 1
ATOM 5383 O O . PRO A 1 703 ? 29.620 48.064 -27.329 1.00 54.38 703 PRO A O 1
ATOM 5386 N N . SER A 1 704 ? 28.558 46.733 -28.787 1.00 43.06 704 SER A N 1
ATOM 5387 C CA . SER A 1 704 ? 29.315 46.876 -30.061 1.00 43.06 704 SER A CA 1
ATOM 5388 C C . SER A 1 704 ? 29.345 48.250 -30.779 1.00 43.06 704 SER A C 1
ATOM 5390 O O . SER A 1 704 ? 28.345 48.953 -30.680 1.00 43.06 704 SER A O 1
ATOM 5392 N N . THR A 1 705 ? 30.337 48.494 -31.679 1.00 33.72 705 THR A N 1
ATOM 5393 C CA . THR A 1 705 ? 30.160 49.035 -33.079 1.00 33.72 705 THR A CA 1
ATOM 5394 C C . THR A 1 705 ? 31.454 49.132 -33.945 1.00 33.72 705 THR A C 1
ATOM 5396 O O . THR A 1 705 ? 32.415 49.736 -33.487 1.00 33.72 705 THR A O 1
ATOM 5399 N N . GLY A 1 706 ? 31.390 48.706 -35.230 1.00 30.41 706 GLY A N 1
ATOM 5400 C CA . GLY A 1 706 ? 32.115 49.246 -36.429 1.00 30.41 706 GLY A CA 1
ATOM 5401 C C . GLY A 1 706 ? 33.638 49.000 -36.625 1.00 30.41 706 GLY A C 1
ATOM 5402 O O . GLY A 1 706 ? 34.299 48.593 -35.682 1.00 30.41 706 GLY A O 1
ATOM 5403 N N . LEU A 1 707 ? 34.288 49.273 -37.785 1.00 35.25 707 LEU A N 1
ATOM 5404 C CA . LEU A 1 707 ? 33.903 49.330 -39.228 1.00 35.25 707 LEU A CA 1
ATOM 5405 C C . LEU A 1 707 ? 35.176 49.551 -40.138 1.00 35.25 707 LEU A C 1
ATOM 5407 O O . LEU A 1 707 ? 36.038 50.316 -39.725 1.00 35.25 707 LEU A O 1
ATOM 5411 N N . LEU A 1 708 ? 35.209 49.009 -41.380 1.00 38.53 708 LEU A N 1
ATOM 5412 C CA . LEU A 1 708 ? 36.030 49.366 -42.596 1.00 38.53 708 LEU A CA 1
ATOM 5413 C C . LEU A 1 708 ? 37.554 49.053 -42.777 1.00 38.53 708 LEU A C 1
ATOM 5415 O O . LEU A 1 708 ? 38.343 49.220 -41.859 1.00 38.53 708 LEU A O 1
ATOM 5419 N N . ASP A 1 709 ? 37.883 48.706 -44.050 1.00 32.19 709 ASP A N 1
ATOM 5420 C CA . ASP A 1 709 ? 39.097 48.876 -44.920 1.00 32.19 709 ASP A CA 1
ATOM 5421 C C . ASP A 1 709 ? 40.540 48.561 -44.421 1.00 32.19 709 ASP A C 1
ATOM 5423 O O . ASP A 1 709 ? 40.835 48.643 -43.237 1.00 32.19 709 ASP A O 1
ATOM 5427 N N . GLY A 1 710 ? 41.545 48.221 -45.257 1.00 32.84 710 GLY A N 1
ATOM 5428 C CA . GLY A 1 710 ? 41.651 48.003 -46.722 1.00 32.84 710 GLY A CA 1
ATOM 5429 C C . GLY A 1 710 ? 43.133 47.826 -47.185 1.00 32.84 710 GLY A C 1
ATOM 5430 O O . GLY A 1 710 ? 44.028 48.144 -46.414 1.00 32.84 710 GLY A O 1
ATOM 5431 N N . ASP A 1 711 ? 43.368 47.295 -48.403 1.00 32.00 711 ASP A N 1
ATOM 5432 C CA . ASP A 1 711 ? 44.604 47.240 -49.258 1.00 32.00 711 ASP A CA 1
ATOM 5433 C C . ASP A 1 711 ? 46.051 47.231 -48.656 1.00 32.00 711 ASP A C 1
ATOM 5435 O O . ASP A 1 711 ? 46.437 48.114 -47.904 1.00 32.00 711 ASP A O 1
ATOM 5439 N N . SER A 1 712 ? 46.941 46.246 -48.910 1.00 32.62 712 SER A N 1
ATOM 5440 C CA . SER A 1 712 ? 47.689 45.856 -50.149 1.00 32.62 712 SER A CA 1
ATOM 5441 C C . SER A 1 712 ? 49.095 46.520 -50.340 1.00 32.62 712 SER A C 1
ATOM 5443 O O . SER A 1 712 ? 49.260 47.701 -50.067 1.00 32.62 712 SER A O 1
ATOM 5445 N N . ILE A 1 713 ? 50.062 45.777 -50.947 1.00 33.59 713 ILE A N 1
ATOM 5446 C CA . ILE A 1 713 ? 51.224 46.232 -51.798 1.00 33.59 713 ILE A CA 1
ATOM 5447 C C . ILE A 1 713 ? 52.716 46.291 -51.254 1.00 33.59 713 ILE A C 1
ATOM 5449 O O . ILE A 1 713 ? 53.065 47.089 -50.396 1.00 33.59 713 ILE A O 1
ATOM 5453 N N . LEU A 1 714 ? 53.611 45.533 -51.951 1.00 31.44 714 LEU A N 1
ATOM 5454 C CA . LEU A 1 714 ? 55.079 45.664 -52.300 1.00 31.44 714 LEU A CA 1
ATOM 5455 C C . LEU A 1 714 ? 56.316 45.427 -51.355 1.00 31.44 714 LEU A C 1
ATOM 5457 O O . LEU A 1 714 ? 56.591 46.177 -50.430 1.00 31.44 714 LEU A O 1
ATOM 5461 N N . MET A 1 715 ? 57.217 44.562 -51.889 1.00 28.64 715 MET A N 1
ATOM 5462 C CA . MET A 1 715 ? 58.704 44.667 -52.072 1.00 28.64 715 MET A CA 1
ATOM 5463 C C . MET A 1 715 ? 59.744 44.364 -50.968 1.00 28.64 715 MET A C 1
ATOM 5465 O O . MET A 1 715 ? 59.751 44.994 -49.916 1.00 28.64 715 MET A O 1
ATOM 5469 N N . ARG A 1 716 ? 60.761 43.546 -51.354 1.00 29.44 716 ARG A N 1
ATOM 5470 C CA . ARG A 1 716 ? 62.225 43.864 -51.507 1.00 29.44 716 ARG A CA 1
ATOM 5471 C C . ARG A 1 716 ? 63.099 42.600 -51.260 1.00 29.44 716 ARG A C 1
ATOM 5473 O O . ARG A 1 716 ? 63.231 42.178 -50.123 1.00 29.44 716 ARG A O 1
ATOM 5480 N N . SER A 1 717 ? 63.522 41.803 -52.252 1.00 29.08 717 SER A N 1
ATOM 5481 C CA . SER A 1 717 ? 64.662 41.940 -53.200 1.00 29.08 717 SER A CA 1
ATOM 5482 C C . SER A 1 717 ? 66.101 41.916 -52.604 1.00 29.08 717 SER A C 1
ATOM 5484 O O . SER A 1 717 ? 66.563 42.967 -52.171 1.00 29.08 717 SER A O 1
ATOM 5486 N N . GLU A 1 718 ? 66.785 40.749 -52.693 1.00 32.72 718 GLU A N 1
ATOM 5487 C CA . GLU A 1 718 ? 68.124 40.486 -53.329 1.00 32.72 718 GLU A CA 1
ATOM 5488 C C . GLU A 1 718 ? 69.403 41.323 -52.963 1.00 32.72 718 GLU A C 1
ATOM 5490 O O . GLU A 1 718 ? 69.259 42.350 -52.304 1.00 32.72 718 GLU A O 1
ATOM 5495 N N . PRO A 1 719 ? 70.665 41.011 -53.417 1.00 55.75 719 PRO A N 1
ATOM 5496 C CA . PRO A 1 719 ? 71.227 39.852 -54.167 1.00 55.75 719 PRO A CA 1
ATOM 5497 C C . PRO A 1 719 ? 72.609 39.294 -53.600 1.00 55.75 719 PRO A C 1
ATOM 5499 O O . PRO A 1 719 ? 72.623 38.954 -52.422 1.00 55.75 719 PRO A O 1
ATOM 5502 N N . PRO A 1 720 ? 73.753 39.099 -54.336 1.00 62.12 720 PRO A N 1
ATOM 5503 C CA . PRO A 1 720 ? 74.209 37.791 -54.886 1.00 62.12 720 PRO A CA 1
ATOM 5504 C C . PRO A 1 720 ? 75.728 37.427 -54.729 1.00 62.12 720 PRO A C 1
ATOM 5506 O O . PRO A 1 720 ? 76.511 38.235 -54.235 1.00 62.12 720 PRO A O 1
ATOM 5509 N N . SER A 1 721 ? 76.171 36.264 -55.273 1.00 36.38 721 SER A N 1
ATOM 5510 C CA . SER A 1 721 ? 77.440 36.005 -56.049 1.00 36.38 721 SER A CA 1
ATOM 5511 C C . SER A 1 721 ? 77.599 34.489 -56.372 1.00 36.38 721 SER A C 1
ATOM 5513 O O . SER A 1 721 ? 77.475 33.686 -55.458 1.00 36.38 721 SER A O 1
ATOM 5515 N N . MET A 1 722 ? 77.634 34.005 -57.634 1.00 34.34 722 MET A N 1
ATOM 5516 C CA . MET A 1 722 ? 78.785 33.845 -58.581 1.00 34.34 722 MET A CA 1
ATOM 5517 C C . MET A 1 722 ? 79.849 32.784 -58.147 1.00 34.34 722 MET A C 1
ATOM 5519 O O . MET A 1 722 ? 80.241 32.808 -56.990 1.00 34.34 722 MET A O 1
ATOM 5523 N N . THR A 1 723 ? 80.398 31.839 -58.955 1.00 37.38 723 THR A N 1
ATOM 5524 C CA . THR A 1 723 ? 80.411 31.597 -60.436 1.00 37.38 723 THR A CA 1
ATOM 5525 C C . THR A 1 723 ? 81.047 30.226 -60.853 1.00 37.38 723 THR A C 1
ATOM 5527 O O . THR A 1 723 ? 81.991 29.823 -60.188 1.00 37.38 723 THR A O 1
ATOM 5530 N N . LEU A 1 724 ? 80.660 29.655 -62.029 1.00 35.47 724 LEU A N 1
ATOM 5531 C CA . LEU A 1 724 ? 81.451 28.833 -63.025 1.00 35.47 724 LEU A CA 1
ATOM 5532 C C . LEU A 1 724 ? 82.071 27.452 -62.586 1.00 35.47 724 LEU A C 1
ATOM 5534 O O . LEU A 1 724 ? 82.327 27.260 -61.411 1.00 35.47 724 LEU A O 1
ATOM 5538 N N . LEU A 1 725 ? 82.377 26.421 -63.419 1.00 35.69 725 LEU A N 1
ATOM 5539 C CA . LEU A 1 725 ? 82.302 26.139 -64.884 1.00 35.69 725 LEU A CA 1
ATOM 5540 C C . LEU A 1 725 ? 82.372 24.601 -65.206 1.00 35.69 725 LEU A C 1
ATOM 5542 O O . LEU A 1 725 ? 82.971 23.848 -64.450 1.00 35.69 725 LEU A O 1
ATOM 5546 N N . SER A 1 726 ? 81.896 24.192 -66.401 1.00 35.69 726 SER A N 1
ATOM 5547 C CA . SER A 1 726 ? 82.291 23.009 -67.231 1.00 35.69 726 SER A CA 1
ATOM 5548 C C . SER A 1 726 ? 82.054 21.538 -66.803 1.00 35.69 726 SER A C 1
ATOM 5550 O O . SER A 1 726 ? 82.837 20.964 -66.054 1.00 35.69 726 SER A O 1
ATOM 5552 N N . SER A 1 727 ? 81.159 20.820 -67.513 1.00 35.12 727 SER A N 1
ATOM 5553 C CA . SER A 1 727 ? 81.500 19.866 -68.617 1.00 35.12 727 SER A CA 1
ATOM 5554 C C . SER A 1 727 ? 80.336 18.913 -69.009 1.00 35.12 727 SER A C 1
ATOM 5556 O O . SER A 1 727 ? 79.408 18.688 -68.238 1.00 35.12 727 SER A O 1
ATOM 5558 N N . LEU A 1 728 ? 80.361 18.389 -70.245 1.00 40.34 728 LEU A N 1
ATOM 5559 C CA . LEU A 1 728 ? 79.395 17.447 -70.862 1.00 40.34 728 LEU A CA 1
ATOM 5560 C C . LEU A 1 728 ? 80.087 16.072 -71.109 1.00 40.34 728 LEU A C 1
ATOM 5562 O O . LEU A 1 728 ? 81.313 16.021 -71.046 1.00 40.34 728 LEU A O 1
ATOM 5566 N N . PRO A 1 729 ? 79.397 15.002 -71.560 1.00 56.25 729 PRO A N 1
ATOM 5567 C CA . PRO A 1 729 ? 78.352 14.253 -70.853 1.00 56.25 729 PRO A CA 1
ATOM 5568 C C . PRO A 1 729 ? 78.609 12.716 -70.865 1.00 56.25 729 PRO A C 1
ATOM 5570 O O . PRO A 1 729 ? 79.276 12.205 -71.764 1.00 56.25 729 PRO A O 1
ATOM 5573 N N . PRO A 1 730 ? 77.977 11.933 -69.973 1.00 40.22 730 PRO A N 1
ATOM 5574 C CA . PRO A 1 730 ? 77.682 10.526 -70.264 1.00 40.22 730 PRO A CA 1
ATOM 5575 C C . PRO A 1 730 ? 76.174 10.220 -70.245 1.00 40.22 730 PRO A C 1
ATOM 5577 O O . PRO A 1 730 ? 75.355 10.968 -69.709 1.00 40.22 730 PRO A O 1
ATOM 5580 N N . SER A 1 731 ? 75.797 9.112 -70.885 1.00 44.12 731 SER A N 1
ATOM 5581 C CA . SER A 1 731 ? 74.410 8.691 -71.122 1.00 44.12 731 SER A CA 1
ATOM 5582 C C . SER A 1 731 ? 73.576 8.544 -69.844 1.00 44.12 731 SER A C 1
ATOM 5584 O O . SER A 1 731 ? 73.952 7.808 -68.933 1.00 44.12 731 SER A O 1
ATOM 5586 N N . ARG A 1 732 ? 72.384 9.160 -69.822 1.00 46.19 732 ARG A N 1
ATOM 5587 C CA . ARG A 1 732 ? 71.370 8.964 -68.772 1.00 46.19 732 ARG A CA 1
ATOM 5588 C C . ARG A 1 732 ? 70.856 7.518 -68.749 1.00 46.19 732 ARG A C 1
ATOM 5590 O O . ARG A 1 732 ? 69.894 7.195 -69.444 1.00 46.19 732 ARG A O 1
ATOM 5597 N N . THR A 1 733 ? 71.389 6.695 -67.856 1.00 47.72 733 THR A N 1
ATOM 5598 C CA . THR A 1 733 ? 70.622 5.601 -67.251 1.00 47.72 733 THR A CA 1
ATOM 5599 C C . THR A 1 733 ? 69.652 6.213 -66.240 1.00 47.72 733 THR A C 1
ATOM 5601 O O . THR A 1 733 ? 70.019 6.582 -65.128 1.00 47.72 733 THR A O 1
ATOM 5604 N N . THR A 1 734 ? 68.391 6.407 -66.634 1.00 49.59 734 THR A N 1
ATOM 5605 C CA . THR A 1 734 ? 67.362 6.905 -65.708 1.00 49.59 734 THR A CA 1
ATOM 5606 C C . THR A 1 734 ? 67.094 5.858 -64.620 1.00 49.59 734 THR A C 1
ATOM 5608 O O . THR A 1 734 ? 66.696 4.747 -64.984 1.00 49.59 734 THR A O 1
ATOM 5611 N N . PRO A 1 735 ? 67.229 6.172 -63.315 1.00 49.97 735 PRO A N 1
ATOM 5612 C CA . PRO A 1 735 ? 66.911 5.238 -62.235 1.00 49.97 735 PRO A CA 1
ATOM 5613 C C . PRO A 1 735 ? 65.387 5.093 -62.108 1.00 49.97 735 PRO A C 1
ATOM 5615 O O . PRO A 1 735 ? 64.735 5.755 -61.305 1.00 49.97 735 PRO A O 1
ATOM 5618 N N . ARG A 1 736 ? 64.798 4.249 -62.961 1.00 54.00 736 ARG A N 1
ATOM 5619 C CA . ARG A 1 736 ? 63.342 4.168 -63.169 1.00 54.00 736 ARG A CA 1
ATOM 5620 C C . ARG A 1 736 ? 62.595 3.347 -62.104 1.00 54.00 736 ARG A C 1
ATOM 5622 O O . ARG A 1 736 ? 61.371 3.378 -62.085 1.00 54.00 736 ARG A O 1
ATOM 5629 N N . GLY A 1 737 ? 63.314 2.659 -61.210 1.00 56.38 737 GLY A N 1
ATOM 5630 C CA . GLY A 1 737 ? 62.738 1.758 -60.199 1.00 56.38 737 GLY A CA 1
ATOM 5631 C C . GLY A 1 737 ? 62.284 2.403 -58.879 1.00 56.38 737 GLY A C 1
ATOM 5632 O O . GLY A 1 737 ? 61.358 1.900 -58.247 1.00 56.38 737 GLY A O 1
ATOM 5633 N N . SER A 1 738 ? 62.871 3.525 -58.438 1.00 64.56 738 SER A N 1
ATOM 5634 C CA . SER A 1 738 ? 62.557 4.078 -57.101 1.00 64.56 738 SER A CA 1
ATOM 5635 C C . SER A 1 738 ? 61.158 4.697 -57.011 1.00 64.56 738 SER A C 1
ATOM 5637 O O . SER A 1 738 ? 60.508 4.616 -55.969 1.00 64.56 738 SER A O 1
ATOM 5639 N N . SER A 1 739 ? 60.657 5.267 -58.111 1.00 72.06 739 SER A N 1
ATOM 5640 C CA . SER A 1 739 ? 59.356 5.946 -58.143 1.00 72.06 739 SER A CA 1
ATOM 5641 C C . SER A 1 739 ? 58.176 5.007 -57.865 1.00 72.06 739 SER A C 1
ATOM 5643 O O . SER A 1 739 ? 57.223 5.414 -57.207 1.00 72.06 739 SER A O 1
ATOM 5645 N N . ILE A 1 740 ? 58.233 3.760 -58.342 1.00 75.81 740 ILE A N 1
ATOM 5646 C CA . ILE A 1 740 ? 57.156 2.768 -58.175 1.00 75.81 740 ILE A CA 1
ATOM 5647 C C . ILE A 1 740 ? 57.139 2.255 -56.730 1.00 75.81 740 ILE A C 1
ATOM 5649 O O . ILE A 1 740 ? 56.079 2.194 -56.108 1.00 75.81 740 ILE A O 1
ATOM 5653 N N . ARG A 1 741 ? 58.316 1.987 -56.149 1.00 77.00 741 ARG A N 1
ATOM 5654 C CA . ARG A 1 741 ? 58.448 1.594 -54.737 1.00 77.00 741 ARG A CA 1
ATOM 5655 C C . ARG A 1 741 ? 57.929 2.684 -53.791 1.00 77.00 741 ARG A C 1
ATOM 5657 O O . ARG A 1 741 ? 57.198 2.373 -52.855 1.00 77.00 741 ARG A O 1
ATOM 5664 N N . ASN A 1 742 ? 58.232 3.952 -54.076 1.00 80.00 742 ASN A N 1
ATOM 5665 C CA . ASN A 1 742 ? 57.713 5.088 -53.308 1.00 80.00 742 ASN A CA 1
ATOM 5666 C C . ASN A 1 742 ? 56.190 5.246 -53.457 1.00 80.00 742 ASN A C 1
ATOM 5668 O O . ASN A 1 742 ? 55.511 5.502 -52.466 1.00 80.00 742 ASN A O 1
ATOM 5672 N N . MET A 1 743 ? 55.639 5.045 -54.660 1.00 79.75 743 MET A N 1
ATOM 5673 C CA . MET A 1 743 ? 54.189 5.069 -54.890 1.00 79.75 743 MET A CA 1
ATOM 5674 C C . MET A 1 743 ? 53.472 3.950 -54.119 1.00 79.75 743 MET A C 1
ATOM 5676 O O . MET A 1 743 ? 52.469 4.212 -53.462 1.00 79.75 743 MET A O 1
ATOM 5680 N N . TYR A 1 744 ? 54.018 2.728 -54.125 1.00 81.94 744 TYR A N 1
ATOM 5681 C CA . TYR A 1 744 ? 53.466 1.599 -53.370 1.00 81.94 744 TYR A CA 1
ATOM 5682 C C . TYR A 1 744 ? 53.514 1.833 -51.852 1.00 81.94 744 TYR A C 1
ATOM 5684 O O . TYR A 1 744 ? 52.514 1.612 -51.173 1.00 81.94 744 TYR A O 1
ATOM 5692 N N . HIS A 1 745 ? 54.627 2.350 -51.314 1.00 83.31 745 HIS A N 1
ATOM 5693 C CA . HIS A 1 745 ? 54.694 2.752 -49.902 1.00 83.31 745 HIS A CA 1
ATOM 5694 C C . HIS A 1 745 ? 53.692 3.871 -49.570 1.00 83.31 745 HIS A C 1
ATOM 5696 O O . HIS A 1 745 ? 53.069 3.824 -48.512 1.00 83.31 745 HIS A O 1
ATOM 5702 N N . GLY A 1 746 ? 53.466 4.824 -50.481 1.00 86.69 746 GLY A N 1
ATOM 5703 C CA . GLY A 1 746 ? 52.398 5.820 -50.358 1.00 86.69 746 GLY A CA 1
ATOM 5704 C C . GLY A 1 746 ? 51.010 5.180 -50.254 1.00 86.69 746 GLY A C 1
ATOM 5705 O O . GLY A 1 746 ? 50.282 5.453 -49.304 1.00 86.69 746 GLY A O 1
ATOM 5706 N N . CYS A 1 747 ? 50.666 4.262 -51.164 1.00 84.38 747 CYS A N 1
ATOM 5707 C CA . CYS A 1 747 ? 49.400 3.522 -51.121 1.00 84.38 747 CYS A CA 1
ATOM 5708 C C . CYS A 1 747 ? 49.243 2.689 -49.837 1.00 84.38 747 CYS A C 1
ATOM 5710 O O . CYS A 1 747 ? 48.159 2.668 -49.257 1.00 84.38 747 CYS A O 1
ATOM 5712 N N . GLN A 1 748 ? 50.313 2.043 -49.365 1.00 88.44 748 GLN A N 1
ATOM 5713 C CA . GLN A 1 748 ? 50.324 1.273 -48.118 1.00 88.44 748 GLN A CA 1
ATOM 5714 C C . GLN A 1 748 ? 50.080 2.167 -46.890 1.00 88.44 748 GLN A C 1
ATOM 5716 O O . GLN A 1 748 ? 49.269 1.820 -46.033 1.00 88.44 748 GLN A O 1
ATOM 5721 N N . LEU A 1 749 ? 50.733 3.333 -46.819 1.00 91.19 749 LEU A N 1
ATOM 5722 C CA . LEU A 1 749 ? 50.520 4.308 -45.746 1.00 91.19 749 LEU A CA 1
ATOM 5723 C C . LEU A 1 749 ? 49.107 4.901 -45.790 1.00 91.19 749 LEU A C 1
ATOM 5725 O O . LEU A 1 749 ? 48.462 4.984 -44.749 1.00 91.19 749 LEU A O 1
ATOM 5729 N N . CYS A 1 750 ? 48.586 5.243 -46.973 1.00 87.31 750 CYS A N 1
ATOM 5730 C CA . CYS A 1 750 ? 47.199 5.687 -47.128 1.00 87.31 750 CYS A CA 1
ATOM 5731 C C . CYS A 1 750 ? 46.200 4.609 -46.680 1.00 87.31 750 CYS A C 1
ATOM 5733 O O . CYS A 1 750 ? 45.257 4.926 -45.962 1.00 87.31 750 CYS A O 1
ATOM 5735 N N . TYR A 1 751 ? 46.417 3.342 -47.043 1.00 89.00 751 TYR A N 1
ATOM 5736 C CA . TYR A 1 751 ? 45.563 2.231 -46.618 1.00 89.00 751 TYR A CA 1
ATOM 5737 C C . TYR A 1 751 ? 45.550 2.077 -45.088 1.00 89.00 751 TYR A C 1
ATOM 5739 O O . TYR A 1 751 ? 44.478 2.128 -44.481 1.00 89.00 751 TYR A O 1
ATOM 5747 N N . LEU A 1 752 ? 46.726 2.008 -44.449 1.00 91.62 752 LEU A N 1
ATOM 5748 C CA . LEU A 1 752 ? 46.847 1.958 -42.985 1.00 91.62 752 LEU A CA 1
ATOM 5749 C C . LEU A 1 752 ? 46.190 3.171 -42.310 1.00 91.62 752 LEU A C 1
ATOM 5751 O O . LEU A 1 752 ? 45.462 3.011 -41.334 1.00 91.62 752 LEU A O 1
ATOM 5755 N N . PHE A 1 753 ? 46.375 4.372 -42.860 1.00 91.50 753 PHE A N 1
ATOM 5756 C CA . PHE A 1 753 ? 45.735 5.590 -42.366 1.00 91.50 753 PHE A CA 1
ATOM 5757 C C . PHE A 1 753 ? 44.203 5.529 -42.474 1.00 91.50 753 PHE A C 1
ATOM 5759 O O . PHE A 1 753 ? 43.521 5.925 -41.531 1.00 91.50 753 PHE A O 1
ATOM 5766 N N . THR A 1 754 ? 43.641 4.965 -43.554 1.00 89.44 754 THR A N 1
ATOM 5767 C CA . THR A 1 754 ? 42.183 4.747 -43.643 1.00 89.44 754 THR A CA 1
ATOM 5768 C C . THR A 1 754 ? 41.671 3.722 -42.632 1.00 89.44 754 THR A C 1
ATOM 5770 O O . THR A 1 754 ? 40.592 3.932 -42.084 1.00 89.44 754 THR A O 1
ATOM 5773 N N . ILE A 1 755 ? 42.433 2.666 -42.310 1.00 91.12 755 ILE A N 1
ATOM 5774 C CA . ILE A 1 755 ? 42.072 1.734 -41.226 1.00 91.12 755 ILE A CA 1
ATOM 5775 C C . ILE A 1 755 ? 42.071 2.466 -39.882 1.00 91.12 755 ILE A C 1
ATOM 5777 O O . ILE A 1 755 ? 41.088 2.400 -39.153 1.00 91.12 755 ILE A O 1
ATOM 5781 N N . VAL A 1 756 ? 43.136 3.204 -39.557 1.00 92.25 756 VAL A N 1
ATOM 5782 C CA . VAL A 1 756 ? 43.230 3.924 -38.276 1.00 92.25 756 VAL A CA 1
ATOM 5783 C C . VAL A 1 756 ? 42.112 4.964 -38.150 1.00 92.25 756 VAL A C 1
ATOM 5785 O O . VAL A 1 756 ? 41.434 4.998 -37.127 1.00 92.25 756 VAL A O 1
ATOM 5788 N N . ILE A 1 757 ? 41.842 5.754 -39.196 1.00 91.75 757 ILE A N 1
ATOM 5789 C CA . ILE A 1 757 ? 40.730 6.716 -39.191 1.00 91.75 757 ILE A CA 1
ATOM 5790 C C . ILE A 1 757 ? 39.375 6.020 -39.067 1.00 91.75 757 ILE A C 1
ATOM 5792 O O . ILE A 1 757 ? 38.552 6.478 -38.283 1.00 91.75 757 ILE A O 1
ATOM 5796 N N . THR A 1 758 ? 39.113 4.934 -39.798 1.00 90.88 758 THR A N 1
ATOM 5797 C CA . THR A 1 758 ? 37.818 4.235 -39.689 1.00 90.88 758 THR A CA 1
ATOM 5798 C C . THR A 1 758 ? 37.625 3.600 -38.319 1.00 90.88 758 THR A C 1
ATOM 5800 O O . THR A 1 758 ? 36.531 3.703 -37.775 1.00 90.88 758 THR A O 1
ATOM 5803 N N . MET A 1 759 ? 38.675 3.045 -37.710 1.00 89.81 759 MET A N 1
ATOM 5804 C CA . MET A 1 759 ? 38.625 2.553 -36.331 1.00 89.81 759 MET A CA 1
ATOM 5805 C C . MET A 1 759 ? 38.374 3.686 -35.329 1.00 89.81 759 MET A C 1
ATOM 5807 O O . MET A 1 759 ? 37.528 3.533 -34.450 1.00 89.81 759 MET A O 1
ATOM 5811 N N . VAL A 1 760 ? 39.025 4.846 -35.481 1.00 90.12 760 VAL A N 1
ATOM 5812 C CA . VAL A 1 760 ? 38.778 6.025 -34.630 1.00 90.12 760 VAL A CA 1
ATOM 5813 C C . VAL A 1 760 ? 37.357 6.562 -34.821 1.00 90.12 760 VAL A C 1
ATOM 5815 O O . VAL A 1 760 ? 36.671 6.799 -33.834 1.00 90.12 760 VAL A O 1
ATOM 5818 N N . LEU A 1 761 ? 36.871 6.705 -36.057 1.00 90.75 761 LEU A N 1
ATOM 5819 C CA . LEU A 1 761 ? 35.512 7.180 -36.347 1.00 90.75 761 LEU A CA 1
ATOM 5820 C C . LEU A 1 761 ? 34.435 6.200 -35.872 1.00 90.75 761 LEU A C 1
ATOM 5822 O O . LEU A 1 761 ? 33.418 6.640 -35.345 1.00 90.75 761 LEU A O 1
ATOM 5826 N N . PHE A 1 762 ? 34.658 4.891 -36.005 1.00 89.75 762 PHE A N 1
ATOM 5827 C CA . PHE A 1 762 ? 33.781 3.864 -35.443 1.00 89.75 762 PHE A CA 1
ATOM 5828 C C . PHE A 1 762 ? 33.757 3.942 -33.912 1.00 89.75 762 PHE A C 1
ATOM 5830 O O . PHE A 1 762 ? 32.687 3.969 -33.314 1.00 89.75 762 PHE A O 1
ATOM 5837 N N . THR A 1 763 ? 34.925 4.058 -33.280 1.00 87.56 763 THR A N 1
ATOM 5838 C CA . THR A 1 763 ? 35.066 4.170 -31.821 1.00 87.56 763 THR A CA 1
ATOM 5839 C C . THR A 1 763 ? 34.389 5.437 -31.286 1.00 87.56 763 THR A C 1
ATOM 5841 O O . THR A 1 763 ? 33.592 5.368 -30.351 1.00 87.56 763 THR A O 1
ATOM 5844 N N . VAL A 1 764 ? 34.619 6.590 -31.925 1.00 89.62 764 VAL A N 1
ATOM 5845 C CA . VAL A 1 764 ? 33.938 7.856 -31.615 1.00 89.62 764 VAL A CA 1
ATOM 5846 C C . VAL A 1 764 ? 32.431 7.710 -31.831 1.00 89.62 764 VAL A C 1
ATOM 5848 O O . VAL A 1 764 ? 31.664 8.012 -30.921 1.00 89.62 764 VAL A O 1
ATOM 5851 N N . GLY A 1 765 ? 32.002 7.185 -32.980 1.00 89.19 765 GLY A N 1
ATOM 5852 C CA . GLY A 1 765 ? 30.592 6.983 -33.312 1.00 89.19 765 GLY A CA 1
ATOM 5853 C C . GLY A 1 765 ? 29.860 6.092 -32.307 1.00 89.19 765 GLY A C 1
ATOM 5854 O O . GLY A 1 765 ? 28.784 6.463 -31.856 1.00 89.19 765 GLY A O 1
ATOM 5855 N N . MET A 1 766 ? 30.467 4.984 -31.869 1.00 87.50 766 MET A N 1
ATOM 5856 C CA . MET A 1 766 ? 29.926 4.137 -30.797 1.00 87.50 766 MET A CA 1
ATOM 5857 C C . MET A 1 766 ? 29.913 4.850 -29.435 1.00 87.50 766 MET A C 1
ATOM 5859 O O . MET A 1 766 ? 28.976 4.667 -28.664 1.00 87.50 766 MET A O 1
ATOM 5863 N N . SER A 1 767 ? 30.905 5.699 -29.142 1.00 86.19 767 SER A N 1
ATOM 5864 C CA . SER A 1 767 ? 30.998 6.436 -27.868 1.00 86.19 767 SER A CA 1
ATOM 5865 C C . SER A 1 767 ? 29.999 7.594 -27.713 1.00 86.19 767 SER A C 1
ATOM 5867 O O . SER A 1 767 ? 29.791 8.066 -26.592 1.00 86.19 767 SER A O 1
ATOM 5869 N N . TYR A 1 768 ? 29.409 8.045 -28.826 1.00 90.50 768 TYR A N 1
ATOM 5870 C CA . TYR A 1 768 ? 28.371 9.082 -28.908 1.00 90.50 768 TYR A CA 1
ATOM 5871 C C . TYR A 1 768 ? 27.023 8.544 -29.422 1.00 90.50 768 TYR A C 1
ATOM 5873 O O . TYR A 1 768 ? 26.077 9.318 -29.575 1.00 90.50 768 TYR A O 1
ATOM 5881 N N . ALA A 1 769 ? 26.917 7.240 -29.696 1.00 91.62 769 ALA A N 1
ATOM 5882 C CA . ALA A 1 769 ? 25.668 6.622 -30.117 1.00 91.62 769 ALA A CA 1
ATOM 5883 C C . ALA A 1 769 ? 24.639 6.670 -28.970 1.00 91.62 769 ALA A C 1
ATOM 5885 O O . ALA A 1 769 ? 25.003 6.351 -27.835 1.00 91.62 769 ALA A O 1
ATOM 5886 N N . PRO A 1 770 ? 23.365 7.012 -29.248 1.00 92.25 770 PRO A N 1
ATOM 5887 C CA . PRO A 1 770 ? 22.307 6.986 -28.246 1.00 92.25 770 PRO A CA 1
ATOM 5888 C C . PRO A 1 770 ? 22.195 5.631 -27.541 1.00 92.25 770 PRO A C 1
ATOM 5890 O O . PRO A 1 770 ? 22.131 4.579 -28.187 1.00 92.25 770 PRO A O 1
ATOM 5893 N N . ARG A 1 771 ? 22.136 5.683 -26.211 1.00 92.81 771 ARG A N 1
ATOM 5894 C CA . ARG A 1 771 ? 21.866 4.563 -25.307 1.00 92.81 771 ARG A CA 1
ATOM 5895 C C . ARG A 1 771 ? 20.544 4.801 -24.583 1.00 92.81 771 ARG A C 1
ATOM 5897 O O . ARG A 1 771 ? 20.182 5.949 -24.311 1.00 92.81 771 ARG A O 1
ATOM 5904 N N . GLN A 1 772 ? 19.832 3.723 -24.274 1.00 94.00 772 GLN A N 1
ATOM 5905 C CA . GLN A 1 772 ? 18.635 3.793 -23.434 1.00 94.00 772 GLN A CA 1
ATOM 5906 C C . GLN A 1 772 ? 19.023 4.198 -21.997 1.00 94.00 772 GLN A C 1
ATOM 5908 O O . GLN A 1 772 ? 20.071 3.753 -21.529 1.00 94.00 772 GLN A O 1
ATOM 5913 N N . PRO A 1 773 ? 18.240 5.060 -21.319 1.00 95.56 773 PRO A N 1
ATOM 5914 C CA . PRO A 1 773 ? 18.397 5.301 -19.887 1.00 95.56 773 PRO A CA 1
ATOM 5915 C C . PRO A 1 773 ? 18.104 4.040 -19.069 1.00 95.56 773 PRO A C 1
ATOM 5917 O O . PRO A 1 773 ? 17.327 3.186 -19.499 1.00 95.56 773 PRO A O 1
ATOM 5920 N N . GLU A 1 774 ? 18.694 3.961 -17.882 1.00 95.00 774 GLU A N 1
ATOM 5921 C CA . GLU A 1 774 ? 18.464 2.895 -16.901 1.00 95.00 774 GLU A CA 1
ATOM 5922 C C . GLU A 1 774 ? 17.578 3.430 -15.764 1.00 95.00 774 GLU A C 1
ATOM 5924 O O . GLU A 1 774 ? 17.642 4.617 -15.432 1.00 95.00 774 GLU A O 1
ATOM 5929 N N . TYR A 1 775 ? 16.718 2.578 -15.200 1.00 95.12 775 TYR A N 1
ATOM 5930 C CA . TYR A 1 775 ? 15.635 2.973 -14.292 1.00 95.12 775 TYR A CA 1
ATOM 5931 C C . TYR A 1 775 ? 15.566 2.031 -13.084 1.00 95.12 775 TYR A C 1
ATOM 5933 O O . TYR A 1 775 ? 15.329 0.838 -13.266 1.00 95.12 775 TYR A O 1
ATOM 5941 N N . ASN A 1 776 ? 15.644 2.569 -11.862 1.00 94.44 776 ASN A N 1
ATOM 5942 C CA . ASN A 1 776 ? 15.387 1.806 -10.633 1.00 94.44 776 ASN A CA 1
ATOM 5943 C C . ASN A 1 776 ? 14.269 2.464 -9.813 1.00 94.44 776 ASN A C 1
ATOM 5945 O O . ASN A 1 776 ? 14.176 3.692 -9.719 1.00 94.44 776 ASN A O 1
ATOM 5949 N N . VAL A 1 777 ? 13.431 1.641 -9.179 1.00 93.25 777 VAL A N 1
ATOM 5950 C CA . VAL A 1 777 ? 12.358 2.098 -8.285 1.00 93.25 777 VAL A CA 1
ATOM 5951 C C . VAL A 1 777 ? 12.906 2.263 -6.873 1.00 93.25 777 VAL A C 1
ATOM 5953 O O . VAL A 1 777 ? 13.317 1.297 -6.241 1.00 93.25 777 VAL A O 1
ATOM 5956 N N . CYS A 1 778 ? 12.854 3.481 -6.344 1.00 91.50 778 CYS A N 1
ATOM 5957 C CA . CYS A 1 778 ? 13.438 3.823 -5.055 1.00 91.50 778 CYS A CA 1
ATOM 5958 C C . CYS A 1 778 ? 12.352 4.087 -3.992 1.00 91.50 778 CYS A C 1
ATOM 5960 O O . CYS A 1 778 ? 12.178 5.222 -3.547 1.00 91.50 778 CYS A O 1
ATOM 5962 N N . THR A 1 779 ? 11.602 3.058 -3.552 1.00 83.12 779 THR A N 1
ATOM 5963 C CA . THR A 1 779 ? 10.555 3.218 -2.501 1.00 83.12 779 THR A CA 1
ATOM 5964 C C . THR A 1 779 ? 10.655 2.269 -1.304 1.00 83.12 779 THR A C 1
ATOM 5966 O O . THR A 1 779 ? 11.170 1.166 -1.414 1.00 83.12 779 THR A O 1
ATOM 5969 N N . ASN A 1 780 ? 10.169 2.726 -0.139 1.00 74.19 780 ASN A N 1
ATOM 5970 C CA . ASN A 1 780 ? 10.251 2.013 1.141 1.00 74.19 780 ASN A CA 1
ATOM 5971 C C . ASN A 1 780 ? 8.956 1.280 1.527 1.00 74.19 780 ASN A C 1
ATOM 5973 O O . ASN A 1 780 ? 7.850 1.672 1.153 1.00 74.19 780 ASN A O 1
ATOM 5977 N N . GLU A 1 781 ? 9.087 0.278 2.401 1.00 65.75 781 GLU A N 1
ATOM 5978 C CA . GLU A 1 781 ? 7.974 -0.497 2.979 1.00 65.75 781 GLU A CA 1
ATOM 5979 C C . GLU A 1 781 ? 6.870 0.372 3.617 1.00 65.75 781 GLU A C 1
ATOM 5981 O O . GLU A 1 781 ? 5.685 0.029 3.578 1.00 65.75 781 GLU A O 1
ATOM 5986 N N . LEU A 1 782 ? 7.246 1.510 4.216 1.00 58.94 782 LEU A N 1
ATOM 5987 C CA . LEU A 1 782 ? 6.326 2.405 4.927 1.00 58.94 782 LEU A CA 1
ATOM 5988 C C . LEU A 1 782 ? 5.337 3.119 3.992 1.00 58.94 782 LEU A C 1
ATOM 5990 O O . LEU A 1 782 ? 4.196 3.369 4.396 1.00 58.94 782 LEU A O 1
ATOM 5994 N N . ALA A 1 783 ? 5.732 3.418 2.749 1.00 72.25 783 ALA A N 1
ATOM 5995 C CA . ALA A 1 783 ? 4.800 3.896 1.731 1.00 72.25 783 ALA A CA 1
ATOM 5996 C C . ALA A 1 783 ? 3.791 2.791 1.376 1.00 72.25 783 ALA A C 1
ATOM 5998 O O . ALA A 1 783 ? 2.577 3.001 1.466 1.00 72.25 783 ALA A O 1
ATOM 5999 N N . TRP A 1 784 ? 4.291 1.588 1.077 1.00 82.00 784 TRP A N 1
ATOM 6000 C CA . TRP A 1 784 ? 3.490 0.416 0.706 1.00 82.00 784 TRP A CA 1
ATOM 6001 C C . TRP A 1 784 ? 2.460 0.010 1.756 1.00 82.00 784 TRP A C 1
ATOM 6003 O O . TRP A 1 784 ? 1.319 -0.293 1.400 1.00 82.00 784 TRP A O 1
ATOM 6013 N N . LYS A 1 785 ? 2.790 0.124 3.047 1.00 82.38 785 LYS A N 1
ATOM 6014 C CA . LYS A 1 785 ? 1.824 -0.085 4.132 1.00 82.38 785 LYS A CA 1
ATOM 6015 C C . LYS A 1 785 ? 0.574 0.783 3.977 1.00 82.38 785 LYS A C 1
ATOM 6017 O O . LYS A 1 785 ? -0.544 0.285 4.065 1.00 82.38 785 LYS A O 1
ATOM 6022 N N . SER A 1 786 ? 0.767 2.077 3.724 1.00 76.56 786 SER A N 1
ATOM 6023 C CA . SER A 1 786 ? -0.328 3.050 3.611 1.00 76.56 786 SER A CA 1
ATOM 6024 C C . SER A 1 786 ? -1.193 2.796 2.371 1.00 76.56 786 SER A C 1
ATOM 6026 O O . SER A 1 786 ? -2.399 3.046 2.384 1.00 76.56 786 SER A O 1
ATOM 6028 N N . ILE A 1 787 ? -0.583 2.267 1.308 1.00 80.44 787 ILE A N 1
ATOM 6029 C CA . ILE A 1 787 ? -1.247 1.888 0.056 1.00 80.44 787 ILE A CA 1
ATOM 6030 C C . ILE A 1 787 ? -2.130 0.658 0.286 1.00 80.44 787 ILE A C 1
ATOM 6032 O O . ILE A 1 787 ? -3.319 0.685 -0.035 1.00 80.44 787 ILE A O 1
ATOM 6036 N N . VAL A 1 788 ? -1.584 -0.385 0.916 1.00 84.75 788 VAL A N 1
ATOM 6037 C CA . VAL A 1 788 ? -2.302 -1.630 1.223 1.00 84.75 788 VAL A CA 1
ATOM 6038 C C . VAL A 1 788 ? -3.417 -1.408 2.249 1.00 84.75 788 VAL A C 1
ATOM 6040 O O . VAL A 1 788 ? -4.543 -1.846 2.021 1.00 84.75 788 VAL A O 1
ATOM 6043 N N . GLU A 1 789 ? -3.177 -0.644 3.320 1.00 80.88 789 GLU A N 1
ATOM 6044 C CA . GLU A 1 789 ? -4.234 -0.237 4.262 1.00 80.88 789 GLU A CA 1
ATOM 6045 C C . GLU A 1 789 ? -5.315 0.620 3.567 1.00 80.88 789 GLU A C 1
ATOM 6047 O O . GLU A 1 789 ? -6.509 0.491 3.857 1.00 80.88 789 GLU A O 1
ATOM 6052 N N . GLY A 1 790 ? -4.926 1.438 2.582 1.00 78.94 790 GLY A N 1
ATOM 6053 C CA . GLY A 1 790 ? -5.837 2.179 1.711 1.00 78.94 790 GLY A CA 1
ATOM 6054 C C . GLY A 1 790 ? -6.753 1.271 0.883 1.00 78.94 790 GLY A C 1
ATOM 6055 O O . GLY A 1 790 ? -7.972 1.471 0.896 1.00 78.94 790 GLY A O 1
ATOM 6056 N N . MET A 1 791 ? -6.200 0.249 0.226 1.00 79.31 791 MET A N 1
ATOM 6057 C CA . MET A 1 791 ? -6.962 -0.739 -0.554 1.00 79.31 791 MET A CA 1
ATOM 6058 C C . MET A 1 791 ? -7.869 -1.596 0.342 1.00 79.31 791 MET A C 1
A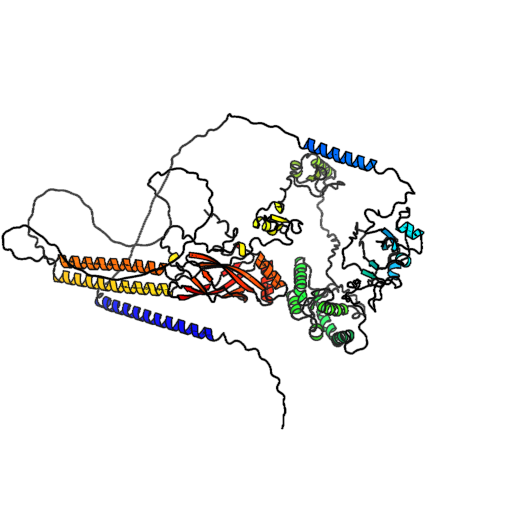TOM 6060 O O . MET A 1 791 ? -9.055 -1.761 0.043 1.00 79.31 791 MET A O 1
ATOM 6064 N N . ALA A 1 792 ? -7.366 -2.035 1.501 1.00 75.50 792 ALA A N 1
ATOM 6065 C CA . ALA A 1 792 ? -8.147 -2.739 2.519 1.00 75.50 792 ALA A CA 1
ATOM 6066 C C . ALA A 1 792 ? -9.333 -1.902 3.048 1.00 75.50 792 ALA A C 1
ATOM 6068 O O . ALA A 1 792 ? -10.373 -2.453 3.404 1.00 75.50 792 ALA A O 1
ATOM 6069 N N . SER A 1 793 ? -9.236 -0.564 3.028 1.00 73.00 793 SER A N 1
ATOM 6070 C CA . SER A 1 793 ? -10.313 0.362 3.429 1.00 73.00 793 SER A CA 1
ATOM 6071 C C . SER A 1 793 ? -11.465 0.520 2.409 1.00 73.00 793 SER A C 1
ATOM 6073 O O . SER A 1 793 ? -12.240 1.480 2.477 1.00 73.00 793 SER A O 1
ATOM 6075 N N . ILE A 1 794 ? -11.611 -0.419 1.462 1.00 64.00 794 ILE A N 1
ATOM 6076 C CA . ILE A 1 794 ? -12.673 -0.483 0.430 1.00 64.00 794 ILE A CA 1
ATOM 6077 C C . ILE A 1 794 ? -12.544 0.620 -0.650 1.00 64.00 794 ILE A C 1
ATOM 6079 O O . ILE A 1 794 ? -13.349 0.710 -1.583 1.00 64.00 794 ILE A O 1
ATOM 6083 N N . LYS A 1 795 ? -11.491 1.445 -0.609 1.00 64.06 795 LYS A N 1
ATOM 6084 C CA . LYS A 1 795 ? -11.143 2.331 -1.725 1.00 64.06 795 LYS A CA 1
ATOM 6085 C C . LYS A 1 795 ? -10.370 1.542 -2.781 1.00 64.06 795 LYS A C 1
ATOM 6087 O O . LYS A 1 795 ? -9.155 1.427 -2.699 1.00 64.06 795 LYS A O 1
ATOM 6092 N N . MET A 1 796 ? -11.069 1.095 -3.827 1.00 74.56 796 MET A N 1
ATOM 6093 C CA . MET A 1 796 ? -10.486 0.456 -5.028 1.00 74.56 796 MET A CA 1
ATOM 6094 C C . MET A 1 796 ? -9.637 1.416 -5.896 1.00 74.56 796 MET A C 1
ATOM 6096 O O . MET A 1 796 ? -9.452 1.191 -7.087 1.00 74.56 796 MET A O 1
ATOM 6100 N N . SER A 1 797 ? -9.176 2.534 -5.330 1.00 82.25 797 SER A N 1
ATOM 6101 C CA . SER A 1 797 ? -8.179 3.398 -5.946 1.00 82.25 797 SER A CA 1
ATOM 6102 C C . SER A 1 797 ? -7.385 4.134 -4.871 1.00 82.25 797 SER A C 1
ATOM 6104 O O . SER A 1 797 ? -7.966 4.777 -3.988 1.00 82.25 797 SER A O 1
ATOM 6106 N N . ALA A 1 798 ? -6.062 4.043 -4.970 1.00 86.12 798 ALA A N 1
ATOM 6107 C CA . ALA A 1 798 ? -5.110 4.784 -4.157 1.00 86.12 798 ALA A CA 1
ATOM 6108 C C . ALA A 1 798 ? -4.054 5.400 -5.080 1.00 86.12 798 ALA A C 1
ATOM 6110 O O . ALA A 1 798 ? -3.477 4.698 -5.908 1.00 86.12 798 ALA A O 1
ATOM 6111 N N . SER A 1 799 ? -3.799 6.701 -4.930 1.00 86.31 799 SER A N 1
ATOM 6112 C CA . SER A 1 799 ? -2.694 7.378 -5.613 1.00 86.31 799 SER A CA 1
ATOM 6113 C C . SER A 1 799 ? -1.630 7.785 -4.609 1.00 86.31 799 SER A C 1
ATOM 6115 O O . SER A 1 799 ? -1.964 8.270 -3.525 1.00 86.31 799 SER A O 1
ATOM 6117 N N . PHE A 1 800 ? -0.370 7.632 -4.991 1.00 89.50 800 PHE A N 1
ATOM 6118 C CA . PHE A 1 800 ? 0.787 7.970 -4.176 1.00 89.50 800 PHE A CA 1
ATOM 6119 C C . PHE A 1 800 ? 1.960 8.393 -5.053 1.00 89.50 800 PHE A C 1
ATOM 6121 O O . PHE A 1 800 ? 1.979 8.144 -6.258 1.00 89.50 800 PHE A O 1
ATOM 6128 N N . ASP A 1 801 ? 2.937 9.022 -4.420 1.00 91.50 801 ASP A N 1
ATOM 6129 C CA . ASP A 1 801 ? 4.166 9.443 -5.067 1.00 91.50 801 ASP A CA 1
ATOM 6130 C C . ASP A 1 801 ? 5.213 8.325 -4.906 1.00 91.50 801 ASP A C 1
ATOM 6132 O O . ASP A 1 801 ? 5.334 7.728 -3.835 1.00 91.50 801 ASP A O 1
ATOM 6136 N N . LEU A 1 802 ? 5.939 8.014 -5.975 1.00 92.25 802 LEU A N 1
ATOM 6137 C CA . LEU A 1 802 ? 6.963 6.970 -6.056 1.00 92.25 802 LEU A CA 1
ATOM 6138 C C . LEU A 1 802 ? 8.233 7.616 -6.617 1.00 92.25 802 LEU A C 1
ATOM 6140 O O . LEU A 1 802 ? 8.168 8.351 -7.600 1.00 92.25 802 LEU A O 1
ATOM 6144 N N . LEU A 1 803 ? 9.384 7.379 -5.991 1.00 93.69 803 LEU A N 1
ATOM 6145 C CA . LEU A 1 803 ? 10.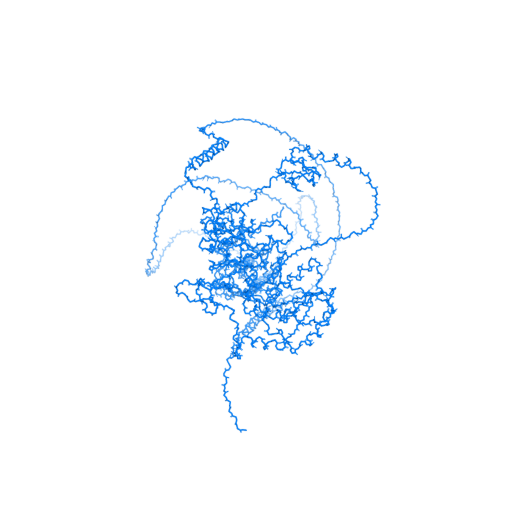662 7.894 -6.483 1.00 93.69 803 LEU A CA 1
ATOM 6146 C C . LEU A 1 803 ? 11.252 6.893 -7.481 1.00 93.69 803 LEU A C 1
ATOM 6148 O O . LEU A 1 803 ? 11.369 5.711 -7.162 1.00 93.69 803 LEU A O 1
ATOM 6152 N N . ILE A 1 804 ? 11.624 7.357 -8.671 1.00 95.06 804 ILE A N 1
ATOM 6153 C CA . ILE A 1 804 ? 12.373 6.585 -9.668 1.00 95.06 804 ILE A CA 1
ATOM 6154 C C . ILE A 1 804 ? 13.694 7.307 -9.911 1.00 95.06 804 ILE A C 1
ATOM 6156 O O . ILE A 1 804 ? 13.696 8.472 -10.310 1.00 95.06 804 ILE A O 1
ATOM 6160 N N . SER A 1 805 ? 14.811 6.617 -9.692 1.00 95.88 805 SER A N 1
ATOM 6161 C CA . SER A 1 805 ? 16.129 7.106 -10.097 1.00 95.88 805 SER A CA 1
ATOM 6162 C C . SER A 1 805 ? 16.385 6.690 -11.542 1.00 95.88 805 SER A C 1
ATOM 6164 O O . SER A 1 805 ? 16.275 5.511 -11.880 1.00 95.88 805 SER A O 1
ATOM 6166 N N . VAL A 1 806 ? 16.715 7.664 -12.390 1.00 96.88 806 VAL A N 1
ATOM 6167 C CA . VAL A 1 806 ? 17.012 7.464 -13.812 1.00 96.88 806 VAL A CA 1
ATOM 6168 C C . VAL A 1 806 ? 18.469 7.810 -14.071 1.00 96.88 806 VAL A C 1
ATOM 6170 O O . VAL A 1 806 ? 18.876 8.960 -13.885 1.00 96.88 806 VAL A O 1
ATOM 6173 N N . TYR A 1 807 ? 19.251 6.836 -14.527 1.00 96.94 807 TYR A N 1
ATOM 6174 C CA . TYR A 1 807 ? 20.614 7.065 -14.992 1.00 96.94 807 TYR A CA 1
ATOM 6175 C C . TYR A 1 807 ? 20.624 7.325 -16.497 1.00 96.94 807 TYR A C 1
ATOM 6177 O O . TYR A 1 807 ? 20.060 6.567 -17.289 1.00 96.94 807 TYR A O 1
ATOM 6185 N N . ASN A 1 808 ? 21.284 8.410 -16.901 1.00 96.75 808 ASN A N 1
ATOM 6186 C CA . ASN A 1 808 ? 21.514 8.730 -18.302 1.00 96.75 808 ASN A CA 1
ATOM 6187 C C . ASN A 1 808 ? 22.962 8.382 -18.710 1.00 96.75 808 ASN A C 1
ATOM 6189 O O . ASN A 1 808 ? 23.854 9.215 -18.530 1.00 96.75 808 ASN A O 1
ATOM 6193 N N . PRO A 1 809 ? 23.213 7.217 -19.339 1.00 94.31 809 PRO A N 1
ATOM 6194 C CA . PRO A 1 809 ? 24.544 6.836 -19.821 1.00 94.31 809 PRO A CA 1
ATOM 6195 C C . PRO A 1 809 ? 25.014 7.641 -21.049 1.00 94.31 809 PRO A C 1
ATOM 6197 O O . PRO A 1 809 ? 26.129 7.436 -21.540 1.00 94.31 809 PRO A O 1
ATOM 6200 N N . ASN A 1 810 ? 24.189 8.543 -21.597 1.00 94.81 810 ASN A N 1
ATOM 6201 C CA . ASN A 1 810 ? 24.562 9.359 -22.749 1.00 94.81 810 ASN A CA 1
ATOM 6202 C C . ASN A 1 810 ? 25.506 10.502 -22.351 1.00 94.81 810 ASN A C 1
ATOM 6204 O O . ASN A 1 810 ? 25.401 11.111 -21.288 1.00 94.81 810 ASN A O 1
ATOM 6208 N N . ARG A 1 811 ? 26.385 10.881 -23.287 1.00 93.94 811 ARG A N 1
ATOM 6209 C CA . ARG A 1 811 ? 27.232 12.088 -23.195 1.00 93.94 811 ARG A CA 1
ATOM 6210 C C . ARG A 1 811 ? 26.462 13.399 -23.413 1.00 93.94 811 ARG A C 1
ATOM 6212 O O . ARG A 1 811 ? 27.072 14.464 -23.413 1.00 93.94 811 ARG A O 1
ATOM 6219 N N . PHE A 1 812 ? 25.152 13.320 -23.628 1.00 96.00 812 PHE A N 1
ATOM 6220 C CA . PHE A 1 812 ? 24.271 14.444 -23.928 1.00 96.00 812 PHE A CA 1
ATOM 6221 C C . PHE A 1 812 ? 23.115 14.500 -22.928 1.00 96.00 812 PHE A C 1
ATOM 6223 O O . PHE A 1 812 ? 22.678 13.466 -22.420 1.00 96.00 812 PHE A O 1
ATOM 6230 N N . GLU A 1 813 ? 22.618 15.711 -22.679 1.00 97.31 813 GLU A N 1
ATOM 6231 C CA . GLU A 1 813 ? 21.348 15.913 -21.984 1.00 97.31 813 GLU A CA 1
ATOM 6232 C C . GLU A 1 813 ? 20.214 15.212 -22.745 1.00 97.31 813 GLU A C 1
ATOM 6234 O O . GLU A 1 813 ? 20.161 15.235 -23.981 1.00 97.31 813 GLU A O 1
ATOM 6239 N N . VAL A 1 814 ? 19.328 14.583 -21.981 1.00 97.44 814 VAL A N 1
ATOM 6240 C CA . VAL A 1 814 ? 18.165 13.844 -22.464 1.00 97.44 814 VAL A CA 1
ATOM 6241 C C . VAL A 1 814 ? 16.899 14.521 -21.951 1.00 97.44 814 VAL A C 1
ATOM 6243 O O . VAL A 1 814 ? 16.749 14.703 -20.744 1.00 97.44 814 VAL A O 1
ATOM 6246 N N . ASP A 1 815 ? 15.968 14.834 -22.850 1.00 97.75 815 ASP A N 1
ATOM 6247 C CA . ASP A 1 815 ? 14.597 15.187 -22.482 1.00 97.75 815 ASP A CA 1
ATOM 6248 C C . ASP A 1 815 ? 13.754 13.896 -22.454 1.00 97.75 815 ASP A C 1
ATOM 6250 O O . ASP A 1 815 ? 13.671 13.173 -23.453 1.00 97.75 815 ASP A O 1
ATOM 6254 N N . LEU A 1 816 ? 13.112 13.606 -21.321 1.00 96.94 816 LEU A N 1
ATOM 6255 C CA . LEU A 1 816 ? 12.073 12.582 -21.198 1.00 96.94 816 LEU A CA 1
ATOM 6256 C C . LEU A 1 816 ? 10.700 13.214 -21.449 1.00 96.94 816 LEU A C 1
ATOM 6258 O O . LEU A 1 816 ? 10.385 14.263 -20.888 1.00 96.94 816 LEU A O 1
ATOM 6262 N N . SER A 1 817 ? 9.880 12.562 -22.274 1.00 95.69 817 SER A N 1
ATOM 6263 C CA . SER A 1 817 ? 8.514 12.986 -22.614 1.00 95.69 817 SER A CA 1
ATOM 6264 C C . SER A 1 817 ? 7.582 11.786 -22.815 1.00 95.69 817 SER A C 1
ATOM 6266 O O . SER A 1 817 ? 8.055 10.667 -23.017 1.00 95.69 817 SER A O 1
ATOM 6268 N N . ASP A 1 818 ? 6.265 12.014 -22.741 1.00 93.38 818 ASP A N 1
ATOM 6269 C CA . ASP A 1 818 ? 5.202 11.019 -22.996 1.00 93.38 818 ASP A CA 1
ATOM 6270 C C . ASP A 1 818 ? 5.334 9.687 -22.213 1.00 93.38 818 ASP A C 1
ATOM 6272 O O . ASP A 1 818 ? 4.822 8.639 -22.623 1.00 93.38 818 ASP A O 1
ATOM 6276 N N . GLY A 1 819 ? 6.041 9.711 -21.079 1.00 95.44 819 GLY A N 1
ATOM 6277 C CA . GLY A 1 819 ? 6.371 8.512 -20.320 1.00 95.44 819 GLY A CA 1
ATOM 6278 C C . GLY A 1 819 ? 5.204 7.990 -19.496 1.00 95.44 819 GLY A C 1
ATOM 6279 O O . GLY A 1 819 ? 4.599 8.728 -18.723 1.00 95.44 819 GLY A O 1
ATOM 6280 N N . HIS A 1 820 ? 4.910 6.701 -19.631 1.00 97.19 820 HIS A N 1
ATOM 6281 C CA . HIS A 1 820 ? 3.881 6.026 -18.851 1.00 97.19 820 HIS A CA 1
ATOM 6282 C C . HIS A 1 820 ? 4.217 4.551 -18.646 1.00 97.19 820 HIS A C 1
ATOM 6284 O O . HIS A 1 820 ? 4.899 3.915 -19.454 1.00 97.19 820 HIS A O 1
ATOM 6290 N N . GLY A 1 821 ? 3.699 3.986 -17.564 1.00 96.75 821 GLY A N 1
ATOM 6291 C CA . GLY A 1 821 ? 3.850 2.570 -17.279 1.00 96.75 821 GLY A CA 1
ATOM 6292 C C . GLY A 1 821 ? 2.756 2.022 -16.379 1.00 96.75 821 GLY A C 1
ATOM 6293 O O . GLY A 1 821 ? 1.805 2.705 -15.992 1.00 96.75 821 GLY A O 1
ATOM 6294 N N . GLN A 1 822 ? 2.896 0.740 -16.082 1.00 97.50 822 GLN A N 1
ATOM 6295 C CA . GLN A 1 822 ? 1.896 -0.091 -15.444 1.00 97.50 822 GLN A CA 1
ATOM 6296 C C . GLN A 1 822 ? 2.547 -1.103 -14.501 1.00 97.50 822 GLN A C 1
ATOM 6298 O O . GLN A 1 822 ? 3.612 -1.654 -14.780 1.00 97.50 822 GLN A O 1
ATOM 6303 N N . PHE A 1 823 ? 1.880 -1.323 -13.375 1.00 96.75 823 PHE A N 1
ATOM 6304 C CA . PHE A 1 823 ? 2.225 -2.319 -12.373 1.00 96.75 823 PHE A CA 1
ATOM 6305 C C . PHE A 1 823 ? 1.386 -3.570 -12.616 1.00 96.75 823 PHE A C 1
ATOM 6307 O O . PHE A 1 823 ? 0.166 -3.469 -12.786 1.00 96.75 823 PHE A O 1
ATOM 6314 N N . HIS A 1 824 ? 2.033 -4.730 -12.562 1.00 97.06 824 HIS A N 1
ATOM 6315 C CA . HIS A 1 824 ? 1.384 -6.034 -12.587 1.00 97.06 824 HIS A CA 1
ATOM 6316 C C . HIS A 1 824 ? 1.690 -6.839 -11.324 1.00 97.06 824 HIS A C 1
ATOM 6318 O O . HIS A 1 824 ? 2.740 -6.673 -10.700 1.00 97.06 824 HIS A O 1
ATOM 6324 N N . HIS A 1 825 ? 0.772 -7.736 -10.984 1.00 96.31 825 HIS A N 1
ATOM 6325 C CA . HIS A 1 825 ? 0.906 -8.780 -9.970 1.00 96.31 825 HIS A CA 1
ATOM 6326 C C . HIS A 1 825 ? 0.404 -10.078 -10.605 1.00 96.31 825 HIS A C 1
ATOM 6328 O O . HIS A 1 825 ? -0.693 -10.070 -11.150 1.00 96.31 825 HIS A O 1
ATOM 6334 N N . ASP A 1 826 ? 1.214 -11.140 -10.628 1.00 95.25 826 ASP A N 1
ATOM 6335 C CA . ASP A 1 826 ? 0.904 -12.403 -11.328 1.00 95.25 826 ASP A CA 1
ATOM 6336 C C . ASP A 1 826 ? 0.332 -12.207 -12.755 1.00 95.25 826 ASP A C 1
ATOM 6338 O O . ASP A 1 826 ? -0.726 -12.725 -13.109 1.00 95.25 826 ASP A O 1
ATOM 6342 N N . ASP A 1 827 ? 1.020 -11.392 -13.565 1.00 95.44 827 ASP A N 1
ATOM 6343 C CA . ASP A 1 827 ? 0.629 -10.940 -14.916 1.00 95.44 827 ASP A CA 1
ATOM 6344 C C . ASP A 1 827 ? -0.692 -10.131 -15.013 1.00 95.44 827 ASP A C 1
ATOM 6346 O O . ASP A 1 827 ? -1.036 -9.624 -16.086 1.00 95.44 827 ASP A O 1
ATOM 6350 N N . ALA A 1 828 ? -1.423 -9.930 -13.911 1.00 96.50 828 ALA A N 1
ATOM 6351 C CA . ALA A 1 828 ? -2.630 -9.107 -13.851 1.00 96.50 828 ALA A CA 1
ATOM 6352 C C . ALA A 1 828 ? -2.299 -7.621 -13.634 1.00 96.50 828 ALA A C 1
ATOM 6354 O O . ALA A 1 828 ? -1.457 -7.266 -12.813 1.00 96.50 828 ALA A O 1
ATOM 6355 N N . TYR A 1 829 ? -2.974 -6.726 -14.362 1.00 96.38 829 TYR A N 1
ATOM 6356 C CA . TYR A 1 829 ? -2.815 -5.273 -14.221 1.00 96.38 829 TYR A CA 1
ATOM 6357 C C . TYR A 1 829 ? -3.391 -4.778 -12.884 1.00 96.38 829 TYR A C 1
ATOM 6359 O O . TYR A 1 829 ? -4.581 -4.948 -12.624 1.00 96.38 829 TYR A O 1
ATOM 6367 N N . VAL A 1 830 ? -2.577 -4.085 -12.080 1.00 96.31 830 VAL A N 1
ATOM 6368 C CA . VAL A 1 830 ? -2.990 -3.556 -10.763 1.00 96.31 830 VAL A CA 1
ATOM 6369 C C . VAL A 1 830 ? -2.882 -2.034 -10.621 1.00 96.31 830 VAL A C 1
ATOM 6371 O O . VAL A 1 830 ? -3.464 -1.454 -9.701 1.00 96.31 830 VAL A O 1
ATOM 6374 N N . GLY A 1 831 ? -2.192 -1.343 -11.529 1.00 96.19 831 GLY A N 1
ATOM 6375 C CA . GLY A 1 831 ? -2.078 0.116 -11.482 1.00 96.19 831 GLY A CA 1
ATOM 6376 C C . GLY A 1 831 ? -1.280 0.715 -12.631 1.00 96.19 831 GLY A C 1
ATOM 6377 O O . GLY A 1 831 ? -0.635 0.001 -13.394 1.00 96.19 831 GLY A O 1
ATOM 6378 N N . SER A 1 832 ? -1.298 2.040 -12.745 1.00 97.25 832 SER A N 1
ATOM 6379 C CA . SER A 1 832 ? -0.513 2.795 -13.730 1.00 97.25 832 SER A CA 1
ATOM 6380 C C . SER A 1 832 ? 0.134 4.037 -13.131 1.00 97.25 832 SER A C 1
ATOM 6382 O O . SER A 1 832 ? -0.263 4.514 -12.068 1.00 97.25 832 SER A O 1
ATOM 6384 N N . PHE A 1 833 ? 1.131 4.573 -13.824 1.00 96.62 833 PHE A N 1
ATOM 6385 C CA . PHE A 1 833 ? 1.822 5.803 -13.454 1.00 96.62 833 PHE A CA 1
ATOM 6386 C C . PHE A 1 833 ? 2.250 6.574 -14.698 1.00 96.62 833 PHE A C 1
ATOM 6388 O O . PHE A 1 833 ? 2.558 5.979 -15.733 1.00 96.62 833 PHE A O 1
ATOM 6395 N N . ASP A 1 834 ? 2.306 7.893 -14.555 1.00 96.50 834 ASP A N 1
ATOM 6396 C CA . ASP A 1 834 ? 2.794 8.810 -15.579 1.00 96.50 834 ASP A CA 1
ATOM 6397 C C . ASP A 1 834 ? 4.154 9.369 -15.131 1.00 96.50 834 ASP A C 1
ATOM 6399 O O . ASP A 1 834 ? 4.316 9.801 -13.982 1.00 96.50 834 ASP A O 1
ATOM 6403 N N . ILE A 1 835 ? 5.138 9.353 -16.030 1.00 96.25 835 ILE A N 1
ATOM 6404 C CA . ILE A 1 835 ? 6.458 9.951 -15.819 1.00 96.25 835 ILE A CA 1
ATOM 6405 C C . ILE A 1 835 ? 6.369 11.411 -16.285 1.00 96.25 835 ILE A C 1
ATOM 6407 O O . ILE A 1 835 ? 6.074 11.648 -17.460 1.00 96.25 835 ILE A O 1
ATOM 6411 N N . PRO A 1 836 ? 6.601 12.404 -15.408 1.00 96.62 836 PRO A N 1
ATOM 6412 C CA . PRO A 1 836 ? 6.549 13.806 -15.801 1.00 96.62 836 PRO A CA 1
ATOM 6413 C C . PRO A 1 836 ? 7.664 14.143 -16.799 1.00 96.62 836 PRO A C 1
ATOM 6415 O O . PRO A 1 836 ? 8.749 13.560 -16.761 1.00 96.62 836 PRO A O 1
ATOM 6418 N N . GLU A 1 837 ? 7.408 15.125 -17.666 1.00 96.50 837 GLU A N 1
ATOM 6419 C CA . GLU A 1 837 ? 8.433 15.669 -18.560 1.00 96.50 837 GLU A CA 1
ATOM 6420 C C . GLU A 1 837 ? 9.610 16.227 -17.745 1.00 96.50 837 GLU A C 1
ATOM 6422 O O . GLU A 1 837 ? 9.416 16.974 -16.781 1.00 96.50 837 GLU A O 1
ATOM 6427 N N . GLY A 1 838 ? 10.836 15.872 -18.129 1.00 95.62 838 GLY A N 1
ATOM 6428 C CA . GLY A 1 838 ? 12.024 16.191 -17.341 1.00 95.62 838 GLY A CA 1
ATOM 6429 C C . GLY A 1 838 ? 13.318 16.117 -18.141 1.00 95.62 838 GLY A C 1
ATOM 6430 O O . GLY A 1 838 ? 13.407 15.413 -19.145 1.00 95.62 838 GLY A O 1
ATOM 6431 N N . LYS A 1 839 ? 14.328 16.856 -17.678 1.00 97.12 839 LYS A N 1
ATOM 6432 C CA . LYS A 1 839 ? 15.681 16.865 -18.241 1.00 97.12 839 LYS A CA 1
ATOM 6433 C C . LYS A 1 839 ? 16.601 16.020 -17.375 1.00 97.12 839 LYS A C 1
ATOM 6435 O O . LYS A 1 839 ? 16.665 16.240 -16.169 1.00 97.12 839 LYS A O 1
ATOM 6440 N N . ILE A 1 840 ? 17.318 15.087 -17.992 1.00 97.44 840 ILE A N 1
ATOM 6441 C CA . ILE A 1 840 ? 18.271 14.201 -17.321 1.00 97.44 840 ILE A CA 1
ATOM 6442 C C . ILE A 1 840 ? 19.677 14.570 -17.790 1.00 97.44 840 ILE A C 1
ATOM 6444 O O . ILE A 1 840 ? 20.015 14.438 -18.973 1.00 97.44 840 ILE A O 1
ATOM 6448 N N . SER A 1 841 ? 20.493 15.055 -16.853 1.00 97.56 841 SER A N 1
ATOM 6449 C CA . SER A 1 841 ? 21.864 15.497 -17.119 1.00 97.56 841 SER A CA 1
ATOM 6450 C C . SER A 1 841 ? 22.720 14.378 -17.734 1.00 97.56 841 SER A C 1
ATOM 6452 O O . SER A 1 841 ? 22.500 13.201 -17.439 1.00 97.56 841 SER A O 1
ATOM 6454 N N . PRO A 1 842 ? 23.695 14.704 -18.603 1.00 96.44 842 PRO A N 1
ATOM 6455 C CA . PRO A 1 842 ? 24.598 13.712 -19.186 1.00 96.44 842 PRO A CA 1
ATOM 6456 C C . PRO A 1 842 ? 25.419 13.010 -18.100 1.00 96.44 842 PRO A C 1
ATOM 6458 O O . PRO A 1 842 ? 25.982 13.679 -17.235 1.00 96.44 842 PRO A O 1
ATOM 6461 N N . LYS A 1 843 ? 25.530 11.678 -18.179 1.00 94.88 843 LYS A N 1
ATOM 6462 C CA . LYS A 1 843 ? 26.274 10.832 -17.224 1.00 94.88 843 LYS A CA 1
ATOM 6463 C C . LYS A 1 843 ? 25.914 11.051 -15.753 1.00 94.88 843 LYS A C 1
ATOM 6465 O O . LYS A 1 843 ? 26.768 10.934 -14.878 1.00 94.88 843 LYS A O 1
ATOM 6470 N N . ALA A 1 844 ? 24.657 11.363 -15.472 1.00 96.62 844 ALA A N 1
ATOM 6471 C CA . ALA A 1 844 ? 24.188 11.599 -14.117 1.00 96.62 844 ALA A CA 1
ATOM 6472 C C . ALA A 1 844 ? 22.966 10.743 -13.790 1.00 96.62 844 ALA A C 1
ATOM 6474 O O . ALA A 1 844 ? 22.196 10.368 -14.681 1.00 96.62 844 ALA A O 1
ATOM 6475 N N . ILE A 1 845 ? 22.784 10.471 -12.501 1.00 97.12 845 ILE A N 1
ATOM 6476 C CA . ILE A 1 845 ? 21.555 9.906 -11.951 1.00 97.12 845 ILE A CA 1
ATOM 6477 C C . ILE A 1 845 ? 20.663 11.070 -11.516 1.00 97.12 845 ILE A C 1
ATOM 6479 O O . ILE A 1 845 ? 21.088 11.934 -10.748 1.00 97.12 845 ILE A O 1
ATOM 6483 N N . SER A 1 846 ? 19.433 11.112 -12.021 1.00 97.12 846 SER A N 1
ATOM 6484 C CA . SER A 1 846 ? 18.426 12.116 -11.655 1.00 97.12 846 SER A CA 1
ATOM 6485 C C . SER A 1 846 ? 17.195 11.434 -11.070 1.00 97.12 846 SER A C 1
ATOM 6487 O O . SER A 1 846 ? 16.759 10.406 -11.585 1.00 97.12 846 SER A O 1
ATOM 6489 N N . ASP A 1 847 ? 16.612 12.022 -10.028 1.00 96.50 847 ASP A N 1
ATOM 6490 C CA . ASP A 1 847 ? 15.488 11.420 -9.312 1.00 96.50 847 ASP A CA 1
ATOM 6491 C C . ASP A 1 847 ? 14.158 12.082 -9.679 1.00 96.50 847 ASP A C 1
ATOM 6493 O O . ASP A 1 847 ? 13.946 13.282 -9.473 1.00 96.50 847 ASP A O 1
ATOM 6497 N N . ILE A 1 848 ? 13.239 11.270 -10.193 1.00 95.44 848 ILE A N 1
ATOM 6498 C CA . ILE A 1 848 ? 11.923 11.685 -10.668 1.00 95.44 848 ILE A CA 1
ATOM 6499 C C . ILE A 1 848 ? 10.862 11.168 -9.699 1.00 95.44 848 ILE A C 1
ATOM 6501 O O . ILE A 1 848 ? 10.759 9.967 -9.449 1.00 95.44 848 ILE A O 1
ATOM 6505 N N . VAL A 1 849 ? 10.034 12.070 -9.177 1.00 94.50 849 VAL A N 1
ATOM 6506 C CA . VAL A 1 849 ? 8.836 11.696 -8.419 1.00 94.50 849 VAL A CA 1
ATOM 6507 C C . VAL A 1 849 ? 7.702 11.456 -9.412 1.00 94.50 849 VAL A C 1
ATOM 6509 O O . VAL A 1 849 ? 7.195 12.400 -10.019 1.00 94.50 849 VAL A O 1
ATOM 6512 N N . VAL A 1 850 ? 7.313 10.195 -9.591 1.00 94.94 850 VAL A N 1
ATOM 6513 C CA . VAL A 1 850 ? 6.176 9.803 -10.432 1.00 94.94 850 VAL A CA 1
ATOM 6514 C C . VAL A 1 850 ? 4.940 9.590 -9.571 1.00 94.94 850 VAL A C 1
ATOM 6516 O O . VAL A 1 850 ? 5.025 9.100 -8.444 1.00 94.94 850 VAL A O 1
ATOM 6519 N N . LYS A 1 851 ? 3.769 9.934 -10.106 1.00 93.81 851 LYS A N 1
ATOM 6520 C CA . LYS A 1 851 ? 2.507 9.708 -9.406 1.00 93.81 851 LYS A CA 1
ATOM 6521 C C . LYS A 1 851 ? 1.891 8.399 -9.869 1.00 93.81 851 LYS A C 1
ATOM 6523 O O . LYS A 1 851 ? 1.389 8.295 -10.986 1.00 93.81 851 LYS A O 1
ATOM 6528 N N . VAL A 1 852 ? 1.899 7.414 -8.986 1.00 94.69 852 VAL A N 1
ATOM 6529 C CA . VAL A 1 852 ? 1.309 6.103 -9.232 1.00 94.69 852 VAL A CA 1
ATOM 6530 C C . VAL A 1 852 ? -0.143 6.104 -8.784 1.00 94.69 852 VAL A C 1
ATOM 6532 O O . VAL A 1 852 ? -0.501 6.730 -7.787 1.00 94.69 852 VAL A O 1
ATOM 6535 N N . THR A 1 853 ? -0.996 5.403 -9.521 1.00 94.69 853 THR A N 1
ATOM 6536 C CA . THR A 1 853 ? -2.391 5.154 -9.168 1.00 94.69 853 THR A CA 1
ATOM 6537 C C . THR A 1 853 ? -2.682 3.667 -9.301 1.00 94.69 853 THR A C 1
ATOM 6539 O O . THR A 1 853 ? -2.709 3.119 -10.399 1.00 94.69 853 THR A O 1
ATOM 6542 N N . PHE A 1 854 ? -2.909 3.019 -8.161 1.00 94.62 854 PHE A N 1
ATOM 6543 C CA . PHE A 1 854 ? -3.369 1.639 -8.105 1.00 94.62 854 PHE A CA 1
ATOM 6544 C C . PHE A 1 854 ? -4.879 1.610 -8.277 1.00 94.62 854 PHE A C 1
ATOM 6546 O O . PHE A 1 854 ? -5.604 2.376 -7.636 1.00 94.62 854 PHE A O 1
ATOM 6553 N N . THR A 1 855 ? -5.330 0.716 -9.147 1.00 94.62 855 THR A N 1
ATOM 6554 C CA . THR A 1 855 ? -6.733 0.410 -9.447 1.00 94.62 855 THR A CA 1
ATOM 6555 C C . THR A 1 855 ? -6.887 -1.092 -9.717 1.00 94.62 855 THR A C 1
ATOM 6557 O O . THR A 1 855 ? -7.363 -1.462 -10.792 1.00 94.62 855 THR A O 1
ATOM 6560 N N . PRO A 1 856 ? -6.448 -1.961 -8.784 1.00 93.44 856 PRO A N 1
ATOM 6561 C CA . PRO A 1 856 ? -6.619 -3.402 -8.917 1.00 93.44 856 PRO A CA 1
ATOM 6562 C C . PRO A 1 856 ? -8.102 -3.776 -8.919 1.00 93.44 856 PRO A C 1
ATOM 6564 O O . PRO A 1 856 ? -8.953 -3.035 -8.405 1.00 93.44 856 PRO A O 1
ATOM 6567 N N . ASP A 1 857 ? -8.414 -4.954 -9.454 1.00 92.06 857 ASP A N 1
ATOM 6568 C CA . ASP A 1 857 ? -9.729 -5.551 -9.269 1.00 92.06 857 ASP A CA 1
ATOM 6569 C C . ASP A 1 857 ? -9.942 -5.960 -7.786 1.00 92.06 857 ASP A C 1
ATOM 6571 O O . ASP A 1 857 ? -9.070 -5.793 -6.929 1.00 92.06 857 ASP A O 1
ATOM 6575 N N . LYS A 1 858 ? -11.143 -6.421 -7.414 1.00 86.56 858 LYS A N 1
ATOM 6576 C CA . LYS A 1 858 ? -11.445 -6.754 -6.006 1.00 86.56 858 LYS A CA 1
ATOM 6577 C C . LYS A 1 858 ? -10.650 -7.946 -5.467 1.00 86.56 858 LYS A C 1
ATOM 6579 O O . LYS A 1 858 ? -10.403 -8.002 -4.263 1.00 86.56 858 LYS A O 1
ATOM 6584 N N . TRP A 1 859 ? -10.343 -8.909 -6.324 1.00 88.06 859 TRP A N 1
ATOM 6585 C CA . TRP A 1 859 ? -9.600 -10.119 -6.004 1.00 88.06 859 TRP A CA 1
ATOM 6586 C C . TRP A 1 859 ? -8.104 -9.838 -6.025 1.00 88.06 859 TRP A C 1
ATOM 6588 O O . TRP A 1 859 ? -7.429 -10.202 -5.066 1.00 88.06 859 TRP A O 1
ATOM 6598 N N . ASP A 1 860 ? -7.626 -9.079 -7.010 1.00 90.69 860 ASP A N 1
ATOM 6599 C CA . ASP A 1 860 ? -6.255 -8.568 -7.062 1.00 90.69 860 ASP A CA 1
ATOM 6600 C C . ASP A 1 860 ? -5.954 -7.732 -5.809 1.00 90.69 860 ASP A C 1
ATOM 6602 O O . ASP A 1 860 ? -4.973 -7.975 -5.113 1.00 90.69 860 ASP A O 1
ATOM 6606 N N . ALA A 1 861 ? -6.850 -6.812 -5.425 1.00 88.00 861 ALA A N 1
ATOM 6607 C CA . ALA A 1 861 ? -6.713 -6.021 -4.200 1.00 88.00 861 ALA A CA 1
ATOM 6608 C C . ALA A 1 861 ? -6.603 -6.901 -2.943 1.00 88.00 861 ALA A C 1
ATOM 6610 O O . ALA A 1 861 ? -5.832 -6.584 -2.033 1.00 88.00 861 ALA A O 1
ATOM 6611 N N . LEU A 1 862 ? -7.352 -8.009 -2.884 1.00 85.69 862 LEU A N 1
ATOM 6612 C CA . LEU A 1 862 ? -7.288 -8.966 -1.780 1.00 85.69 862 LEU A CA 1
ATOM 6613 C C . LEU A 1 862 ? -5.975 -9.767 -1.811 1.00 85.69 862 LEU A C 1
ATOM 6615 O O . LEU A 1 862 ? -5.391 -10.000 -0.752 1.00 85.69 862 LEU A O 1
ATOM 6619 N N . SER A 1 863 ? -5.508 -10.147 -3.004 1.00 92.00 863 SER A N 1
ATOM 6620 C CA . SER A 1 863 ? -4.261 -10.883 -3.235 1.00 92.00 863 SER A CA 1
ATOM 6621 C C . SER A 1 863 ? -3.051 -10.045 -2.821 1.00 92.00 863 SER A C 1
ATOM 6623 O O . SER A 1 863 ? -2.351 -10.414 -1.878 1.00 92.00 863 SER A O 1
ATOM 6625 N N . LEU A 1 864 ? -2.915 -8.838 -3.388 1.00 93.00 864 LEU A N 1
ATOM 6626 C CA . LEU A 1 864 ? -1.936 -7.814 -3.003 1.00 93.00 864 LEU A CA 1
ATOM 6627 C C . LEU A 1 864 ? -1.904 -7.598 -1.482 1.00 93.00 864 LEU A C 1
ATOM 6629 O O . LEU A 1 864 ? -0.841 -7.610 -0.863 1.00 93.00 864 LEU A O 1
ATOM 6633 N N . THR A 1 865 ? -3.077 -7.433 -0.860 1.00 88.69 865 THR A N 1
ATOM 6634 C CA . THR A 1 865 ? -3.182 -7.242 0.595 1.00 88.69 865 THR A CA 1
ATOM 6635 C C . THR A 1 865 ? -2.714 -8.476 1.370 1.00 88.69 865 THR A C 1
ATOM 6637 O O . THR A 1 865 ? -2.013 -8.344 2.373 1.00 88.69 865 THR A O 1
ATOM 6640 N N . SER A 1 866 ? -3.075 -9.682 0.925 1.00 92.31 866 SER A N 1
ATOM 6641 C CA . SER A 1 866 ? -2.674 -10.925 1.588 1.00 92.31 866 SER A CA 1
ATOM 6642 C C . SER A 1 866 ? -1.171 -11.160 1.493 1.00 92.31 866 SER A C 1
ATOM 6644 O O . SER A 1 866 ? -0.538 -11.452 2.507 1.00 92.31 866 SER A O 1
ATOM 6646 N N . GLU A 1 867 ? -0.585 -11.002 0.308 1.00 93.19 867 GLU A N 1
ATOM 6647 C CA . GLU A 1 867 ? 0.848 -11.204 0.095 1.00 93.19 867 GLU A CA 1
ATOM 6648 C C . GLU A 1 867 ? 1.694 -10.167 0.822 1.00 93.19 867 GLU A C 1
ATOM 6650 O O . GLU A 1 867 ? 2.717 -10.526 1.410 1.00 93.19 867 GLU A O 1
ATOM 6655 N N . TYR A 1 868 ? 1.219 -8.918 0.888 1.00 93.12 868 TYR A N 1
ATOM 6656 C CA . TYR A 1 868 ? 1.856 -7.876 1.683 1.00 93.12 868 TYR A CA 1
ATOM 6657 C C . TYR A 1 868 ? 1.964 -8.277 3.159 1.00 93.12 868 TYR A C 1
ATOM 6659 O O . TYR A 1 868 ? 3.039 -8.195 3.753 1.00 93.12 868 TYR A O 1
ATOM 6667 N N . TYR A 1 869 ? 0.878 -8.777 3.758 1.00 87.50 869 TYR A N 1
ATOM 6668 C CA . TYR A 1 869 ? 0.905 -9.258 5.145 1.00 87.50 869 TYR A CA 1
ATOM 6669 C C . TYR A 1 869 ? 1.608 -10.616 5.324 1.00 87.50 869 TYR A C 1
ATOM 6671 O O . TYR A 1 869 ? 1.935 -10.982 6.453 1.00 87.50 869 TYR A O 1
ATOM 6679 N N . GLN A 1 870 ? 1.867 -11.360 4.243 1.00 90.44 870 GLN A N 1
ATOM 6680 C CA . GLN A 1 870 ? 2.700 -12.569 4.255 1.00 90.44 870 GLN A CA 1
ATOM 6681 C C . GLN A 1 870 ? 4.201 -12.282 4.092 1.00 90.44 870 GLN A C 1
ATOM 6683 O O . GLN A 1 870 ? 4.993 -13.212 4.251 1.00 90.44 870 GLN A O 1
ATOM 6688 N N . GLY A 1 871 ? 4.600 -11.045 3.775 1.00 89.62 871 GLY A N 1
ATOM 6689 C CA . GLY A 1 871 ? 5.997 -10.708 3.491 1.00 89.62 871 GLY A CA 1
ATOM 6690 C C . GLY A 1 871 ? 6.464 -11.177 2.108 1.00 89.62 871 GLY A C 1
ATOM 6691 O O . GLY A 1 871 ? 7.620 -11.562 1.960 1.00 89.62 871 GLY A O 1
ATOM 6692 N N . LYS A 1 872 ? 5.560 -11.250 1.121 1.00 93.88 872 LYS A N 1
ATOM 6693 C CA . LYS A 1 872 ? 5.811 -11.897 -0.180 1.00 93.88 872 LYS A CA 1
ATOM 6694 C C . LYS A 1 872 ? 5.407 -11.086 -1.405 1.00 93.88 872 LYS A C 1
ATOM 6696 O O . LYS A 1 872 ? 5.646 -11.570 -2.506 1.00 93.88 872 LYS A O 1
ATOM 6701 N N . LEU A 1 873 ? 4.806 -9.908 -1.240 1.00 94.38 873 LEU A N 1
ATOM 6702 C CA . LEU A 1 873 ? 4.277 -9.152 -2.370 1.00 94.38 873 LEU A CA 1
ATOM 6703 C C . LEU A 1 873 ? 5.402 -8.745 -3.330 1.00 94.38 873 LEU A C 1
ATOM 6705 O O . LEU A 1 873 ? 6.337 -8.035 -2.949 1.00 94.38 873 LEU A O 1
ATOM 6709 N N . LYS A 1 874 ? 5.264 -9.169 -4.587 1.00 94.56 874 LYS A N 1
ATOM 6710 C CA . LYS A 1 874 ? 6.123 -8.772 -5.703 1.00 94.56 874 LYS A CA 1
ATOM 6711 C C . LYS A 1 874 ? 5.292 -8.083 -6.766 1.00 94.56 874 LYS A C 1
ATOM 6713 O O . LYS A 1 874 ? 4.242 -8.584 -7.146 1.00 94.56 874 LYS A O 1
ATOM 6718 N N . LEU A 1 875 ? 5.781 -6.963 -7.271 1.00 95.62 875 LEU A N 1
ATOM 6719 C CA . LEU A 1 875 ? 5.183 -6.271 -8.405 1.00 95.62 875 LEU A CA 1
ATOM 6720 C C . LEU A 1 875 ? 6.149 -6.308 -9.585 1.00 95.62 875 LEU A C 1
ATOM 6722 O O . LEU A 1 875 ? 7.362 -6.226 -9.396 1.00 95.62 875 LEU A O 1
ATOM 6726 N N . VAL A 1 876 ? 5.609 -6.424 -10.795 1.00 96.06 876 VAL A N 1
ATOM 6727 C CA . VAL A 1 876 ? 6.368 -6.286 -12.042 1.00 96.06 876 VAL A CA 1
ATOM 6728 C C . VAL A 1 876 ? 5.991 -4.958 -12.678 1.00 96.06 876 VAL A C 1
ATOM 6730 O O . VAL A 1 876 ? 4.824 -4.711 -12.997 1.00 96.06 876 VAL A O 1
ATOM 6733 N N . LEU A 1 877 ? 6.976 -4.085 -12.835 1.00 95.75 877 LEU A N 1
ATOM 6734 C CA . LEU A 1 877 ? 6.828 -2.780 -13.450 1.00 95.75 877 LEU A CA 1
ATOM 6735 C C . LEU A 1 877 ? 7.250 -2.854 -14.920 1.00 95.75 877 LEU A C 1
ATOM 6737 O O . LEU A 1 877 ? 8.368 -3.261 -15.232 1.00 95.75 877 LEU A O 1
ATOM 6741 N N . GLY A 1 878 ? 6.357 -2.425 -15.811 1.00 96.31 878 GLY A N 1
ATOM 6742 C CA . GLY A 1 878 ? 6.634 -2.295 -17.241 1.00 96.31 878 GLY A CA 1
ATOM 6743 C C . GLY A 1 878 ? 6.118 -0.967 -17.786 1.00 96.31 878 GLY A C 1
ATOM 6744 O O . GLY A 1 878 ? 5.069 -0.478 -17.359 1.00 96.31 878 GLY A O 1
ATOM 6745 N N . GLY A 1 879 ? 6.829 -0.357 -18.725 1.00 96.00 879 GLY A N 1
ATOM 6746 C CA . GLY A 1 879 ? 6.464 0.947 -19.264 1.00 96.00 879 GLY A CA 1
ATOM 6747 C C . GLY A 1 879 ? 7.360 1.419 -20.400 1.00 96.00 879 GLY A C 1
ATOM 6748 O O . GLY A 1 879 ? 8.286 0.740 -20.841 1.00 96.00 879 GLY A O 1
ATOM 6749 N N . HIS A 1 880 ? 7.049 2.607 -20.911 1.00 96.38 880 HIS A N 1
ATOM 6750 C CA . HIS A 1 880 ? 7.875 3.259 -21.915 1.00 96.38 880 HIS A CA 1
ATOM 6751 C C . HIS A 1 880 ? 7.864 4.776 -21.779 1.00 96.38 880 HIS A C 1
ATOM 6753 O O . HIS A 1 880 ? 6.891 5.372 -21.321 1.00 96.38 880 HIS A O 1
ATOM 6759 N N . ALA A 1 881 ? 8.960 5.395 -22.205 1.00 96.81 881 ALA A N 1
ATOM 6760 C CA . ALA A 1 881 ? 9.121 6.836 -22.293 1.00 96.81 881 ALA A CA 1
ATOM 6761 C C . ALA A 1 881 ? 9.732 7.220 -23.636 1.00 96.81 881 ALA A C 1
ATOM 6763 O O . ALA A 1 881 ? 10.623 6.534 -24.146 1.00 96.81 881 ALA A O 1
ATOM 6764 N N . GLN A 1 882 ? 9.284 8.340 -24.198 1.00 97.31 882 GLN A N 1
ATOM 6765 C CA . GLN A 1 882 ? 9.927 8.909 -25.368 1.00 97.31 882 GLN A CA 1
ATOM 6766 C C . GLN A 1 882 ? 11.150 9.709 -24.929 1.00 97.31 882 GLN A C 1
ATOM 6768 O O . GLN A 1 882 ? 11.050 10.721 -24.231 1.00 97.31 882 GLN A O 1
ATOM 6773 N N . VAL A 1 883 ? 12.311 9.247 -25.377 1.00 96.88 883 VAL A N 1
ATOM 6774 C CA . VAL A 1 883 ? 13.614 9.839 -25.102 1.00 96.88 883 VAL A CA 1
ATOM 6775 C C . VAL A 1 883 ? 13.998 10.725 -26.275 1.00 96.88 883 VAL A C 1
ATOM 6777 O O . VAL A 1 883 ? 14.069 10.262 -27.415 1.00 96.88 883 VAL A O 1
ATOM 6780 N N . LYS A 1 884 ? 14.253 12.005 -26.008 1.00 97.50 884 LYS A N 1
ATOM 6781 C CA . LYS A 1 884 ? 14.662 12.997 -27.004 1.00 97.50 884 LYS A CA 1
ATOM 6782 C C . LYS A 1 884 ? 16.058 13.524 -26.664 1.00 97.50 884 LYS A C 1
ATOM 6784 O O . LYS A 1 884 ? 16.322 13.890 -25.525 1.00 97.50 884 LYS A O 1
ATOM 6789 N N . ILE A 1 885 ? 16.947 13.599 -27.656 1.00 96.88 885 ILE A N 1
ATOM 6790 C CA . ILE A 1 885 ? 18.308 14.141 -27.510 1.00 96.88 885 ILE A CA 1
ATOM 6791 C C . ILE A 1 885 ? 18.439 15.410 -28.370 1.00 96.88 885 ILE A C 1
ATOM 6793 O O . ILE A 1 885 ? 18.712 15.305 -29.572 1.00 96.88 885 ILE A O 1
ATOM 6797 N N . PRO A 1 886 ? 18.281 16.620 -27.794 1.00 96.81 886 PRO A N 1
ATOM 6798 C CA . PRO A 1 886 ? 18.338 17.873 -28.554 1.00 96.81 886 PRO A CA 1
ATOM 6799 C C . PRO A 1 886 ? 19.669 18.085 -29.286 1.00 96.81 886 PRO A C 1
ATOM 6801 O O . PRO A 1 886 ? 19.692 18.524 -30.435 1.00 96.81 886 PRO A O 1
ATOM 6804 N N . ALA A 1 887 ? 20.782 17.692 -28.656 1.00 95.00 887 ALA A N 1
ATOM 6805 C CA . ALA A 1 887 ? 22.131 17.810 -29.217 1.00 95.00 887 ALA A CA 1
ATOM 6806 C C . ALA A 1 887 ? 22.347 17.004 -30.516 1.00 95.00 887 ALA A C 1
ATOM 6808 O O . ALA A 1 887 ? 23.254 17.317 -31.284 1.00 95.00 887 ALA A O 1
ATOM 6809 N N . LEU A 1 888 ? 21.507 15.996 -30.782 1.00 93.19 888 LEU A N 1
ATOM 6810 C CA . LEU A 1 888 ? 21.546 15.164 -31.989 1.00 93.19 888 LEU A CA 1
ATOM 6811 C C . LEU A 1 888 ? 20.433 15.537 -32.985 1.00 93.19 888 LEU A C 1
ATOM 6813 O O . LEU A 1 888 ? 19.932 14.683 -33.712 1.00 93.19 888 LEU A O 1
ATOM 6817 N N . GLY A 1 889 ? 20.041 16.815 -33.016 1.00 94.44 889 GLY A N 1
ATOM 6818 C CA . GLY A 1 889 ? 19.027 17.323 -33.943 1.00 94.44 889 GLY A CA 1
ATOM 6819 C C . GLY A 1 889 ? 17.622 16.839 -33.599 1.00 94.44 889 GLY A C 1
ATOM 6820 O O . GLY A 1 889 ? 16.886 16.424 -34.490 1.00 94.44 889 GLY A O 1
ATOM 6821 N N . ASP A 1 890 ? 17.270 16.866 -32.310 1.00 94.00 890 ASP A N 1
ATOM 6822 C CA . ASP A 1 890 ? 15.992 16.366 -31.786 1.00 94.00 890 ASP A CA 1
ATOM 6823 C C . ASP A 1 890 ? 15.729 14.875 -32.098 1.00 94.00 890 ASP A C 1
ATOM 6825 O O . ASP A 1 890 ? 14.580 14.459 -32.258 1.00 94.00 890 ASP A O 1
ATOM 6829 N N . TYR A 1 891 ? 16.786 14.051 -32.147 1.00 93.81 891 TYR A N 1
ATOM 6830 C CA . TYR A 1 891 ? 16.662 12.598 -32.299 1.00 93.81 891 TYR A CA 1
ATOM 6831 C C . TYR A 1 891 ? 15.780 12.009 -31.190 1.00 93.81 891 TYR A C 1
ATOM 6833 O O . TYR A 1 891 ? 16.013 12.269 -30.007 1.00 93.81 891 TYR A O 1
ATOM 6841 N N . LYS A 1 892 ? 14.782 11.210 -31.581 1.00 95.75 892 LYS A N 1
ATOM 6842 C CA . LYS A 1 892 ? 13.796 10.586 -30.693 1.00 95.75 892 LYS A CA 1
ATOM 6843 C C . LYS A 1 892 ? 13.840 9.069 -30.809 1.00 95.75 892 LYS A C 1
ATOM 6845 O O . LYS A 1 892 ? 13.933 8.540 -31.915 1.00 95.75 892 LYS A O 1
ATOM 6850 N N . PHE A 1 893 ? 13.709 8.383 -29.681 1.00 94.50 893 PHE A N 1
ATOM 6851 C CA . PHE A 1 893 ? 13.482 6.943 -29.618 1.00 94.50 893 PHE A CA 1
ATOM 6852 C C . PHE A 1 893 ? 12.643 6.589 -28.390 1.00 94.50 893 PHE A C 1
ATOM 6854 O O . PHE A 1 893 ? 12.703 7.276 -27.373 1.00 94.50 893 PHE A O 1
ATOM 6861 N N . ASP A 1 894 ? 11.884 5.502 -28.472 1.00 94.88 894 ASP A N 1
ATOM 6862 C CA . ASP A 1 894 ? 11.128 5.003 -27.327 1.00 94.88 894 ASP A CA 1
ATOM 6863 C C . ASP A 1 894 ? 12.043 4.097 -26.487 1.00 94.88 894 ASP A C 1
ATOM 6865 O O . ASP A 1 894 ? 12.539 3.068 -26.961 1.00 94.88 894 ASP A O 1
ATOM 6869 N N . ALA A 1 895 ? 12.299 4.486 -25.238 1.00 94.56 895 ALA A N 1
ATOM 6870 C CA . ALA A 1 895 ? 12.892 3.601 -24.245 1.00 94.56 895 ALA A CA 1
ATOM 6871 C C . ALA A 1 895 ? 11.770 2.792 -23.602 1.00 94.56 895 ALA A C 1
ATOM 6873 O O . ALA A 1 895 ? 10.830 3.361 -23.048 1.00 94.56 895 ALA A O 1
ATOM 6874 N N . LYS A 1 896 ? 11.873 1.467 -23.687 1.00 94.94 896 LYS A N 1
ATOM 6875 C CA . LYS A 1 896 ? 11.036 0.543 -22.926 1.00 94.94 896 LYS A CA 1
ATOM 6876 C C . LYS A 1 896 ? 11.831 0.048 -21.735 1.00 94.94 896 LYS A C 1
ATOM 6878 O O . LYS A 1 896 ? 13.009 -0.266 -21.889 1.00 94.94 896 LYS A O 1
ATOM 6883 N N . PHE A 1 897 ? 11.172 -0.033 -20.595 1.00 93.12 897 PHE A N 1
ATOM 6884 C CA . PHE A 1 897 ? 11.665 -0.729 -19.423 1.00 93.12 897 PHE A CA 1
ATOM 6885 C C . PHE A 1 897 ? 10.590 -1.753 -19.066 1.00 93.12 897 PHE A C 1
ATOM 6887 O O . PHE A 1 897 ? 9.455 -1.399 -18.761 1.00 93.12 897 PHE A O 1
ATOM 6894 N N . ASP A 1 898 ? 10.933 -3.024 -19.198 1.00 93.06 898 ASP A N 1
ATOM 6895 C CA . ASP A 1 898 ? 10.068 -4.160 -18.902 1.00 93.06 898 ASP A CA 1
ATOM 6896 C C . ASP A 1 898 ? 10.760 -4.991 -17.801 1.00 93.06 898 ASP A C 1
ATOM 6898 O O . ASP A 1 898 ? 11.963 -4.837 -17.575 1.00 93.06 898 ASP A O 1
ATOM 6902 N N . ASP A 1 899 ? 10.010 -5.838 -17.097 1.00 91.69 899 ASP A N 1
ATOM 6903 C CA . ASP A 1 899 ? 10.521 -6.783 -16.088 1.00 91.69 899 ASP A CA 1
ATOM 6904 C C . ASP A 1 899 ? 11.279 -6.171 -14.881 1.00 91.69 899 ASP A C 1
ATOM 6906 O O . ASP A 1 899 ? 12.063 -6.851 -14.213 1.00 91.69 899 ASP A O 1
ATOM 6910 N N . ILE A 1 900 ? 11.012 -4.906 -14.518 1.00 93.81 900 ILE A N 1
ATOM 6911 C CA . ILE A 1 900 ? 11.526 -4.334 -13.260 1.00 93.81 900 ILE A CA 1
ATOM 6912 C C . ILE A 1 900 ? 10.724 -4.922 -12.089 1.00 93.81 900 ILE A C 1
ATOM 6914 O O . ILE A 1 900 ? 9.576 -4.546 -11.840 1.00 93.81 900 ILE A O 1
ATOM 6918 N N . HIS A 1 901 ? 11.331 -5.851 -11.355 1.00 94.06 901 HIS A N 1
ATOM 6919 C CA . HIS A 1 901 ? 10.742 -6.449 -10.159 1.00 94.06 901 HIS A CA 1
ATOM 6920 C C . HIS A 1 901 ? 10.879 -5.531 -8.934 1.00 94.06 901 HIS A C 1
ATOM 6922 O O . HIS A 1 901 ? 11.957 -5.008 -8.667 1.00 94.06 901 HIS A O 1
ATOM 6928 N N . VAL A 1 902 ? 9.790 -5.387 -8.171 1.00 92.88 902 VAL A N 1
ATOM 6929 C CA . VAL A 1 902 ? 9.727 -4.638 -6.905 1.00 92.88 902 VAL A CA 1
ATOM 6930 C C . VAL A 1 902 ? 9.193 -5.559 -5.802 1.00 92.88 902 VAL A C 1
ATOM 6932 O O . VAL A 1 902 ? 8.009 -5.910 -5.786 1.00 92.88 902 VAL A O 1
ATOM 6935 N N . ASN A 1 903 ? 10.058 -5.976 -4.882 1.00 92.56 903 ASN A N 1
ATOM 6936 C CA . ASN A 1 903 ? 9.766 -6.809 -3.718 1.00 92.56 903 ASN A CA 1
ATOM 6937 C C . ASN A 1 903 ? 9.343 -5.893 -2.562 1.00 92.56 903 ASN A C 1
ATOM 6939 O O . ASN A 1 903 ? 10.114 -5.558 -1.666 1.00 92.56 903 ASN A O 1
ATOM 6943 N N . VAL A 1 904 ? 8.063 -5.526 -2.563 1.00 89.88 904 VAL A N 1
ATOM 6944 C CA . VAL A 1 904 ? 7.432 -4.559 -1.648 1.00 89.88 904 VAL A CA 1
ATOM 6945 C C . VAL A 1 904 ? 7.724 -4.804 -0.154 1.00 89.88 904 VAL A C 1
ATOM 6947 O O . VAL A 1 904 ? 7.707 -3.868 0.648 1.00 89.88 904 VAL A O 1
ATOM 6950 N N . ASN A 1 905 ? 7.948 -6.062 0.230 1.00 87.06 905 ASN A N 1
ATOM 6951 C CA . ASN A 1 905 ? 8.190 -6.486 1.609 1.00 87.06 905 ASN A CA 1
ATOM 6952 C C . ASN A 1 905 ? 9.661 -6.672 1.996 1.00 87.06 905 ASN A C 1
ATOM 6954 O O . ASN A 1 905 ? 9.927 -6.890 3.174 1.00 87.06 905 ASN A O 1
ATOM 6958 N N . ASP A 1 906 ? 10.580 -6.659 1.034 1.00 84.19 906 ASP A N 1
ATOM 6959 C CA . ASP A 1 906 ? 12.013 -6.804 1.281 1.00 84.19 906 ASP A CA 1
ATOM 6960 C C . ASP A 1 906 ? 12.781 -5.993 0.225 1.00 84.19 906 ASP A C 1
ATOM 6962 O O . ASP A 1 906 ? 13.266 -6.554 -0.764 1.00 84.19 906 ASP A O 1
ATOM 6966 N N . PRO A 1 907 ? 12.906 -4.664 0.421 1.00 75.31 907 PRO A N 1
ATOM 6967 C CA . PRO A 1 907 ? 13.631 -3.791 -0.501 1.00 75.31 907 PRO A CA 1
ATOM 6968 C C . PRO A 1 907 ? 15.115 -4.151 -0.630 1.00 75.31 907 PRO A C 1
ATOM 6970 O O . PRO A 1 907 ? 15.789 -3.647 -1.524 1.00 75.31 907 PRO A O 1
ATOM 6973 N N . SER A 1 908 ? 15.653 -5.013 0.245 1.00 76.56 908 SER A N 1
ATOM 6974 C CA . SER A 1 908 ? 17.027 -5.493 0.110 1.00 76.56 908 SER A CA 1
ATOM 6975 C C . SER A 1 908 ? 17.184 -6.460 -1.065 1.00 76.56 908 SER A C 1
ATOM 6977 O O . SER A 1 908 ? 18.291 -6.576 -1.591 1.00 76.56 908 SER A O 1
ATOM 6979 N N . LEU A 1 909 ? 16.106 -7.125 -1.506 1.00 80.19 909 LEU A N 1
ATOM 6980 C CA . LEU A 1 909 ? 16.084 -7.989 -2.693 1.00 80.19 909 LEU A CA 1
ATOM 6981 C C . LEU A 1 909 ? 15.962 -7.213 -4.007 1.00 80.19 909 LEU A C 1
ATOM 6983 O O . LEU A 1 909 ? 16.280 -7.777 -5.055 1.00 80.19 909 LEU A O 1
ATOM 6987 N N . ASP A 1 910 ? 15.529 -5.955 -3.950 1.00 83.44 910 ASP A N 1
ATOM 6988 C CA . ASP A 1 910 ? 15.404 -5.097 -5.123 1.00 83.44 910 ASP A CA 1
ATOM 6989 C C . ASP A 1 910 ? 16.760 -4.562 -5.573 1.00 83.44 910 ASP A C 1
ATOM 6991 O O . ASP A 1 910 ? 17.695 -4.391 -4.783 1.00 83.44 910 ASP A O 1
ATOM 6995 N N . ASP A 1 911 ? 16.865 -4.279 -6.869 1.00 85.88 911 ASP A N 1
ATOM 6996 C CA . ASP A 1 911 ? 18.021 -3.570 -7.384 1.00 85.88 911 ASP A CA 1
ATOM 6997 C C . ASP A 1 911 ? 17.902 -2.077 -7.053 1.00 85.88 911 ASP A C 1
ATOM 6999 O O . ASP A 1 911 ? 17.180 -1.313 -7.696 1.00 85.88 911 ASP A O 1
ATOM 7003 N N . THR A 1 912 ? 18.635 -1.654 -6.028 1.00 88.25 912 THR A N 1
ATOM 7004 C CA . THR A 1 912 ? 18.670 -0.272 -5.542 1.00 88.25 912 THR A CA 1
ATOM 7005 C C . THR A 1 912 ? 19.963 0.458 -5.922 1.00 88.25 912 THR A C 1
ATOM 7007 O O . THR A 1 912 ? 20.250 1.507 -5.345 1.00 88.25 912 THR A O 1
ATOM 7010 N N . HIS A 1 913 ? 20.753 -0.042 -6.888 1.00 91.38 913 HIS A N 1
ATOM 7011 C CA . HIS A 1 913 ? 22.086 0.512 -7.177 1.00 91.38 913 HIS A CA 1
ATOM 7012 C C . HIS A 1 913 ? 22.075 1.995 -7.599 1.00 91.38 913 HIS A C 1
ATOM 7014 O O . HIS A 1 913 ? 23.007 2.727 -7.260 1.00 91.38 913 HIS A O 1
ATOM 7020 N N . LEU A 1 914 ? 21.008 2.465 -8.262 1.00 93.31 914 LEU A N 1
ATOM 7021 C CA . LEU A 1 914 ? 20.830 3.883 -8.602 1.00 93.31 914 LEU A CA 1
ATOM 7022 C C . LEU A 1 914 ? 20.254 4.742 -7.462 1.00 93.31 914 LEU A C 1
ATOM 7024 O O . LEU A 1 914 ? 20.266 5.967 -7.573 1.00 93.31 914 LEU A O 1
ATOM 7028 N N . CYS A 1 915 ? 19.747 4.167 -6.370 1.00 93.50 915 CYS A N 1
ATOM 7029 C CA . CYS A 1 915 ? 19.031 4.916 -5.332 1.00 93.50 915 CYS A CA 1
ATOM 7030 C C . CYS A 1 915 ? 19.973 5.695 -4.392 1.00 93.50 915 CYS A C 1
ATOM 7032 O O . CYS A 1 915 ? 20.987 5.177 -3.920 1.00 93.50 915 CYS A O 1
ATOM 7034 N N . ALA A 1 916 ? 19.607 6.939 -4.063 1.00 91.31 916 ALA A N 1
ATOM 7035 C CA . ALA A 1 916 ? 20.399 7.812 -3.185 1.00 91.31 916 ALA A CA 1
ATOM 7036 C C . ALA A 1 916 ? 20.200 7.576 -1.675 1.00 91.31 916 ALA A C 1
ATOM 7038 O O . ALA A 1 916 ? 21.028 8.031 -0.886 1.00 91.31 916 ALA A O 1
ATOM 7039 N N . CYS A 1 917 ? 19.121 6.900 -1.251 1.00 84.50 917 CYS A N 1
ATOM 7040 C CA . CYS A 1 917 ? 18.794 6.734 0.171 1.00 84.50 917 CYS A CA 1
ATOM 7041 C C . CYS A 1 917 ? 19.968 6.120 0.971 1.00 84.50 917 CYS A C 1
ATOM 7043 O O . CYS A 1 917 ? 20.385 4.991 0.680 1.00 84.50 917 CYS A O 1
ATOM 7045 N N . PRO A 1 918 ? 20.453 6.787 2.038 1.00 69.56 918 PRO A N 1
ATOM 7046 C CA . PRO A 1 918 ? 21.318 6.150 3.024 1.00 69.56 918 PRO A CA 1
ATOM 7047 C C . PRO A 1 918 ? 20.650 4.888 3.591 1.00 69.56 918 PRO A C 1
ATOM 7049 O O . PRO A 1 918 ? 19.435 4.849 3.779 1.00 69.56 918 PRO A O 1
ATOM 7052 N N . GLY A 1 919 ? 21.440 3.838 3.822 1.00 67.50 919 GLY A N 1
ATOM 7053 C CA . GLY A 1 919 ? 20.966 2.560 4.371 1.00 67.50 919 GLY A CA 1
ATOM 7054 C C . GLY A 1 919 ? 20.397 1.552 3.361 1.00 67.50 919 GLY A C 1
ATOM 7055 O O . GLY A 1 919 ? 20.198 0.402 3.733 1.00 67.50 919 GLY A O 1
ATOM 7056 N N . TRP A 1 920 ? 20.163 1.932 2.097 1.00 67.12 920 TRP A N 1
ATOM 7057 C CA . TRP A 1 920 ? 19.618 1.009 1.078 1.00 67.12 920 TRP A CA 1
ATOM 7058 C C . TRP A 1 920 ? 20.684 0.308 0.252 1.00 67.12 920 TRP A C 1
ATOM 7060 O O . TRP A 1 920 ? 20.479 -0.813 -0.212 1.00 67.12 920 TRP A O 1
ATOM 7070 N N . LYS A 1 921 ? 21.844 0.953 0.099 1.00 57.41 921 LYS A N 1
ATOM 7071 C CA . LYS A 1 921 ? 23.048 0.268 -0.355 1.00 57.41 921 LYS A CA 1
ATOM 7072 C C . LYS A 1 921 ? 23.299 -0.848 0.654 1.00 57.41 921 LYS A C 1
ATOM 7074 O O . LYS A 1 921 ? 23.660 -0.553 1.797 1.00 57.41 921 LYS A O 1
ATOM 7079 N N . ARG A 1 922 ? 23.081 -2.108 0.241 1.00 49.16 922 ARG A N 1
ATOM 7080 C CA . ARG A 1 922 ? 23.508 -3.280 1.020 1.00 49.16 922 ARG A CA 1
ATOM 7081 C C . ARG A 1 922 ? 24.936 -2.987 1.494 1.00 49.16 922 ARG A C 1
ATOM 7083 O O . ARG A 1 922 ? 25.723 -2.503 0.671 1.00 49.16 922 ARG A O 1
ATOM 7090 N N . PRO A 1 923 ? 25.305 -3.250 2.762 1.00 45.78 923 PRO A N 1
ATOM 7091 C CA . PRO A 1 923 ? 26.718 -3.273 3.102 1.00 45.78 923 PRO A CA 1
ATOM 7092 C C . PRO A 1 923 ? 27.350 -4.256 2.121 1.00 45.78 923 PRO A C 1
ATOM 7094 O O . PRO A 1 923 ? 26.937 -5.416 2.093 1.00 45.78 923 PRO A O 1
ATOM 7097 N N . PHE A 1 924 ? 28.242 -3.768 1.249 1.00 45.06 924 PHE A N 1
ATOM 7098 C CA . PHE A 1 924 ? 28.884 -4.613 0.249 1.00 45.06 924 PHE A CA 1
ATOM 7099 C C . PHE A 1 924 ? 29.475 -5.791 1.010 1.00 45.06 924 PHE A C 1
ATOM 7101 O O . PHE A 1 924 ? 30.367 -5.606 1.842 1.00 45.06 924 PHE A O 1
ATOM 7108 N N . SER A 1 925 ? 28.933 -6.987 0.775 1.00 37.72 925 SER A N 1
ATOM 7109 C CA . SER A 1 925 ? 29.526 -8.204 1.291 1.00 37.72 925 SER A CA 1
ATOM 7110 C C . SER A 1 925 ? 30.895 -8.278 0.641 1.00 37.72 925 SER A C 1
ATOM 7112 O O . SER A 1 925 ? 31.010 -8.539 -0.557 1.00 37.72 925 SER A O 1
ATOM 7114 N N . HIS A 1 926 ? 31.926 -7.960 1.422 1.00 36.69 926 HIS A N 1
ATOM 7115 C CA . HIS A 1 926 ? 33.307 -8.208 1.057 1.00 36.69 926 HIS A CA 1
ATOM 7116 C C . HIS A 1 926 ? 33.517 -9.725 1.040 1.00 36.69 926 HIS A C 1
ATOM 7118 O O . HIS A 1 926 ? 34.134 -10.284 1.941 1.00 36.69 926 HIS A O 1
ATOM 7124 N N . ASP A 1 927 ? 32.996 -10.375 0.000 1.00 38.81 927 ASP A N 1
ATOM 7125 C CA . ASP A 1 927 ? 33.463 -11.681 -0.433 1.00 38.81 927 ASP A CA 1
ATOM 7126 C C . ASP A 1 927 ? 34.847 -11.470 -1.063 1.00 38.81 927 ASP A C 1
ATOM 7128 O O . ASP A 1 927 ? 35.002 -11.157 -2.248 1.00 38.81 927 ASP A O 1
ATOM 7132 N N . ARG A 1 928 ? 35.858 -11.575 -0.198 1.00 34.69 928 ARG A N 1
ATOM 7133 C CA . ARG A 1 928 ? 37.267 -11.821 -0.505 1.00 34.69 928 ARG A CA 1
ATOM 7134 C C . ARG A 1 928 ? 37.829 -12.791 0.525 1.00 34.69 928 ARG A C 1
ATOM 7136 O O . ARG A 1 928 ? 37.636 -12.517 1.729 1.00 34.69 928 ARG A O 1
#

Foldseek 3Di:
DDDDDDDDDDDDDDDDPPVPPVVVVVVVVVVVVVVVVVVVVVVVCVVCVVVCVVVVVPPDDDDDDDDDDDDDDDDDDDDDDDDDDDDDDDDDDDDDDDDDDDDDDDDVVNVVVVVVVVVVVVVVVVVVPPDDDDDDDFAWPDDCVPCLQPFQFKAWEAPVQLCVVDVPVDPDPDDPRDSVRTDMQTDSDLQQAFDVDPVLSSVGGTPPVPPHHYDGNCSNGLRPQKDKDADDDDPPPDPDDDDDDPPDPDPRIWMWGQADLVVLDDRDSPRDTDTADSQSDRDDPDDDRPDRRPPPPFDPDDPPTVVVVVVVLCVVCVVCVVVLCVVVVVLCVFQQDPLEAAEEEDALQCLVVLLCVLVVCVVVVHDQSRYEYEYLDPVSVVSCVVSVHHYDYDCSNRVPQDRHDDPDCPDPNNVRVVVVVVPPPDPDDDDDDDRDYDDDPDDDDDDDDDDDDDDDDDDDDDDDPVVVVVVFVVFQPDQAQVVLVVDPQWAAFPVVRGIGGAPPVDVPGDNHHDDRDPPDDQDDQQNQQAQVCLVPSDPQWAWAVVLVRIGIDGQVDPSGDVHHDDRPDPVVQADPDWAFDPPPDDDDPDPCLLPQFDPVLVVVLVVVLVVLLVVLVVVLVVLVVVVVVVCVVVDDDPPPDDDDDDDDDDDDDDDDDDDDDDDDDDDDDDDDDDDDDDDDDDDDDDDDDDDDDDDDDDDDDDDDDYDDDDDDDYDDDDDDDDDDDDDDDDDDPDPPPPVSVVVSVVSVVVSVVSNVVSVVVSSVSSNQRAGFKDKFWDDALVQVVVVLVCLVVVPLKDKDKTKMKIFGQHQAKKWWPPKKKFKDFPNHTFWIKGFDTDIDGHNTIHITTIMIMTRHDNVVSVVQNVCSVVLHGKIWMWIWIWIFGVVVVRDIDIRIDGGQIDSSNCLQPHDCVRTRDPPSPDPPPPPD

Sequence (928 aa):
MPSLHPRSESMIPRRTQSSIRSRDAAADADHNIQSLLFLVRATFVFLLCGSSYLAGSMLGRDASSDRGATQGEDVGVGRLIRGDASDTSMDERRSGNHNTRADCKMTDEELIELYARMELEKKKRARRAGGEGDSTGRTRRFPSSTMGKSLNGVVRVKKDDINELFDFGNPIERGEGTPVEDALVLYQKGEAFPTSDEKLRHSVEYDDGGGIPPTDPKTATENCDAMNVIFTDNPGNTRQCTAIIGNFESYHVQRWMKVDTVHSSTVNPELPLVLVSRGYAQIGHGMKTRGKANFIAPPSEGKSSPVMKHWNRLLPFFQNVDSILDDLSDILKKIARNNAVVVLTCNMGQSMLLMNFACSARRRGFDLGNILVFPSDIETRELAEGLGLATYYDEMNMGTLPKGEARRYGDKNFSVLGRDTEMFPGNIMTKPRMISIIFFTVGILLRLPGIASSRSHGHEVTTSINELYSRWDSCSTHENCTDCTSHVTCHWCDHDNACHARGSPYPFGCLVGASCSPPPRAPTCGDHKTCDDCSSSSFKCHWCESDGYGACHALGSIHGCASGVNCHAIHRCQRLEPEPIEDGGGGTFSYESFQGVGPVAKVVLGLLTGLVLCCSTLCFGVASFFKCAVDDLVGEPVEMVEDGVPVGRGRWQQRQYERIDFASEEEVEGRDELEIPLLENGTLEEVVGEGDGVANYQVKLPPSTGLLDGDSILMRSEPPSMTLLSSLPPSRTTPRGSSIRNMYHGCQLCYLFTIVITMVLFTVGMSYAPRQPEYNVCTNELAWKSIVEGMASIKMSASFDLLISVYNPNRFEVDLSDGHGQFHHDDAYVGSFDIPEGKISPKAISDIVVKVTFTPDKWDALSLTSEYYQGKLKLVLGGHAQVKIPALGDYKFDAKFDDIHVNVNDPSLDDTHLCACPGWKRPFSHDR

pLDDT: mean 70.67, std 24.35, range [22.75, 98.12]

Secondary structure (DSSP, 8-state):
------------------TTHHHHHHHHHHHHHHHHHHHHHHHHHHHHHHHHHHHHTT-------------------------------------------------HHHHHHHHHHHHHHHHHHHHHSS----S----BSS-TTTTTTT-SEEEEE-HHHHHHHS--SS-PPPP-S-GGGPEEEEESSGGGS-SS-HHHHHHHHB--SS-SPB--HHHHHTT-SEEEE-----TTS--------TT---TT-EEEEES-TTTTPPP-TTSPEEE--TT-----TTPPPS---TT-PPPSSSTT-HHHHHHHHHHHHHHHHHHHHHHHHHHHHHH-BTTB-EEEEE-TTTHHHHHHHHHHHHHTT---TTEEEEESSHHHHHHHHHTT-EE---HHHHTTS--S--SSTTSTTHHHHHHHHTTSSSSS--SS---------S-----PPPPPP-----------HHHHHTTTTTTTT--SHHHHHHSTTEEEETTTTEEEETT---TT--SSPPPSSPPP-PPPGGG--SHHHHHHH-TTEEEEGGGSS-EEEETT-TTS-SSPPPTT-HHHHS-SS-EE---TTS----GGGGSSB-HHHHHHHHHHHHHHHHHHHHHHHHHHHHHHHHHHHH------PPP--------------------------------------------------------------------------------------------TTHHHHHHHHHHHHHHHHHHHHHHHHHHHHHHTS-B--EEEE---HHHHHHHHHHHHTT-S-EEEEEEEEEE--SSS-EEEEEEEEEEEETTEEEEEEEEPPEEE-TTEEEEEEEEEEE---HHHHHHHHHHHHHT--EEEEEEEEEEEEGGGTSEEEEEEEEEEEEETT-TTSS--TT---TTTS-------